Protein AF-A0A421H245-F1 (afdb_monomer_lite)

Secondary structure (DSSP, 8-state):
-HHHHHHHHHHHHHHHHHHHHHHHHHHHHHHHHHHHHHHHHHHHHHHHHHHHHHHHHHHHHHHHHHHHHHHHHHHHHHHHHHHHHHHHHHHHHHHHHHHHHHHHHHHHHHHHHHHHHHHHHHHHHHHHHHHHHHHHHHHHHHHHHHHHHHHHHHHHHHHHHHHHHHHHHHHHHHHHHHHHHHHHHHHHHHTTTHHHHHHHHHHHHHHHHTTSS--------------------------------------------------------------------------------S-SSSSSSSSHHHHHHHHHHHHHHHHHHHHHHHHHHHHHHHHHHHHHHHHHHHHHHHHHHHHHHHHHHHHHHHHHHHHHHHHHHHHHHHHHHHHHHHHHHHHHHHHHHHHHHHHHHHHHHHHHHHHHHHHHHHHHHHHHHHHHHHHHHHT-SEEEEEEEPPPPTTGGGSTT-SB-EE--TT-SSEEEEEES--S-S-TT--PEEEEEE-SEEE-TT--HHHHHHHHHHHHHHHHTT--EEEEEESSTTSSHHHHHT--TTS--HHHHHHHHHHHHHHHHHHTSSEEEEEEEEEEEEETTEEEETTTTTT--S----------EEEEETTEEEEET---EE--SHHHHHHHHHHHHHHHHHT-S-HHHHHTTSEEEEEEEEEEEETT-S-EEEEEEEEEEPPP---GGGS---HHHHHHHHHHHHHHHHHHHHHHHHHTT-S---GGGSHHHHHGGGTSSSS-EEEEEEEE--BGGGHHHHHHHHHHHHHHHT---------EEPPPP---------------S-----------------------

pLDDT: mean 72.8, std 20.29, range [26.06, 98.5]

Structure (mmCIF, N/CA/C/O backbone):
data_AF-A0A421H245-F1
#
_entry.id   AF-A0A421H245-F1
#
loop_
_atom_site.group_PDB
_atom_site.id
_atom_site.type_symbol
_atom_site.label_atom_id
_atom_site.label_alt_id
_atom_site.label_comp_id
_atom_site.label_asym_id
_atom_site.label_entity_id
_atom_site.label_seq_id
_atom_site.pdbx_PDB_ins_code
_atom_site.Cartn_x
_atom_site.Cartn_y
_atom_site.Cartn_z
_atom_site.occupancy
_atom_site.B_iso_or_equiv
_atom_site.auth_seq_id
_atom_site.auth_comp_id
_atom_site.auth_asym_id
_atom_site.auth_atom_id
_atom_site.pdbx_PDB_model_num
ATOM 1 N N . MET A 1 1 ? 105.558 12.362 -94.542 1.00 56.66 1 MET A N 1
ATOM 2 C CA . MET A 1 1 ? 104.571 13.284 -93.931 1.00 56.66 1 MET A CA 1
ATOM 3 C C . MET A 1 1 ? 103.183 12.667 -93.906 1.00 56.66 1 MET A C 1
ATOM 5 O O . MET A 1 1 ? 102.670 12.480 -92.815 1.00 56.66 1 MET A O 1
ATOM 9 N N . GLU A 1 2 ? 102.591 12.306 -95.048 1.00 59.72 2 GLU A N 1
ATOM 10 C CA . GLU A 1 2 ? 101.207 11.793 -95.104 1.00 59.72 2 GLU A CA 1
ATOM 11 C C . GLU A 1 2 ? 100.966 10.553 -94.225 1.00 59.72 2 GLU A C 1
ATOM 13 O O . GLU A 1 2 ? 99.980 10.511 -93.499 1.00 59.72 2 GLU A O 1
ATOM 18 N N . GLU A 1 3 ? 101.909 9.605 -94.181 1.00 60.31 3 GLU A N 1
ATOM 19 C CA . GLU A 1 3 ? 101.826 8.419 -93.309 1.00 60.31 3 GLU A CA 1
ATOM 20 C C . GLU A 1 3 ? 101.800 8.755 -91.801 1.00 60.31 3 GLU A C 1
ATOM 22 O O . GLU A 1 3 ? 101.196 8.028 -91.016 1.00 60.31 3 GLU A O 1
ATOM 27 N N . GLN A 1 4 ? 102.428 9.863 -91.385 1.00 63.25 4 GLN A N 1
ATOM 28 C CA . GLN A 1 4 ? 102.348 10.334 -89.999 1.00 63.25 4 GLN A CA 1
ATOM 29 C C . GLN A 1 4 ? 100.967 10.932 -89.733 1.00 63.25 4 GLN A C 1
ATOM 31 O O . GLN A 1 4 ? 100.310 10.547 -88.775 1.00 63.25 4 GLN A O 1
ATOM 36 N N . LYS A 1 5 ? 100.485 11.787 -90.644 1.00 66.12 5 LYS A N 1
ATOM 37 C CA . LYS A 1 5 ? 99.158 12.398 -90.535 1.00 66.12 5 LYS A CA 1
ATOM 38 C C . LYS A 1 5 ? 98.043 11.347 -90.471 1.00 66.12 5 LYS A C 1
ATOM 40 O O . LYS A 1 5 ? 97.131 11.499 -89.673 1.00 66.12 5 LYS A O 1
ATOM 45 N N . ALA A 1 6 ? 98.142 10.264 -91.244 1.00 67.81 6 ALA A N 1
ATOM 46 C CA . ALA A 1 6 ? 97.189 9.156 -91.183 1.00 67.81 6 ALA A CA 1
ATOM 47 C C . ALA A 1 6 ? 97.160 8.467 -89.804 1.00 67.81 6 ALA A C 1
ATOM 49 O O . ALA A 1 6 ? 96.084 8.145 -89.310 1.00 67.81 6 ALA A O 1
ATOM 50 N N . LYS A 1 7 ? 98.322 8.281 -89.158 1.00 69.31 7 LYS A N 1
ATOM 51 C CA . LYS A 1 7 ? 98.411 7.736 -87.791 1.00 69.31 7 LYS A CA 1
ATOM 52 C C . LYS A 1 7 ? 97.869 8.722 -86.757 1.00 69.31 7 LYS A C 1
ATOM 54 O O . LYS A 1 7 ? 97.143 8.312 -85.858 1.00 69.31 7 LYS A O 1
ATOM 59 N N . ASP A 1 8 ? 98.174 10.008 -86.906 1.00 72.31 8 ASP A N 1
ATOM 60 C CA . ASP A 1 8 ? 97.686 11.058 -86.010 1.00 72.31 8 ASP A CA 1
ATOM 61 C C . ASP A 1 8 ? 96.151 11.208 -86.108 1.00 72.31 8 ASP A C 1
ATOM 63 O O . ASP A 1 8 ? 95.478 11.281 -85.081 1.00 72.31 8 ASP A O 1
ATOM 67 N N . ASP A 1 9 ? 95.579 11.183 -87.319 1.00 72.50 9 ASP A N 1
ATOM 68 C CA . ASP A 1 9 ? 94.127 11.236 -87.554 1.00 72.50 9 ASP A CA 1
ATOM 69 C C . ASP A 1 9 ? 93.402 9.984 -87.006 1.00 72.50 9 ASP A C 1
ATOM 71 O O . ASP A 1 9 ? 92.312 10.115 -86.440 1.00 72.50 9 ASP A O 1
ATOM 75 N N . ASP A 1 10 ? 94.003 8.789 -87.091 1.00 73.69 10 ASP A N 1
ATOM 76 C CA . ASP A 1 10 ? 93.440 7.546 -86.531 1.00 73.69 10 ASP A CA 1
ATOM 77 C C . ASP A 1 10 ? 93.519 7.511 -84.989 1.00 73.69 10 ASP A C 1
ATOM 79 O O . ASP A 1 10 ? 92.543 7.180 -84.313 1.00 73.69 10 ASP A O 1
ATOM 83 N N . ILE A 1 11 ? 94.620 7.996 -84.398 1.00 76.81 11 ILE A N 1
ATOM 84 C CA . ILE A 1 11 ? 94.735 8.223 -82.944 1.00 76.81 11 ILE A CA 1
ATOM 85 C C . ILE A 1 11 ? 93.691 9.247 -82.471 1.00 76.81 11 ILE A C 1
ATOM 87 O O . ILE A 1 11 ? 93.019 9.033 -81.460 1.00 76.81 11 ILE A O 1
ATOM 91 N N . ILE A 1 12 ? 93.495 10.341 -83.212 1.00 76.38 12 ILE A N 1
ATOM 92 C CA . ILE A 1 12 ? 92.460 11.344 -82.925 1.00 76.38 12 ILE A CA 1
ATOM 93 C C . ILE A 1 12 ? 91.048 10.750 -83.076 1.00 76.38 12 ILE A C 1
ATOM 95 O O . ILE A 1 12 ? 90.146 11.139 -82.331 1.00 76.38 12 ILE A O 1
ATOM 99 N N . SER A 1 13 ? 90.837 9.810 -84.001 1.00 75.94 13 SER A N 1
ATOM 100 C CA . SER A 1 13 ? 89.583 9.060 -84.150 1.00 75.94 13 SER A CA 1
ATOM 101 C C . SER A 1 13 ? 89.314 8.182 -82.922 1.00 75.94 13 SER A C 1
ATOM 103 O O . SER A 1 13 ? 88.255 8.303 -82.300 1.00 75.94 13 SER A O 1
ATOM 105 N N . GLY A 1 14 ? 90.304 7.388 -82.498 1.00 78.81 14 GLY A N 1
ATOM 106 C CA . GLY A 1 14 ? 90.236 6.553 -81.295 1.00 78.81 14 GLY A CA 1
ATOM 107 C C . GLY A 1 14 ? 89.960 7.363 -80.025 1.00 78.81 14 GLY A C 1
ATOM 108 O O . GLY A 1 14 ? 89.009 7.072 -79.302 1.00 78.81 14 GLY A O 1
ATOM 109 N N . LEU A 1 15 ? 90.703 8.453 -79.806 1.00 80.25 15 LEU A N 1
ATOM 110 C CA . LEU A 1 15 ? 90.493 9.356 -78.668 1.00 80.25 15 LEU A CA 1
ATOM 111 C C . LEU A 1 15 ? 89.110 10.030 -78.698 1.00 80.25 15 LEU A C 1
ATOM 113 O O . LEU A 1 15 ? 88.489 10.205 -77.652 1.00 80.25 15 LEU A O 1
ATOM 117 N N . LYS A 1 16 ? 88.573 10.381 -79.876 1.00 79.19 16 LYS A N 1
ATOM 118 C CA . LYS A 1 16 ? 87.192 10.889 -80.001 1.00 79.19 16 LYS A CA 1
ATOM 119 C C . LYS A 1 16 ? 86.153 9.817 -79.668 1.00 79.19 16 LYS A C 1
ATOM 121 O O . LYS A 1 16 ? 85.134 10.149 -79.061 1.00 79.19 16 LYS A O 1
ATOM 126 N N . ALA A 1 17 ? 86.383 8.559 -80.044 1.00 78.31 17 ALA A N 1
ATOM 127 C CA . ALA A 1 17 ? 85.506 7.448 -79.684 1.00 78.31 17 ALA A CA 1
ATOM 128 C C . ALA A 1 17 ? 85.511 7.206 -78.164 1.00 78.31 17 ALA A C 1
ATOM 130 O O . ALA A 1 17 ? 84.442 7.161 -77.555 1.00 78.31 17 ALA A O 1
ATOM 131 N N . GLU A 1 18 ? 86.691 7.162 -77.542 1.00 81.50 18 GLU A N 1
ATOM 132 C CA . GLU A 1 18 ? 86.860 6.990 -76.094 1.00 81.50 18 GLU A CA 1
ATOM 133 C C . GLU A 1 18 ? 86.260 8.160 -75.295 1.00 81.50 18 GLU A C 1
ATOM 135 O O . GLU A 1 18 ? 85.493 7.941 -74.360 1.00 81.50 18 GLU A O 1
ATOM 140 N N . VAL A 1 19 ? 86.487 9.412 -75.712 1.00 82.81 19 VAL A N 1
ATOM 141 C CA . VAL A 1 19 ? 85.848 10.595 -75.102 1.00 82.81 19 VAL A CA 1
ATOM 142 C C . VAL A 1 19 ? 84.320 10.557 -75.233 1.00 82.81 19 VAL A C 1
ATOM 144 O O . VAL A 1 19 ? 83.619 11.004 -74.325 1.00 82.81 19 VAL A O 1
ATOM 147 N N . ASN A 1 20 ? 83.773 10.028 -76.330 1.00 81.62 20 ASN A N 1
ATOM 148 C CA . ASN A 1 20 ? 82.323 9.904 -76.501 1.00 81.62 20 ASN A CA 1
ATOM 149 C C . ASN A 1 20 ? 81.722 8.757 -75.669 1.00 81.62 20 ASN A C 1
ATOM 151 O O . ASN A 1 20 ? 80.616 8.909 -75.152 1.00 81.62 20 ASN A O 1
ATOM 155 N N . ASP A 1 21 ? 82.438 7.648 -75.489 1.00 82.88 21 ASP A N 1
ATOM 156 C CA . ASP A 1 21 ? 82.048 6.569 -74.576 1.00 82.88 21 ASP A CA 1
ATOM 157 C C . ASP A 1 21 ? 82.123 7.016 -73.103 1.00 82.88 21 ASP A C 1
ATOM 159 O O . ASP A 1 21 ? 81.167 6.834 -72.347 1.00 82.88 21 ASP A O 1
ATOM 163 N N . LEU A 1 22 ? 83.186 7.728 -72.715 1.00 83.19 22 LEU A N 1
ATOM 164 C CA . LEU A 1 22 ? 83.295 8.370 -71.402 1.00 83.19 22 LEU A CA 1
ATOM 165 C C . LEU A 1 22 ? 82.154 9.368 -71.157 1.00 83.19 22 LEU A C 1
ATOM 167 O O . LEU A 1 22 ? 81.559 9.343 -70.084 1.00 83.19 22 LEU A O 1
ATOM 171 N N . LYS A 1 23 ? 81.773 10.187 -72.147 1.00 81.88 23 LYS A N 1
ATOM 172 C CA . LYS A 1 23 ? 80.605 11.085 -72.035 1.00 81.88 23 LYS A CA 1
ATOM 173 C C . LYS A 1 23 ? 79.291 10.332 -71.815 1.00 81.88 23 LYS A C 1
ATOM 175 O O . LYS A 1 23 ? 78.488 10.779 -71.003 1.00 81.88 23 LYS A O 1
ATOM 180 N N . ARG A 1 24 ? 79.075 9.187 -72.476 1.00 80.94 24 ARG A N 1
ATOM 181 C CA . ARG A 1 24 ? 77.896 8.330 -72.224 1.00 80.94 24 ARG A CA 1
ATOM 182 C C . ARG A 1 24 ? 77.917 7.741 -70.811 1.00 80.94 24 ARG A C 1
ATOM 184 O O . ARG A 1 24 ? 76.894 7.746 -70.138 1.00 80.94 24 ARG A O 1
ATOM 191 N N . LYS A 1 25 ? 79.086 7.293 -70.342 1.00 83.50 25 LYS A N 1
ATOM 192 C CA . LYS A 1 25 ? 79.294 6.764 -68.981 1.00 83.50 25 LYS A CA 1
ATOM 193 C C . LYS A 1 25 ? 79.177 7.828 -67.883 1.00 83.50 25 LYS A C 1
ATOM 195 O O . LYS A 1 25 ? 78.864 7.476 -66.751 1.00 83.50 25 LYS A O 1
ATOM 200 N N . VAL A 1 26 ? 79.425 9.100 -68.199 1.00 83.19 26 VAL A N 1
ATOM 201 C CA . VAL A 1 26 ? 79.135 10.239 -67.312 1.00 83.19 26 VAL A CA 1
ATOM 202 C C . VAL A 1 26 ? 77.635 10.530 -67.303 1.00 83.19 26 VAL A C 1
ATOM 204 O O . VAL A 1 26 ? 77.048 10.485 -66.233 1.00 83.19 26 VAL A O 1
ATOM 207 N N . ALA A 1 27 ? 76.991 10.688 -68.466 1.00 78.94 27 ALA A N 1
ATOM 208 C CA . ALA A 1 27 ? 75.550 10.954 -68.544 1.00 78.94 27 ALA A CA 1
ATOM 209 C C . ALA A 1 27 ? 74.702 9.881 -67.829 1.00 78.94 27 ALA A C 1
ATOM 211 O O . ALA A 1 27 ? 73.850 10.218 -67.017 1.00 78.94 27 ALA A O 1
ATOM 212 N N . SER A 1 28 ? 75.006 8.594 -68.041 1.00 81.12 28 SER A N 1
ATOM 213 C CA . SER A 1 28 ? 74.363 7.482 -67.320 1.00 81.12 28 SER A CA 1
ATOM 214 C C . SER A 1 28 ? 74.565 7.562 -65.801 1.00 81.12 28 SER A C 1
ATOM 216 O O . SER A 1 28 ? 73.658 7.220 -65.052 1.00 81.12 28 SER A O 1
ATOM 218 N N . ARG A 1 29 ? 75.729 8.031 -65.332 1.00 83.19 29 ARG A N 1
ATOM 219 C CA . ARG A 1 29 ? 76.000 8.223 -63.899 1.00 83.19 29 ARG A CA 1
ATOM 220 C C . ARG A 1 29 ? 75.320 9.457 -63.321 1.00 83.19 29 ARG A C 1
ATOM 222 O O . ARG A 1 29 ? 75.006 9.454 -62.136 1.00 83.19 29 ARG A O 1
ATOM 229 N N . ASP A 1 30 ? 75.110 10.495 -64.122 1.00 82.38 30 ASP A N 1
ATOM 230 C CA . ASP A 1 30 ? 74.337 11.666 -63.716 1.00 82.38 30 ASP A CA 1
ATOM 231 C C . ASP A 1 30 ? 72.842 11.312 -63.604 1.00 82.38 30 ASP A C 1
ATOM 233 O O . ASP A 1 30 ? 72.211 11.700 -62.622 1.00 82.38 30 ASP A O 1
ATOM 237 N N . GLU A 1 31 ? 72.306 10.487 -64.515 1.00 80.75 31 GLU A N 1
ATOM 238 C CA . GLU A 1 31 ? 70.959 9.896 -64.416 1.00 80.75 31 GLU A CA 1
ATOM 239 C C . GLU A 1 31 ? 70.811 9.006 -63.162 1.00 80.75 31 GLU A C 1
ATOM 241 O O . GLU A 1 31 ? 69.886 9.217 -62.371 1.00 80.75 31 GLU A O 1
ATOM 246 N N . ASP A 1 32 ? 71.755 8.086 -62.905 1.00 84.12 32 ASP A N 1
ATOM 247 C CA . ASP A 1 32 ? 71.800 7.290 -61.661 1.00 84.12 32 ASP A CA 1
ATOM 248 C C . ASP A 1 32 ? 71.808 8.199 -60.411 1.00 84.12 32 ASP A C 1
ATOM 250 O O . ASP A 1 32 ? 71.109 7.953 -59.423 1.00 84.12 32 ASP A O 1
ATOM 254 N N . LEU A 1 33 ? 72.594 9.282 -60.450 1.00 84.69 33 LEU A N 1
ATOM 255 C CA . LEU A 1 33 ? 72.741 10.230 -59.348 1.00 84.69 33 LEU A CA 1
ATOM 256 C C . LEU A 1 33 ? 71.470 11.068 -59.121 1.00 84.69 33 LEU A C 1
ATOM 258 O O . LEU A 1 33 ? 71.174 11.416 -57.976 1.00 84.69 33 LEU A O 1
ATOM 262 N N . GLU A 1 34 ? 70.703 11.399 -60.163 1.00 82.12 34 GLU A N 1
ATOM 263 C CA . GLU A 1 34 ? 69.369 12.000 -60.015 1.00 82.12 34 GLU A CA 1
ATOM 264 C C . GLU A 1 34 ? 68.344 11.012 -59.448 1.00 82.12 34 GLU A C 1
ATOM 266 O O . GLU A 1 34 ? 67.571 11.393 -58.562 1.00 82.12 34 GLU A O 1
ATOM 271 N N . GLY A 1 35 ? 68.406 9.736 -59.843 1.00 85.19 35 GLY A N 1
ATOM 272 C CA . GLY A 1 35 ? 67.640 8.657 -59.214 1.00 85.19 35 GLY A CA 1
ATOM 273 C C . GLY A 1 35 ? 67.872 8.596 -57.700 1.00 85.19 35 GLY A C 1
ATOM 274 O O . GLY A 1 35 ? 66.929 8.724 -56.915 1.00 85.19 35 GLY A O 1
ATOM 275 N N . VAL A 1 36 ? 69.137 8.526 -57.273 1.00 85.50 36 VAL A N 1
ATOM 276 C CA . VAL A 1 36 ? 69.512 8.502 -55.846 1.00 85.50 36 VAL A CA 1
ATOM 277 C C . VAL A 1 36 ? 69.091 9.785 -55.111 1.00 85.50 36 VAL A C 1
ATOM 279 O O . VAL A 1 36 ? 68.591 9.711 -53.988 1.00 85.50 36 VAL A O 1
ATOM 282 N N . LYS A 1 37 ? 69.218 10.974 -55.723 1.00 85.94 37 LYS A N 1
ATOM 283 C CA . LYS A 1 37 ? 68.715 12.236 -55.129 1.00 85.94 37 LYS A CA 1
ATOM 284 C C . LYS A 1 37 ? 67.193 12.212 -54.929 1.00 85.94 37 LYS A C 1
ATOM 286 O O . LYS A 1 37 ? 66.704 12.731 -53.919 1.00 85.94 37 LYS A O 1
ATOM 291 N N . SER A 1 38 ? 66.448 11.612 -55.859 1.00 85.75 38 SER A N 1
ATOM 292 C CA . SER A 1 38 ? 64.994 11.441 -55.762 1.00 85.75 38 SER A CA 1
ATOM 293 C C . SER A 1 38 ? 64.619 10.506 -54.608 1.00 85.75 38 SER A C 1
ATOM 295 O O . SER A 1 38 ? 63.811 10.879 -53.755 1.00 85.75 38 SER A O 1
ATOM 297 N N . GLU A 1 39 ? 65.267 9.341 -54.496 1.00 87.50 39 GLU A N 1
ATOM 298 C CA . GLU A 1 39 ? 65.049 8.408 -53.381 1.00 87.50 39 GLU A CA 1
ATOM 299 C C . GLU A 1 39 ? 65.390 9.030 -52.020 1.00 87.50 39 GLU A C 1
ATOM 301 O O . GLU A 1 39 ? 64.588 8.948 -51.087 1.00 87.50 39 GLU A O 1
ATOM 306 N N . VAL A 1 40 ? 66.528 9.726 -51.908 1.00 89.25 40 VAL A N 1
ATOM 307 C CA . VAL A 1 40 ? 66.915 10.449 -50.684 1.00 89.25 40 VAL A CA 1
ATOM 308 C C . VAL A 1 40 ? 65.865 11.498 -50.310 1.00 89.25 40 VAL A C 1
ATOM 310 O O . VAL A 1 40 ? 65.493 11.596 -49.141 1.00 89.25 40 VAL A O 1
ATOM 313 N N . SER A 1 41 ? 65.320 12.232 -51.283 1.00 88.12 41 SER A N 1
ATOM 314 C CA . SER A 1 41 ? 64.258 13.222 -51.047 1.00 88.12 41 SER A CA 1
ATOM 315 C C . SER A 1 41 ? 62.948 12.570 -50.578 1.00 88.12 41 SER A C 1
ATOM 317 O O . SER A 1 41 ? 62.302 13.059 -49.649 1.00 88.12 41 SER A O 1
ATOM 319 N N . GLN A 1 42 ? 62.570 11.423 -51.155 1.00 87.12 42 GLN A N 1
ATOM 320 C CA . GLN A 1 42 ? 61.408 10.648 -50.703 1.00 87.12 42 GLN A CA 1
ATOM 321 C C . GLN A 1 42 ? 61.595 10.098 -49.282 1.00 87.12 42 GLN A C 1
ATOM 323 O O . GLN A 1 42 ? 60.656 10.129 -48.486 1.00 87.12 42 GLN A O 1
ATOM 328 N N . LEU A 1 43 ? 62.792 9.612 -48.942 1.00 89.19 43 LEU A N 1
ATOM 329 C CA . LEU A 1 43 ? 63.121 9.125 -47.599 1.00 89.19 43 LEU A CA 1
ATOM 330 C C . LEU A 1 43 ? 63.144 10.262 -46.567 1.00 89.19 43 LEU A C 1
ATOM 332 O O . LEU A 1 43 ? 62.634 10.083 -45.464 1.00 89.19 43 LEU A O 1
ATOM 336 N N . GLN A 1 44 ? 63.652 11.445 -46.925 1.00 88.94 44 GLN A N 1
ATOM 337 C CA . GLN A 1 44 ? 63.612 12.634 -46.064 1.00 88.94 44 GLN A CA 1
ATOM 338 C C . GLN A 1 44 ? 62.179 13.101 -45.773 1.00 88.94 44 GLN A C 1
ATOM 340 O O . GLN A 1 44 ? 61.885 13.469 -44.635 1.00 88.94 44 GLN A O 1
ATOM 345 N N . ASN A 1 45 ? 61.278 13.048 -46.759 1.00 87.94 45 ASN A N 1
ATOM 346 C CA . ASN A 1 45 ? 59.861 13.352 -46.542 1.00 87.94 45 ASN A CA 1
ATOM 347 C C . ASN A 1 45 ? 59.191 12.288 -45.655 1.00 87.94 45 ASN A C 1
ATOM 349 O O . ASN A 1 45 ? 58.621 12.642 -44.629 1.00 87.94 45 ASN A O 1
ATOM 353 N N . LYS A 1 46 ? 59.371 10.988 -45.943 1.00 89.62 46 LYS A N 1
ATOM 354 C CA . LYS A 1 46 ? 58.861 9.892 -45.088 1.00 89.62 46 LYS A CA 1
ATOM 355 C C . LYS A 1 46 ? 59.360 9.991 -43.638 1.00 89.62 46 LYS A C 1
ATOM 357 O O . LYS A 1 46 ? 58.604 9.717 -42.711 1.00 89.62 46 LYS A O 1
ATOM 362 N N . LEU A 1 47 ? 60.611 10.411 -43.427 1.00 89.62 47 LEU A N 1
ATOM 363 C CA . LEU A 1 47 ? 61.180 10.641 -42.096 1.00 89.62 47 LEU A CA 1
ATOM 364 C C . LEU A 1 47 ? 60.565 11.863 -41.390 1.00 89.62 47 LEU A C 1
ATOM 366 O O . LEU A 1 47 ? 60.445 11.853 -40.166 1.00 89.62 47 LEU A O 1
ATOM 370 N N . ARG A 1 48 ? 60.164 12.902 -42.133 1.00 90.19 48 ARG A N 1
ATOM 371 C CA . ARG A 1 48 ? 59.437 14.060 -41.588 1.00 90.19 48 ARG A CA 1
ATOM 372 C C . ARG A 1 48 ? 58.027 13.662 -41.154 1.00 90.19 48 ARG A C 1
ATOM 374 O O . ARG A 1 48 ? 57.662 13.937 -40.017 1.00 90.19 48 ARG A O 1
ATOM 381 N N . ASP A 1 49 ? 57.300 12.945 -42.008 1.00 88.81 49 ASP A N 1
ATOM 382 C CA . ASP A 1 49 ? 55.953 12.440 -41.714 1.00 88.81 49 ASP A CA 1
ATOM 383 C C . ASP A 1 49 ? 55.964 11.493 -40.501 1.00 88.81 49 ASP A C 1
ATOM 385 O O . ASP A 1 49 ? 55.086 11.557 -39.642 1.00 88.81 49 ASP A O 1
ATOM 389 N N . PHE A 1 50 ? 56.981 10.627 -40.398 1.00 90.75 50 PHE A N 1
ATOM 390 C CA . PHE A 1 50 ? 57.142 9.727 -39.255 1.00 90.75 50 PHE A CA 1
ATOM 391 C C . PHE A 1 50 ? 57.447 10.482 -37.955 1.00 90.75 50 PHE A C 1
ATOM 393 O O . PHE A 1 50 ? 56.909 10.122 -36.912 1.00 90.75 50 PHE A O 1
ATOM 400 N N . LYS A 1 51 ? 58.269 11.542 -38.005 1.00 89.94 51 LYS A N 1
ATOM 401 C CA . LYS A 1 51 ? 58.511 12.407 -36.840 1.00 89.94 51 LYS A CA 1
ATOM 402 C C . LYS A 1 51 ? 57.242 13.121 -36.393 1.00 89.94 51 LYS A C 1
ATOM 404 O O . LYS A 1 51 ? 56.908 13.017 -35.225 1.00 89.94 51 LYS A O 1
ATOM 409 N N . GLN A 1 52 ? 56.500 13.738 -37.314 1.00 90.31 52 GLN A N 1
ATOM 410 C CA . GLN A 1 52 ? 55.245 14.408 -36.968 1.00 90.31 52 GLN A CA 1
ATOM 411 C C . GLN A 1 52 ? 54.262 13.446 -36.280 1.00 90.31 52 GLN A C 1
ATOM 413 O O . GLN A 1 52 ? 53.727 13.781 -35.231 1.00 90.31 52 GLN A O 1
ATOM 418 N N . ARG A 1 53 ? 54.089 12.226 -36.806 1.00 88.19 53 ARG A N 1
ATOM 419 C CA . ARG A 1 53 ? 53.231 11.203 -36.176 1.00 88.19 53 ARG A CA 1
ATOM 420 C C . ARG A 1 53 ? 53.742 10.736 -34.814 1.00 88.19 53 ARG A C 1
ATOM 422 O O . ARG A 1 53 ? 52.940 10.363 -33.962 1.00 88.19 53 ARG A O 1
ATOM 429 N N . LEU A 1 54 ? 55.060 10.717 -34.611 1.00 90.31 54 LEU A N 1
ATOM 430 C CA . LEU A 1 54 ? 55.658 10.398 -33.317 1.00 90.31 54 LEU A CA 1
ATOM 431 C C . LEU A 1 54 ? 55.385 11.519 -32.307 1.00 90.31 54 LEU A C 1
ATOM 433 O O . LEU A 1 54 ? 54.954 11.214 -31.202 1.00 90.31 54 LEU A O 1
ATOM 437 N N . ASP A 1 55 ? 55.563 12.780 -32.709 1.00 90.06 55 ASP A N 1
ATOM 438 C CA . ASP A 1 55 ? 55.298 13.964 -31.885 1.00 90.06 55 ASP A CA 1
ATOM 439 C C . ASP A 1 55 ? 53.799 14.050 -31.509 1.00 90.06 55 ASP A C 1
ATOM 441 O O . ASP A 1 55 ? 53.452 14.228 -30.338 1.00 90.06 55 ASP A O 1
ATOM 445 N N . GLU A 1 56 ? 52.903 13.821 -32.480 1.00 89.12 56 GLU A N 1
ATOM 446 C CA . GLU A 1 56 ? 51.449 13.692 -32.286 1.00 89.12 56 GLU A CA 1
ATOM 447 C C . GLU A 1 56 ? 51.114 12.569 -31.286 1.00 89.12 56 GLU A C 1
ATOM 449 O O . GLU A 1 56 ? 50.422 12.813 -30.297 1.00 89.12 56 GLU A O 1
ATOM 454 N N . SER A 1 57 ? 51.671 11.367 -31.474 1.00 84.88 57 SER A N 1
ATOM 455 C CA . SER A 1 57 ? 51.432 10.221 -30.587 1.00 84.88 57 SER A CA 1
ATOM 456 C C . SER A 1 57 ? 52.014 10.412 -29.179 1.00 84.88 57 SER A C 1
ATOM 458 O O . SER A 1 57 ? 51.397 9.987 -28.201 1.00 84.88 57 SER A O 1
ATOM 460 N N . THR A 1 58 ? 53.161 11.088 -29.025 1.00 89.00 58 THR A N 1
ATOM 461 C CA . THR A 1 58 ? 53.675 11.446 -27.692 1.00 89.00 58 THR A CA 1
ATOM 462 C C . THR A 1 58 ? 52.763 12.428 -26.975 1.00 89.00 58 THR A C 1
ATOM 464 O O . THR A 1 58 ? 52.553 12.270 -25.775 1.00 89.00 58 THR A O 1
ATOM 467 N N . LYS A 1 59 ? 52.158 13.377 -27.699 1.00 90.44 59 LYS A N 1
ATOM 468 C CA . LYS A 1 59 ? 51.203 14.314 -27.112 1.00 90.44 59 LYS A CA 1
ATOM 469 C C . LYS A 1 59 ? 49.905 13.617 -26.692 1.00 90.44 59 LYS A C 1
ATOM 471 O O . LYS A 1 59 ? 49.466 13.809 -25.565 1.00 90.44 59 LYS A O 1
ATOM 476 N N . GLU A 1 60 ? 49.338 12.751 -27.537 1.00 88.50 60 GLU A N 1
ATOM 477 C CA . GLU A 1 60 ? 48.177 11.923 -27.158 1.00 88.50 60 GLU A CA 1
ATOM 478 C C . GLU A 1 60 ? 48.458 11.096 -25.892 1.00 88.50 60 GLU A C 1
ATOM 480 O O . GLU A 1 60 ? 47.586 10.936 -25.039 1.00 88.50 60 GLU A O 1
ATOM 485 N N . ARG A 1 61 ? 49.693 10.599 -25.739 1.00 87.81 61 ARG A N 1
ATOM 486 C CA . ARG A 1 61 ? 50.144 9.854 -24.556 1.00 87.81 61 ARG A CA 1
ATOM 487 C C . ARG A 1 61 ? 50.197 10.727 -23.294 1.00 87.81 61 ARG A C 1
ATOM 489 O O . ARG A 1 61 ? 49.832 10.241 -22.228 1.00 87.81 61 ARG A O 1
ATOM 496 N N . GLU A 1 62 ? 50.627 11.983 -23.404 1.00 89.94 62 GLU A N 1
ATOM 497 C CA . GLU A 1 62 ? 50.642 12.954 -22.297 1.00 89.94 62 GLU A CA 1
ATOM 498 C C . GLU A 1 62 ? 49.217 13.388 -21.910 1.00 89.94 62 GLU A C 1
ATOM 500 O O . GLU A 1 62 ? 48.852 13.294 -20.737 1.00 89.94 62 GLU A O 1
ATOM 505 N N . ASP A 1 63 ? 48.375 13.734 -22.892 1.00 89.00 63 ASP A N 1
ATOM 506 C CA . ASP A 1 63 ? 46.952 14.053 -22.690 1.00 89.00 63 ASP A CA 1
ATOM 507 C C . ASP A 1 63 ? 46.208 12.871 -22.004 1.00 89.00 63 ASP A C 1
ATOM 509 O O . ASP A 1 63 ? 45.377 13.070 -21.110 1.00 89.00 63 ASP A O 1
ATOM 513 N N . LEU A 1 64 ? 46.547 11.618 -22.351 1.00 85.06 64 LEU A N 1
ATOM 514 C CA . LEU A 1 64 ? 46.028 10.400 -21.705 1.00 85.06 64 LEU A CA 1
ATOM 515 C C . LEU A 1 64 ? 46.584 10.145 -20.293 1.00 85.06 64 LEU A C 1
ATOM 517 O O . LEU A 1 64 ? 45.864 9.588 -19.455 1.00 85.06 64 LEU A O 1
ATOM 521 N N . GLU A 1 65 ? 47.835 10.513 -20.004 1.00 88.19 65 GLU A N 1
ATOM 522 C CA . GLU A 1 65 ? 48.422 10.398 -18.661 1.00 88.19 65 GLU A CA 1
ATOM 523 C C . GLU A 1 65 ? 47.773 11.396 -17.687 1.00 88.19 65 GLU A C 1
ATOM 525 O O . GLU A 1 65 ? 47.397 11.002 -16.576 1.00 88.19 65 GLU A O 1
ATOM 530 N N . ASP A 1 66 ? 47.527 12.634 -18.123 1.00 88.56 66 ASP A N 1
ATOM 531 C CA . ASP A 1 66 ? 46.806 13.643 -17.337 1.00 88.56 66 ASP A CA 1
ATOM 532 C C . ASP A 1 66 ? 45.327 13.277 -17.136 1.00 88.56 66 ASP A C 1
ATOM 534 O O . ASP A 1 66 ? 44.825 13.343 -16.006 1.00 88.56 66 ASP A O 1
ATOM 538 N N . ALA A 1 67 ? 44.637 12.782 -18.172 1.00 81.75 67 ALA A N 1
ATOM 539 C CA . ALA A 1 67 ? 43.267 12.274 -18.046 1.00 81.75 67 ALA A CA 1
ATOM 540 C C . ALA A 1 67 ? 43.171 11.109 -17.038 1.00 81.75 67 ALA A C 1
ATOM 542 O O . ALA A 1 67 ? 42.277 11.082 -16.186 1.00 81.75 67 ALA A O 1
ATOM 543 N N . ASN A 1 68 ? 44.136 10.181 -17.056 1.00 79.38 68 ASN A N 1
ATOM 544 C CA . ASN A 1 68 ? 44.250 9.120 -16.049 1.00 79.38 68 ASN A CA 1
ATOM 545 C C . ASN A 1 68 ? 44.494 9.671 -14.636 1.00 79.38 68 ASN A C 1
ATOM 547 O O . ASN A 1 68 ? 43.995 9.115 -13.652 1.00 79.38 68 ASN A O 1
ATOM 551 N N . GLN A 1 69 ? 45.270 10.747 -14.503 1.00 87.25 69 GLN A N 1
ATOM 552 C CA . GLN A 1 69 ? 45.553 11.363 -13.209 1.00 87.25 69 GLN A CA 1
ATOM 553 C C . GLN A 1 69 ? 44.330 12.107 -12.643 1.00 87.25 69 GLN A C 1
ATOM 555 O O . GLN A 1 69 ? 44.096 12.067 -11.430 1.00 87.25 69 GLN A O 1
ATOM 560 N N . ALA A 1 70 ? 43.522 12.729 -13.507 1.00 82.75 70 ALA A N 1
ATOM 561 C CA . ALA A 1 70 ? 42.232 13.316 -13.153 1.00 82.75 70 ALA A CA 1
ATOM 562 C C . ALA A 1 70 ? 41.234 12.239 -12.690 1.00 82.75 70 ALA A C 1
ATOM 564 O O . ALA A 1 70 ? 40.719 12.332 -11.574 1.00 82.75 70 ALA A O 1
ATOM 565 N N . LEU A 1 71 ? 41.060 11.163 -13.468 1.00 82.12 71 LEU A N 1
ATOM 566 C CA . LEU A 1 71 ? 40.209 10.018 -13.110 1.00 82.12 71 LEU A CA 1
ATOM 567 C C . LEU A 1 71 ? 40.592 9.396 -11.757 1.00 82.12 71 LEU A C 1
ATOM 569 O O . LEU A 1 71 ? 39.721 9.110 -10.940 1.00 82.12 71 LEU A O 1
ATOM 573 N N . LYS A 1 72 ? 41.889 9.252 -11.449 1.00 83.94 72 LYS A N 1
ATOM 574 C CA . LYS A 1 72 ? 42.361 8.759 -10.135 1.00 83.94 72 LYS A CA 1
ATOM 575 C C . LYS A 1 72 ? 42.014 9.706 -8.974 1.00 83.94 72 LYS A C 1
ATOM 577 O O . LYS A 1 72 ? 41.707 9.238 -7.873 1.00 83.94 72 LYS A O 1
ATOM 582 N N . LYS A 1 73 ? 42.028 11.026 -9.194 1.00 85.00 73 LYS A N 1
ATOM 583 C CA . LYS A 1 73 ? 41.588 12.037 -8.207 1.00 85.00 73 LYS A CA 1
ATOM 584 C C . LYS A 1 73 ? 40.067 12.051 -8.025 1.00 85.00 73 LYS A C 1
ATOM 586 O O . LYS A 1 73 ? 39.594 12.315 -6.924 1.00 85.00 73 LYS A O 1
ATOM 591 N N . GLU A 1 74 ? 39.298 11.754 -9.067 1.00 79.00 74 GLU A N 1
ATOM 592 C CA . GLU A 1 74 ? 37.840 11.648 -8.977 1.00 79.00 74 GLU A CA 1
ATOM 593 C C . GLU A 1 74 ? 37.414 10.346 -8.290 1.00 79.00 74 GLU A C 1
ATOM 595 O O . GLU A 1 74 ? 36.694 10.382 -7.295 1.00 79.00 74 GLU A O 1
ATOM 600 N N . LEU A 1 75 ? 37.962 9.207 -8.715 1.00 78.31 75 LEU A N 1
ATOM 601 C CA . LEU A 1 75 ? 37.674 7.892 -8.141 1.00 78.31 75 LEU A CA 1
ATOM 602 C C . LEU A 1 75 ? 38.047 7.804 -6.650 1.00 78.31 75 LEU A C 1
ATOM 604 O O . LEU A 1 75 ? 37.330 7.172 -5.878 1.00 78.31 75 LEU A O 1
ATOM 608 N N . SER A 1 76 ? 39.109 8.489 -6.206 1.00 81.12 76 SER A N 1
ATOM 609 C CA . SER A 1 76 ? 39.438 8.587 -4.773 1.00 81.12 76 SER A CA 1
ATOM 610 C C . SER A 1 76 ? 38.477 9.482 -3.977 1.00 81.12 76 SER A C 1
ATOM 612 O O . SER A 1 76 ? 38.144 9.132 -2.846 1.00 81.12 76 SER A O 1
ATOM 614 N N . ARG A 1 77 ? 37.955 10.578 -4.551 1.00 75.94 77 ARG A N 1
ATOM 615 C CA . ARG A 1 77 ? 36.875 11.373 -3.927 1.00 75.94 77 ARG A CA 1
ATOM 616 C C . ARG A 1 77 ? 35.597 10.551 -3.795 1.00 75.94 77 ARG A C 1
ATOM 618 O O . ARG A 1 77 ? 35.063 10.439 -2.696 1.00 75.94 77 ARG A O 1
ATOM 625 N N . THR A 1 78 ? 35.159 9.925 -4.888 1.00 70.81 78 THR A N 1
ATOM 626 C CA . THR A 1 78 ? 33.980 9.051 -4.917 1.00 70.81 78 THR A CA 1
ATOM 627 C C . THR A 1 78 ? 34.120 7.911 -3.915 1.00 70.81 78 THR A C 1
ATOM 629 O O . THR A 1 78 ? 33.170 7.630 -3.194 1.00 70.81 78 THR A O 1
ATOM 632 N N . ARG A 1 79 ? 35.313 7.314 -3.778 1.00 76.06 79 ARG A N 1
ATOM 633 C CA . ARG A 1 79 ? 35.598 6.304 -2.752 1.00 76.06 79 ARG A CA 1
ATOM 634 C C . ARG A 1 79 ? 35.398 6.828 -1.326 1.00 76.06 79 ARG A C 1
ATOM 636 O O . ARG A 1 79 ? 34.696 6.178 -0.564 1.00 76.06 79 ARG A O 1
ATOM 643 N N . VAL A 1 80 ? 35.947 7.992 -0.969 1.00 80.06 80 VAL A N 1
ATOM 644 C CA . VAL A 1 80 ? 35.755 8.577 0.377 1.00 80.06 80 VAL A CA 1
ATOM 645 C C . VAL A 1 80 ? 34.282 8.918 0.631 1.00 80.06 80 VAL A C 1
ATOM 647 O O . VAL A 1 80 ? 33.767 8.681 1.721 1.00 80.06 80 VAL A O 1
ATOM 650 N N . THR A 1 81 ? 33.566 9.420 -0.380 1.00 67.19 81 THR A N 1
ATOM 651 C CA . THR A 1 81 ? 32.118 9.653 -0.287 1.00 67.19 81 THR A CA 1
ATOM 652 C C . THR A 1 81 ? 31.337 8.344 -0.131 1.00 67.19 81 THR A C 1
ATOM 654 O O . THR A 1 81 ? 30.410 8.298 0.672 1.00 67.19 81 THR A O 1
ATOM 657 N N . MET A 1 82 ? 31.707 7.271 -0.834 1.00 66.69 82 MET A N 1
ATOM 658 C CA . MET A 1 82 ? 31.113 5.938 -0.667 1.00 66.69 82 MET A CA 1
ATOM 659 C C . MET A 1 82 ? 31.365 5.390 0.742 1.00 66.69 82 MET A C 1
ATOM 661 O O . MET A 1 82 ? 30.406 5.025 1.410 1.00 66.69 82 MET A O 1
ATOM 665 N N . GLU A 1 83 ? 32.612 5.418 1.225 1.00 74.88 83 GLU A N 1
ATOM 666 C CA . GLU A 1 83 ? 33.007 4.937 2.561 1.00 74.88 83 GLU A CA 1
ATOM 667 C C . GLU A 1 83 ? 32.308 5.702 3.704 1.00 74.88 83 GLU A C 1
ATOM 669 O O . GLU A 1 83 ? 32.004 5.117 4.744 1.00 74.88 83 GLU A O 1
ATOM 674 N N . GLY A 1 84 ? 32.001 6.992 3.516 1.00 70.81 84 GLY A N 1
ATOM 675 C CA . GLY A 1 84 ? 31.146 7.754 4.435 1.00 70.81 84 GLY A CA 1
ATOM 676 C C . GLY A 1 84 ? 29.670 7.338 4.371 1.00 70.81 84 GLY A C 1
ATOM 677 O O . GLY A 1 84 ? 29.036 7.153 5.408 1.00 70.81 84 GLY A O 1
ATOM 678 N N . ASN A 1 85 ? 29.131 7.132 3.163 1.00 60.28 85 ASN A N 1
ATOM 679 C CA . ASN A 1 85 ? 27.750 6.677 2.975 1.00 60.28 85 ASN A CA 1
ATOM 680 C C . ASN A 1 85 ? 27.503 5.267 3.531 1.00 60.28 85 ASN A C 1
ATOM 682 O O . ASN A 1 85 ? 26.419 5.034 4.060 1.00 60.28 85 ASN A O 1
ATOM 686 N N . THR A 1 86 ? 28.461 4.334 3.437 1.00 65.69 86 THR A N 1
ATOM 687 C CA . THR A 1 86 ? 28.308 3.008 4.062 1.00 65.69 86 THR A CA 1
ATOM 688 C C . THR A 1 86 ? 28.234 3.112 5.575 1.00 65.69 86 THR A C 1
ATOM 690 O O . THR A 1 86 ? 27.350 2.489 6.145 1.00 65.69 86 THR A O 1
ATOM 693 N N . LYS A 1 87 ? 29.054 3.948 6.224 1.00 73.88 87 LYS A N 1
ATOM 694 C CA . LYS A 1 87 ? 28.979 4.130 7.684 1.00 73.88 87 LYS A CA 1
ATOM 695 C C . LYS A 1 87 ? 27.647 4.711 8.150 1.00 73.88 87 LYS A C 1
ATOM 697 O O . LYS A 1 87 ? 27.038 4.164 9.061 1.00 73.88 87 LYS A O 1
ATOM 702 N N . GLU A 1 88 ? 27.142 5.757 7.489 1.00 66.88 88 GLU A N 1
ATOM 703 C CA . GLU A 1 88 ? 25.797 6.275 7.796 1.00 66.88 88 GLU A CA 1
ATOM 704 C C . GLU A 1 88 ? 24.702 5.215 7.571 1.00 66.88 88 GLU A C 1
ATOM 706 O O . GLU A 1 88 ? 23.694 5.204 8.279 1.00 66.88 88 GLU A O 1
ATOM 711 N N . LEU A 1 89 ? 24.876 4.323 6.589 1.00 63.38 89 LEU A N 1
ATOM 712 C CA . LEU A 1 89 ? 23.940 3.235 6.310 1.00 63.38 89 LEU A CA 1
ATOM 713 C C . LEU A 1 89 ? 24.030 2.109 7.355 1.00 63.38 89 LEU A C 1
ATOM 715 O O . LEU A 1 89 ? 22.992 1.586 7.750 1.00 63.38 89 LEU A O 1
ATOM 719 N N . GLU A 1 90 ? 25.234 1.772 7.821 1.00 71.00 90 GLU A N 1
ATOM 720 C CA . GLU A 1 90 ? 25.509 0.810 8.896 1.00 71.00 90 GLU A CA 1
ATOM 721 C C . GLU A 1 90 ? 24.909 1.294 10.226 1.00 71.00 90 GLU A C 1
ATOM 723 O O . GLU A 1 90 ? 24.103 0.579 10.819 1.00 71.00 90 GLU A O 1
ATOM 728 N N . GLU A 1 91 ? 25.179 2.538 10.637 1.00 72.31 91 GLU A N 1
ATOM 729 C CA . GLU A 1 91 ? 24.609 3.148 11.852 1.00 72.31 91 GLU A CA 1
ATOM 730 C C . GLU A 1 91 ? 23.067 3.184 11.820 1.00 72.31 91 GLU A C 1
ATOM 732 O O . GLU A 1 91 ? 22.396 2.869 12.808 1.00 72.31 91 GLU A O 1
ATOM 737 N N . LEU A 1 92 ? 22.472 3.531 10.671 1.00 62.56 92 LEU A N 1
ATOM 738 C CA . LEU A 1 92 ? 21.015 3.505 10.498 1.00 62.56 92 LEU A CA 1
ATOM 739 C C . LEU A 1 92 ? 20.450 2.077 10.478 1.00 62.56 92 LEU A C 1
ATOM 741 O O . LEU A 1 92 ? 19.324 1.871 10.936 1.00 62.56 92 LEU A O 1
ATOM 745 N N . LEU A 1 93 ? 21.195 1.098 9.960 1.00 65.25 93 LEU A N 1
ATOM 746 C CA . LEU A 1 93 ? 20.790 -0.306 9.933 1.00 65.25 93 LEU A CA 1
ATOM 747 C C . LEU A 1 93 ? 20.829 -0.926 11.336 1.00 65.25 93 LEU A C 1
ATOM 749 O O . LEU A 1 93 ? 19.873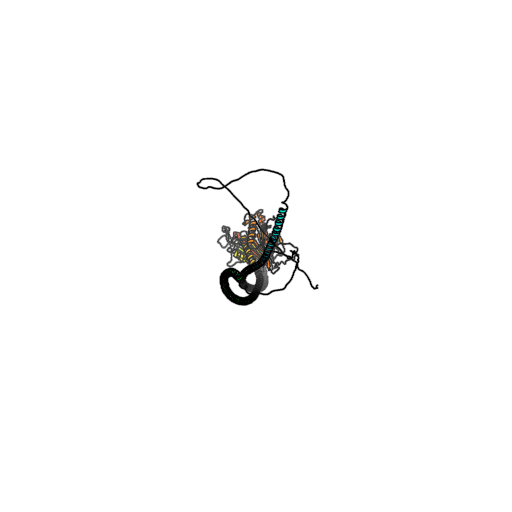 -1.604 11.708 1.00 65.25 93 LEU A O 1
ATOM 753 N N . GLU A 1 94 ? 21.863 -0.654 12.135 1.00 73.62 94 GLU A N 1
ATOM 754 C CA . GLU A 1 94 ? 21.923 -1.059 13.547 1.00 73.62 94 GLU A CA 1
ATOM 755 C C . GLU A 1 94 ? 20.768 -0.442 14.348 1.00 73.62 94 GLU A C 1
ATOM 757 O O . GLU A 1 94 ? 20.044 -1.155 15.049 1.00 73.62 94 GLU A O 1
ATOM 762 N N . MET A 1 95 ? 20.516 0.861 14.173 1.00 67.44 95 MET A N 1
ATOM 763 C CA . MET A 1 95 ? 19.378 1.554 14.785 1.00 67.44 95 MET A CA 1
ATOM 764 C C . MET A 1 95 ? 18.038 0.914 14.385 1.00 67.44 95 MET A C 1
ATOM 766 O O . MET A 1 95 ? 17.191 0.658 15.242 1.00 67.44 95 MET A O 1
ATOM 770 N N . HIS A 1 96 ? 17.850 0.594 13.101 1.00 62.47 96 HIS A N 1
ATOM 771 C CA . HIS A 1 96 ? 16.648 -0.084 12.614 1.00 62.47 96 HIS A CA 1
ATOM 772 C C . HIS A 1 96 ? 16.501 -1.490 13.212 1.00 62.47 96 HIS A C 1
ATOM 774 O O . HIS A 1 96 ? 15.405 -1.857 13.636 1.00 62.47 96 HIS A O 1
ATOM 780 N N . GLN A 1 97 ? 17.575 -2.283 13.279 1.00 68.62 97 GLN A N 1
ATOM 781 C CA . GLN A 1 97 ? 17.556 -3.618 13.890 1.00 68.62 97 GLN A CA 1
ATOM 782 C C . GLN A 1 97 ? 17.213 -3.554 15.385 1.00 68.62 97 GLN A C 1
ATOM 784 O O . GLN A 1 97 ? 16.386 -4.338 15.854 1.00 68.62 97 GLN A O 1
ATOM 789 N N . MET A 1 98 ? 17.788 -2.594 16.116 1.00 71.31 98 MET A N 1
ATOM 790 C CA . MET A 1 98 ? 17.500 -2.358 17.531 1.00 71.31 98 MET A CA 1
ATOM 791 C C . MET A 1 98 ? 16.018 -2.030 17.751 1.00 71.31 98 MET A C 1
ATOM 793 O O . MET A 1 98 ? 15.341 -2.752 18.484 1.00 71.31 98 MET A O 1
ATOM 797 N N . VAL A 1 99 ? 15.480 -1.017 17.060 1.00 62.00 99 VAL A N 1
ATOM 798 C CA . VAL A 1 99 ? 14.068 -0.622 17.210 1.00 62.00 99 VAL A CA 1
ATOM 799 C C . VAL A 1 99 ? 13.122 -1.728 16.720 1.00 62.00 99 VAL A C 1
ATOM 801 O O . VAL A 1 99 ? 12.100 -1.974 17.353 1.00 62.00 99 VAL A O 1
ATOM 804 N N . THR A 1 100 ? 13.474 -2.476 15.665 1.00 62.38 100 THR A N 1
ATOM 805 C CA . THR A 1 100 ? 12.696 -3.651 15.215 1.00 62.38 100 THR A CA 1
ATOM 806 C C . THR A 1 100 ? 12.618 -4.722 16.307 1.00 62.38 100 THR A C 1
ATOM 808 O O . THR A 1 100 ? 11.555 -5.303 16.531 1.00 62.38 100 THR A O 1
ATOM 811 N N . LYS A 1 101 ? 13.725 -4.975 17.016 1.00 72.44 101 LYS A N 1
ATOM 812 C CA . LYS A 1 101 ? 13.800 -5.958 18.105 1.00 72.44 101 LYS A CA 1
ATOM 813 C C . LYS A 1 101 ? 13.013 -5.513 19.340 1.00 72.44 101 LYS A C 1
ATOM 815 O O . LYS A 1 101 ? 12.304 -6.332 19.923 1.00 72.44 101 LYS A O 1
ATOM 820 N N . GLU A 1 102 ? 13.086 -4.235 19.713 1.00 68.31 102 GLU A N 1
ATOM 821 C CA . GLU A 1 102 ? 12.265 -3.671 20.794 1.00 68.31 102 GLU A CA 1
ATOM 822 C C . GLU A 1 102 ? 10.771 -3.693 20.445 1.00 68.31 102 GLU A C 1
ATOM 824 O O . GLU A 1 102 ? 9.958 -4.138 21.254 1.00 68.31 102 GLU A O 1
ATOM 829 N N . LEU A 1 103 ? 10.411 -3.306 19.218 1.00 59.66 103 LEU A N 1
ATOM 830 C CA . LEU A 1 103 ? 9.042 -3.363 18.704 1.00 59.66 103 LEU A CA 1
ATOM 831 C C . LEU A 1 103 ? 8.494 -4.797 18.700 1.00 59.66 103 LEU A C 1
ATOM 833 O O . LEU A 1 103 ? 7.341 -5.006 19.067 1.00 59.66 103 LEU A O 1
ATOM 837 N N . ALA A 1 104 ? 9.300 -5.791 18.313 1.00 67.69 104 ALA A N 1
ATOM 838 C CA . ALA A 1 104 ? 8.906 -7.197 18.357 1.00 67.69 104 ALA A CA 1
ATOM 839 C C . ALA A 1 104 ? 8.678 -7.683 19.799 1.00 67.69 104 ALA A C 1
ATOM 841 O O . ALA A 1 104 ? 7.646 -8.289 20.081 1.00 67.69 104 ALA A O 1
ATOM 842 N N . LEU A 1 105 ? 9.589 -7.361 20.727 1.00 72.75 105 LEU A N 1
ATOM 843 C CA . LEU A 1 105 ? 9.443 -7.693 22.148 1.00 72.75 105 LEU A CA 1
ATOM 844 C C . LEU A 1 105 ? 8.175 -7.063 22.747 1.00 72.75 105 LEU A C 1
ATOM 846 O O . LEU A 1 105 ? 7.408 -7.732 23.437 1.00 72.75 105 LEU A O 1
ATOM 850 N N . ALA A 1 106 ? 7.941 -5.782 22.468 1.00 61.81 106 ALA A N 1
ATOM 851 C CA . ALA A 1 106 ? 6.825 -5.040 23.035 1.00 61.81 106 ALA A CA 1
ATOM 852 C C . ALA A 1 106 ? 5.475 -5.393 22.379 1.00 61.81 106 ALA A C 1
ATOM 854 O O . ALA A 1 106 ? 4.462 -5.413 23.072 1.00 61.81 106 ALA A O 1
ATOM 855 N N . LYS A 1 107 ? 5.447 -5.789 21.095 1.00 59.34 107 LYS A N 1
ATOM 856 C CA . LYS A 1 107 ? 4.271 -6.435 20.476 1.00 59.34 107 LYS A CA 1
ATOM 857 C C . LYS A 1 107 ? 3.916 -7.760 21.159 1.00 59.34 107 LYS A C 1
ATOM 859 O O . LYS A 1 107 ? 2.735 -8.028 21.360 1.00 59.34 107 LYS A O 1
ATOM 864 N N . THR A 1 108 ? 4.908 -8.568 21.545 1.00 68.88 108 THR A N 1
ATOM 865 C CA . THR A 1 108 ? 4.665 -9.814 22.296 1.00 68.88 108 THR A CA 1
ATOM 866 C C . THR A 1 108 ? 4.064 -9.520 23.670 1.00 68.88 108 THR A C 1
ATOM 868 O O . THR A 1 108 ? 3.015 -10.068 23.993 1.00 68.88 108 THR A O 1
ATOM 871 N N . LYS A 1 109 ? 4.646 -8.582 24.432 1.00 68.75 109 LYS A N 1
ATOM 872 C CA . LYS A 1 109 ? 4.082 -8.132 25.718 1.00 68.75 109 LYS A CA 1
ATOM 873 C C . LYS A 1 109 ? 2.665 -7.574 25.590 1.00 68.75 109 LYS A C 1
ATOM 875 O O . LYS A 1 109 ? 1.812 -7.900 26.405 1.00 68.75 109 LYS A O 1
ATOM 880 N N . LEU A 1 110 ? 2.405 -6.736 24.581 1.00 58.81 110 LEU A N 1
ATOM 881 C CA . LEU A 1 110 ? 1.075 -6.172 24.343 1.00 58.81 110 LEU A CA 1
ATOM 882 C C . LEU A 1 110 ? 0.052 -7.295 24.140 1.00 58.81 110 LEU A C 1
ATOM 884 O O . LEU A 1 110 ? -1.002 -7.271 24.762 1.00 58.81 110 LEU A O 1
ATOM 888 N N . LYS A 1 111 ? 0.410 -8.328 23.369 1.00 67.19 111 LYS A N 1
ATOM 889 C CA . LYS A 1 111 ? -0.438 -9.502 23.144 1.00 67.19 111 LYS A CA 1
ATOM 890 C C . LYS A 1 111 ? -0.652 -10.353 24.404 1.00 67.19 111 LYS A C 1
ATOM 892 O O . LYS A 1 111 ? -1.725 -10.922 24.569 1.00 67.19 111 LYS A O 1
ATOM 897 N N . GLU A 1 112 ? 0.332 -10.434 25.304 1.00 68.38 112 GLU A N 1
ATOM 898 C CA . GLU A 1 112 ? 0.168 -11.055 26.632 1.00 68.38 112 GLU A CA 1
ATOM 899 C C . GLU A 1 112 ? -0.778 -10.242 27.534 1.00 68.38 112 GLU A C 1
ATOM 901 O O . GLU A 1 112 ? -1.598 -10.824 28.245 1.00 68.38 112 GLU A O 1
ATOM 906 N N . VAL A 1 113 ? -0.702 -8.907 27.486 1.00 65.12 113 VAL A N 1
ATOM 907 C CA . VAL A 1 113 ? -1.610 -8.001 28.213 1.00 65.12 113 VAL A CA 1
ATOM 908 C C . VAL A 1 113 ? -3.033 -8.081 27.654 1.00 65.12 113 VAL A C 1
ATOM 910 O O . VAL A 1 113 ? -3.969 -8.197 28.435 1.00 65.12 113 VAL A O 1
ATOM 913 N N . GLU A 1 114 ? -3.210 -8.103 26.332 1.00 59.84 114 GLU A N 1
ATOM 914 C CA . GLU A 1 114 ? -4.513 -8.300 25.675 1.00 59.84 114 GLU A CA 1
ATOM 915 C C . GLU A 1 114 ? -5.149 -9.650 26.057 1.00 59.84 114 GLU A C 1
ATOM 917 O O . GLU A 1 114 ? -6.353 -9.720 26.296 1.00 59.84 114 GLU A O 1
ATOM 922 N N . LEU A 1 115 ? -4.348 -10.718 26.174 1.00 67.69 115 LEU A N 1
ATOM 923 C CA . LEU A 1 115 ? -4.817 -12.035 26.624 1.00 67.69 115 LEU A CA 1
ATOM 924 C C . LEU A 1 115 ? -5.259 -12.036 28.095 1.00 67.69 115 LEU A C 1
ATOM 926 O O . LEU A 1 115 ? -6.279 -12.644 28.415 1.00 67.69 115 LEU A O 1
ATOM 930 N N . LYS A 1 116 ? -4.531 -11.336 28.975 1.00 69.12 116 LYS A N 1
ATOM 931 C CA . LYS A 1 116 ? -4.925 -11.156 30.383 1.00 69.12 116 LYS A CA 1
ATOM 932 C C . LYS A 1 116 ? -6.187 -10.315 30.520 1.00 69.12 116 LYS A C 1
ATOM 934 O O . LYS A 1 116 ? -7.138 -10.774 31.136 1.00 69.12 116 LYS A O 1
ATOM 939 N N . GLN A 1 117 ? -6.231 -9.150 29.870 1.00 65.44 117 GLN A N 1
ATOM 940 C CA . GLN A 1 117 ? -7.405 -8.272 29.864 1.00 65.44 117 GLN A CA 1
ATOM 941 C C . GLN A 1 117 ? -8.650 -8.980 29.331 1.00 65.44 117 GLN A C 1
ATOM 943 O O . GLN A 1 117 ? -9.745 -8.717 29.812 1.00 65.44 117 GLN A O 1
ATOM 948 N N . ARG A 1 118 ? -8.499 -9.897 28.367 1.00 64.75 118 ARG A N 1
ATOM 949 C CA . ARG A 1 118 ? -9.608 -10.725 27.898 1.00 64.75 118 ARG A CA 1
ATOM 950 C C . ARG A 1 118 ? -10.108 -11.699 28.971 1.00 64.75 118 ARG A C 1
ATOM 952 O O . ARG A 1 118 ? -11.314 -11.772 29.163 1.00 64.75 118 ARG A O 1
ATOM 959 N N . GLY A 1 119 ? -9.217 -12.415 29.659 1.00 68.00 119 GLY A N 1
ATOM 960 C CA . GLY A 1 119 ? -9.608 -13.301 30.765 1.00 68.00 119 GLY A CA 1
ATOM 961 C C . GLY A 1 119 ? -10.264 -12.528 31.913 1.00 68.00 119 GLY A C 1
ATOM 962 O O . GLY A 1 119 ? -11.364 -12.861 32.330 1.00 68.00 119 GLY A O 1
ATOM 963 N N . GLU A 1 120 ? -9.645 -11.423 32.331 1.00 68.44 120 GLU A N 1
ATOM 964 C CA . GLU A 1 120 ? -10.169 -10.520 33.364 1.00 68.44 120 GLU A CA 1
ATOM 965 C C . GLU A 1 120 ? -11.525 -9.899 32.965 1.00 68.44 120 GLU A C 1
ATOM 967 O O . GLU A 1 120 ? -12.378 -9.690 33.824 1.00 68.44 120 GLU A O 1
ATOM 972 N N . ALA A 1 121 ? -11.770 -9.637 31.674 1.00 57.88 121 ALA A N 1
ATOM 973 C CA . ALA A 1 121 ? -13.071 -9.183 31.177 1.00 57.88 121 ALA A CA 1
ATOM 974 C C . ALA A 1 121 ? -14.128 -10.303 31.160 1.00 57.88 121 ALA A C 1
ATOM 976 O O . ALA A 1 121 ? -15.266 -10.057 31.551 1.00 57.88 121 ALA A O 1
ATOM 977 N N . GLU A 1 122 ? -13.761 -11.524 30.756 1.00 68.12 122 GLU A N 1
ATOM 978 C CA . GLU A 1 122 ? -14.648 -12.697 30.802 1.00 68.12 122 GLU A CA 1
ATOM 979 C C . GLU A 1 122 ? -15.028 -13.045 32.267 1.00 68.12 122 GLU A C 1
ATOM 981 O O . GLU A 1 122 ? -16.190 -13.352 32.544 1.00 68.12 122 GLU A O 1
ATOM 986 N N . ASP A 1 123 ? -14.109 -12.869 33.228 1.00 69.62 123 ASP A N 1
ATOM 987 C CA . ASP A 1 123 ? -14.384 -12.952 34.673 1.00 69.62 123 ASP A CA 1
ATOM 988 C C . ASP A 1 123 ? -15.282 -11.801 35.179 1.00 69.62 123 ASP A C 1
ATOM 990 O O . ASP A 1 123 ? -16.204 -12.030 35.968 1.00 69.62 123 ASP A O 1
ATOM 994 N N . VAL A 1 124 ? -15.064 -10.559 34.726 1.00 65.25 124 VAL A N 1
ATOM 995 C CA . VAL A 1 124 ? -15.890 -9.396 35.112 1.00 65.25 124 VAL A CA 1
ATOM 996 C C . VAL A 1 124 ? -17.315 -9.487 34.561 1.00 65.25 124 VAL A C 1
ATOM 998 O O . VAL A 1 124 ? -18.250 -9.125 35.277 1.00 65.25 124 VAL A O 1
ATOM 1001 N N . ASP A 1 125 ? -17.517 -9.992 33.344 1.00 66.50 125 ASP A N 1
ATOM 1002 C CA . ASP A 1 125 ? -18.860 -10.215 32.792 1.00 66.50 125 ASP A CA 1
ATOM 1003 C C . ASP A 1 125 ? -19.567 -11.403 33.475 1.00 66.50 125 ASP A C 1
ATOM 1005 O O . ASP A 1 125 ? -20.768 -11.331 33.746 1.00 66.50 125 ASP A O 1
ATOM 1009 N N . SER A 1 126 ? -18.827 -12.446 33.873 1.00 70.19 126 SER A N 1
ATOM 1010 C CA . SER A 1 126 ? -19.340 -13.527 34.732 1.00 70.19 126 SER A CA 1
ATOM 1011 C C . SER A 1 126 ? -19.817 -13.002 36.096 1.00 70.19 126 SER A C 1
ATOM 1013 O O . SER A 1 126 ? -20.935 -13.296 36.528 1.00 70.19 126 SER A O 1
ATOM 1015 N N . LEU A 1 127 ? -19.012 -12.155 36.750 1.00 70.94 127 LEU A N 1
ATOM 1016 C CA . LEU A 1 127 ? -19.375 -11.493 38.008 1.00 70.94 127 LEU A CA 1
ATOM 1017 C C . LEU A 1 127 ? -20.532 -10.497 37.839 1.00 70.94 127 LEU A C 1
ATOM 1019 O O . LEU A 1 127 ? -21.361 -10.378 38.740 1.00 70.94 127 LEU A O 1
ATOM 1023 N N . ARG A 1 128 ? -20.629 -9.803 36.695 1.00 67.94 128 ARG A N 1
ATOM 1024 C CA . ARG A 1 128 ? -21.783 -8.952 36.362 1.00 67.94 128 ARG A CA 1
ATOM 1025 C C . ARG A 1 128 ? -23.067 -9.763 36.280 1.00 67.94 128 ARG A C 1
ATOM 1027 O O . ARG A 1 128 ? -24.022 -9.368 36.934 1.00 67.94 128 ARG A O 1
ATOM 1034 N N . SER A 1 129 ? -23.074 -10.883 35.550 1.00 72.25 129 SER A N 1
ATOM 1035 C CA . SER A 1 129 ? -24.259 -11.747 35.434 1.00 72.25 129 SER A CA 1
ATOM 1036 C C . SER A 1 129 ? -24.749 -12.188 36.813 1.00 72.25 129 SER A C 1
ATOM 1038 O O . SER A 1 129 ? -25.898 -11.944 37.153 1.00 72.25 129 SER A O 1
ATOM 1040 N N . GLN A 1 130 ? -23.852 -12.714 37.656 1.00 73.88 130 GLN A N 1
ATOM 1041 C CA . GLN A 1 130 ? -24.188 -13.149 39.020 1.00 73.88 130 GLN A CA 1
ATOM 1042 C C . GLN A 1 130 ? -24.749 -12.009 39.891 1.00 73.88 130 GLN A C 1
ATOM 1044 O O . GLN A 1 130 ? -25.643 -12.226 40.708 1.00 73.88 130 GLN A O 1
ATOM 1049 N N . LEU A 1 131 ? -24.237 -10.787 39.722 1.00 67.44 131 LEU A N 1
ATOM 1050 C CA . LEU A 1 131 ? -24.673 -9.607 40.474 1.00 67.44 131 LEU A CA 1
ATOM 1051 C C . LEU A 1 131 ? -25.983 -9.008 39.926 1.00 67.44 131 LEU A C 1
ATOM 1053 O O . LEU A 1 131 ? -26.705 -8.339 40.665 1.00 67.44 131 LEU A O 1
ATOM 1057 N N . GLU A 1 132 ? -26.308 -9.260 38.658 1.00 72.94 132 GLU A N 1
ATOM 1058 C CA . GLU A 1 132 ? -27.590 -8.931 38.025 1.00 72.94 132 GLU A CA 1
ATOM 1059 C C . GLU A 1 132 ? -28.669 -9.960 38.436 1.00 72.94 132 GLU A C 1
ATOM 1061 O O . GLU A 1 132 ? -29.747 -9.561 38.876 1.00 72.94 132 GLU A O 1
ATOM 1066 N N . ASP A 1 133 ? -28.326 -11.254 38.485 1.00 76.19 133 ASP A N 1
ATOM 1067 C CA . ASP A 1 133 ? -29.161 -12.331 39.045 1.00 76.19 133 ASP A CA 1
ATOM 1068 C C . ASP A 1 133 ? -29.492 -12.093 40.542 1.00 76.19 133 ASP A C 1
ATOM 1070 O O . ASP A 1 133 ? -30.659 -12.136 40.942 1.00 76.19 133 ASP A O 1
ATOM 1074 N N . GLU A 1 134 ? -28.497 -11.765 41.389 1.00 70.56 134 GLU A N 1
ATOM 1075 C CA . GLU A 1 134 ? -28.730 -11.385 42.802 1.00 70.56 134 GLU A CA 1
ATOM 1076 C C . GLU A 1 134 ? -29.612 -10.132 42.942 1.00 70.56 134 GLU A C 1
ATOM 1078 O O . GLU A 1 134 ? -30.338 -9.972 43.935 1.00 70.56 134 GLU A O 1
ATOM 1083 N N . ARG A 1 135 ? -29.529 -9.209 41.979 1.00 73.69 135 ARG A N 1
ATOM 1084 C CA . ARG A 1 135 ? -30.279 -7.952 41.996 1.00 73.69 135 ARG A CA 1
ATOM 1085 C C . ARG A 1 135 ? -31.746 -8.176 41.656 1.00 73.69 135 ARG A C 1
ATOM 1087 O O . ARG A 1 135 ? -32.595 -7.613 42.347 1.00 73.69 135 ARG A O 1
ATOM 1094 N N . ASP A 1 136 ? -32.043 -9.001 40.660 1.00 78.12 136 ASP A N 1
ATOM 1095 C CA . ASP A 1 136 ? -33.419 -9.331 40.286 1.00 78.12 136 ASP A CA 1
ATOM 1096 C C . ASP A 1 136 ? -34.093 -10.218 41.346 1.00 78.12 136 ASP A C 1
ATOM 1098 O O . ASP A 1 136 ? -35.255 -9.985 41.690 1.00 78.12 136 ASP A O 1
ATOM 1102 N N . ALA A 1 137 ? -33.347 -11.128 41.985 1.00 75.25 137 ALA A N 1
ATOM 1103 C CA . ALA A 1 137 ? -33.819 -11.852 43.169 1.00 75.25 137 ALA A CA 1
ATOM 1104 C C . ALA A 1 137 ? -34.156 -10.901 44.341 1.00 75.25 137 ALA A C 1
ATOM 1106 O O . ALA A 1 137 ? -35.213 -11.021 44.965 1.00 75.25 137 ALA A O 1
ATOM 1107 N N . ASN A 1 138 ? -33.311 -9.896 44.614 1.00 69.94 138 ASN A N 1
ATOM 1108 C CA . ASN A 1 138 ? -33.630 -8.853 45.598 1.00 69.94 138 ASN A CA 1
ATOM 1109 C C . ASN A 1 138 ? -34.833 -7.993 45.179 1.00 69.94 138 ASN A C 1
ATOM 1111 O O . ASN A 1 138 ? -35.637 -7.617 46.032 1.00 69.94 138 ASN A O 1
ATOM 1115 N N . ALA A 1 139 ? -34.992 -7.686 43.889 1.00 75.50 139 ALA A N 1
ATOM 1116 C CA . ALA A 1 139 ? -36.136 -6.930 43.387 1.00 75.50 139 ALA A CA 1
ATOM 1117 C C . ALA A 1 139 ? -37.456 -7.699 43.578 1.00 75.50 139 ALA A C 1
ATOM 1119 O O . ALA A 1 139 ? -38.452 -7.097 43.988 1.00 75.50 139 ALA A O 1
ATOM 1120 N N . GLN A 1 140 ? -37.458 -9.023 43.374 1.00 78.44 140 GLN A N 1
ATOM 1121 C CA . GLN A 1 140 ? -38.594 -9.884 43.716 1.00 78.44 140 GLN A CA 1
ATOM 1122 C C . GLN A 1 140 ? -38.901 -9.849 45.218 1.00 78.44 140 GLN A C 1
ATOM 1124 O O . GLN A 1 140 ? -40.032 -9.537 45.585 1.00 78.44 140 GLN A O 1
ATOM 1129 N N . LEU A 1 141 ? -37.906 -10.057 46.088 1.00 76.06 141 LEU A N 1
ATOM 1130 C CA . LEU A 1 141 ? -38.099 -10.026 47.547 1.00 76.06 141 LEU A CA 1
ATOM 1131 C C . LEU A 1 141 ? -38.606 -8.664 48.059 1.00 76.06 141 LEU A C 1
ATOM 1133 O O . LEU A 1 141 ? -39.429 -8.608 48.974 1.00 76.06 141 LEU A O 1
ATOM 1137 N N . VAL A 1 142 ? -38.162 -7.552 47.463 1.00 76.06 142 VAL A N 1
ATOM 1138 C CA . VAL A 1 142 ? -38.686 -6.208 47.765 1.00 76.06 142 VAL A CA 1
ATOM 1139 C C . VAL A 1 142 ? -40.129 -6.047 47.274 1.00 76.06 142 VAL A C 1
ATOM 1141 O O . VAL A 1 142 ? -40.945 -5.464 47.988 1.00 76.06 142 VAL A O 1
ATOM 1144 N N . SER A 1 143 ? -40.472 -6.589 46.102 1.00 77.69 143 SER A N 1
ATOM 1145 C CA . SER A 1 143 ? -41.846 -6.590 45.582 1.00 77.69 143 SER A CA 1
ATOM 1146 C C . SER A 1 143 ? -42.795 -7.378 46.494 1.00 77.69 143 SER A C 1
ATOM 1148 O O . SER A 1 143 ? -43.803 -6.835 46.944 1.00 77.69 143 SER A O 1
ATOM 1150 N N . GLU A 1 144 ? -42.427 -8.608 46.869 1.00 77.69 144 GLU A N 1
ATOM 1151 C CA . GLU A 1 144 ? -43.198 -9.444 47.801 1.00 77.69 144 GLU A CA 1
ATOM 1152 C C . GLU A 1 144 ? -43.348 -8.780 49.176 1.00 77.69 144 GLU A C 1
ATOM 1154 O O . GLU A 1 144 ? -44.426 -8.801 49.779 1.00 77.69 144 GLU A O 1
ATOM 1159 N N . ARG A 1 145 ? -42.285 -8.142 49.683 1.00 76.19 145 ARG A N 1
ATOM 1160 C CA . ARG A 1 145 ? -42.337 -7.380 50.937 1.00 76.19 145 ARG A CA 1
ATOM 1161 C C . ARG A 1 145 ? -43.320 -6.212 50.849 1.00 76.19 145 ARG A C 1
ATOM 1163 O O . ARG A 1 145 ? -44.077 -6.005 51.795 1.00 76.19 145 ARG A O 1
ATOM 1170 N N . ASN A 1 146 ? -43.347 -5.482 49.735 1.00 74.56 146 ASN A N 1
ATOM 1171 C CA . ASN A 1 146 ? -44.293 -4.384 49.533 1.00 74.56 146 ASN A CA 1
ATOM 1172 C C . ASN A 1 146 ? -45.742 -4.895 49.479 1.00 74.56 146 ASN A C 1
ATOM 1174 O O . ASN A 1 146 ? -46.586 -4.363 50.197 1.00 74.56 146 ASN A O 1
ATOM 1178 N N . THR A 1 147 ? -46.025 -5.976 48.741 1.00 79.12 147 THR A N 1
ATOM 1179 C CA . THR A 1 147 ? -47.381 -6.556 48.699 1.00 79.12 147 THR A CA 1
ATOM 1180 C C . THR A 1 147 ? -47.834 -7.098 50.057 1.00 79.12 147 THR A C 1
ATOM 1182 O O . THR A 1 147 ? -49.007 -6.988 50.402 1.00 79.12 147 THR A O 1
ATOM 1185 N N . ASN A 1 148 ? -46.918 -7.629 50.877 1.00 73.56 148 ASN A N 1
ATOM 1186 C CA . ASN A 1 148 ? -47.239 -8.025 52.252 1.00 73.56 148 ASN A CA 1
ATOM 1187 C C . ASN A 1 148 ? -47.570 -6.814 53.145 1.00 73.56 148 ASN A C 1
ATOM 1189 O O . ASN A 1 148 ? -48.523 -6.879 53.915 1.00 73.56 148 ASN A O 1
ATOM 1193 N N . VAL A 1 149 ? -46.859 -5.690 53.004 1.00 79.31 149 VAL A N 1
ATOM 1194 C CA . VAL A 1 149 ? -47.178 -4.441 53.725 1.00 79.31 149 VAL A CA 1
ATOM 1195 C C . VAL A 1 149 ? -48.539 -3.870 53.298 1.00 79.31 149 VAL A C 1
ATOM 1197 O O . VAL A 1 149 ? -49.289 -3.383 54.144 1.00 79.31 149 VAL A O 1
ATOM 1200 N N . GLU A 1 150 ? -48.902 -3.958 52.016 1.00 75.88 150 GLU A N 1
ATOM 1201 C CA . GLU A 1 150 ? -50.236 -3.570 51.528 1.00 75.88 150 GLU A CA 1
ATOM 1202 C C . GLU A 1 150 ? -51.343 -4.474 52.105 1.00 75.88 150 GLU A C 1
ATOM 1204 O O . GLU A 1 150 ? -52.376 -3.974 52.557 1.00 75.88 150 GLU A O 1
ATOM 1209 N N . LEU A 1 151 ? -51.109 -5.790 52.180 1.00 77.00 151 LEU A N 1
ATOM 1210 C CA . LEU A 1 151 ? -52.024 -6.748 52.816 1.00 77.00 151 LEU A CA 1
ATOM 1211 C C . LEU A 1 151 ? -52.178 -6.502 54.327 1.00 77.00 151 LEU A C 1
ATOM 1213 O O . LEU A 1 151 ? -53.297 -6.550 54.841 1.00 77.00 151 LEU A O 1
ATOM 1217 N N . GLU A 1 152 ? -51.097 -6.185 55.045 1.00 74.44 152 GLU A N 1
ATOM 1218 C CA . GLU A 1 152 ? -51.165 -5.799 56.462 1.00 74.44 152 GLU A CA 1
ATOM 1219 C C . GLU A 1 152 ? -51.969 -4.507 56.666 1.00 74.44 152 GLU A C 1
ATOM 1221 O O . GLU A 1 152 ? -52.814 -4.444 57.563 1.00 74.44 152 GLU A O 1
ATOM 1226 N N . GLN A 1 153 ? -51.779 -3.494 55.812 1.00 76.06 153 GLN A N 1
ATOM 1227 C CA . GLN A 1 153 ? -52.577 -2.262 55.853 1.00 76.06 153 GLN A CA 1
ATOM 1228 C C . GLN A 1 153 ? -54.062 -2.530 55.570 1.00 76.06 153 GLN A C 1
ATOM 1230 O O . GLN A 1 153 ? -54.924 -1.980 56.263 1.00 76.06 153 GLN A O 1
ATOM 1235 N N . HIS A 1 154 ? -54.378 -3.421 54.623 1.00 77.44 154 HIS A N 1
ATOM 1236 C CA . HIS A 1 154 ? -55.756 -3.832 54.352 1.00 77.44 154 HIS A CA 1
ATOM 1237 C C . HIS A 1 154 ? -56.387 -4.522 55.573 1.00 77.44 154 HIS A C 1
ATOM 1239 O O . HIS A 1 154 ? -57.458 -4.108 56.022 1.00 77.44 154 HIS A O 1
ATOM 1245 N N . LEU A 1 155 ? -55.689 -5.487 56.185 1.00 75.25 155 LEU A N 1
ATOM 1246 C CA . LEU A 1 155 ? -56.131 -6.188 57.400 1.00 75.25 155 LEU A CA 1
ATOM 1247 C C . LEU A 1 155 ? -56.314 -5.250 58.607 1.00 75.25 155 LEU A C 1
ATOM 1249 O O . LEU A 1 155 ? -57.212 -5.462 59.425 1.00 75.25 155 LEU A O 1
ATOM 1253 N N . VAL A 1 156 ? -55.496 -4.201 58.735 1.00 79.62 156 VAL A N 1
ATOM 1254 C CA . VAL A 1 156 ? -55.690 -3.151 59.749 1.00 79.62 156 VAL A CA 1
ATOM 1255 C C . VAL A 1 156 ? -56.945 -2.323 59.450 1.00 79.62 156 VAL A C 1
ATOM 1257 O O . VAL A 1 156 ? -57.710 -2.034 60.373 1.00 79.62 156 VAL A O 1
ATOM 1260 N N . SER A 1 157 ? -57.210 -1.994 58.181 1.00 75.38 157 SER A N 1
ATOM 1261 C CA . SER A 1 157 ? -58.417 -1.251 57.790 1.00 75.38 157 SER A CA 1
ATOM 1262 C C . SER A 1 157 ? -59.710 -2.052 58.016 1.00 75.38 157 SER A C 1
ATOM 1264 O O . SER A 1 157 ? -60.660 -1.514 58.585 1.00 75.38 157 SER A O 1
ATOM 1266 N N . GLU A 1 158 ? -59.722 -3.354 57.701 1.00 73.06 158 GLU A N 1
ATOM 1267 C CA . GLU A 1 158 ? -60.861 -4.253 57.948 1.00 73.06 158 GLU A CA 1
ATOM 1268 C C . GLU A 1 158 ? -61.129 -4.465 59.443 1.00 73.06 158 GLU A C 1
ATOM 1270 O O . GLU A 1 158 ? -62.280 -4.541 59.874 1.00 73.06 158 GLU A O 1
ATOM 1275 N N . ARG A 1 159 ? -60.079 -4.503 60.275 1.00 76.69 159 ARG A N 1
ATOM 1276 C CA . ARG A 1 159 ? -60.240 -4.487 61.739 1.00 76.69 159 ARG A CA 1
ATOM 1277 C C . ARG A 1 159 ? -60.862 -3.173 62.218 1.00 76.69 159 ARG A C 1
ATOM 1279 O O . ARG A 1 159 ? -61.717 -3.203 63.100 1.00 76.69 159 ARG A O 1
ATOM 1286 N N . GLY A 1 160 ? -60.481 -2.041 61.624 1.00 76.75 160 GLY A N 1
ATOM 1287 C CA . GLY A 1 160 ? -61.067 -0.731 61.915 1.00 76.75 160 GLY A CA 1
ATOM 1288 C C . GLY A 1 160 ? -62.557 -0.645 61.569 1.00 76.75 160 GLY A C 1
ATOM 1289 O O . GLY A 1 160 ? -63.358 -0.250 62.416 1.00 76.75 160 GLY A O 1
ATOM 1290 N N . THR A 1 161 ? -62.950 -1.063 60.362 1.00 75.56 161 THR A N 1
ATOM 1291 C CA . THR A 1 161 ? -64.364 -1.064 59.940 1.00 75.56 161 THR A CA 1
ATOM 1292 C C . THR A 1 161 ? -65.195 -2.084 60.716 1.00 75.56 161 THR A C 1
ATOM 1294 O O . THR A 1 161 ? -66.325 -1.777 61.094 1.00 75.56 161 THR A O 1
ATOM 1297 N N . LYS A 1 162 ? -64.632 -3.252 61.058 1.00 75.50 162 LYS A N 1
ATOM 1298 C CA . LYS A 1 162 ? -65.284 -4.211 61.958 1.00 75.50 162 LYS A CA 1
ATOM 1299 C C . LYS A 1 162 ? -65.612 -3.581 63.320 1.00 75.50 162 LYS A C 1
ATOM 1301 O O . LYS A 1 162 ? -66.746 -3.703 63.773 1.00 75.50 162 LYS A O 1
ATOM 1306 N N . ILE A 1 163 ? -64.660 -2.887 63.951 1.00 78.62 163 ILE A N 1
ATOM 1307 C CA . ILE A 1 163 ? -64.879 -2.230 65.254 1.00 78.62 163 ILE A CA 1
ATOM 1308 C C . ILE A 1 163 ? -65.981 -1.161 65.155 1.00 78.62 163 ILE A C 1
ATOM 1310 O O . ILE A 1 163 ? -66.803 -1.041 66.063 1.00 78.62 163 ILE A O 1
ATOM 1314 N N . GLN A 1 164 ? -66.048 -0.416 64.046 1.00 74.25 164 GLN A N 1
ATOM 1315 C CA . GLN A 1 164 ? -67.124 0.554 63.806 1.00 74.25 164 GLN A CA 1
ATOM 1316 C C . GLN A 1 164 ? -68.499 -0.119 63.664 1.00 74.25 164 GLN A C 1
ATOM 1318 O O . GLN A 1 164 ? -69.470 0.366 64.242 1.00 74.25 164 GLN A O 1
ATOM 1323 N N . LEU A 1 165 ? -68.585 -1.252 62.961 1.00 74.69 165 LEU A N 1
ATOM 1324 C CA . LEU A 1 165 ? -69.825 -2.028 62.827 1.00 74.69 165 LEU A CA 1
ATOM 1325 C C . LEU A 1 165 ? -70.274 -2.643 64.164 1.00 74.69 165 LEU A C 1
ATOM 1327 O O . LEU A 1 165 ? -71.461 -2.619 64.476 1.00 74.69 165 LEU A O 1
ATOM 1331 N N . GLU A 1 166 ? -69.343 -3.136 64.986 1.00 76.31 166 GLU A N 1
ATOM 1332 C CA . GLU A 1 166 ? -69.642 -3.637 66.338 1.00 76.31 166 GLU A CA 1
ATOM 1333 C C . GLU A 1 166 ? -70.158 -2.510 67.260 1.00 76.31 166 GLU A C 1
ATOM 1335 O O . GLU A 1 166 ? -71.101 -2.723 68.025 1.00 76.31 166 GLU A O 1
ATOM 1340 N N . GLN A 1 167 ? -69.623 -1.288 67.138 1.00 76.44 167 GLN A N 1
ATOM 1341 C CA . GLN A 1 167 ? -70.129 -0.103 67.849 1.00 76.44 167 GLN A CA 1
ATOM 1342 C C . GLN A 1 167 ? -71.511 0.352 67.348 1.00 76.44 167 GLN A C 1
ATOM 1344 O O . GLN A 1 167 ? -72.372 0.697 68.159 1.00 76.44 167 GLN A O 1
ATOM 1349 N N . GLN A 1 168 ? -71.753 0.327 66.033 1.00 73.38 168 GLN A N 1
ATOM 1350 C CA . GLN A 1 168 ? -73.066 0.644 65.463 1.00 73.38 168 GLN A CA 1
ATOM 1351 C C . GLN A 1 168 ? -74.130 -0.357 65.923 1.00 73.38 168 GLN A C 1
ATOM 1353 O O . GLN A 1 168 ? -75.176 0.065 66.416 1.00 73.38 168 GLN A O 1
ATOM 1358 N N . LEU A 1 169 ? -73.835 -1.659 65.868 1.00 75.62 169 LEU A N 1
ATOM 1359 C CA . LEU A 1 169 ? -74.741 -2.718 66.317 1.00 75.62 169 LEU A CA 1
ATOM 1360 C C . LEU A 1 169 ? -75.121 -2.573 67.801 1.00 75.62 169 LEU A C 1
ATOM 1362 O O . LEU A 1 169 ? -76.282 -2.771 68.152 1.00 75.62 169 LEU A O 1
ATOM 1366 N N . ALA A 1 170 ? -74.181 -2.176 68.665 1.00 75.94 170 ALA A N 1
ATOM 1367 C CA . ALA A 1 170 ? -74.482 -1.863 70.063 1.00 75.94 170 ALA A CA 1
ATOM 1368 C C . ALA A 1 170 ? -75.454 -0.670 70.190 1.00 75.94 170 ALA A C 1
ATOM 1370 O O . ALA A 1 170 ? -76.433 -0.746 70.930 1.00 75.94 170 ALA A O 1
ATOM 1371 N N . SER A 1 171 ? -75.253 0.400 69.411 1.00 75.06 171 SER A N 1
ATOM 1372 C CA . SER A 1 171 ? -76.152 1.566 69.425 1.00 75.06 171 SER A CA 1
ATOM 1373 C C . SER A 1 171 ? -77.554 1.283 68.852 1.00 75.06 171 SER A C 1
ATOM 1375 O O . SER A 1 171 ? -78.542 1.848 69.330 1.00 75.06 171 SER A O 1
ATOM 1377 N N . GLU A 1 172 ? -77.674 0.367 67.882 1.00 71.88 172 GLU A N 1
ATOM 1378 C CA . GLU A 1 172 ? -78.969 -0.134 67.398 1.00 71.88 172 GLU A CA 1
ATOM 1379 C C . GLU A 1 172 ? -79.670 -1.018 68.439 1.00 71.88 172 GLU A C 1
ATOM 1381 O O . GLU A 1 172 ? -80.891 -0.953 68.580 1.00 71.88 172 GLU A O 1
ATOM 1386 N N . GLN A 1 173 ? -78.923 -1.804 69.222 1.00 77.25 173 GLN A N 1
ATOM 1387 C CA . GLN A 1 173 ? -79.485 -2.577 70.334 1.00 77.25 173 GLN A CA 1
ATOM 1388 C C . GLN A 1 173 ? -80.008 -1.661 71.452 1.00 77.25 173 GLN A C 1
ATOM 1390 O O . GLN A 1 173 ? -81.146 -1.839 71.890 1.00 77.25 173 GLN A O 1
ATOM 1395 N N . ASP A 1 174 ? -79.253 -0.633 71.850 1.00 77.88 174 ASP A N 1
ATOM 1396 C CA . ASP A 1 174 ? -79.700 0.351 72.849 1.00 77.88 174 ASP A CA 1
ATOM 1397 C C . ASP A 1 174 ? -80.938 1.137 72.383 1.00 77.88 174 ASP A C 1
ATOM 1399 O O . ASP A 1 174 ? -81.902 1.299 73.138 1.00 77.88 174 ASP A O 1
ATOM 1403 N N . THR A 1 175 ? -80.963 1.602 71.129 1.00 76.38 175 THR A N 1
ATOM 1404 C CA . THR A 1 175 ? -82.138 2.309 70.582 1.00 76.38 175 THR A CA 1
ATOM 1405 C C . THR A 1 175 ? -83.338 1.385 70.384 1.00 76.38 175 THR A C 1
ATOM 1407 O O . THR A 1 175 ? -84.466 1.807 70.641 1.00 76.38 175 THR A O 1
ATOM 1410 N N . ARG A 1 176 ? -83.133 0.106 70.041 1.00 76.12 176 ARG A N 1
ATOM 1411 C CA . ARG A 1 176 ? -84.203 -0.901 70.050 1.00 76.12 176 ARG A CA 1
ATOM 1412 C C . ARG A 1 176 ? -84.793 -1.087 71.451 1.00 76.12 176 ARG A C 1
ATOM 1414 O O . ARG A 1 176 ? -86.013 -1.078 71.580 1.00 76.12 176 ARG A O 1
ATOM 1421 N N . VAL A 1 177 ? -83.969 -1.202 72.495 1.00 80.75 177 VAL A N 1
ATOM 1422 C CA . VAL A 1 177 ? -84.452 -1.316 73.886 1.00 80.75 177 VAL A CA 1
ATOM 1423 C C . VAL A 1 177 ? -85.248 -0.070 74.299 1.00 80.75 177 VAL A C 1
ATOM 1425 O O . VAL A 1 177 ? -86.288 -0.191 74.948 1.00 80.75 177 VAL A O 1
ATOM 1428 N N . GLN A 1 178 ? -84.831 1.128 73.877 1.00 76.62 178 GLN A N 1
ATOM 1429 C CA . GLN A 1 178 ? -85.604 2.358 74.099 1.00 76.62 178 GLN A CA 1
ATOM 1430 C C . GLN A 1 178 ? -86.947 2.354 73.349 1.00 76.62 178 GLN A C 1
ATOM 1432 O O . GLN A 1 178 ? -87.958 2.773 73.914 1.00 76.62 178 GLN A O 1
ATOM 1437 N N . LEU A 1 179 ? -86.994 1.854 72.110 1.00 73.69 179 LEU A N 1
ATOM 1438 C CA . LEU A 1 179 ? -88.235 1.721 71.337 1.00 73.69 179 LEU A CA 1
ATOM 1439 C C . LEU A 1 179 ? -89.188 0.676 71.937 1.00 73.69 179 LEU A C 1
ATOM 1441 O O . LEU A 1 179 ? -90.391 0.920 71.993 1.00 73.69 179 LEU A O 1
ATOM 1445 N N . GLU A 1 180 ? -88.676 -0.443 72.454 1.00 74.12 180 GLU A N 1
ATOM 1446 C CA . GLU A 1 180 ? -89.476 -1.444 73.177 1.00 74.12 180 GLU A CA 1
ATOM 1447 C C . GLU A 1 180 ? -90.072 -0.857 74.476 1.00 74.12 180 GLU A C 1
ATOM 1449 O O . GLU A 1 180 ? -91.250 -1.072 74.768 1.00 74.12 180 GLU A O 1
ATOM 1454 N N . GLN A 1 181 ? -89.322 -0.018 75.204 1.00 77.88 181 GLN A N 1
ATOM 1455 C CA . GLN A 1 181 ? -89.836 0.728 76.366 1.00 77.88 181 GLN A CA 1
ATOM 1456 C C . GLN A 1 181 ? -90.878 1.798 75.986 1.00 77.88 181 GLN A C 1
ATOM 1458 O O . GLN A 1 181 ? -91.856 1.994 76.712 1.00 77.88 181 GLN A O 1
ATOM 1463 N N . GLN A 1 182 ? -90.706 2.490 74.854 1.00 75.25 182 GLN A N 1
ATOM 1464 C CA . GLN A 1 182 ? -91.701 3.444 74.347 1.00 75.25 182 GLN A CA 1
ATOM 1465 C C . GLN A 1 182 ? -92.985 2.738 73.895 1.00 75.25 182 GLN A C 1
ATOM 1467 O O . GLN A 1 182 ? -94.079 3.219 74.192 1.00 75.25 182 GLN A O 1
ATOM 1472 N N . LEU A 1 183 ? -92.876 1.577 73.244 1.00 72.88 183 LEU A N 1
ATOM 1473 C CA . LEU A 1 183 ? -94.020 0.756 72.852 1.00 72.88 183 LEU A CA 1
ATOM 1474 C C . LEU A 1 183 ? -94.827 0.310 74.081 1.00 72.88 183 LEU A C 1
ATOM 1476 O O . LEU A 1 183 ? -96.045 0.473 74.107 1.00 72.88 183 LEU A O 1
ATOM 1480 N N . ASP A 1 184 ? -94.158 -0.157 75.136 1.00 76.69 184 ASP A N 1
ATOM 1481 C CA . ASP A 1 184 ? -94.793 -0.511 76.412 1.00 76.69 184 ASP A CA 1
ATOM 1482 C C . ASP A 1 184 ? -95.468 0.702 77.100 1.00 76.69 184 ASP A C 1
ATOM 1484 O O . ASP A 1 184 ? -96.563 0.574 77.659 1.00 76.69 184 ASP A O 1
ATOM 1488 N N . GLN A 1 185 ? -94.909 1.916 76.982 1.00 74.62 185 GLN A N 1
ATOM 1489 C CA . GLN A 1 185 ? -95.614 3.140 77.394 1.00 74.62 185 GLN A CA 1
ATOM 1490 C C . GLN A 1 185 ? -96.860 3.433 76.542 1.00 74.62 185 GLN A C 1
ATOM 1492 O O . GLN A 1 185 ? -97.881 3.832 77.105 1.00 74.62 185 GLN A O 1
ATOM 1497 N N . VAL A 1 186 ? -96.811 3.246 75.219 1.00 72.75 186 VAL A N 1
ATOM 1498 C CA . VAL A 1 186 ? -97.960 3.470 74.319 1.00 72.75 186 VAL A CA 1
ATOM 1499 C C . VAL A 1 186 ? -99.078 2.459 74.589 1.00 72.75 186 VAL A C 1
ATOM 1501 O O . VAL A 1 186 ? -100.233 2.863 74.725 1.00 72.75 186 VAL A O 1
ATOM 1504 N N . MET A 1 187 ? -98.748 1.182 74.803 1.00 73.44 187 MET A N 1
ATOM 1505 C CA . MET A 1 187 ? -99.707 0.150 75.226 1.00 73.44 187 MET A CA 1
ATOM 1506 C C . MET A 1 187 ? -100.412 0.545 76.538 1.00 73.44 187 MET A C 1
ATOM 1508 O O . MET A 1 187 ? -101.638 0.477 76.650 1.00 73.44 187 MET A O 1
ATOM 1512 N N . LYS A 1 188 ? -99.658 1.070 77.515 1.00 74.19 188 LYS A N 1
ATOM 1513 C CA . LYS A 1 188 ? -100.198 1.610 78.781 1.00 74.19 188 LYS A CA 1
ATOM 1514 C C . LYS A 1 188 ? -100.997 2.911 78.609 1.00 74.19 188 LYS A C 1
ATOM 1516 O O . LYS A 1 188 ? -101.772 3.269 79.500 1.00 74.19 188 LYS A O 1
ATOM 1521 N N . GLN A 1 189 ? -100.844 3.623 77.491 1.00 72.56 189 GLN A N 1
ATOM 1522 C CA . GLN A 1 189 ? -101.694 4.762 77.134 1.00 72.56 189 GLN A CA 1
ATOM 1523 C C . GLN A 1 189 ? -102.994 4.327 76.451 1.00 72.56 189 GLN A C 1
ATOM 1525 O O . GLN A 1 189 ? -104.030 4.869 76.831 1.00 72.56 189 GLN A O 1
ATOM 1530 N N . GLN A 1 190 ? -102.980 3.340 75.543 1.00 69.75 190 GLN A N 1
ATOM 1531 C CA . GLN A 1 190 ? -104.203 2.791 74.930 1.00 69.75 190 GLN A CA 1
ATOM 1532 C C . GLN A 1 190 ? -105.159 2.255 76.000 1.00 69.75 190 GLN A C 1
ATOM 1534 O O . GLN A 1 190 ? -106.262 2.792 76.141 1.00 69.75 190 GLN A O 1
ATOM 1539 N N . ALA A 1 191 ? -104.662 1.384 76.887 1.00 66.56 191 ALA A N 1
ATOM 1540 C CA . ALA A 1 191 ? -105.424 0.906 78.042 1.00 66.56 191 ALA A CA 1
ATOM 1541 C C . ALA A 1 191 ? -105.955 2.051 78.929 1.00 66.56 191 ALA A C 1
ATOM 1543 O O . ALA A 1 191 ? -107.010 1.930 79.546 1.00 66.56 191 ALA A O 1
ATOM 1544 N N . GLY A 1 192 ? -105.250 3.191 78.953 1.00 68.12 192 GLY A N 1
ATOM 1545 C CA . GLY A 1 192 ? -105.609 4.447 79.627 1.00 68.12 192 GLY A CA 1
ATOM 1546 C C . GLY A 1 192 ? -106.558 5.393 78.858 1.00 68.12 192 GLY A C 1
ATOM 1547 O O . GLY A 1 192 ? -106.748 6.553 79.263 1.00 68.12 192 GLY A O 1
ATOM 1548 N N . THR A 1 193 ? -107.083 4.944 77.716 1.00 68.69 193 THR A N 1
ATOM 1549 C CA . THR A 1 193 ? -108.109 5.628 76.913 1.00 68.69 193 THR A CA 1
ATOM 1550 C C . THR A 1 193 ? -109.417 4.840 76.833 1.00 68.69 193 THR A C 1
ATOM 1552 O O . THR A 1 193 ? -110.484 5.446 76.718 1.00 68.69 193 THR A O 1
ATOM 1555 N N . ALA A 1 194 ? -109.384 3.511 76.945 1.00 60.97 194 ALA A N 1
ATOM 1556 C CA . ALA A 1 194 ? -110.542 2.691 76.615 1.00 60.97 194 ALA A CA 1
ATOM 1557 C C . ALA A 1 194 ? -111.622 2.534 77.708 1.00 60.97 194 ALA A C 1
ATOM 1559 O O . ALA A 1 194 ? -112.735 2.140 77.348 1.00 60.97 194 ALA A O 1
ATOM 1560 N N . LYS A 1 195 ? -111.394 2.854 79.003 1.00 67.31 195 LYS A N 1
ATOM 1561 C CA . LYS A 1 195 ? -112.491 2.909 80.026 1.00 67.31 195 LYS A CA 1
ATOM 1562 C C . LYS A 1 195 ? -112.993 4.321 80.302 1.00 67.31 195 LYS A C 1
ATOM 1564 O O . LYS A 1 195 ? -114.106 4.470 80.798 1.00 67.31 195 LYS A O 1
ATOM 1569 N N . LYS A 1 196 ? -112.318 5.346 79.771 1.00 68.25 196 LYS A N 1
ATOM 1570 C CA . LYS A 1 196 ? -113.017 6.576 79.335 1.00 68.25 196 LYS A CA 1
ATOM 1571 C C . LYS A 1 196 ? -114.067 6.240 78.262 1.00 68.25 196 LYS A C 1
ATOM 1573 O O . LYS A 1 196 ? -115.204 6.690 78.363 1.00 68.25 196 LYS A O 1
ATOM 1578 N N . LEU A 1 197 ? -113.699 5.364 77.318 1.00 64.81 197 LEU A N 1
ATOM 1579 C CA . LEU A 1 197 ? -114.588 4.608 76.419 1.00 64.81 197 LEU A CA 1
ATOM 1580 C C . LEU A 1 197 ? -115.857 4.070 77.118 1.00 64.81 197 LEU A C 1
ATOM 1582 O O . LEU A 1 197 ? -116.990 4.395 76.768 1.00 64.81 197 LEU A O 1
ATOM 1586 N N . GLU A 1 198 ? -115.646 3.259 78.153 1.00 64.44 198 GLU A N 1
ATOM 1587 C CA . GLU A 1 198 ? -116.704 2.594 78.928 1.00 64.44 198 GLU A CA 1
ATOM 1588 C C . GLU A 1 198 ? -117.606 3.571 79.695 1.00 64.44 198 GLU A C 1
ATOM 1590 O O . GLU A 1 198 ? -118.830 3.452 79.642 1.00 64.44 198 GLU A O 1
ATOM 1595 N N . ALA A 1 199 ? -117.023 4.583 80.346 1.00 62.25 199 ALA A N 1
ATOM 1596 C CA . ALA A 1 199 ? -117.774 5.629 81.037 1.00 62.25 199 ALA A CA 1
ATOM 1597 C C . ALA A 1 199 ? -118.684 6.419 80.075 1.00 62.25 199 ALA A C 1
ATOM 1599 O O . ALA A 1 199 ? -119.832 6.715 80.414 1.00 62.25 199 ALA A O 1
ATOM 1600 N N . ALA A 1 200 ? -118.213 6.703 78.855 1.00 60.84 200 ALA A N 1
ATOM 1601 C CA . ALA A 1 200 ? -119.026 7.335 77.817 1.00 60.84 200 ALA A CA 1
ATOM 1602 C C . ALA A 1 200 ? -120.164 6.415 77.331 1.00 60.84 200 ALA A C 1
ATOM 1604 O O . ALA A 1 200 ? -121.308 6.856 77.218 1.00 60.84 200 ALA A O 1
ATOM 1605 N N . GLN A 1 201 ? -119.885 5.126 77.103 1.00 63.53 201 GLN A N 1
ATOM 1606 C CA . GLN A 1 201 ? -120.898 4.140 76.698 1.00 63.53 201 GLN A CA 1
ATOM 1607 C C . GLN A 1 201 ? -121.986 3.947 77.774 1.00 63.53 201 GLN A C 1
ATOM 1609 O O . GLN A 1 201 ? -123.171 3.865 77.445 1.00 63.53 201 GLN A O 1
ATOM 1614 N N . ALA A 1 202 ? -121.616 3.953 79.058 1.00 61.62 202 ALA A N 1
ATOM 1615 C CA . ALA A 1 202 ? -122.564 3.908 80.172 1.00 61.62 202 ALA A CA 1
ATOM 1616 C C . ALA A 1 202 ? -123.433 5.180 80.266 1.00 61.62 202 ALA A C 1
ATOM 1618 O O . ALA A 1 202 ? -124.637 5.084 80.512 1.00 61.62 202 ALA A O 1
ATOM 1619 N N . ALA A 1 203 ? -122.854 6.362 80.023 1.00 61.41 203 ALA A N 1
ATOM 1620 C CA . ALA A 1 203 ? -123.590 7.628 80.017 1.00 61.41 203 ALA A CA 1
ATOM 1621 C C . ALA A 1 203 ? -124.633 7.700 78.884 1.00 61.41 203 ALA A C 1
ATOM 1623 O O . ALA A 1 203 ? -125.768 8.111 79.124 1.00 61.41 203 ALA A O 1
ATOM 1624 N N . VAL A 1 204 ? -124.286 7.236 77.674 1.00 63.84 204 VAL A N 1
ATOM 1625 C CA . VAL A 1 204 ? -125.229 7.151 76.540 1.00 63.84 204 VAL A CA 1
ATOM 1626 C C . VAL A 1 204 ? -126.414 6.245 76.875 1.00 63.84 204 VAL A C 1
ATOM 1628 O O . VAL A 1 204 ? -127.556 6.627 76.632 1.00 63.84 204 VAL A O 1
ATOM 1631 N N . ARG A 1 205 ? -126.165 5.080 77.488 1.00 63.12 205 ARG A N 1
ATOM 1632 C CA . ARG A 1 205 ? -127.225 4.125 77.846 1.00 63.12 205 ARG A CA 1
ATOM 1633 C C . ARG A 1 205 ? -128.246 4.727 78.817 1.00 63.12 205 ARG A C 1
ATOM 1635 O O . ARG A 1 205 ? -129.442 4.542 78.634 1.00 63.12 205 ARG A O 1
ATOM 1642 N N . LYS A 1 206 ? -127.782 5.515 79.793 1.00 57.84 206 LYS A N 1
ATOM 1643 C CA . LYS A 1 206 ? -128.654 6.179 80.774 1.00 57.84 206 LYS A CA 1
ATOM 1644 C C . LYS A 1 206 ? -129.528 7.280 80.149 1.00 57.84 206 LYS A C 1
ATOM 1646 O O . LYS A 1 206 ? -130.688 7.420 80.516 1.00 57.84 206 LYS A O 1
ATOM 1651 N N . LEU A 1 207 ? -129.006 8.003 79.153 1.00 58.28 207 LEU A N 1
ATOM 1652 C CA . LEU A 1 207 ? -129.768 8.999 78.383 1.00 58.28 207 LEU A CA 1
ATOM 1653 C C . LEU A 1 207 ? -130.796 8.374 77.420 1.00 58.28 207 LEU A C 1
ATOM 1655 O O . LEU A 1 207 ? -131.738 9.050 77.011 1.00 58.28 207 LEU A O 1
ATOM 1659 N N . GLN A 1 208 ? -130.647 7.095 77.061 1.00 53.44 208 GLN A N 1
ATOM 1660 C CA . GLN A 1 208 ? -131.632 6.369 76.248 1.00 53.44 208 GLN A CA 1
ATOM 1661 C C . GLN A 1 208 ? -132.851 5.907 77.066 1.00 53.44 208 GLN A C 1
ATOM 1663 O O . GLN A 1 208 ? -133.942 5.800 76.510 1.00 53.44 208 GLN A O 1
ATOM 1668 N N . GLU A 1 209 ? -132.699 5.676 78.373 1.00 53.62 209 GLU A N 1
ATOM 1669 C CA . GLU A 1 209 ? -133.794 5.228 79.249 1.00 53.62 209 GLU A CA 1
ATOM 1670 C C . GLU A 1 209 ? -134.736 6.379 79.657 1.00 53.62 209 GLU A C 1
ATOM 1672 O O . GLU A 1 209 ? -135.947 6.178 79.750 1.00 53.62 209 GLU A O 1
ATOM 1677 N N . GLU A 1 210 ? -134.230 7.609 79.807 1.00 48.41 210 GLU A N 1
ATOM 1678 C CA . GLU A 1 210 ? -135.053 8.789 80.142 1.00 48.41 210 GLU A CA 1
ATOM 1679 C C . GLU A 1 210 ? -135.931 9.285 78.971 1.00 48.41 210 GLU A C 1
ATOM 1681 O O . GLU A 1 210 ? -136.940 9.958 79.188 1.00 48.41 210 GLU A O 1
ATOM 1686 N N . LEU A 1 211 ? -135.604 8.909 77.728 1.00 47.16 211 LEU A N 1
ATOM 1687 C CA . LEU A 1 211 ? -136.313 9.329 76.507 1.00 47.16 211 LEU A CA 1
ATOM 1688 C C . LEU A 1 211 ? -137.509 8.421 76.139 1.00 47.16 211 LEU A C 1
ATOM 1690 O O . LEU A 1 211 ? -138.241 8.706 75.193 1.00 47.16 211 LEU A O 1
ATOM 1694 N N . ALA A 1 212 ? -137.726 7.329 76.879 1.00 43.91 212 ALA A N 1
ATOM 1695 C CA . ALA A 1 212 ? -138.679 6.271 76.530 1.00 43.91 212 ALA A CA 1
ATOM 1696 C C . ALA A 1 212 ? -140.061 6.381 77.213 1.00 43.91 212 ALA A C 1
ATOM 1698 O O . ALA A 1 212 ? -140.855 5.441 77.138 1.00 43.91 212 ALA A O 1
ATOM 1699 N N . SER A 1 213 ? -140.383 7.499 77.881 1.00 36.47 213 SER A N 1
ATOM 1700 C CA . SER A 1 213 ? -141.673 7.667 78.568 1.00 36.47 213 SER A CA 1
ATOM 1701 C C . SER A 1 213 ? -142.514 8.840 78.041 1.00 36.47 213 SER A C 1
ATOM 1703 O O . SER A 1 213 ? -142.061 9.976 77.951 1.00 36.47 213 SER A O 1
ATOM 1705 N N . LYS A 1 214 ? -143.797 8.543 77.779 1.00 35.50 214 LYS A N 1
ATOM 1706 C CA . LYS A 1 214 ? -144.912 9.496 77.609 1.00 35.50 214 LYS A CA 1
ATOM 1707 C C . LYS A 1 214 ? -144.987 10.312 76.300 1.00 35.50 214 LYS A C 1
ATOM 1709 O O . LYS A 1 214 ? -145.112 11.533 76.322 1.00 35.50 214 LYS A O 1
ATOM 1714 N N . HIS A 1 215 ? -145.160 9.609 75.181 1.00 34.12 215 HIS A N 1
ATOM 1715 C CA . HIS A 1 215 ? -146.144 10.023 74.168 1.00 34.12 215 HIS A CA 1
ATOM 1716 C C . HIS A 1 215 ? -147.022 8.822 73.787 1.00 34.12 215 HIS A C 1
ATOM 1718 O O . HIS A 1 215 ? -146.535 7.693 73.758 1.00 34.12 215 HIS A O 1
ATOM 1724 N N . THR A 1 216 ? -148.325 9.035 73.578 1.00 32.28 216 THR A N 1
ATOM 1725 C CA . THR A 1 216 ? -149.322 7.948 73.511 1.00 32.28 216 THR A CA 1
ATOM 1726 C C . THR A 1 216 ? -150.425 8.192 72.485 1.00 32.28 216 THR A C 1
ATOM 1728 O O . THR A 1 216 ? -150.900 9.318 72.357 1.00 32.28 216 THR A O 1
ATOM 1731 N N . SER A 1 217 ? -150.924 7.076 71.943 1.00 27.12 217 SER A N 1
ATOM 1732 C CA . SER A 1 217 ? -152.112 6.899 71.093 1.00 27.12 217 SER A CA 1
ATOM 1733 C C . SER A 1 217 ? -151.965 7.179 69.593 1.00 27.12 217 SER A C 1
ATOM 1735 O O . SER A 1 217 ? -151.387 8.177 69.181 1.00 27.12 217 SER A O 1
ATOM 1737 N N . ASP A 1 218 ? -152.603 6.273 68.845 1.00 30.39 218 ASP A N 1
ATOM 1738 C CA . ASP A 1 218 ? -153.073 6.345 67.457 1.00 30.39 218 ASP A CA 1
ATOM 1739 C C . ASP A 1 218 ? -151.987 6.417 66.347 1.00 30.39 218 ASP A C 1
ATOM 1741 O O . ASP A 1 218 ? -151.105 7.263 66.370 1.00 30.39 218 ASP A O 1
ATOM 1745 N N . GLN A 1 219 ? -151.984 5.559 65.313 1.00 27.73 219 GLN A N 1
ATOM 1746 C CA . GLN A 1 219 ? -152.927 4.485 64.963 1.00 27.73 219 GLN A CA 1
ATOM 1747 C C . GLN A 1 219 ? -152.263 3.333 64.171 1.00 27.73 219 GLN A C 1
ATOM 1749 O O . GLN A 1 219 ? -151.250 3.507 63.501 1.00 27.73 219 GLN A O 1
ATOM 1754 N N . LYS A 1 220 ? -152.909 2.163 64.274 1.00 30.98 220 LYS A N 1
ATOM 1755 C CA . LYS A 1 220 ? -153.007 1.032 63.324 1.00 30.98 220 LYS A CA 1
ATOM 1756 C C . LYS A 1 220 ? -152.683 1.375 61.847 1.00 30.98 220 LYS A C 1
ATOM 1758 O O . LYS A 1 220 ? -153.092 2.432 61.385 1.00 30.98 220 LYS A O 1
ATOM 1763 N N . GLU A 1 221 ? -152.085 0.510 61.014 1.00 29.53 221 GLU A N 1
ATOM 1764 C CA . GLU A 1 221 ? -151.605 -0.889 61.168 1.00 29.53 221 GLU A CA 1
ATOM 1765 C C . GLU A 1 221 ? -150.495 -1.168 60.083 1.00 29.53 221 GLU A C 1
ATOM 1767 O O . GLU A 1 221 ? -149.847 -0.202 59.694 1.00 29.53 221 GLU A O 1
ATOM 1772 N N . ASN A 1 222 ? -150.121 -2.349 59.547 1.00 28.31 222 ASN A N 1
ATOM 1773 C CA . ASN A 1 222 ? -150.791 -3.651 59.409 1.00 28.31 222 ASN A CA 1
ATOM 1774 C C . ASN A 1 222 ? -149.830 -4.861 59.161 1.00 28.31 222 ASN A C 1
ATOM 1776 O O . ASN A 1 222 ? -148.626 -4.700 58.997 1.00 28.31 222 ASN A O 1
ATOM 1780 N N . GLU A 1 223 ? -150.435 -6.055 59.137 1.00 34.06 223 GLU A N 1
ATOM 1781 C CA . GLU A 1 223 ? -150.123 -7.371 58.508 1.00 34.06 223 GLU A CA 1
ATOM 1782 C C . GLU A 1 223 ? -149.015 -7.489 57.410 1.00 34.06 223 GLU A C 1
ATOM 1784 O O . GLU A 1 223 ? -148.814 -6.551 56.647 1.00 34.06 223 GLU A O 1
ATOM 1789 N N . GLN A 1 224 ? -148.330 -8.634 57.155 1.00 36.50 224 GLN A N 1
ATOM 1790 C CA . GLN A 1 224 ? -148.289 -9.998 57.760 1.00 36.50 224 GLN A CA 1
ATOM 1791 C C . GLN A 1 224 ? -147.163 -10.898 57.134 1.00 36.50 224 GLN A C 1
ATOM 1793 O O . GLN A 1 224 ? -146.674 -10.583 56.054 1.00 36.50 224 GLN A O 1
ATOM 1798 N N . THR A 1 225 ? -146.915 -12.103 57.706 1.00 32.56 225 THR A N 1
ATOM 1799 C CA . THR A 1 225 ? -146.517 -13.397 57.028 1.00 32.56 225 THR A CA 1
ATOM 1800 C C . THR A 1 225 ? -145.136 -13.571 56.321 1.00 32.56 225 THR A C 1
ATOM 1802 O O . THR A 1 225 ? -144.610 -12.611 55.783 1.00 32.56 225 THR A O 1
ATOM 1805 N N . VAL A 1 226 ? -144.503 -14.769 56.176 1.00 34.78 226 VAL A N 1
ATOM 1806 C CA . VAL A 1 226 ? -144.496 -16.060 56.943 1.00 34.78 226 VAL A CA 1
ATOM 1807 C C . VAL A 1 226 ? -143.361 -17.035 56.481 1.00 34.78 226 VAL A C 1
ATOM 1809 O O . VAL A 1 226 ? -143.184 -17.193 55.281 1.00 34.78 226 VAL A O 1
ATOM 1812 N N . SER A 1 227 ? -142.715 -17.783 57.407 1.00 29.80 227 SER A N 1
ATOM 1813 C CA . SER A 1 227 ? -142.075 -19.141 57.242 1.00 29.80 227 SER A CA 1
ATOM 1814 C C . SER A 1 227 ? -140.913 -19.362 56.213 1.00 29.80 227 SER A C 1
ATOM 1816 O O . SER A 1 227 ? -140.744 -18.550 55.317 1.00 29.80 227 SER A O 1
ATOM 1818 N N . ALA A 1 228 ? -140.102 -20.445 56.185 1.00 33.94 228 ALA A N 1
ATOM 1819 C CA . ALA A 1 228 ? -139.643 -21.490 57.141 1.00 33.94 228 ALA A CA 1
ATOM 1820 C C . ALA A 1 228 ? -138.564 -22.410 56.464 1.00 33.94 228 ALA A C 1
ATOM 1822 O O . ALA A 1 228 ? -138.207 -22.159 55.317 1.00 33.94 228 ALA A O 1
ATOM 1823 N N . ALA A 1 229 ? -138.165 -23.513 57.139 1.00 31.58 229 ALA A N 1
ATOM 1824 C CA . ALA A 1 229 ? -137.577 -24.771 56.598 1.00 31.58 229 ALA A CA 1
ATOM 1825 C C . ALA A 1 229 ? -136.067 -24.800 56.210 1.00 31.58 229 ALA A C 1
ATOM 1827 O O . ALA A 1 229 ? -135.518 -23.776 55.821 1.00 31.58 229 ALA A O 1
ATOM 1828 N N . ALA A 1 230 ? -135.337 -25.938 56.247 1.00 28.16 230 ALA A N 1
ATOM 1829 C CA . ALA A 1 230 ? -135.532 -27.257 56.909 1.00 28.16 230 ALA A CA 1
ATOM 1830 C C . ALA A 1 230 ? -134.221 -28.116 56.890 1.00 28.16 230 ALA A C 1
ATOM 1832 O O . ALA A 1 230 ? -133.152 -27.612 56.551 1.00 28.16 230 ALA A O 1
ATOM 1833 N N . ASP A 1 231 ? -134.324 -29.391 57.291 1.00 26.06 231 ASP A N 1
ATOM 1834 C CA . ASP A 1 231 ? -133.265 -30.320 57.733 1.00 26.06 231 ASP A CA 1
ATOM 1835 C C . ASP A 1 231 ? -132.472 -31.123 56.660 1.00 26.06 231 ASP A C 1
ATOM 1837 O O . ASP A 1 231 ? -132.652 -30.995 55.450 1.00 26.06 231 ASP A O 1
ATOM 1841 N N . ALA A 1 232 ? -131.554 -31.970 57.154 1.00 29.38 232 ALA A N 1
ATOM 1842 C CA . ALA A 1 232 ? -130.533 -32.751 56.437 1.00 29.38 232 ALA A CA 1
ATOM 1843 C C . ALA A 1 232 ? -130.968 -34.160 55.949 1.00 29.38 232 ALA A C 1
ATOM 1845 O O . ALA A 1 232 ? -132.048 -34.622 56.303 1.00 29.38 232 ALA A O 1
ATOM 1846 N N . ALA A 1 233 ? -130.069 -34.868 55.223 1.00 28.38 233 ALA A N 1
ATOM 1847 C CA . ALA A 1 233 ? -129.679 -36.299 55.387 1.00 28.38 233 ALA A CA 1
ATOM 1848 C C . ALA A 1 233 ? -129.280 -37.037 54.070 1.00 28.38 233 ALA A C 1
ATOM 1850 O O . ALA A 1 233 ? -129.446 -36.513 52.973 1.00 28.38 233 ALA A O 1
ATOM 1851 N N . ALA A 1 234 ? -128.840 -38.301 54.233 1.00 27.69 234 ALA A N 1
ATOM 1852 C CA . ALA A 1 234 ? -128.715 -39.410 53.258 1.00 27.69 234 ALA A CA 1
ATOM 1853 C C . ALA A 1 234 ? -127.324 -39.742 52.654 1.00 27.69 234 ALA A C 1
ATOM 1855 O O . ALA A 1 234 ? -126.365 -38.978 52.739 1.00 27.69 234 ALA A O 1
ATOM 1856 N N . THR A 1 235 ? -127.215 -40.973 52.124 1.00 28.78 235 THR A N 1
ATOM 1857 C CA . THR A 1 235 ? -125.972 -41.775 52.049 1.00 28.78 235 THR A CA 1
ATOM 1858 C C . THR A 1 235 ? -125.944 -42.696 50.809 1.00 28.78 235 THR A C 1
ATOM 1860 O O . THR A 1 235 ? -126.998 -43.068 50.307 1.00 28.78 235 THR A O 1
ATOM 1863 N N . ALA A 1 236 ? -124.739 -43.172 50.444 1.00 31.64 236 ALA A N 1
ATOM 1864 C CA . ALA A 1 236 ? -124.422 -44.438 49.742 1.00 31.64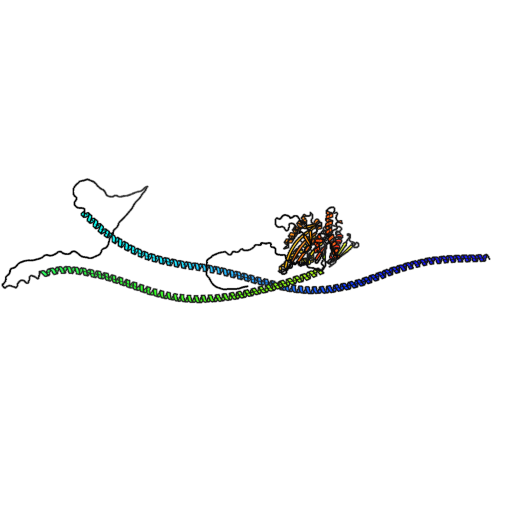 236 ALA A CA 1
ATOM 1865 C C . ALA A 1 236 ? -124.126 -44.449 48.212 1.00 31.64 236 ALA A C 1
ATOM 1867 O O . ALA A 1 236 ? -125.008 -44.472 47.366 1.00 31.64 236 ALA A O 1
ATOM 1868 N N . ALA A 1 237 ? -122.830 -44.635 47.919 1.00 30.52 237 ALA A N 1
ATOM 1869 C CA . ALA A 1 237 ? -122.262 -45.735 47.115 1.00 30.52 237 ALA A CA 1
ATOM 1870 C C . ALA A 1 237 ? -122.543 -45.895 45.588 1.00 30.52 237 ALA A C 1
ATOM 1872 O O . ALA A 1 237 ? -123.487 -46.558 45.176 1.00 30.52 237 ALA A O 1
ATOM 1873 N N . ALA A 1 238 ? -121.504 -45.546 44.803 1.00 32.44 238 ALA A N 1
ATOM 1874 C CA . ALA A 1 238 ? -120.704 -46.473 43.961 1.00 32.44 238 ALA A CA 1
ATOM 1875 C C . ALA A 1 238 ? -120.742 -46.395 42.402 1.00 32.44 238 ALA A C 1
ATOM 1877 O O . ALA A 1 238 ? -121.763 -46.575 41.752 1.00 32.44 238 ALA A O 1
ATOM 1878 N N . THR A 1 239 ? -119.517 -46.331 41.839 1.00 32.50 239 THR A N 1
ATOM 1879 C CA . THR A 1 239 ? -119.059 -46.913 40.545 1.00 32.50 239 THR A CA 1
ATOM 1880 C C . THR A 1 239 ? -119.093 -46.085 39.233 1.00 32.50 239 THR A C 1
ATOM 1882 O O . THR A 1 239 ? -119.954 -46.264 38.385 1.00 32.50 239 THR A O 1
ATOM 1885 N N . ILE A 1 240 ? -118.011 -45.308 39.019 1.00 36.00 240 ILE A N 1
ATOM 1886 C CA . ILE A 1 240 ? -117.167 -45.201 37.788 1.00 36.00 240 ILE A CA 1
ATOM 1887 C C . ILE A 1 240 ? -117.840 -44.906 36.409 1.00 36.00 240 ILE A C 1
ATOM 1889 O O . ILE A 1 240 ? -118.436 -45.810 35.833 1.00 36.00 240 ILE A O 1
ATOM 1893 N N . LYS A 1 241 ? -117.555 -43.724 35.789 1.00 37.28 241 LYS A N 1
ATOM 1894 C CA . LYS A 1 241 ? -116.792 -43.512 34.500 1.00 37.28 241 LYS A CA 1
ATOM 1895 C C . LYS A 1 241 ? -117.091 -42.175 33.730 1.00 37.28 241 LYS A C 1
ATOM 1897 O O . LYS A 1 241 ? -118.033 -42.146 32.955 1.00 37.28 241 LYS A O 1
ATOM 1902 N N . ALA A 1 242 ? -116.185 -41.173 33.817 1.00 44.31 242 ALA A N 1
ATOM 1903 C CA . ALA A 1 242 ? -115.889 -40.065 32.843 1.00 44.31 242 ALA A CA 1
ATOM 1904 C C . ALA A 1 242 ? -116.973 -38.985 32.472 1.00 44.31 242 ALA A C 1
ATOM 1906 O O . ALA A 1 242 ? -118.082 -39.374 32.141 1.00 44.31 242 ALA A O 1
ATOM 1907 N N . ILE A 1 243 ? -116.764 -37.637 32.386 1.00 46.72 243 ILE A N 1
ATOM 1908 C CA . ILE A 1 243 ? -115.613 -36.661 32.492 1.00 46.72 243 ILE A CA 1
ATOM 1909 C C . ILE A 1 243 ? -116.119 -35.172 32.782 1.00 46.72 243 ILE A C 1
ATOM 1911 O O . ILE A 1 243 ? -117.026 -34.761 32.064 1.00 46.72 243 ILE A O 1
ATOM 1915 N N . GLY A 1 244 ? -115.536 -34.350 33.728 1.00 47.25 244 GLY A N 1
ATOM 1916 C CA . GLY A 1 244 ? -115.447 -32.820 33.687 1.00 47.25 244 GLY A CA 1
ATOM 1917 C C . GLY A 1 244 ? -115.781 -31.741 34.843 1.00 47.25 244 GLY A C 1
ATOM 1918 O O . GLY A 1 244 ? -116.783 -31.063 34.654 1.00 47.25 244 GLY A O 1
ATOM 1919 N N . GLU A 1 245 ? -114.900 -31.411 35.865 1.00 49.41 245 GLU A N 1
ATOM 1920 C CA . GLU A 1 245 ? -114.641 -30.085 36.664 1.00 49.41 245 GLU A CA 1
ATOM 1921 C C . GLU A 1 245 ? -115.571 -29.544 37.872 1.00 49.41 245 GLU A C 1
ATOM 1923 O O . GLU A 1 245 ? -116.633 -30.139 37.995 1.00 49.41 245 GLU A O 1
ATOM 1928 N N . LYS A 1 246 ? -115.420 -28.522 38.830 1.00 50.22 246 LYS A N 1
ATOM 1929 C CA . LYS A 1 246 ? -114.486 -27.513 39.587 1.00 50.22 246 LYS A CA 1
ATOM 1930 C C . LYS A 1 246 ? -115.275 -26.781 40.816 1.00 50.22 246 LYS A C 1
ATOM 1932 O O . LYS A 1 246 ? -116.447 -27.124 40.875 1.00 50.22 246 LYS A O 1
ATOM 1937 N N . LEU A 1 247 ? -114.977 -25.835 41.809 1.00 46.91 247 LEU A N 1
ATOM 1938 C CA . LEU A 1 247 ? -113.919 -24.952 42.524 1.00 46.91 247 LEU A CA 1
ATOM 1939 C C . LEU A 1 247 ? -114.410 -24.264 43.931 1.00 46.91 247 LEU A C 1
ATOM 1941 O O . LEU A 1 247 ? -115.558 -24.522 44.271 1.00 46.91 247 LEU A O 1
ATOM 1945 N N . ALA A 1 248 ? -113.646 -23.430 44.755 1.00 48.69 248 ALA A N 1
ATOM 1946 C CA . ALA A 1 248 ? -113.960 -22.829 46.165 1.00 48.69 248 ALA A CA 1
ATOM 1947 C C . ALA A 1 248 ? -113.054 -21.581 46.693 1.00 48.69 248 ALA A C 1
ATOM 1949 O O . ALA A 1 248 ? -112.208 -21.232 45.874 1.00 48.69 248 ALA A O 1
ATOM 1950 N N . SER A 1 249 ? -112.977 -20.843 47.891 1.00 46.47 249 SER A N 1
ATOM 1951 C CA . SER A 1 249 ? -113.661 -20.501 49.253 1.00 46.47 249 SER A CA 1
ATOM 1952 C C . SER A 1 249 ? -112.893 -19.446 50.241 1.00 46.47 249 SER A C 1
ATOM 1954 O O . SER A 1 249 ? -111.694 -19.322 50.015 1.00 46.47 249 SER A O 1
ATOM 1956 N N . LYS A 1 250 ? -113.460 -18.746 51.320 1.00 44.19 250 LYS A N 1
ATOM 1957 C CA . LYS A 1 250 ? -112.854 -17.771 52.403 1.00 44.19 250 LYS A CA 1
ATOM 1958 C C . LYS A 1 250 ? -113.828 -17.336 53.630 1.00 44.19 250 LYS A C 1
ATOM 1960 O O . LYS A 1 250 ? -114.972 -17.742 53.468 1.00 44.19 250 LYS A O 1
ATOM 1965 N N . GLU A 1 251 ? -113.664 -16.530 54.770 1.00 41.59 251 GLU A N 1
ATOM 1966 C CA . GLU A 1 251 ? -112.622 -15.954 55.773 1.00 41.59 251 GLU A CA 1
ATOM 1967 C C . GLU A 1 251 ? -113.151 -14.946 56.960 1.00 41.59 251 GLU A C 1
ATOM 1969 O O . GLU A 1 251 ? -114.273 -14.483 56.783 1.00 41.59 251 GLU A O 1
ATOM 1974 N N . GLN A 1 252 ? -112.402 -14.551 58.082 1.00 38.53 252 GLN A N 1
ATOM 1975 C CA . GLN A 1 252 ? -112.470 -13.324 59.073 1.00 38.53 252 GLN A CA 1
ATOM 1976 C C . GLN A 1 252 ? -112.793 -13.377 60.679 1.00 38.53 252 GLN A C 1
ATOM 1978 O O . GLN A 1 252 ? -113.476 -14.310 61.081 1.00 38.53 252 GLN A O 1
ATOM 1983 N N . GLU A 1 253 ? -112.340 -12.419 61.606 1.00 41.69 253 GLU A N 1
ATOM 1984 C CA . GLU A 1 253 ? -112.489 -12.359 63.166 1.00 41.69 253 GLU A CA 1
ATOM 1985 C C . GLU A 1 253 ? -112.470 -10.954 64.024 1.00 41.69 253 GLU A C 1
ATOM 1987 O O . GLU A 1 253 ? -112.831 -9.952 63.406 1.00 41.69 253 GLU A O 1
ATOM 1992 N N . LEU A 1 254 ? -112.167 -10.822 65.395 1.00 43.69 254 LEU A N 1
ATOM 1993 C CA . LEU A 1 254 ? -112.586 -9.716 66.430 1.00 43.69 254 LEU A CA 1
ATOM 1994 C C . LEU A 1 254 ? -111.649 -9.145 67.664 1.00 43.69 254 LEU A C 1
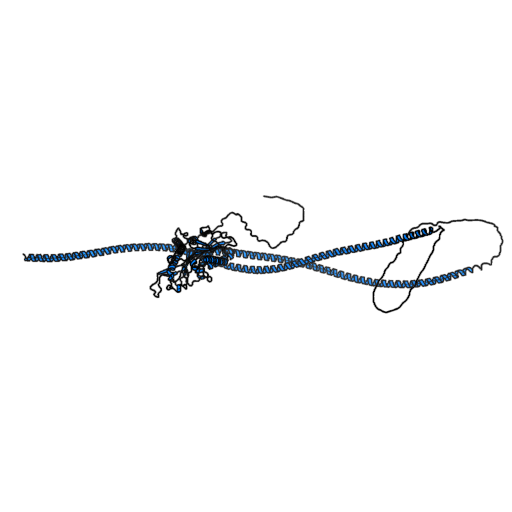ATOM 1996 O O . LEU A 1 254 ? -110.434 -9.203 67.517 1.00 43.69 254 LEU A O 1
ATOM 2000 N N . GLU A 1 255 ? -112.139 -8.529 68.831 1.00 44.69 255 GLU A N 1
ATOM 2001 C CA . GLU A 1 255 ? -111.484 -7.483 69.801 1.00 44.69 255 GLU A CA 1
ATOM 2002 C C . GLU A 1 255 ? -111.922 -7.303 71.371 1.00 44.69 255 GLU A C 1
ATOM 2004 O O . GLU A 1 255 ? -113.041 -7.717 71.672 1.00 44.69 255 GLU A O 1
ATOM 2009 N N . ALA A 1 256 ? -111.147 -6.655 72.353 1.00 40.69 256 ALA A N 1
ATOM 2010 C CA . ALA A 1 256 ? -111.540 -5.988 73.713 1.00 40.69 256 ALA A CA 1
ATOM 2011 C C . ALA A 1 256 ? -110.424 -5.238 74.641 1.00 40.69 256 ALA A C 1
ATOM 2013 O O . ALA A 1 256 ? -109.249 -5.367 74.320 1.00 40.69 256 ALA A O 1
ATOM 2014 N N . GLU A 1 257 ? -110.711 -4.483 75.781 1.00 41.78 257 GLU A N 1
ATOM 2015 C CA . GLU A 1 257 ? -109.812 -3.435 76.504 1.00 41.78 257 GLU A CA 1
ATOM 2016 C C . GLU A 1 257 ? -110.040 -3.013 78.062 1.00 41.78 257 GLU A C 1
ATOM 2018 O O . GLU A 1 257 ? -111.008 -3.548 78.602 1.00 41.78 257 GLU A O 1
ATOM 2023 N N . ARG A 1 258 ? -109.268 -2.041 78.744 1.00 39.34 258 ARG A N 1
ATOM 2024 C CA . ARG A 1 258 ? -109.576 -0.975 79.873 1.00 39.34 258 ARG A CA 1
ATOM 2025 C C . ARG A 1 258 ? -108.732 -0.848 81.261 1.00 39.34 258 ARG A C 1
ATOM 2027 O O . ARG A 1 258 ? -108.435 -1.908 81.789 1.00 39.34 258 ARG A O 1
ATOM 2034 N N . ASP A 1 259 ? -108.458 0.199 82.164 1.00 39.91 259 ASP A N 1
ATOM 2035 C CA . ASP A 1 259 ? -108.117 1.715 82.380 1.00 39.91 259 ASP A CA 1
ATOM 2036 C C . ASP A 1 259 ? -107.976 2.199 83.944 1.00 39.91 259 ASP A C 1
ATOM 2038 O O . ASP A 1 259 ? -108.197 1.337 84.800 1.00 39.91 259 ASP A O 1
ATOM 2042 N N . ARG A 1 260 ? -107.650 3.492 84.358 1.00 46.62 260 ARG A N 1
ATOM 2043 C CA . ARG A 1 260 ? -107.100 4.147 85.671 1.00 46.62 260 ARG A CA 1
ATOM 2044 C C . ARG A 1 260 ? -108.028 4.846 86.787 1.00 46.62 260 ARG A C 1
ATOM 2046 O O . ARG A 1 260 ? -109.204 5.054 86.524 1.00 46.62 260 ARG A O 1
ATOM 2053 N N . GLY A 1 261 ? -107.501 5.351 87.966 1.00 38.81 261 GLY A N 1
ATOM 2054 C CA . GLY A 1 261 ? -108.155 6.326 88.949 1.00 38.81 261 GLY A CA 1
ATOM 2055 C C . GLY A 1 261 ? -107.389 6.820 90.259 1.00 38.81 261 GLY A C 1
ATOM 2056 O O . GLY A 1 261 ? -106.371 6.222 90.592 1.00 38.81 261 GLY A O 1
ATOM 2057 N N . LEU A 1 262 ? -107.830 7.892 91.001 1.00 39.38 262 LEU A N 1
ATOM 2058 C CA . LEU A 1 262 ? -107.210 8.483 92.260 1.00 39.38 262 LEU A CA 1
ATOM 2059 C C . LEU A 1 262 ? -108.167 9.398 93.130 1.00 39.38 262 LEU A C 1
ATOM 2061 O O . LEU A 1 262 ? -109.047 10.036 92.562 1.00 39.38 262 LEU A O 1
ATOM 2065 N N . SER A 1 263 ? -107.900 9.562 94.451 1.00 34.03 263 SER A N 1
ATOM 2066 C CA . SER A 1 263 ? -108.263 10.672 95.407 1.00 34.03 263 SER A CA 1
ATOM 2067 C C . SER A 1 263 ? -109.263 10.412 96.571 1.00 34.03 263 SER A C 1
ATOM 2069 O O . SER A 1 263 ? -110.146 9.565 96.490 1.00 34.03 263 SER A O 1
ATOM 2071 N N . LEU A 1 264 ? -109.109 11.187 97.662 1.00 38.06 264 LEU A N 1
ATOM 2072 C CA . LEU A 1 264 ? -109.980 11.312 98.850 1.00 38.06 264 LEU A CA 1
ATOM 2073 C C . LEU A 1 264 ? -110.769 12.637 98.806 1.00 38.06 264 LEU A C 1
ATOM 2075 O O . LEU A 1 264 ? -110.186 13.649 98.427 1.00 38.06 264 LEU A O 1
ATOM 2079 N N . GLN A 1 265 ? -112.025 12.646 99.280 1.00 30.44 265 GLN A N 1
ATOM 2080 C CA . GLN A 1 265 ? -112.520 13.465 100.415 1.00 30.44 265 GLN A CA 1
ATOM 2081 C C . GLN A 1 265 ? -114.065 13.395 100.522 1.00 30.44 265 GLN A C 1
ATOM 2083 O O . GLN A 1 265 ? -114.757 13.549 99.528 1.00 30.44 265 GLN A O 1
ATOM 2088 N N . GLN A 1 266 ? -114.552 13.120 101.742 1.00 36.09 266 GLN A N 1
ATOM 2089 C CA . GLN A 1 266 ? -115.891 13.359 102.336 1.00 36.09 266 GLN A CA 1
ATOM 2090 C C . GLN A 1 266 ? -117.107 13.653 101.419 1.00 36.09 266 GLN A C 1
ATOM 2092 O O . GLN A 1 266 ? -117.125 14.656 100.721 1.00 36.09 266 GLN A O 1
ATOM 2097 N N . GLU A 1 267 ? -118.217 12.920 101.606 1.00 37.81 267 GLU A N 1
ATOM 2098 C CA . GLU A 1 267 ? -119.333 13.370 102.478 1.00 37.81 267 GLU A CA 1
ATOM 2099 C C . GLU A 1 267 ? -120.628 12.543 102.282 1.00 37.81 267 GLU A C 1
ATOM 2101 O O . GLU A 1 267 ? -121.291 12.638 101.256 1.00 37.81 267 GLU A O 1
ATOM 2106 N N . ILE A 1 268 ? -121.051 11.805 103.320 1.00 34.31 268 ILE A N 1
ATOM 2107 C CA . ILE A 1 268 ? -122.481 11.637 103.645 1.00 34.31 268 ILE A CA 1
ATOM 2108 C C . ILE A 1 268 ? -122.632 11.963 105.133 1.00 34.31 268 ILE A C 1
ATOM 2110 O O . ILE A 1 268 ? -122.269 11.179 106.010 1.00 34.31 268 ILE A O 1
ATOM 2114 N N . THR A 1 269 ? -123.123 13.169 105.391 1.00 37.41 269 THR A N 1
ATOM 2115 C CA . THR A 1 269 ? -123.278 13.776 106.714 1.00 37.41 269 THR A CA 1
ATOM 2116 C C . THR A 1 269 ? -124.735 13.667 107.176 1.00 37.41 269 THR A C 1
ATOM 2118 O O . THR A 1 269 ? -125.620 14.157 106.485 1.00 37.41 269 THR A O 1
ATOM 2121 N N . GLN A 1 270 ? -124.953 13.135 108.392 1.00 34.16 270 GLN A N 1
ATOM 2122 C CA . GLN A 1 270 ? -126.207 13.219 109.183 1.00 34.16 270 GLN A CA 1
ATOM 2123 C C . GLN A 1 270 ? -127.439 12.478 108.585 1.00 34.16 270 GLN A C 1
ATOM 2125 O O . GLN A 1 270 ? -127.451 12.096 107.425 1.00 34.16 270 GLN A O 1
ATOM 2130 N N . LEU A 1 271 ? -128.448 12.057 109.364 1.00 33.06 271 LEU A N 1
ATOM 2131 C CA . LEU A 1 271 ? -129.429 12.835 110.150 1.00 33.06 271 LEU A CA 1
ATOM 2132 C C . LEU A 1 271 ? -129.678 12.186 111.534 1.00 33.06 271 LEU A C 1
ATOM 2134 O O . LEU A 1 271 ? -129.813 10.973 111.631 1.00 33.06 271 LEU A O 1
ATOM 2138 N N . GLN A 1 272 ? -129.497 12.914 112.647 1.00 31.38 272 GLN A N 1
ATOM 2139 C CA . GLN A 1 272 ? -130.483 13.778 113.347 1.00 31.38 272 GLN A CA 1
ATOM 2140 C C . GLN A 1 272 ? -131.611 12.974 114.037 1.00 31.38 272 GLN A C 1
ATOM 2142 O O . GLN A 1 272 ? -132.373 12.278 113.384 1.00 31.38 272 GLN A O 1
ATOM 2147 N N . ILE A 1 273 ? -131.625 12.871 115.374 1.00 35.88 273 ILE A N 1
ATOM 2148 C CA . ILE A 1 273 ? -132.061 13.861 116.396 1.00 35.88 273 ILE A CA 1
ATOM 2149 C C . ILE A 1 273 ? -133.591 13.901 116.597 1.00 35.88 273 ILE A C 1
ATOM 2151 O O . ILE A 1 273 ? -134.334 14.508 115.833 1.00 35.88 273 ILE A O 1
ATOM 2155 N N . SER A 1 274 ? -134.035 13.329 117.719 1.00 30.70 274 SER A N 1
ATOM 2156 C CA . SER A 1 274 ? -135.090 13.826 118.632 1.00 30.70 274 SER A CA 1
ATOM 2157 C C . SER A 1 274 ? -134.953 13.002 119.932 1.00 30.70 274 SER A C 1
ATOM 2159 O O . SER A 1 274 ? -134.667 11.813 119.867 1.00 30.70 274 SER A O 1
ATOM 2161 N N . HIS A 1 275 ? -134.853 13.578 121.134 1.00 26.41 275 HIS A N 1
ATOM 2162 C CA . HIS A 1 275 ? -135.897 14.258 121.921 1.00 26.41 275 HIS A CA 1
ATOM 2163 C C . HIS A 1 275 ? -137.191 13.441 122.108 1.00 26.41 275 HIS A C 1
ATOM 2165 O O . HIS A 1 275 ? -137.720 12.929 121.134 1.00 26.41 275 HIS A O 1
ATOM 2171 N N . ALA A 1 276 ? -137.844 13.394 123.274 1.00 29.47 276 ALA A N 1
ATOM 2172 C CA . ALA A 1 276 ? -137.471 13.595 124.689 1.00 29.47 276 ALA A CA 1
ATOM 2173 C C . ALA A 1 276 ? -138.774 13.511 125.515 1.00 29.47 276 ALA A C 1
ATOM 2175 O O . ALA A 1 276 ? -139.804 13.957 125.015 1.00 29.47 276 ALA A O 1
ATOM 2176 N N . THR A 1 277 ? -138.688 13.146 126.807 1.00 31.73 277 THR A N 1
ATOM 2177 C CA . THR A 1 277 ? -139.686 13.490 127.860 1.00 31.73 277 THR A CA 1
ATOM 2178 C C . THR A 1 277 ? -141.123 12.916 127.665 1.00 31.73 277 THR A C 1
ATOM 2180 O O . THR A 1 277 ? -141.462 12.437 126.593 1.00 31.73 277 THR A O 1
ATOM 2183 N N . THR A 1 278 ? -142.015 12.804 128.662 1.00 31.39 278 THR A N 1
ATOM 2184 C CA . THR A 1 278 ? -142.048 13.285 130.066 1.00 31.39 278 THR A CA 1
ATOM 2185 C C . THR A 1 278 ? -142.985 12.399 130.929 1.00 31.39 278 THR A C 1
ATOM 2187 O O . THR A 1 278 ? -143.758 11.638 130.357 1.00 31.39 278 THR A O 1
ATOM 2190 N N . THR A 1 279 ? -143.006 12.625 132.261 1.00 28.41 279 THR A N 1
ATOM 2191 C CA . THR A 1 279 ? -144.162 12.467 133.205 1.00 28.41 279 THR A CA 1
ATOM 2192 C C . THR A 1 279 ? -144.777 11.058 133.452 1.00 28.41 279 THR A C 1
ATOM 2194 O O . THR A 1 279 ? -144.874 10.257 132.536 1.00 28.41 279 THR A O 1
ATOM 2197 N N . GLU A 1 280 ? -145.252 10.674 134.654 1.00 26.47 280 GLU A N 1
ATOM 2198 C CA . GLU A 1 280 ? -145.255 11.352 135.973 1.00 26.47 280 GLU A CA 1
ATOM 2199 C C . GLU A 1 280 ? -145.370 10.403 137.200 1.00 26.47 280 GLU A C 1
ATOM 2201 O O . GLU A 1 280 ? -145.512 9.191 137.074 1.00 26.47 280 GLU A O 1
ATOM 2206 N N . THR A 1 281 ? -145.265 11.033 138.378 1.00 31.41 281 THR A N 1
ATOM 2207 C CA . THR A 1 281 ? -145.466 10.638 139.799 1.00 31.41 281 THR A CA 1
ATOM 2208 C C . THR A 1 281 ? -146.814 9.927 140.114 1.00 31.41 281 THR A C 1
ATOM 2210 O O . THR A 1 281 ? -147.645 9.806 139.224 1.00 31.41 281 THR A O 1
ATOM 2213 N N . LEU A 1 282 ? -147.178 9.390 141.301 1.00 28.64 282 LEU A N 1
ATOM 2214 C CA . LEU A 1 282 ? -146.858 9.516 142.756 1.00 28.64 282 LEU A CA 1
ATOM 2215 C C . LEU A 1 282 ? -146.945 8.104 143.440 1.00 28.64 282 LEU A C 1
ATOM 2217 O O . LEU A 1 282 ? -147.536 7.213 142.840 1.00 28.64 282 LEU A O 1
ATOM 2221 N N . GLU A 1 283 ? -146.532 7.781 144.686 1.00 28.03 283 GLU A N 1
ATOM 2222 C CA . GLU A 1 283 ? -145.595 8.344 145.697 1.00 28.03 283 GLU A CA 1
ATOM 2223 C C . GLU A 1 283 ? -145.341 7.285 146.837 1.00 28.03 283 GLU A C 1
ATOM 2225 O O . GLU A 1 283 ? -144.783 6.230 146.549 1.00 28.03 283 GLU A O 1
ATOM 2230 N N . HIS A 1 284 ? -145.725 7.554 148.101 1.00 31.09 284 HIS A N 1
ATOM 2231 C CA . HIS A 1 284 ? -145.756 6.751 149.352 1.00 31.09 284 HIS A CA 1
ATOM 2232 C C . HIS A 1 284 ? -145.866 5.201 149.250 1.00 31.09 284 HIS A C 1
ATOM 2234 O O . HIS A 1 284 ? -146.607 4.675 148.428 1.00 31.09 284 HIS A O 1
ATOM 2240 N N . GLY A 1 285 ? -145.292 4.372 150.139 1.00 33.53 285 GLY A N 1
ATOM 2241 C CA . GLY A 1 285 ? -144.485 4.635 151.341 1.00 33.53 285 GLY A CA 1
ATOM 2242 C C . GLY A 1 285 ? -144.923 3.787 152.557 1.00 33.53 285 GLY A C 1
ATOM 2243 O O . GLY A 1 285 ? -146.111 3.723 152.856 1.00 33.53 285 GLY A O 1
ATOM 2244 N N . LEU A 1 286 ? -143.944 3.225 153.291 1.00 29.44 286 LEU A N 1
ATOM 2245 C CA . LEU A 1 286 ? -144.041 2.470 154.566 1.00 29.44 286 LEU A CA 1
ATOM 2246 C C . LEU A 1 286 ? -144.689 1.058 154.576 1.00 29.44 286 LEU A C 1
ATOM 2248 O O . LEU A 1 286 ? -145.829 0.870 154.182 1.00 29.44 286 LEU A O 1
ATOM 2252 N N . GLN A 1 287 ? -143.986 0.134 155.262 1.00 35.22 287 GLN A N 1
ATOM 2253 C CA . GLN A 1 287 ? -144.477 -1.118 155.888 1.00 35.22 287 GLN A CA 1
ATOM 2254 C C . GLN A 1 287 ? -144.945 -2.274 154.957 1.00 35.22 287 GLN A C 1
ATOM 2256 O O . GLN A 1 287 ? -145.418 -2.049 153.858 1.00 35.22 287 GLN A O 1
ATOM 2261 N N . MET A 1 288 ? -144.818 -3.565 155.318 1.00 33.69 288 MET A N 1
ATOM 2262 C CA . MET A 1 288 ? -144.194 -4.208 156.496 1.00 33.69 288 MET A CA 1
ATOM 2263 C C . MET A 1 288 ? -143.548 -5.570 156.135 1.00 33.69 288 MET A C 1
ATOM 2265 O O . MET A 1 288 ? -143.716 -6.099 155.043 1.00 33.69 288 MET A O 1
ATOM 2269 N N . LYS A 1 289 ? -142.785 -6.112 157.091 1.00 44.12 289 LYS A N 1
ATOM 2270 C CA . LYS A 1 289 ? -141.959 -7.339 157.051 1.00 44.12 289 LYS A CA 1
ATOM 2271 C C . LYS A 1 289 ? -142.670 -8.621 156.555 1.00 44.12 289 LYS A C 1
ATOM 2273 O O . LYS A 1 289 ? -143.849 -8.802 156.843 1.00 44.12 289 LYS A O 1
ATOM 2278 N N . LEU A 1 290 ? -141.834 -9.585 156.113 1.00 35.81 290 LEU A N 1
ATOM 2279 C CA . LEU A 1 290 ? -141.804 -11.033 156.474 1.00 35.81 290 LEU A CA 1
ATOM 2280 C C . LEU A 1 290 ? -141.924 -12.026 155.284 1.00 35.81 290 LEU A C 1
ATOM 2282 O O . LEU A 1 290 ? -142.861 -11.934 154.506 1.00 35.81 290 LEU A O 1
ATOM 2286 N N . ARG A 1 291 ? -141.031 -13.045 155.246 1.00 40.34 291 ARG A N 1
ATOM 2287 C CA . ARG A 1 291 ? -140.892 -14.143 154.237 1.00 40.34 291 ARG A CA 1
ATOM 2288 C C . ARG A 1 291 ? -140.424 -13.662 152.847 1.00 40.34 291 ARG A C 1
ATOM 2290 O O . ARG A 1 291 ? -141.201 -13.066 152.122 1.00 40.34 291 ARG A O 1
ATOM 2297 N N . ALA A 1 292 ? -139.180 -13.825 152.386 1.00 48.69 292 ALA A N 1
ATOM 2298 C CA . ALA A 1 292 ? -138.005 -14.616 152.795 1.00 48.69 292 ALA A CA 1
ATOM 2299 C C . ALA A 1 292 ? -138.050 -16.147 152.549 1.00 48.69 292 ALA A C 1
ATOM 2301 O O . ALA A 1 292 ? -138.926 -16.836 153.063 1.00 48.69 292 ALA A O 1
ATOM 2302 N N . SER A 1 293 ? -136.993 -16.643 151.877 1.00 50.03 293 SER A N 1
ATOM 2303 C CA . SER A 1 293 ? -136.490 -18.034 151.847 1.00 50.03 293 SER A CA 1
ATOM 2304 C C . SER A 1 293 ? -137.239 -19.117 151.031 1.00 50.03 293 SER A C 1
ATOM 2306 O O . SER A 1 293 ? -137.562 -20.166 151.592 1.00 50.03 293 SER A O 1
ATOM 2308 N N . THR A 1 294 ? -137.414 -18.954 149.704 1.00 46.84 294 THR A N 1
ATOM 2309 C CA . THR A 1 294 ? -137.793 -20.107 148.831 1.00 46.84 294 THR A CA 1
ATOM 2310 C C . THR A 1 294 ? -137.428 -20.067 147.328 1.00 46.84 294 THR A C 1
ATOM 2312 O O . THR A 1 294 ? -137.766 -21.017 146.627 1.00 46.84 294 THR A O 1
ATOM 2315 N N . THR A 1 295 ? -136.758 -19.040 146.783 1.00 48.53 295 THR A N 1
ATOM 2316 C CA . THR A 1 295 ? -136.659 -18.843 145.310 1.00 48.53 295 THR A CA 1
ATOM 2317 C C . THR A 1 295 ? -135.236 -18.626 144.770 1.00 48.53 295 THR A C 1
ATOM 2319 O O . THR A 1 295 ? -134.992 -17.682 144.026 1.00 48.53 295 THR A O 1
ATOM 2322 N N . GLU A 1 296 ? -134.292 -19.506 145.117 1.00 47.22 296 GLU A N 1
ATOM 2323 C CA . GLU A 1 296 ? -132.888 -19.438 144.643 1.00 47.22 296 GLU A CA 1
ATOM 2324 C C . GLU A 1 296 ? -132.463 -20.658 143.787 1.00 47.22 296 GLU A C 1
ATOM 2326 O O . GLU A 1 296 ? -131.326 -20.759 143.335 1.00 47.22 296 GLU A O 1
ATOM 2331 N N . ALA A 1 297 ? -133.386 -21.594 143.527 1.00 47.53 297 ALA A N 1
ATOM 2332 C CA . ALA A 1 297 ? -133.086 -22.881 142.885 1.00 47.53 297 ALA A CA 1
ATOM 2333 C C . ALA A 1 297 ? -133.317 -22.934 141.357 1.00 47.53 297 ALA A C 1
ATOM 2335 O O . ALA A 1 297 ? -132.747 -23.792 140.692 1.00 47.53 297 ALA A O 1
ATOM 2336 N N . ALA A 1 298 ? -134.142 -22.046 140.788 1.00 50.91 298 ALA A N 1
ATOM 2337 C CA . ALA A 1 298 ? -134.670 -22.211 139.424 1.00 50.91 298 ALA A CA 1
ATOM 2338 C C . ALA A 1 298 ? -133.811 -21.601 138.293 1.00 50.91 298 ALA A C 1
ATOM 2340 O O . ALA A 1 298 ? -134.034 -21.903 137.126 1.00 50.91 298 ALA A O 1
ATOM 2341 N N . ALA A 1 299 ? -132.845 -20.729 138.603 1.00 49.19 299 ALA A N 1
ATOM 2342 C CA . ALA A 1 299 ? -132.186 -19.891 137.591 1.00 49.19 299 ALA A CA 1
ATOM 2343 C C . ALA A 1 299 ? -130.942 -20.513 136.916 1.00 49.19 299 ALA A C 1
ATOM 2345 O O . ALA A 1 299 ? -130.478 -19.988 135.910 1.00 49.19 299 ALA A O 1
ATOM 2346 N N . ARG A 1 300 ? -130.380 -21.612 137.446 1.00 54.44 300 ARG A N 1
ATOM 2347 C CA . ARG A 1 300 ? -129.108 -22.190 136.950 1.00 54.44 300 ARG A CA 1
ATOM 2348 C C . ARG A 1 300 ? -129.239 -23.166 135.777 1.00 54.44 300 ARG A C 1
ATOM 2350 O O . ARG A 1 300 ? -128.234 -23.500 135.160 1.00 54.44 300 ARG A O 1
ATOM 2357 N N . GLU A 1 301 ? -130.439 -23.643 135.463 1.00 54.00 301 GLU A N 1
ATOM 2358 C CA . GLU A 1 301 ? -130.615 -24.724 134.479 1.00 54.00 301 GLU A CA 1
ATOM 2359 C C . GLU A 1 301 ? -130.552 -24.230 133.018 1.00 54.00 301 GLU A C 1
ATOM 2361 O O . GLU A 1 301 ? -130.129 -24.961 132.123 1.00 54.00 301 GLU A O 1
ATOM 2366 N N . GLN A 1 302 ? -130.887 -22.958 132.774 1.00 54.53 302 GLN A N 1
ATOM 2367 C CA . GLN A 1 302 ? -130.970 -22.382 131.426 1.00 54.53 302 GLN A CA 1
ATOM 2368 C C . GLN A 1 302 ? -129.599 -22.014 130.813 1.00 54.53 302 GLN A C 1
ATOM 2370 O O . GLN A 1 302 ? -129.487 -21.869 129.597 1.00 54.53 302 GLN A O 1
ATOM 2375 N N . GLU A 1 303 ? -128.546 -21.906 131.629 1.00 58.16 303 GLU A N 1
ATOM 2376 C CA . GLU A 1 303 ? -127.189 -21.522 131.198 1.00 58.16 303 GLU A CA 1
ATOM 2377 C C . GLU A 1 303 ? -126.386 -22.702 130.605 1.00 58.16 303 GLU A C 1
ATOM 2379 O O . GLU A 1 303 ? -125.520 -22.519 129.752 1.00 58.16 303 GLU A O 1
ATOM 2384 N N . VAL A 1 304 ? -126.709 -23.941 130.996 1.00 59.53 304 VAL A N 1
ATOM 2385 C CA . VAL A 1 304 ? -125.941 -25.151 130.630 1.00 59.53 304 VAL A CA 1
ATOM 2386 C C . VAL A 1 304 ? -126.155 -25.583 129.169 1.00 59.53 304 VAL A C 1
ATOM 2388 O O . VAL A 1 304 ? -125.299 -26.246 128.578 1.00 59.53 304 VAL A O 1
ATOM 2391 N N . VAL A 1 305 ? -127.290 -25.221 128.562 1.00 65.31 305 VAL A N 1
ATOM 2392 C CA . VAL A 1 305 ? -127.683 -25.713 127.228 1.00 65.31 305 VAL A CA 1
ATOM 2393 C C . VAL A 1 305 ? -126.922 -25.010 126.095 1.00 65.31 305 VAL A C 1
ATOM 2395 O O . VAL A 1 305 ? -126.487 -25.677 125.156 1.00 65.31 305 VAL A O 1
ATOM 2398 N N . SER A 1 306 ? -126.707 -23.693 126.182 1.00 61.31 306 SER A N 1
ATOM 2399 C CA . SER A 1 306 ? -126.080 -22.896 125.110 1.00 61.31 306 SER A CA 1
ATOM 2400 C C . SER A 1 306 ? -124.590 -23.204 124.922 1.00 61.31 306 SER A C 1
ATOM 2402 O O . SER A 1 306 ? -124.108 -23.322 123.795 1.00 61.31 306 SER A O 1
ATOM 2404 N N . VAL A 1 307 ? -123.857 -23.414 126.020 1.00 67.75 307 VAL A N 1
ATOM 2405 C CA . VAL A 1 307 ? -122.421 -23.751 126.002 1.00 67.75 307 VAL A CA 1
ATOM 2406 C C . VAL A 1 307 ? -122.164 -25.054 125.232 1.00 67.75 307 VAL A C 1
ATOM 2408 O O . VAL A 1 307 ? -121.151 -25.197 124.543 1.00 67.75 307 VAL A O 1
ATOM 2411 N N . LYS A 1 308 ? -123.107 -26.002 125.303 1.00 64.19 308 LYS A N 1
ATOM 2412 C CA . LYS A 1 308 ? -122.969 -27.346 124.732 1.00 64.19 308 LYS A CA 1
ATOM 2413 C C . LYS A 1 308 ? -123.081 -27.373 123.201 1.00 64.19 308 LYS A C 1
ATOM 2415 O O . LYS A 1 308 ? -122.409 -28.188 122.568 1.00 64.19 308 LYS A O 1
ATOM 2420 N N . SER A 1 309 ? -123.860 -26.474 122.590 1.00 65.75 309 SER A N 1
ATOM 2421 C CA . SER A 1 309 ? -123.903 -26.349 121.125 1.00 65.75 309 SER A CA 1
ATOM 2422 C C . SER A 1 309 ? -122.619 -25.731 120.573 1.00 65.75 309 SER A C 1
ATOM 2424 O O . SER A 1 309 ? -122.042 -26.276 119.633 1.00 65.75 309 SER A O 1
ATOM 2426 N N . SER A 1 310 ? -122.124 -24.654 121.192 1.00 64.25 310 SER A N 1
ATOM 2427 C CA . SER A 1 310 ? -120.937 -23.928 120.718 1.00 64.25 310 SER A CA 1
ATOM 2428 C C . SER A 1 310 ? -119.684 -24.807 120.711 1.00 64.25 310 SER A C 1
ATOM 2430 O O . SER A 1 310 ? -118.980 -24.865 119.705 1.00 64.25 310 SER A O 1
ATOM 2432 N N . LEU A 1 311 ? -119.458 -25.573 121.788 1.00 69.69 311 LEU A N 1
ATOM 2433 C CA . LEU A 1 311 ? -118.321 -26.496 121.902 1.00 69.69 311 LEU A CA 1
ATOM 2434 C C . LEU A 1 311 ? -118.259 -27.522 120.755 1.00 69.69 311 LEU A C 1
ATOM 2436 O O . LEU A 1 311 ? -117.174 -27.883 120.301 1.00 69.69 311 LEU A O 1
ATOM 2440 N N . THR A 1 312 ? -119.420 -27.973 120.271 1.00 68.94 312 THR A N 1
ATOM 2441 C CA . THR A 1 312 ? -119.510 -28.990 119.212 1.00 68.94 312 THR A CA 1
ATOM 2442 C C . THR A 1 312 ? -119.045 -28.447 117.854 1.00 68.94 312 THR A C 1
ATOM 2444 O O . THR A 1 312 ? -118.420 -29.179 117.090 1.00 68.94 312 THR A O 1
ATOM 2447 N N . ILE A 1 313 ? -119.290 -27.162 117.568 1.00 71.38 313 ILE A N 1
ATOM 2448 C CA . ILE A 1 313 ? -118.858 -26.505 116.323 1.00 71.38 313 ILE A CA 1
ATOM 2449 C C . ILE A 1 313 ? -117.336 -26.306 116.334 1.00 71.38 313 ILE A C 1
ATOM 2451 O O . ILE A 1 313 ? -116.647 -26.760 115.421 1.00 71.38 313 ILE A O 1
ATOM 2455 N N . THR A 1 314 ? -116.789 -25.735 117.412 1.00 67.62 314 THR A N 1
ATOM 2456 C CA . THR A 1 314 ? -115.346 -25.452 117.529 1.00 67.62 314 THR A CA 1
ATOM 2457 C C . THR A 1 314 ? -114.484 -26.723 117.491 1.00 67.62 314 THR A C 1
ATOM 2459 O O . THR A 1 314 ? -113.355 -26.702 116.996 1.00 67.62 314 THR A O 1
ATOM 2462 N N . MET A 1 315 ? -115.006 -27.864 117.962 1.00 71.00 315 MET A N 1
ATOM 2463 C CA . MET A 1 315 ? -114.321 -29.157 117.829 1.00 71.00 315 MET A CA 1
ATOM 2464 C C . MET A 1 315 ? -114.189 -29.629 116.372 1.00 71.00 315 MET A C 1
ATOM 2466 O O . MET A 1 315 ? -113.178 -30.248 116.040 1.00 71.00 315 MET A O 1
ATOM 2470 N N . ALA A 1 316 ? -115.153 -29.325 115.497 1.00 69.44 316 ALA A N 1
ATOM 2471 C CA . ALA A 1 316 ? -115.074 -29.681 114.078 1.00 69.44 316 ALA A CA 1
ATOM 2472 C C . ALA A 1 316 ? -114.055 -28.807 113.323 1.00 69.44 316 ALA A C 1
ATOM 2474 O O . ALA A 1 316 ? -113.249 -29.322 112.546 1.00 69.44 316 ALA A O 1
ATOM 2475 N N . GLU A 1 317 ? -114.041 -27.499 113.600 1.00 71.38 317 GLU A N 1
ATOM 2476 C CA . GLU A 1 317 ? -113.105 -26.539 112.993 1.00 71.38 317 GLU A CA 1
ATOM 2477 C C . GLU A 1 317 ? -111.641 -26.875 113.322 1.00 71.38 317 GLU A C 1
ATOM 2479 O O . GLU A 1 317 ? -110.781 -26.856 112.437 1.00 71.38 317 GLU A O 1
ATOM 2484 N N . LYS A 1 318 ? -111.362 -27.273 114.573 1.00 73.81 318 LYS A N 1
ATOM 2485 C CA . LYS A 1 318 ? -110.022 -27.693 115.014 1.00 73.81 318 LYS A CA 1
ATOM 2486 C C . LYS A 1 318 ? -109.460 -28.840 114.164 1.00 73.81 318 LYS A C 1
ATOM 2488 O O . LYS A 1 318 ? -108.321 -28.759 113.708 1.00 73.81 318 LYS A O 1
ATOM 2493 N N . VAL A 1 319 ? -110.257 -29.885 113.925 1.00 75.06 319 VAL A N 1
ATOM 2494 C CA . VAL A 1 319 ? -109.827 -31.079 113.171 1.00 75.06 319 VAL A CA 1
ATOM 2495 C C . VAL A 1 319 ? -109.561 -30.752 111.695 1.00 75.06 319 VAL A C 1
ATOM 2497 O O . VAL A 1 319 ? -108.652 -31.324 111.092 1.00 75.06 319 VAL A O 1
ATOM 2500 N N . ALA A 1 320 ? -110.303 -29.802 111.114 1.00 72.62 320 ALA A N 1
ATOM 2501 C CA . ALA A 1 320 ? -110.058 -29.334 109.751 1.00 72.62 320 ALA A CA 1
ATOM 2502 C C . ALA A 1 320 ? -108.710 -28.594 109.624 1.00 72.62 320 ALA A C 1
ATOM 2504 O O . ALA A 1 320 ? -107.936 -28.893 108.710 1.00 72.62 320 ALA A O 1
ATOM 2505 N N . LEU A 1 321 ? -108.395 -27.688 110.562 1.00 70.50 321 LEU A N 1
ATOM 2506 C CA . LEU A 1 321 ? -107.110 -26.974 110.580 1.00 70.50 321 LEU A CA 1
ATOM 2507 C C . LEU A 1 321 ? -105.919 -27.911 110.828 1.00 70.50 321 LEU A C 1
ATOM 2509 O O . LEU A 1 321 ? -104.902 -27.793 110.146 1.00 70.50 321 LEU A O 1
ATOM 2513 N N . GLU A 1 322 ? -106.035 -28.858 111.766 1.00 71.31 322 GLU A N 1
ATOM 2514 C CA . GLU A 1 322 ? -104.953 -29.810 112.065 1.00 71.31 322 GLU A CA 1
ATOM 2515 C C . GLU A 1 322 ? -104.578 -30.664 110.844 1.00 71.31 322 GLU A C 1
ATOM 2517 O O . GLU A 1 322 ? -103.398 -30.950 110.637 1.00 71.31 322 GLU A O 1
ATOM 2522 N N . LYS A 1 323 ? -105.548 -31.001 109.981 1.00 74.25 323 LYS A N 1
ATOM 2523 C CA . LYS A 1 323 ? -105.269 -31.709 108.725 1.00 74.25 323 LYS A CA 1
ATOM 2524 C C . LYS A 1 323 ? -104.537 -30.829 107.701 1.00 74.25 323 LYS A C 1
ATOM 2526 O O . LYS A 1 323 ? -103.554 -31.285 107.121 1.00 74.25 323 LYS A O 1
ATOM 2531 N N . GLN A 1 324 ? -104.978 -29.584 107.493 1.00 72.19 324 GLN A N 1
ATOM 2532 C CA . GLN A 1 324 ? -104.312 -28.659 106.560 1.00 72.19 324 GLN A CA 1
ATOM 2533 C C . GLN A 1 324 ? -102.873 -28.330 106.989 1.00 72.19 324 GLN A C 1
ATOM 2535 O O . GLN A 1 324 ? -101.992 -28.190 106.140 1.00 72.19 324 GLN A O 1
ATOM 2540 N N . TYR A 1 325 ? -102.620 -28.235 108.298 1.00 75.12 325 TYR A N 1
ATOM 2541 C CA . TYR A 1 325 ? -101.299 -27.912 108.834 1.00 75.12 325 TYR A CA 1
ATOM 2542 C C . TYR A 1 325 ? -100.237 -28.968 108.487 1.00 75.12 325 TYR A C 1
ATOM 2544 O O . TYR A 1 325 ? -99.163 -28.618 107.995 1.00 75.12 325 TYR A O 1
ATOM 2552 N N . GLU A 1 326 ? -100.528 -30.259 108.688 1.00 75.38 326 GLU A N 1
ATOM 2553 C CA . GLU A 1 326 ? -99.570 -31.328 108.366 1.00 75.38 326 GLU A CA 1
ATOM 2554 C C . GLU A 1 326 ? -99.372 -31.506 106.847 1.00 75.38 326 GLU A C 1
ATOM 2556 O O . GLU A 1 326 ? -98.257 -31.780 106.409 1.00 75.38 326 GLU A O 1
ATOM 2561 N N . GLU A 1 327 ? -100.403 -31.273 106.027 1.00 74.00 327 GLU A N 1
ATOM 2562 C CA . GLU A 1 327 ? -100.312 -31.340 104.556 1.00 74.00 327 GLU A CA 1
ATOM 2563 C C . GLU A 1 327 ? -99.419 -30.216 103.981 1.00 74.00 327 GLU A C 1
ATOM 2565 O O . GLU A 1 327 ? -98.544 -30.464 103.142 1.00 74.00 327 GLU A O 1
ATOM 2570 N N . TYR A 1 328 ? -99.544 -28.993 104.513 1.00 72.69 328 TYR A N 1
ATOM 2571 C CA . TYR A 1 328 ? -98.645 -27.874 104.203 1.00 72.69 328 TYR A CA 1
ATOM 2572 C C . TYR A 1 328 ? -97.198 -28.150 104.646 1.00 72.69 328 TYR A C 1
ATOM 2574 O O . TYR A 1 328 ? -96.250 -27.956 103.883 1.00 72.69 328 TYR A O 1
ATOM 2582 N N . LYS A 1 329 ? -97.024 -28.642 105.877 1.00 74.75 329 LYS A N 1
ATOM 2583 C CA . LYS A 1 329 ? -95.725 -28.965 106.485 1.00 74.75 329 LYS A CA 1
ATOM 2584 C C . LYS A 1 329 ? -94.968 -30.033 105.690 1.00 74.75 329 LYS A C 1
ATOM 2586 O O . LYS A 1 329 ? -93.785 -29.839 105.420 1.00 74.75 329 LYS A O 1
ATOM 2591 N N . LEU A 1 330 ? -95.643 -31.104 105.255 1.00 75.88 330 LEU A N 1
ATOM 2592 C CA . LEU A 1 330 ? -95.042 -32.156 104.427 1.00 75.88 330 LEU A CA 1
ATOM 2593 C C . LEU A 1 330 ? -94.535 -31.587 103.089 1.00 75.88 330 LEU A C 1
ATOM 2595 O O . LEU A 1 330 ? -93.384 -31.813 102.705 1.00 75.88 330 LEU A O 1
ATOM 2599 N N . THR A 1 331 ? -95.369 -30.776 102.431 1.00 73.69 331 THR A N 1
ATOM 2600 C CA . THR A 1 331 ? -95.055 -30.120 101.151 1.00 73.69 331 THR A CA 1
ATOM 2601 C C . THR A 1 331 ? -93.865 -29.162 101.278 1.00 73.69 331 THR A C 1
ATOM 2603 O O . THR A 1 331 ? -92.939 -29.205 100.467 1.00 73.69 331 THR A O 1
ATOM 2606 N N . SER A 1 332 ? -93.835 -28.346 102.337 1.00 73.19 332 SER A N 1
ATOM 2607 C CA . SER A 1 332 ? -92.739 -27.408 102.609 1.00 73.19 332 SER A CA 1
ATOM 2608 C C . SER A 1 332 ? -91.411 -28.127 102.886 1.00 73.19 332 SER A C 1
ATOM 2610 O O . SER A 1 332 ? -90.376 -27.727 102.350 1.00 73.19 332 SER A O 1
ATOM 2612 N N . THR A 1 333 ? -91.420 -29.230 103.646 1.00 73.94 333 THR A N 1
ATOM 2613 C CA . THR A 1 333 ? -90.190 -30.005 103.901 1.00 73.94 333 THR A CA 1
ATOM 2614 C C . THR A 1 333 ? -89.614 -30.667 102.648 1.00 73.94 333 THR A C 1
ATOM 2616 O O . THR A 1 333 ? -88.393 -30.734 102.515 1.00 73.94 333 THR A O 1
ATOM 2619 N N . ALA A 1 334 ? -90.457 -31.091 101.698 1.00 75.25 334 ALA A N 1
ATOM 2620 C CA . ALA A 1 334 ? -89.992 -31.618 100.414 1.00 75.25 334 ALA A CA 1
ATOM 2621 C C . ALA A 1 334 ? -89.274 -30.538 99.579 1.00 75.25 334 ALA A C 1
ATOM 2623 O O . ALA A 1 334 ? -88.154 -30.759 99.119 1.00 75.25 334 ALA A O 1
ATOM 2624 N N . GLN A 1 335 ? -89.871 -29.344 99.463 1.00 78.31 335 GLN A N 1
ATOM 2625 C CA . GLN A 1 335 ? -89.292 -28.214 98.722 1.00 78.31 335 GLN A CA 1
ATOM 2626 C C . GLN A 1 335 ? -87.947 -27.745 99.301 1.00 78.31 335 GLN A C 1
ATOM 2628 O O . GLN A 1 335 ? -87.030 -27.417 98.549 1.00 78.31 335 GLN A O 1
ATOM 2633 N N . ILE A 1 336 ? -87.797 -27.751 100.632 1.00 77.00 336 ILE A N 1
ATOM 2634 C CA . ILE A 1 336 ? -86.526 -27.415 101.294 1.00 77.00 336 ILE A CA 1
ATOM 2635 C C . ILE A 1 336 ? -85.438 -28.443 100.944 1.00 77.00 336 ILE A C 1
ATOM 2637 O O . ILE A 1 336 ? -84.315 -28.052 100.623 1.00 77.00 336 ILE A O 1
ATOM 2641 N N . SER A 1 337 ? -85.764 -29.741 100.945 1.00 78.88 337 SER A N 1
ATOM 2642 C CA . SER A 1 337 ? -84.803 -30.798 100.595 1.00 78.88 337 SER A CA 1
ATOM 2643 C C . SER A 1 337 ? -84.314 -30.686 99.147 1.00 78.88 337 SER A C 1
ATOM 2645 O O . SER A 1 337 ? -83.122 -30.849 98.890 1.00 78.88 337 SER A O 1
ATOM 2647 N N . GLU A 1 338 ? -85.211 -30.384 98.205 1.00 80.06 338 GLU A N 1
ATOM 2648 C CA . GLU A 1 338 ? -84.854 -30.212 96.792 1.00 80.06 338 GLU A CA 1
ATOM 2649 C C . GLU A 1 338 ? -83.944 -28.989 96.581 1.00 80.06 338 GLU A C 1
ATOM 2651 O O . GLU A 1 338 ? -82.904 -29.085 95.923 1.00 80.06 338 GLU A O 1
ATOM 2656 N N . ALA A 1 339 ? -84.273 -27.856 97.213 1.00 75.62 339 ALA A N 1
ATOM 2657 C CA . ALA A 1 339 ? -83.452 -26.648 97.165 1.00 75.62 339 ALA A CA 1
ATOM 2658 C C . ALA A 1 339 ? -82.056 -26.851 97.791 1.00 75.62 339 ALA A C 1
ATOM 2660 O O . ALA A 1 339 ? -81.064 -26.314 97.286 1.00 75.62 339 ALA A O 1
ATOM 2661 N N . GLU A 1 340 ? -81.942 -27.647 98.861 1.00 80.44 340 GLU A N 1
ATOM 2662 C CA . GLU A 1 340 ? -80.646 -27.996 99.449 1.00 80.44 340 GLU A CA 1
ATOM 2663 C C . GLU A 1 340 ? -79.766 -28.822 98.500 1.00 80.44 340 GLU A C 1
ATOM 2665 O O . GLU A 1 340 ? -78.582 -28.506 98.353 1.00 80.44 340 GLU A O 1
ATOM 2670 N N . ASP A 1 341 ? -80.304 -29.844 97.830 1.00 80.00 341 ASP A N 1
ATOM 2671 C CA . ASP A 1 341 ? -79.514 -30.677 96.912 1.00 80.00 341 ASP A CA 1
ATOM 2672 C C . ASP A 1 341 ? -79.146 -29.949 95.606 1.00 80.00 341 ASP A C 1
ATOM 2674 O O . ASP A 1 341 ? -78.019 -30.105 95.116 1.00 80.00 341 ASP A O 1
ATOM 2678 N N . GLN A 1 342 ? -79.996 -29.039 95.113 1.00 80.62 342 GLN A N 1
ATOM 2679 C CA . GLN A 1 342 ? -79.612 -28.094 94.054 1.00 80.62 342 GLN A CA 1
ATOM 2680 C C . GLN A 1 342 ? -78.446 -27.194 94.509 1.00 80.62 342 GLN A C 1
ATOM 2682 O O . GLN A 1 342 ? -77.432 -27.079 93.811 1.00 80.62 342 GLN A O 1
ATOM 2687 N N . GLN A 1 343 ? -78.512 -26.622 95.720 1.00 78.38 343 GLN A N 1
ATOM 2688 C CA . GLN A 1 343 ? -77.437 -25.776 96.254 1.00 78.38 343 GLN A CA 1
ATOM 2689 C C . GLN A 1 343 ? -76.125 -26.556 96.479 1.00 78.38 343 GLN A C 1
ATOM 2691 O O . GLN A 1 343 ? -75.035 -26.024 96.246 1.00 78.38 343 GLN A O 1
ATOM 2696 N N . ARG A 1 344 ? -76.198 -27.821 96.916 1.00 82.69 344 ARG A N 1
ATOM 2697 C CA . ARG A 1 344 ? -75.031 -28.712 97.064 1.00 82.69 344 ARG A CA 1
ATOM 2698 C C . ARG A 1 344 ? -74.396 -29.049 95.712 1.00 82.69 344 ARG A C 1
ATOM 2700 O O . ARG A 1 344 ? -73.172 -29.171 95.648 1.00 82.69 344 ARG A O 1
ATOM 2707 N N . THR A 1 345 ? -75.196 -29.164 94.653 1.00 83.12 345 THR A N 1
ATOM 2708 C CA . THR A 1 345 ? -74.730 -29.447 93.285 1.00 83.12 345 THR A CA 1
ATOM 2709 C C . THR A 1 345 ? -73.998 -28.243 92.692 1.00 83.12 345 THR A C 1
ATOM 2711 O O . THR A 1 345 ? -72.809 -28.354 92.390 1.00 83.12 345 THR A O 1
ATOM 2714 N N . LEU A 1 346 ? -74.617 -27.057 92.695 1.00 82.31 346 LEU A N 1
ATOM 2715 C CA . LEU A 1 346 ? -73.984 -25.809 92.236 1.00 82.31 346 LEU A CA 1
ATOM 2716 C C . LEU A 1 346 ? -72.676 -25.498 92.994 1.00 82.31 346 LEU A C 1
ATOM 2718 O O . LEU A 1 346 ? -71.683 -25.076 92.402 1.00 82.31 346 LEU A O 1
ATOM 2722 N N . LYS A 1 347 ? -72.616 -25.779 94.306 1.00 83.31 347 LYS A N 1
ATOM 2723 C CA . LYS A 1 347 ? -71.385 -25.640 95.114 1.00 83.31 347 LYS A CA 1
ATOM 2724 C C . LYS A 1 347 ? -70.261 -26.612 94.727 1.00 83.31 347 LYS A C 1
ATOM 2726 O O . LYS A 1 347 ? -69.107 -26.340 95.058 1.00 83.31 347 LYS A O 1
ATOM 2731 N N . ARG A 1 348 ? -70.552 -27.739 94.066 1.00 82.06 348 ARG A N 1
ATOM 2732 C CA . ARG A 1 348 ? -69.529 -28.656 93.522 1.00 82.06 348 ARG A CA 1
ATOM 2733 C C . ARG A 1 348 ? -69.002 -28.162 92.176 1.00 82.06 348 ARG A C 1
ATOM 2735 O O . ARG A 1 348 ? -67.793 -28.201 91.969 1.00 82.06 348 ARG A O 1
ATOM 2742 N N . GLU A 1 349 ? -69.888 -27.666 91.318 1.00 84.19 349 GLU A N 1
ATOM 2743 C CA . GLU A 1 349 ? -69.565 -27.137 89.985 1.00 84.19 349 GLU A CA 1
ATOM 2744 C C . GLU A 1 349 ? -68.747 -25.844 90.062 1.00 84.19 349 GLU A C 1
ATOM 2746 O O . GLU A 1 349 ? -67.701 -25.744 89.422 1.00 84.19 349 GLU A O 1
ATOM 2751 N N . LEU A 1 350 ? -69.136 -24.902 90.933 1.00 80.69 350 LEU A N 1
ATOM 2752 C CA . LEU A 1 350 ? -68.354 -23.690 91.209 1.00 80.69 350 LEU A CA 1
ATOM 2753 C C . LEU A 1 350 ? -66.917 -24.051 91.623 1.00 80.69 350 LEU A C 1
ATOM 2755 O O . LEU A 1 350 ? -65.951 -23.578 91.032 1.00 80.69 350 LEU A O 1
ATOM 2759 N N . ARG A 1 351 ? -66.779 -24.992 92.566 1.00 84.69 351 ARG A N 1
ATOM 2760 C CA . ARG A 1 351 ? -65.484 -25.513 93.031 1.00 84.69 351 ARG A CA 1
ATOM 2761 C C . ARG A 1 351 ? -64.717 -26.316 91.982 1.00 84.69 351 ARG A C 1
ATOM 2763 O O . ARG A 1 351 ? -63.568 -26.671 92.246 1.00 84.69 351 ARG A O 1
ATOM 2770 N N . ALA A 1 352 ? -65.320 -26.703 90.859 1.00 83.44 352 ALA A N 1
ATOM 2771 C CA . ALA A 1 352 ? -64.608 -27.280 89.719 1.00 83.44 352 ALA A CA 1
ATOM 2772 C C . ALA A 1 352 ? -64.050 -26.152 88.842 1.00 83.44 352 ALA A C 1
ATOM 2774 O O . ALA A 1 352 ? -62.833 -26.049 88.707 1.00 83.44 352 ALA A O 1
ATOM 2775 N N . MET A 1 353 ? -64.906 -25.217 88.413 1.00 81.94 353 MET A N 1
ATOM 2776 C CA . MET A 1 353 ? -64.496 -24.044 87.630 1.00 81.94 353 MET A CA 1
ATOM 2777 C C . MET A 1 353 ? -63.419 -23.194 88.328 1.00 81.94 353 MET A C 1
ATOM 2779 O O . MET A 1 353 ? -62.485 -22.746 87.671 1.00 81.94 353 MET A O 1
ATOM 2783 N N . GLU A 1 354 ? -63.468 -23.030 89.656 1.00 85.06 354 GLU A N 1
ATOM 2784 C CA . GLU A 1 354 ? -62.411 -22.361 90.441 1.00 85.06 354 GLU A CA 1
ATOM 2785 C C . GLU A 1 354 ? -61.029 -23.038 90.309 1.00 85.06 354 GLU A C 1
ATOM 2787 O O . GLU A 1 354 ? -59.998 -22.362 90.337 1.00 85.06 354 GLU A O 1
ATOM 2792 N N . ARG A 1 355 ? -60.982 -24.371 90.162 1.00 84.38 355 ARG A N 1
ATOM 2793 C CA . ARG A 1 355 ? -59.734 -25.133 89.961 1.00 84.38 355 ARG A CA 1
ATOM 2794 C C . ARG A 1 355 ? -59.266 -25.082 88.511 1.00 84.38 355 ARG A C 1
ATOM 2796 O O . ARG A 1 355 ? -58.068 -24.914 88.273 1.00 84.38 355 ARG A O 1
ATOM 2803 N N . ASP A 1 356 ? -60.188 -25.170 87.561 1.00 84.31 356 ASP A N 1
ATOM 2804 C CA . ASP A 1 356 ? -59.864 -25.121 86.135 1.00 84.31 356 ASP A CA 1
ATOM 2805 C C . ASP A 1 356 ? -59.359 -23.724 85.740 1.00 84.31 356 ASP A C 1
ATOM 2807 O O . ASP A 1 356 ? -58.316 -23.607 85.097 1.00 84.31 356 ASP A O 1
ATOM 2811 N N . LEU A 1 357 ? -60.003 -22.659 86.238 1.00 84.25 357 LEU A N 1
ATOM 2812 C CA . LEU A 1 357 ? -59.555 -21.270 86.081 1.00 84.25 357 LEU A CA 1
ATOM 2813 C C . LEU A 1 357 ? -58.142 -21.061 86.641 1.00 84.25 357 LEU A C 1
ATOM 2815 O O . LEU A 1 357 ? -57.301 -20.449 85.985 1.00 84.25 357 LEU A O 1
ATOM 2819 N N . LYS A 1 358 ? -57.851 -21.601 87.830 1.00 86.69 358 LYS A N 1
ATOM 2820 C CA . LYS A 1 358 ? -56.523 -21.492 88.451 1.00 86.69 358 LYS A CA 1
ATOM 2821 C C . LYS A 1 358 ? -55.447 -22.258 87.671 1.00 86.69 358 LYS A C 1
ATOM 2823 O O . LYS A 1 358 ? -54.306 -21.806 87.601 1.00 86.69 358 LYS A O 1
ATOM 2828 N N . THR A 1 359 ? -55.809 -23.385 87.057 1.00 85.38 359 THR A N 1
ATOM 2829 C CA . THR A 1 359 ? -54.916 -24.161 86.179 1.00 85.38 359 THR A CA 1
ATOM 2830 C C . THR A 1 359 ? -54.643 -23.414 84.867 1.00 85.38 359 THR A C 1
ATOM 2832 O O . THR A 1 359 ? -53.489 -23.287 84.465 1.00 85.38 359 THR A O 1
ATOM 2835 N N . GLN A 1 360 ? -55.678 -22.833 84.248 1.00 79.50 360 GLN A N 1
ATOM 2836 C CA . GLN A 1 360 ? -55.557 -21.966 83.066 1.00 79.50 360 GLN A CA 1
ATOM 2837 C C . GLN A 1 360 ? -54.676 -20.735 83.339 1.00 79.50 360 GLN A C 1
ATOM 2839 O O . GLN A 1 360 ? -53.812 -20.411 82.531 1.00 79.50 360 GLN A O 1
ATOM 2844 N N . GLN A 1 361 ? -54.833 -20.082 84.496 1.00 82.94 361 GLN A N 1
ATOM 2845 C CA . GLN A 1 361 ? -53.993 -18.946 84.903 1.00 82.94 361 GLN A CA 1
ATOM 2846 C C . GLN A 1 361 ? -52.514 -19.329 85.065 1.00 82.94 361 GLN A C 1
ATOM 2848 O O . GLN A 1 361 ? -51.645 -18.558 84.666 1.00 82.94 361 GLN A O 1
ATOM 2853 N N . GLY A 1 362 ? -52.222 -20.520 85.602 1.00 84.62 362 GLY A N 1
ATOM 2854 C CA . GLY A 1 362 ? -50.856 -21.051 85.657 1.00 84.62 362 GLY A CA 1
ATOM 2855 C C . GLY A 1 362 ? -50.251 -21.220 84.261 1.00 84.62 362 GLY A C 1
ATOM 2856 O O . GLY A 1 362 ? -49.197 -20.657 83.979 1.00 84.62 362 GLY A O 1
ATOM 2857 N N . LEU A 1 363 ? -50.969 -21.912 83.371 1.00 86.25 363 LEU A N 1
ATOM 2858 C CA . LEU A 1 363 ? -50.543 -22.165 81.989 1.00 86.25 363 LEU A CA 1
ATOM 2859 C C . LEU A 1 363 ? -50.432 -20.887 81.136 1.00 86.25 363 LEU A C 1
ATOM 2861 O O . LEU A 1 363 ? -49.588 -20.830 80.244 1.00 86.25 363 LEU A O 1
ATOM 2865 N N . SER A 1 364 ? -51.258 -19.862 81.386 1.00 82.19 364 SER A N 1
ATOM 2866 C CA . SER A 1 364 ? -51.127 -18.552 80.725 1.00 82.19 364 SER A CA 1
ATOM 2867 C C . SER A 1 364 ? -49.809 -17.894 81.104 1.00 82.19 364 SER A C 1
ATOM 2869 O O . SER A 1 364 ? -49.034 -17.523 80.227 1.00 82.19 364 SER A O 1
ATOM 2871 N N . LYS A 1 365 ? -49.506 -17.840 82.408 1.00 87.88 365 LYS A N 1
ATOM 2872 C CA . LYS A 1 365 ? -48.274 -17.222 82.891 1.00 87.88 365 LYS A CA 1
ATOM 2873 C C . LYS A 1 365 ? -47.025 -17.957 82.395 1.00 87.88 365 LYS A C 1
ATOM 2875 O O . LYS A 1 365 ? -46.078 -17.319 81.957 1.00 87.88 365 LYS A O 1
ATOM 2880 N N . GLU A 1 366 ? -47.038 -19.287 82.420 1.00 86.38 366 GLU A N 1
ATOM 2881 C CA . GLU A 1 366 ? -45.917 -20.113 81.950 1.00 86.38 366 GLU A CA 1
ATOM 2882 C C . GLU A 1 366 ? -45.602 -19.843 80.461 1.00 86.38 366 GLU A C 1
ATOM 2884 O O . GLU A 1 366 ? -44.439 -19.728 80.079 1.00 86.38 366 GLU A O 1
ATOM 2889 N N . ARG A 1 367 ? -46.638 -19.607 79.640 1.00 85.75 367 ARG A N 1
ATOM 2890 C CA . ARG A 1 367 ? -46.505 -19.164 78.239 1.00 85.75 367 ARG A CA 1
ATOM 2891 C C . ARG A 1 367 ? -46.075 -17.703 78.093 1.00 85.75 367 ARG A C 1
ATOM 2893 O O . ARG A 1 367 ? -45.350 -17.385 77.158 1.00 85.75 367 ARG A O 1
ATOM 2900 N N . GLU A 1 368 ? -46.521 -16.805 78.968 1.00 83.75 368 GLU A N 1
ATOM 2901 C CA . GLU A 1 368 ? -46.087 -15.399 78.976 1.00 83.75 368 GLU A CA 1
ATOM 2902 C C . GLU A 1 368 ? -44.583 -15.287 79.283 1.00 83.75 368 GLU A C 1
ATOM 2904 O O . GLU A 1 368 ? -43.866 -14.579 78.571 1.00 83.75 368 GLU A O 1
ATOM 2909 N N . ASP A 1 369 ? -44.097 -16.048 80.269 1.00 88.00 369 ASP A N 1
ATOM 2910 C CA . ASP A 1 369 ? -42.677 -16.145 80.627 1.00 88.00 369 ASP A CA 1
ATOM 2911 C C . ASP A 1 369 ? -41.848 -16.778 79.473 1.00 88.00 369 ASP A C 1
ATOM 2913 O O . ASP A 1 369 ? -40.774 -16.274 79.130 1.00 88.00 369 ASP A O 1
ATOM 2917 N N . GLU A 1 370 ? -42.361 -17.815 78.793 1.00 89.06 370 GLU A N 1
ATOM 2918 C CA . GLU A 1 370 ? -41.722 -18.427 77.609 1.00 89.06 370 GLU A CA 1
ATOM 2919 C C . GLU A 1 370 ? -41.666 -17.470 76.397 1.00 89.06 370 GLU A C 1
ATOM 2921 O O . GLU A 1 370 ? -40.623 -17.328 75.750 1.00 89.06 370 GLU A O 1
ATOM 2926 N N . ILE A 1 371 ? -42.751 -16.738 76.117 1.00 85.88 371 ILE A N 1
ATOM 2927 C CA . ILE A 1 371 ? -42.803 -15.718 75.055 1.00 85.88 371 ILE A CA 1
ATOM 2928 C C . ILE A 1 371 ? -41.828 -14.568 75.348 1.00 85.88 371 ILE A C 1
ATOM 2930 O O . ILE A 1 371 ? -41.203 -14.048 74.420 1.00 85.88 371 ILE A O 1
ATOM 2934 N N . ALA A 1 372 ? -41.666 -14.169 76.613 1.00 87.25 372 ALA A N 1
ATOM 2935 C CA . ALA A 1 372 ? -40.687 -13.158 77.005 1.00 87.25 372 ALA A CA 1
ATOM 2936 C C . ALA A 1 372 ? -39.244 -13.629 76.741 1.00 87.25 372 ALA A C 1
ATOM 2938 O O . ALA A 1 372 ? -38.456 -12.886 76.149 1.00 87.25 372 ALA A O 1
ATOM 2939 N N . ALA A 1 373 ? -38.918 -14.878 77.093 1.00 87.25 373 ALA A N 1
ATOM 2940 C CA . ALA A 1 373 ? -37.607 -15.471 76.828 1.00 87.25 373 ALA A CA 1
ATOM 2941 C C . ALA A 1 373 ? -37.304 -15.577 75.319 1.00 87.25 373 ALA A C 1
ATOM 2943 O O . ALA A 1 373 ? -36.216 -15.199 74.876 1.00 87.25 373 ALA A O 1
ATOM 2944 N N . LEU A 1 374 ? -38.276 -16.017 74.510 1.00 88.38 374 LEU A N 1
ATOM 2945 C CA . LEU A 1 374 ? -38.134 -16.104 73.051 1.00 88.38 374 LEU A CA 1
ATOM 2946 C C . LEU A 1 374 ? -37.935 -14.727 72.397 1.00 88.38 374 LEU A C 1
ATOM 2948 O O . LEU A 1 374 ? -37.092 -14.590 71.511 1.00 88.38 374 LEU A O 1
ATOM 2952 N N . ARG A 1 375 ? -38.644 -13.688 72.861 1.00 87.38 375 ARG A N 1
ATOM 2953 C CA . ARG A 1 375 ? -38.443 -12.303 72.394 1.00 87.38 375 ARG A CA 1
ATOM 2954 C C . ARG A 1 375 ? -37.037 -11.788 72.702 1.00 87.38 375 ARG A C 1
ATOM 2956 O O . ARG A 1 375 ? -36.420 -11.176 71.837 1.00 87.38 375 ARG A O 1
ATOM 2963 N N . GLN A 1 376 ? -36.514 -12.063 73.898 1.00 88.69 376 GLN A N 1
ATOM 2964 C CA . GLN A 1 376 ? -35.152 -11.666 74.265 1.00 88.69 376 GLN A CA 1
ATOM 2965 C C . GLN A 1 376 ? -34.092 -12.412 73.435 1.00 88.69 376 GLN A C 1
ATOM 2967 O O . GLN A 1 376 ? -33.098 -11.817 73.021 1.00 88.69 376 GLN A O 1
ATOM 2972 N N . ALA A 1 377 ? -34.307 -13.700 73.148 1.00 86.69 377 ALA A N 1
ATOM 2973 C CA . ALA A 1 377 ? -33.427 -14.471 72.272 1.00 86.69 377 ALA A CA 1
ATOM 2974 C C . ALA A 1 377 ? -33.432 -13.948 70.821 1.00 86.69 377 ALA A C 1
ATOM 2976 O O . ALA A 1 377 ? -32.376 -13.923 70.184 1.00 86.69 377 ALA A O 1
ATOM 2977 N N . LEU A 1 378 ? -34.590 -13.498 70.320 1.00 87.00 378 LEU A N 1
ATOM 2978 C CA . LEU A 1 378 ? -34.735 -12.904 68.989 1.00 87.00 378 LEU A CA 1
ATOM 2979 C C . LEU A 1 378 ? -33.989 -11.565 68.872 1.00 87.00 378 LEU A C 1
ATOM 2981 O O . LEU A 1 378 ? -33.178 -11.418 67.966 1.00 87.00 378 LEU A O 1
ATOM 2985 N N . ASP A 1 379 ? -34.168 -10.641 69.81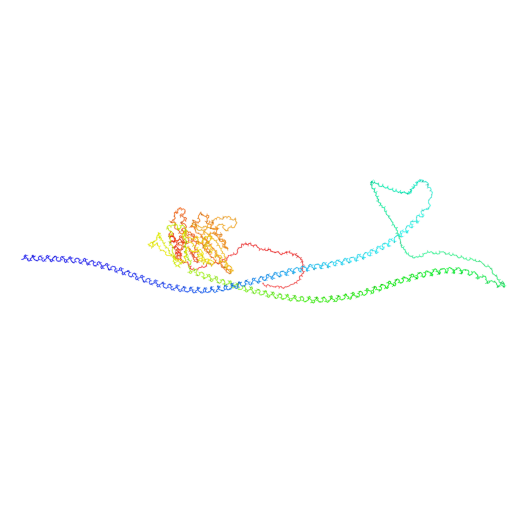9 1.00 86.94 379 ASP A N 1
ATOM 2986 C CA . ASP A 1 379 ? -33.476 -9.336 69.850 1.00 86.94 379 ASP A CA 1
ATOM 2987 C C . ASP A 1 379 ? -31.936 -9.488 69.881 1.00 86.94 379 ASP A C 1
ATOM 2989 O O . ASP A 1 379 ? -31.196 -8.843 69.130 1.00 86.94 379 ASP A O 1
ATOM 2993 N N . ILE A 1 380 ? -31.433 -10.454 70.660 1.00 89.50 380 ILE A N 1
ATOM 2994 C CA . ILE A 1 380 ? -30.007 -10.834 70.699 1.00 89.50 380 ILE A CA 1
ATOM 2995 C C . ILE A 1 380 ? -29.537 -11.480 69.377 1.00 89.50 380 ILE A C 1
ATOM 2997 O O . ILE A 1 380 ? -28.342 -11.461 69.068 1.00 89.50 380 ILE A O 1
ATOM 3001 N N . SER A 1 381 ? -30.441 -12.071 68.592 1.00 79.94 381 SER A N 1
ATOM 3002 C CA . SER A 1 381 ? -30.139 -12.634 67.272 1.00 79.94 381 SER A CA 1
ATOM 3003 C C . SER A 1 381 ? -30.121 -11.551 66.188 1.00 79.94 381 SER A C 1
ATOM 3005 O O . SER A 1 381 ? -29.144 -11.458 65.445 1.00 79.94 381 SER A O 1
ATOM 3007 N N . GLU A 1 382 ? -31.127 -10.674 66.152 1.00 83.56 382 GLU A N 1
ATOM 3008 C CA . GLU A 1 382 ? -31.234 -9.565 65.195 1.00 83.56 382 GLU A CA 1
ATOM 3009 C C . GLU A 1 382 ? -30.080 -8.564 65.340 1.00 83.56 382 GLU A C 1
ATOM 3011 O O . GLU A 1 382 ? -29.478 -8.160 64.344 1.00 83.56 382 GLU A O 1
ATOM 3016 N N . THR A 1 383 ? -29.685 -8.222 66.570 1.00 87.31 383 THR A N 1
ATOM 3017 C CA . THR A 1 383 ? -28.524 -7.346 66.822 1.00 87.31 383 THR A CA 1
ATOM 3018 C C . THR A 1 383 ? -27.194 -7.966 66.369 1.00 87.31 383 THR A C 1
ATOM 3020 O O . THR A 1 383 ? -26.325 -7.258 65.846 1.00 87.31 383 THR A O 1
ATOM 3023 N N . LYS A 1 384 ? -27.034 -9.293 66.482 1.00 87.00 384 LYS A N 1
ATOM 3024 C CA . LYS A 1 384 ? -25.874 -10.021 65.931 1.00 87.00 384 LYS A CA 1
ATOM 3025 C C . LYS A 1 384 ? -25.893 -10.057 64.405 1.00 87.00 384 LYS A C 1
ATOM 3027 O O . LYS A 1 384 ? -24.883 -9.736 63.791 1.00 87.00 384 LYS A O 1
ATOM 3032 N N . LEU A 1 385 ? -27.033 -10.379 63.795 1.00 82.25 385 LEU A N 1
ATOM 3033 C CA . LEU A 1 385 ? -27.204 -10.378 62.337 1.00 82.25 385 LEU A CA 1
ATOM 3034 C C . LEU A 1 385 ? -26.941 -8.990 61.736 1.00 82.25 385 LEU A C 1
ATOM 3036 O O . LEU A 1 385 ? -26.214 -8.879 60.754 1.00 82.25 385 LEU A O 1
ATOM 3040 N N . SER A 1 386 ? -27.457 -7.931 62.363 1.00 86.38 386 SER A N 1
ATOM 3041 C CA . SER A 1 386 ? -27.256 -6.541 61.941 1.00 86.38 386 SER A CA 1
ATOM 3042 C C . SER A 1 386 ? -25.783 -6.115 62.006 1.00 86.38 386 SER A C 1
ATOM 3044 O O . SER A 1 386 ? -25.239 -5.606 61.026 1.00 86.38 386 SER A O 1
ATOM 3046 N N . SER A 1 387 ? -25.091 -6.391 63.118 1.00 85.62 387 SER A N 1
ATOM 3047 C CA . SER A 1 387 ? -23.658 -6.079 63.251 1.00 85.62 387 SER A CA 1
ATOM 3048 C C . SER A 1 387 ? -22.775 -6.926 62.324 1.00 85.62 387 SER A C 1
ATOM 3050 O O . SER A 1 387 ? -21.831 -6.401 61.735 1.00 85.62 387 SER A O 1
ATOM 3052 N N . GLN A 1 388 ? -23.108 -8.201 62.108 1.00 83.94 388 GLN A N 1
ATOM 3053 C CA . GLN A 1 388 ? -22.395 -9.068 61.168 1.00 83.94 388 GLN A CA 1
ATOM 3054 C C . GLN A 1 388 ? -22.607 -8.633 59.706 1.00 83.94 388 GLN A C 1
ATOM 3056 O O . GLN A 1 388 ? -21.648 -8.601 58.937 1.00 83.94 388 GLN A O 1
ATOM 3061 N N . ALA A 1 389 ? -23.820 -8.210 59.332 1.00 75.69 389 ALA A N 1
ATOM 3062 C CA . ALA A 1 389 ? -24.103 -7.644 58.013 1.00 75.69 389 ALA A CA 1
ATOM 3063 C C . ALA A 1 389 ? -23.338 -6.330 57.763 1.00 75.69 389 ALA A C 1
ATOM 3065 O O . ALA A 1 389 ? -22.809 -6.135 56.671 1.00 75.69 389 ALA A O 1
ATOM 3066 N N . GLN A 1 390 ? -23.211 -5.460 58.774 1.00 85.00 390 GLN A N 1
ATOM 3067 C CA . GLN A 1 390 ? -22.408 -4.231 58.675 1.00 85.00 390 GLN A CA 1
ATOM 3068 C C . GLN A 1 390 ? -20.913 -4.517 58.464 1.00 85.00 390 GLN A C 1
ATOM 3070 O O . GLN A 1 390 ? -20.269 -3.823 57.675 1.00 85.00 390 GLN A O 1
ATOM 3075 N N . ILE A 1 391 ? -20.362 -5.546 59.122 1.00 87.19 391 ILE A N 1
ATOM 3076 C CA . ILE A 1 391 ? -18.971 -5.984 58.915 1.00 87.19 391 ILE A CA 1
ATOM 3077 C C . ILE A 1 391 ? -18.780 -6.475 57.474 1.00 87.19 391 ILE A C 1
ATOM 3079 O O . ILE A 1 391 ? -17.928 -5.944 56.765 1.00 87.19 391 ILE A O 1
ATOM 3083 N N . ILE A 1 392 ? -19.636 -7.389 57.004 1.00 79.25 392 ILE A N 1
ATOM 3084 C CA . ILE A 1 392 ? -19.582 -7.926 55.633 1.00 79.25 392 ILE A CA 1
ATOM 3085 C C . ILE A 1 392 ? -19.731 -6.805 54.590 1.00 79.25 392 ILE A C 1
ATOM 3087 O O . ILE A 1 392 ? -19.019 -6.787 53.588 1.00 79.25 392 ILE A O 1
ATOM 3091 N N . GLN A 1 393 ? -20.617 -5.830 54.821 1.00 79.19 393 GLN A N 1
ATOM 3092 C CA . GLN A 1 393 ? -20.793 -4.682 53.927 1.00 79.19 393 GLN A CA 1
ATOM 3093 C C . GLN A 1 393 ? -19.549 -3.778 53.883 1.00 79.19 393 GLN A C 1
ATOM 3095 O O . GLN A 1 393 ? -19.201 -3.273 52.813 1.00 79.19 393 GLN A O 1
ATOM 3100 N N . LYS A 1 394 ? -18.861 -3.589 55.018 1.00 85.69 394 LYS A N 1
ATOM 3101 C CA . LYS A 1 394 ? -17.601 -2.837 55.092 1.00 85.69 394 LYS A CA 1
ATOM 3102 C C . LYS A 1 394 ? -16.482 -3.559 54.336 1.00 85.69 394 LYS A C 1
ATOM 3104 O O . LYS A 1 394 ? -15.874 -2.956 53.456 1.00 85.69 394 LYS A O 1
ATOM 3109 N N . GLU A 1 395 ? -16.267 -4.840 54.626 1.00 83.62 395 GLU A N 1
ATOM 3110 C CA . GLU A 1 395 ? -15.248 -5.675 53.973 1.00 83.62 395 GLU A CA 1
ATOM 3111 C C . GLU A 1 395 ? -15.477 -5.750 52.452 1.00 83.62 395 GLU A C 1
ATOM 3113 O O . GLU A 1 395 ? -14.541 -5.576 51.672 1.00 83.62 395 GLU A O 1
ATOM 3118 N N . ARG A 1 396 ? -16.738 -5.891 52.012 1.00 76.38 396 ARG A N 1
ATOM 3119 C CA . ARG A 1 396 ? -17.130 -5.862 50.590 1.00 76.38 396 ARG A CA 1
ATOM 3120 C C . ARG A 1 396 ? -16.846 -4.512 49.917 1.00 76.38 396 ARG A C 1
ATOM 3122 O O . ARG A 1 396 ? -16.460 -4.508 48.751 1.00 76.38 396 ARG A O 1
ATOM 3129 N N . MET A 1 397 ? -17.010 -3.377 50.607 1.00 77.75 397 MET A N 1
ATOM 3130 C CA . MET A 1 397 ? -16.620 -2.068 50.053 1.00 77.75 397 MET A CA 1
ATOM 3131 C C . MET A 1 397 ? -15.101 -1.895 49.970 1.00 77.75 397 MET A C 1
ATOM 3133 O O . MET A 1 397 ? -14.611 -1.368 48.974 1.00 77.75 397 MET A O 1
ATOM 3137 N N . GLU A 1 398 ? -14.359 -2.332 50.988 1.00 84.62 398 GLU A N 1
ATOM 3138 C CA . GLU A 1 398 ? -12.897 -2.210 51.017 1.00 84.62 398 GLU A CA 1
ATOM 3139 C C . GLU A 1 398 ? -12.251 -3.083 49.928 1.00 84.62 398 GLU A C 1
ATOM 3141 O O . GLU A 1 398 ? -11.449 -2.574 49.144 1.00 84.62 398 GLU A O 1
ATOM 3146 N N . ALA A 1 399 ? -12.703 -4.332 49.767 1.00 71.69 399 ALA A N 1
ATOM 3147 C CA . ALA A 1 399 ? -12.277 -5.212 48.676 1.00 71.69 399 ALA A CA 1
ATOM 3148 C C . ALA A 1 399 ? -12.648 -4.665 47.281 1.00 71.69 399 ALA A C 1
ATOM 3150 O O . ALA A 1 399 ? -11.848 -4.749 46.350 1.00 71.69 399 ALA A O 1
ATOM 3151 N N . TYR A 1 400 ? -13.834 -4.063 47.119 1.00 69.19 400 TYR A N 1
ATOM 3152 C CA . TYR A 1 400 ? -14.236 -3.450 45.846 1.00 69.19 400 TYR A CA 1
ATOM 3153 C C . TYR A 1 400 ? -13.381 -2.218 45.498 1.00 69.19 400 TYR A C 1
ATOM 3155 O O . TYR A 1 400 ? -12.994 -2.042 44.342 1.00 69.19 400 TYR A O 1
ATOM 3163 N N . ALA A 1 401 ? -13.038 -1.386 46.486 1.00 78.94 401 ALA A N 1
ATOM 3164 C CA . ALA A 1 401 ? -12.149 -0.242 46.290 1.00 78.94 401 ALA A CA 1
ATOM 3165 C C . ALA A 1 401 ? -10.714 -0.678 45.941 1.00 78.94 401 ALA A C 1
ATOM 3167 O O . ALA A 1 401 ? -10.089 -0.092 45.057 1.00 78.94 401 ALA A O 1
ATOM 3168 N N . GLU A 1 402 ? -10.197 -1.728 46.587 1.00 80.38 402 GLU A N 1
ATOM 3169 C CA . GLU A 1 402 ? -8.887 -2.305 46.264 1.00 80.38 402 GLU A CA 1
ATOM 3170 C C . GLU A 1 402 ? -8.863 -2.897 44.843 1.00 80.38 402 GLU A C 1
ATOM 3172 O O . GLU A 1 402 ? -7.960 -2.583 44.064 1.00 80.38 402 GLU A O 1
ATOM 3177 N N . ALA A 1 403 ? -9.906 -3.637 44.449 1.00 68.12 403 ALA A N 1
ATOM 3178 C CA . ALA A 1 403 ? -10.063 -4.163 43.092 1.00 68.12 403 ALA A CA 1
ATOM 3179 C C . ALA A 1 403 ? -10.163 -3.053 42.025 1.00 68.12 403 ALA A C 1
ATOM 3181 O O . ALA A 1 403 ? -9.527 -3.154 40.973 1.00 68.12 403 ALA A O 1
ATOM 3182 N N . GLN A 1 404 ? -10.899 -1.963 42.291 1.00 71.69 404 GLN A N 1
ATOM 3183 C CA . GLN A 1 404 ? -10.943 -0.807 41.387 1.00 71.69 404 GLN A CA 1
ATOM 3184 C C . GLN A 1 404 ? -9.572 -0.137 41.234 1.00 71.69 404 GLN A C 1
ATOM 3186 O O . GLN A 1 404 ? -9.180 0.185 40.112 1.00 71.69 404 GLN A O 1
ATOM 3191 N N . ASN A 1 405 ? -8.824 0.041 42.327 1.00 81.69 405 ASN A N 1
ATOM 3192 C CA . ASN A 1 405 ? -7.483 0.630 42.281 1.00 81.69 405 ASN A CA 1
ATOM 3193 C C . ASN A 1 405 ? -6.492 -0.258 41.507 1.00 81.69 405 ASN A C 1
ATOM 3195 O O . ASN A 1 405 ? -5.733 0.250 40.681 1.00 81.69 405 ASN A O 1
ATOM 3199 N N . ALA A 1 406 ? -6.533 -1.578 41.717 1.00 72.00 406 ALA A N 1
ATOM 3200 C CA . ALA A 1 406 ? -5.713 -2.534 40.975 1.00 72.00 406 ALA A CA 1
ATOM 3201 C C . ALA A 1 406 ? -6.036 -2.521 39.469 1.00 72.00 406 ALA A C 1
ATOM 3203 O O . ALA A 1 406 ? -5.131 -2.407 38.642 1.00 72.00 406 ALA A O 1
ATOM 3204 N N . SER A 1 407 ? -7.324 -2.555 39.107 1.00 65.44 407 SER A N 1
ATOM 3205 C CA . SER A 1 407 ? -7.776 -2.477 37.712 1.00 65.44 407 SER A CA 1
ATOM 3206 C C . SER A 1 407 ? -7.361 -1.159 37.042 1.00 65.44 407 SER A C 1
ATOM 3208 O O . SER A 1 407 ? -6.832 -1.169 35.928 1.00 65.44 407 SER A O 1
ATOM 3210 N N . ALA A 1 408 ? -7.510 -0.023 37.733 1.00 73.12 408 ALA A N 1
ATOM 3211 C CA . ALA A 1 408 ? -7.100 1.285 37.222 1.00 73.12 408 ALA A CA 1
ATOM 3212 C C . ALA A 1 408 ? -5.586 1.368 36.952 1.00 73.12 408 ALA A C 1
ATOM 3214 O O . ALA A 1 408 ? -5.175 1.919 35.929 1.00 73.12 408 ALA A O 1
ATOM 3215 N N . GLU A 1 409 ? -4.755 0.786 37.821 1.00 80.19 409 GLU A N 1
ATOM 3216 C CA . GLU A 1 409 ? -3.302 0.736 37.632 1.00 80.19 409 GLU A CA 1
ATOM 3217 C C . GLU A 1 409 ? -2.895 -0.201 36.480 1.00 80.19 409 GLU A C 1
ATOM 3219 O O . GLU A 1 409 ? -2.040 0.168 35.673 1.00 80.19 409 GLU A O 1
ATOM 3224 N N . ILE A 1 410 ? -3.551 -1.358 36.319 1.00 72.06 410 ILE A N 1
ATOM 3225 C CA . ILE A 1 410 ? -3.349 -2.254 35.162 1.00 72.06 410 ILE A CA 1
ATOM 3226 C C . ILE A 1 410 ? -3.701 -1.531 33.852 1.00 72.06 410 ILE A C 1
ATOM 3228 O O . ILE A 1 410 ? -2.927 -1.565 32.891 1.00 72.06 410 ILE A O 1
ATOM 3232 N N . VAL A 1 411 ? -4.832 -0.817 33.811 1.00 68.94 411 VAL A N 1
ATOM 3233 C CA . VAL A 1 411 ? -5.246 -0.012 32.649 1.00 68.94 411 VAL A CA 1
ATOM 3234 C C . VAL A 1 411 ? -4.261 1.129 32.376 1.00 68.94 411 VAL A C 1
ATOM 3236 O O . VAL A 1 411 ? -3.939 1.385 31.211 1.00 68.94 411 VAL A O 1
ATOM 3239 N N . ARG A 1 412 ? -3.724 1.785 33.416 1.00 80.94 412 ARG A N 1
ATOM 3240 C CA . ARG A 1 412 ? -2.693 2.825 33.272 1.00 80.94 412 ARG A CA 1
ATOM 3241 C C . ARG A 1 412 ? -1.412 2.257 32.660 1.00 80.94 412 ARG A C 1
ATOM 3243 O O . ARG A 1 412 ? -0.965 2.767 31.635 1.00 80.94 412 ARG A O 1
ATOM 3250 N N . GLN A 1 413 ? -0.874 1.170 33.214 1.00 75.12 413 GLN A N 1
ATOM 3251 C CA . GLN A 1 413 ? 0.344 0.522 32.711 1.00 75.12 413 GLN A CA 1
ATOM 3252 C C . GLN A 1 413 ? 0.178 0.012 31.269 1.00 75.12 413 GLN A C 1
ATOM 3254 O O . GLN A 1 413 ? 1.058 0.225 30.433 1.00 75.12 413 GLN A O 1
ATOM 3259 N N . ALA A 1 414 ? -0.970 -0.591 30.940 1.00 64.75 414 ALA A N 1
ATOM 3260 C CA . ALA A 1 414 ? -1.288 -1.011 29.576 1.00 64.75 414 ALA A CA 1
ATOM 3261 C C . ALA A 1 414 ? -1.374 0.181 28.601 1.00 64.75 414 ALA A C 1
ATOM 3263 O O . ALA A 1 414 ? -0.928 0.082 27.458 1.00 64.75 414 ALA A O 1
ATOM 3264 N N . THR A 1 415 ? -1.902 1.324 29.050 1.00 71.50 415 THR A N 1
ATOM 3265 C CA . THR A 1 415 ? -1.983 2.557 28.247 1.00 71.50 415 THR A CA 1
ATOM 3266 C C . THR A 1 415 ? -0.605 3.195 28.041 1.00 71.50 415 THR A C 1
ATOM 3268 O O . THR A 1 415 ? -0.304 3.658 26.938 1.00 71.50 415 THR A O 1
ATOM 3271 N N . GLU A 1 416 ? 0.260 3.175 29.056 1.00 77.69 416 GLU A N 1
ATOM 3272 C CA . GLU A 1 416 ? 1.638 3.673 28.979 1.00 77.69 416 GLU A CA 1
ATOM 3273 C C . GLU A 1 416 ? 2.504 2.816 28.036 1.00 77.69 416 GLU A C 1
ATOM 3275 O O . GLU A 1 416 ? 3.110 3.366 27.113 1.00 77.69 416 GLU A O 1
ATOM 3280 N N . GLU A 1 417 ? 2.494 1.479 28.158 1.00 71.94 417 GLU A N 1
ATOM 3281 C CA . GLU A 1 417 ? 3.229 0.595 27.230 1.00 71.94 417 GLU A CA 1
ATOM 3282 C C . GLU A 1 417 ? 2.646 0.685 25.803 1.00 71.94 417 GLU A C 1
ATOM 3284 O O . GLU A 1 417 ? 3.405 0.780 24.840 1.00 71.94 417 GLU A O 1
ATOM 3289 N N . LYS A 1 418 ? 1.316 0.773 25.627 1.00 70.50 418 LYS A N 1
ATOM 3290 C CA . LYS A 1 418 ? 0.687 1.005 24.308 1.00 70.50 418 LYS A CA 1
ATOM 3291 C C . LYS A 1 418 ? 1.135 2.323 23.667 1.00 70.50 418 LYS A C 1
ATOM 3293 O O . LYS A 1 418 ? 1.390 2.363 22.461 1.00 70.50 418 LYS A O 1
ATOM 3298 N N . THR A 1 419 ? 1.258 3.389 24.457 1.00 74.25 419 THR A N 1
ATOM 3299 C CA . THR A 1 419 ? 1.749 4.694 23.985 1.00 74.25 419 THR A CA 1
ATOM 3300 C C . THR A 1 419 ? 3.218 4.591 23.572 1.00 74.25 419 THR A C 1
ATOM 3302 O O . THR A 1 419 ? 3.560 4.939 22.442 1.00 74.25 419 THR A O 1
ATOM 3305 N N . ARG A 1 420 ? 4.063 3.988 24.418 1.00 76.25 420 ARG A N 1
ATOM 3306 C CA . ARG A 1 420 ? 5.479 3.717 24.126 1.00 76.25 420 ARG A CA 1
ATOM 3307 C C . ARG A 1 420 ? 5.674 2.877 22.858 1.00 76.25 420 ARG A C 1
ATOM 3309 O O . ARG A 1 420 ? 6.545 3.183 22.047 1.00 76.25 420 ARG A O 1
ATOM 3316 N N . VAL A 1 421 ? 4.859 1.841 22.653 1.00 68.19 421 VAL A N 1
ATOM 3317 C CA . VAL A 1 421 ? 4.885 1.002 21.441 1.00 68.19 421 VAL A CA 1
ATOM 3318 C C . VAL A 1 421 ? 4.489 1.802 20.202 1.00 68.19 421 VAL A C 1
ATOM 3320 O O . VAL A 1 421 ? 5.135 1.665 19.164 1.00 68.19 421 VAL A O 1
ATOM 3323 N N . SER A 1 422 ? 3.481 2.673 20.301 1.00 71.69 422 SER A N 1
ATOM 3324 C CA . SER A 1 422 ? 3.087 3.580 19.214 1.00 71.69 422 SER A CA 1
ATOM 3325 C C . SER A 1 422 ? 4.202 4.575 18.856 1.00 71.69 422 SER A C 1
ATOM 3327 O O . SER A 1 422 ? 4.443 4.841 17.675 1.00 71.69 422 SER A O 1
ATOM 3329 N N . GLU A 1 423 ? 4.927 5.099 19.847 1.00 74.81 423 GLU A N 1
ATOM 3330 C CA . GLU A 1 423 ? 6.081 5.981 19.630 1.00 74.81 423 GLU A CA 1
ATOM 3331 C C . GLU A 1 423 ? 7.259 5.244 18.979 1.00 74.81 423 GLU A C 1
ATOM 3333 O O . GLU A 1 423 ? 7.752 5.696 17.944 1.00 74.81 423 GLU A O 1
ATOM 3338 N N . LEU A 1 424 ? 7.661 4.081 19.506 1.00 74.06 424 LEU A N 1
ATOM 3339 C CA . LEU A 1 424 ? 8.725 3.248 18.924 1.00 74.06 424 LEU A CA 1
ATOM 3340 C C . LEU A 1 424 ? 8.381 2.795 17.497 1.00 74.06 424 LEU A C 1
ATOM 3342 O O . LEU A 1 424 ? 9.230 2.860 16.611 1.00 74.06 424 LEU A O 1
ATOM 3346 N N . TYR A 1 425 ? 7.126 2.417 17.235 1.00 72.62 425 TYR A N 1
ATOM 3347 C CA . TYR A 1 425 ? 6.650 2.114 15.882 1.00 72.62 425 TYR A CA 1
ATOM 3348 C C . TYR A 1 425 ? 6.717 3.337 14.957 1.00 72.62 425 TYR A C 1
ATOM 3350 O O . TYR A 1 425 ? 7.108 3.225 13.797 1.00 72.62 425 TYR A O 1
ATOM 3358 N N . THR A 1 426 ? 6.393 4.528 15.464 1.00 75.56 426 THR A N 1
ATOM 3359 C CA . THR A 1 426 ? 6.505 5.773 14.690 1.00 75.56 426 THR A CA 1
ATOM 3360 C C . THR A 1 426 ? 7.973 6.097 14.371 1.00 75.56 426 THR A C 1
ATOM 3362 O O . THR A 1 426 ? 8.272 6.534 13.259 1.00 75.56 426 THR A O 1
ATOM 3365 N N . GLN A 1 427 ? 8.907 5.827 15.289 1.00 76.81 427 GLN A N 1
ATOM 3366 C CA . GLN A 1 427 ? 10.349 5.969 15.050 1.00 76.81 427 GLN A CA 1
ATOM 3367 C C . GLN A 1 427 ? 10.870 4.942 14.028 1.00 76.81 427 GLN A C 1
ATOM 3369 O O . GLN A 1 427 ? 11.559 5.334 13.085 1.00 76.81 427 GLN A O 1
ATOM 3374 N N . GLU A 1 428 ? 10.475 3.666 14.142 1.00 80.56 428 GLU A N 1
ATOM 3375 C CA . GLU A 1 428 ? 10.766 2.601 13.163 1.00 80.56 428 GLU A CA 1
ATOM 3376 C C . GLU A 1 428 ? 10.315 3.006 11.758 1.00 80.56 428 GLU A C 1
ATOM 3378 O O . GLU A 1 428 ? 11.120 3.044 10.831 1.00 80.56 428 GLU A O 1
ATOM 3383 N N . MET A 1 429 ? 9.056 3.422 11.622 1.00 78.38 429 MET A N 1
ATOM 3384 C CA . MET A 1 429 ? 8.460 3.877 10.367 1.00 78.38 429 MET A CA 1
ATOM 3385 C C . MET A 1 429 ? 9.232 5.041 9.725 1.00 78.38 429 MET A C 1
ATOM 3387 O O . MET A 1 429 ? 9.402 5.082 8.503 1.00 78.38 429 MET A O 1
ATOM 3391 N N . LEU A 1 430 ? 9.715 5.996 10.527 1.00 80.44 430 LEU A N 1
ATOM 3392 C CA . LEU A 1 430 ? 10.501 7.135 10.044 1.00 80.44 430 LEU A CA 1
ATOM 3393 C C . LEU A 1 430 ? 11.926 6.728 9.632 1.00 80.44 430 LEU A C 1
ATOM 3395 O O . LEU A 1 430 ? 12.403 7.187 8.587 1.00 80.44 430 LEU A O 1
ATOM 3399 N N . ALA A 1 431 ? 12.581 5.855 10.403 1.00 78.69 431 ALA A N 1
ATOM 3400 C CA . ALA A 1 431 ? 13.912 5.326 10.108 1.00 78.69 431 ALA A CA 1
ATOM 3401 C C . ALA A 1 431 ? 13.898 4.424 8.864 1.00 78.69 431 ALA A C 1
ATOM 3403 O O . ALA A 1 431 ? 14.667 4.654 7.927 1.00 78.69 431 ALA A O 1
ATOM 3404 N N . ARG A 1 432 ? 12.955 3.473 8.794 1.00 82.38 432 ARG A N 1
ATOM 3405 C CA . ARG A 1 432 ? 12.737 2.592 7.640 1.00 82.38 432 ARG A CA 1
ATOM 3406 C C . ARG A 1 432 ? 12.460 3.391 6.374 1.00 82.38 432 ARG A C 1
ATOM 3408 O O . ARG A 1 432 ? 13.064 3.102 5.349 1.00 82.38 432 ARG A O 1
ATOM 3415 N N . ARG A 1 433 ? 11.647 4.454 6.435 1.00 83.75 433 ARG A N 1
ATOM 3416 C CA . ARG A 1 433 ? 11.435 5.355 5.287 1.00 83.75 433 ARG A CA 1
ATOM 3417 C C . ARG A 1 433 ? 12.727 6.050 4.835 1.00 83.75 433 ARG A C 1
ATOM 3419 O O . ARG A 1 433 ? 12.939 6.198 3.632 1.00 83.75 433 ARG A O 1
ATOM 3426 N N . LYS A 1 434 ? 13.583 6.503 5.766 1.00 82.44 434 LYS A N 1
ATOM 3427 C CA . LYS A 1 434 ? 14.879 7.133 5.432 1.00 82.44 434 LYS A CA 1
ATOM 3428 C C . LYS A 1 434 ? 15.801 6.127 4.731 1.00 82.44 434 LYS A C 1
ATOM 3430 O O . LYS A 1 434 ? 16.302 6.433 3.652 1.00 82.44 434 LYS A O 1
ATOM 3435 N N . LEU A 1 435 ? 15.963 4.936 5.312 1.00 79.62 435 LEU A N 1
ATOM 3436 C CA . LEU A 1 435 ? 16.745 3.828 4.752 1.00 79.62 435 LEU A CA 1
ATOM 3437 C C . LEU A 1 435 ? 16.232 3.402 3.373 1.00 79.62 435 LEU A C 1
ATOM 3439 O O . LEU A 1 435 ? 16.992 3.389 2.410 1.00 79.62 435 LEU A O 1
ATOM 3443 N N . HIS A 1 436 ? 14.932 3.120 3.264 1.00 84.19 436 HIS A N 1
ATOM 3444 C CA . HIS A 1 436 ? 14.281 2.691 2.028 1.00 84.19 436 HIS A CA 1
ATOM 3445 C C . HIS A 1 436 ? 14.454 3.717 0.911 1.00 84.19 436 HIS A C 1
ATOM 3447 O O . HIS A 1 436 ? 14.847 3.372 -0.201 1.00 84.19 436 HIS A O 1
ATOM 3453 N N . ASN A 1 437 ? 14.244 5.004 1.205 1.00 84.25 437 ASN A N 1
ATOM 3454 C CA . ASN A 1 437 ? 14.483 6.038 0.208 1.00 84.25 437 ASN A CA 1
ATOM 3455 C C . ASN A 1 437 ? 15.959 6.126 -0.202 1.00 84.25 437 ASN A C 1
ATOM 3457 O O . ASN A 1 437 ? 16.230 6.262 -1.390 1.00 84.25 437 ASN A O 1
ATOM 3461 N N . ARG A 1 438 ? 16.903 5.999 0.741 1.00 80.19 438 ARG A N 1
ATOM 3462 C CA . ARG A 1 438 ? 18.335 6.022 0.419 1.00 80.19 438 ARG A CA 1
ATOM 3463 C C . ARG A 1 438 ? 18.756 4.827 -0.438 1.00 80.19 438 ARG A C 1
ATOM 3465 O O . ARG A 1 438 ? 19.541 4.999 -1.362 1.00 80.19 438 ARG A O 1
ATOM 3472 N N . LEU A 1 439 ? 18.195 3.647 -0.184 1.00 82.06 439 LEU A N 1
ATOM 3473 C CA . LEU A 1 439 ? 18.414 2.450 -0.996 1.00 82.06 439 LEU A CA 1
ATOM 3474 C C . LEU A 1 439 ? 17.863 2.641 -2.420 1.00 82.06 439 LEU A C 1
ATOM 3476 O O . LEU A 1 439 ? 18.565 2.350 -3.382 1.00 82.06 439 LEU A O 1
ATOM 3480 N N . MET A 1 440 ? 16.660 3.209 -2.569 1.00 84.75 440 MET A N 1
ATOM 3481 C CA . MET A 1 440 ? 16.102 3.554 -3.888 1.00 84.75 440 MET A CA 1
ATOM 3482 C C . MET A 1 440 ? 16.941 4.609 -4.633 1.00 84.75 440 MET A C 1
ATOM 3484 O O . MET A 1 440 ? 17.133 4.472 -5.834 1.00 84.75 440 MET A O 1
ATOM 3488 N N . GLU A 1 441 ? 17.470 5.630 -3.946 1.00 80.44 441 GLU A N 1
ATOM 3489 C CA . GLU A 1 441 ? 18.380 6.624 -4.547 1.00 80.44 441 GLU A CA 1
ATOM 3490 C C . GLU A 1 441 ? 19.685 5.984 -5.047 1.00 80.44 441 GLU A C 1
ATOM 3492 O O . GLU A 1 441 ? 20.141 6.297 -6.145 1.00 80.44 441 GLU A O 1
ATOM 3497 N N . LEU A 1 442 ? 20.278 5.077 -4.259 1.00 77.94 442 LEU A N 1
ATOM 3498 C CA . LEU A 1 442 ? 21.502 4.349 -4.622 1.00 77.94 442 LEU A CA 1
ATOM 3499 C C . LEU A 1 442 ? 21.285 3.370 -5.788 1.00 77.94 442 LEU A C 1
ATOM 3501 O O . LEU A 1 442 ? 22.217 3.118 -6.544 1.00 77.94 442 LEU A O 1
ATOM 3505 N N . GLN A 1 443 ? 20.064 2.856 -5.958 1.00 79.81 443 GLN A N 1
ATOM 3506 C CA . GLN A 1 443 ? 19.653 2.039 -7.107 1.00 79.81 443 GLN A CA 1
ATOM 3507 C C . GLN A 1 443 ? 19.250 2.862 -8.350 1.00 79.81 443 GLN A C 1
ATOM 3509 O O . GLN A 1 443 ? 18.887 2.277 -9.367 1.00 79.81 443 GLN A O 1
ATOM 3514 N N . GLY A 1 444 ? 19.305 4.197 -8.288 1.00 79.62 444 GLY A N 1
ATOM 3515 C CA . GLY A 1 444 ? 18.951 5.085 -9.395 1.00 79.62 444 GLY A CA 1
ATOM 3516 C C . GLY A 1 444 ? 17.461 5.446 -9.468 1.00 79.62 444 GLY A C 1
ATOM 3517 O O . GLY A 1 444 ? 16.564 4.630 -9.253 1.00 79.62 444 GLY A O 1
ATOM 3518 N N . ASN A 1 445 ? 17.190 6.711 -9.811 1.00 80.19 445 ASN A N 1
ATOM 3519 C CA . ASN A 1 445 ? 15.827 7.254 -9.882 1.00 80.19 445 ASN A CA 1
ATOM 3520 C C . ASN A 1 445 ? 15.038 6.793 -11.125 1.00 80.19 445 ASN A C 1
ATOM 3522 O O . ASN A 1 445 ? 13.809 6.784 -11.087 1.00 80.19 445 ASN A O 1
ATOM 3526 N N . ILE A 1 446 ? 15.722 6.388 -12.201 1.00 89.62 446 ILE A N 1
ATOM 3527 C CA . ILE A 1 446 ? 15.140 5.656 -13.332 1.00 89.62 446 ILE A CA 1
ATOM 3528 C C . ILE A 1 446 ? 15.834 4.299 -13.400 1.00 89.62 446 ILE A C 1
ATOM 3530 O O . ILE A 1 446 ? 17.046 4.237 -13.582 1.00 89.62 446 ILE A O 1
ATOM 3534 N N . ARG A 1 447 ? 15.050 3.227 -13.276 1.00 93.25 447 ARG A N 1
ATOM 3535 C CA . ARG A 1 447 ? 15.491 1.843 -13.466 1.00 93.25 447 ARG A CA 1
ATOM 3536 C C . ARG A 1 447 ? 14.831 1.214 -14.678 1.00 93.25 447 ARG A C 1
ATOM 3538 O O . ARG A 1 447 ? 13.745 1.620 -15.100 1.00 93.25 447 ARG A O 1
ATOM 3545 N N . VAL A 1 448 ? 15.490 0.203 -15.221 1.00 96.25 448 VAL A N 1
ATOM 3546 C CA . VAL A 1 448 ? 15.095 -0.493 -16.438 1.00 96.25 448 VAL A CA 1
ATOM 3547 C C . VAL A 1 448 ? 15.207 -1.995 -16.216 1.00 96.25 448 VAL A C 1
ATOM 3549 O O . VAL A 1 448 ? 16.299 -2.517 -16.007 1.00 96.25 448 VAL A O 1
ATOM 3552 N N . PHE A 1 449 ? 14.079 -2.697 -16.303 1.00 98.12 449 PHE A N 1
ATOM 3553 C CA . PHE A 1 449 ? 14.022 -4.157 -16.289 1.00 98.12 449 PHE A CA 1
ATOM 3554 C C . PHE A 1 449 ? 13.697 -4.668 -17.695 1.00 98.12 449 PHE A C 1
ATOM 3556 O O . PHE A 1 449 ? 12.644 -4.354 -18.255 1.00 98.12 449 PHE A O 1
ATOM 3563 N N . CYS A 1 450 ? 14.571 -5.484 -18.277 1.00 98.44 450 CYS A N 1
ATOM 3564 C CA . CYS A 1 450 ? 14.244 -6.218 -19.494 1.00 98.44 450 CYS A CA 1
ATOM 3565 C C . CYS A 1 450 ? 13.406 -7.451 -19.153 1.00 98.44 450 CYS A C 1
ATOM 3567 O O . CYS A 1 450 ? 13.717 -8.167 -18.203 1.00 98.44 450 CYS A O 1
ATOM 3569 N N . ARG A 1 451 ? 12.366 -7.733 -19.943 1.00 98.31 451 ARG A N 1
ATOM 3570 C CA . ARG A 1 451 ? 11.626 -8.996 -19.867 1.00 98.31 451 ARG A CA 1
ATOM 3571 C C . ARG A 1 451 ? 11.480 -9.621 -21.244 1.00 98.31 451 ARG A C 1
ATOM 3573 O O . ARG A 1 451 ? 10.750 -9.115 -22.100 1.00 98.31 451 ARG A O 1
ATOM 3580 N N . VAL A 1 452 ? 12.146 -10.755 -21.418 1.00 97.75 452 VAL A N 1
ATOM 3581 C CA . VAL A 1 452 ? 12.047 -11.593 -22.611 1.00 97.75 452 VAL A CA 1
ATOM 3582 C C . VAL A 1 452 ? 10.902 -12.575 -22.401 1.00 97.75 452 VAL A C 1
ATOM 3584 O O . VAL A 1 452 ? 10.905 -13.327 -21.430 1.00 97.75 452 VAL A O 1
ATOM 3587 N N . ARG A 1 453 ? 9.896 -12.570 -23.279 1.00 95.69 453 ARG A N 1
ATOM 3588 C CA . ARG A 1 453 ? 8.769 -13.514 -23.171 1.00 95.69 453 ARG A CA 1
ATOM 3589 C C . ARG A 1 453 ? 9.085 -14.886 -23.799 1.00 95.69 453 ARG A C 1
ATOM 3591 O O . ARG A 1 453 ? 9.968 -14.964 -24.653 1.00 95.69 453 ARG A O 1
ATOM 3598 N N . PRO A 1 454 ? 8.319 -15.949 -23.481 1.00 94.38 454 PRO A N 1
ATOM 3599 C CA . PRO A 1 454 ? 8.296 -17.183 -24.268 1.00 94.38 454 PRO A CA 1
ATOM 3600 C C . PRO A 1 454 ? 8.060 -16.962 -25.768 1.00 94.38 454 PRO A C 1
ATOM 3602 O O . PRO A 1 454 ? 7.406 -15.995 -26.177 1.00 94.38 454 PRO A O 1
ATOM 3605 N N . ILE A 1 455 ? 8.549 -17.901 -26.584 1.00 90.62 455 ILE A N 1
ATOM 3606 C CA . ILE A 1 455 ? 8.213 -18.004 -28.012 1.00 90.62 455 ILE A CA 1
ATOM 3607 C C . ILE A 1 455 ? 6.716 -18.326 -28.139 1.00 90.62 455 ILE A C 1
ATOM 3609 O O . ILE A 1 455 ? 6.204 -19.203 -27.443 1.00 90.62 455 ILE A O 1
ATOM 3613 N N . GLN A 1 456 ? 6.000 -17.635 -29.025 1.00 87.88 456 GLN A N 1
ATOM 3614 C CA . GLN A 1 456 ? 4.572 -17.870 -29.242 1.00 87.88 456 GLN A CA 1
ATOM 3615 C C . GLN A 1 456 ? 4.309 -19.015 -30.245 1.00 87.88 456 GLN A C 1
ATOM 3617 O O . GLN A 1 456 ? 5.083 -19.197 -31.187 1.00 87.88 456 GLN A O 1
ATOM 3622 N N . PRO A 1 457 ? 3.169 -19.734 -30.151 1.00 85.56 457 PRO A N 1
ATOM 3623 C CA . PRO A 1 457 ? 2.807 -20.812 -31.088 1.00 85.56 457 PRO A CA 1
ATOM 3624 C C . PRO A 1 457 ? 2.670 -20.406 -32.567 1.00 85.56 457 PRO A C 1
ATOM 3626 O O . PRO A 1 457 ? 2.606 -21.277 -33.436 1.00 85.56 457 PRO A O 1
ATOM 3629 N N . VAL A 1 458 ? 2.591 -19.102 -32.858 1.00 81.81 458 VAL A N 1
ATOM 3630 C CA . VAL A 1 458 ? 2.635 -18.547 -34.223 1.00 81.81 458 VAL A CA 1
ATOM 3631 C C . VAL A 1 458 ? 4.072 -18.337 -34.717 1.00 81.81 458 VAL A C 1
ATOM 3633 O O . VAL A 1 458 ? 4.345 -18.552 -35.893 1.00 81.81 458 VAL A O 1
ATOM 3636 N N . GLU A 1 459 ? 5.002 -17.985 -33.824 1.00 82.19 459 GLU A N 1
ATOM 3637 C CA . GLU A 1 459 ? 6.418 -17.787 -34.157 1.00 82.19 459 GLU A CA 1
ATOM 3638 C C . GLU A 1 459 ? 7.089 -19.129 -34.485 1.00 82.19 459 GLU A C 1
ATOM 3640 O O . GLU A 1 459 ? 7.785 -19.203 -35.490 1.00 82.19 459 GLU A O 1
ATOM 3645 N N . LEU A 1 460 ? 6.765 -20.199 -33.737 1.00 78.75 460 LEU A N 1
ATOM 3646 C CA . LEU A 1 460 ? 7.236 -21.588 -33.945 1.00 78.75 460 LEU A CA 1
ATOM 3647 C C . LEU A 1 460 ? 6.899 -22.211 -35.318 1.00 78.75 460 LEU A C 1
ATOM 3649 O O . LEU A 1 460 ? 7.301 -23.340 -35.594 1.00 78.75 460 LEU A O 1
ATOM 3653 N N . LYS A 1 461 ? 6.114 -21.528 -36.159 1.00 70.44 461 LYS A N 1
ATOM 3654 C CA . LYS A 1 461 ? 5.706 -21.990 -37.499 1.00 70.44 461 LYS A CA 1
ATOM 3655 C C . LYS A 1 461 ? 6.408 -21.235 -38.633 1.00 70.44 461 LYS A C 1
ATOM 3657 O O . LYS A 1 461 ? 6.077 -21.451 -39.794 1.00 70.44 461 LYS A O 1
ATOM 3662 N N . SER A 1 462 ? 7.332 -20.334 -38.302 1.00 65.75 462 SER A N 1
ATOM 3663 C CA . SER A 1 462 ? 8.072 -19.510 -39.259 1.00 65.75 462 SER A CA 1
ATOM 3664 C C . SER A 1 462 ? 9.479 -20.059 -39.492 1.00 65.75 462 SER A C 1
ATOM 3666 O O . SER A 1 462 ? 10.129 -20.527 -38.559 1.00 65.75 462 SER A O 1
ATOM 3668 N N . GLU A 1 463 ? 10.013 -19.907 -40.703 1.00 59.31 463 GLU A N 1
ATOM 3669 C CA . GLU A 1 463 ? 11.439 -20.150 -40.987 1.00 59.31 463 GLU A CA 1
ATOM 3670 C C . GLU A 1 463 ? 12.353 -19.210 -40.167 1.00 59.31 463 GLU A C 1
ATOM 3672 O O . GLU A 1 463 ? 13.515 -19.516 -39.917 1.00 59.31 463 GLU A O 1
ATOM 3677 N N . GLN A 1 464 ? 11.803 -18.104 -39.645 1.00 62.56 464 GLN A N 1
ATOM 3678 C CA . GLN A 1 464 ? 12.471 -17.164 -38.736 1.00 62.56 464 GLN A CA 1
ATOM 3679 C C . GLN A 1 464 ? 12.235 -17.474 -37.238 1.00 62.56 464 GLN A C 1
ATOM 3681 O O . GLN A 1 464 ? 12.354 -16.580 -36.397 1.00 62.56 464 GLN A O 1
ATOM 3686 N N . SER A 1 465 ? 11.920 -18.733 -36.889 1.00 68.31 465 SER A N 1
ATOM 3687 C CA . SER A 1 465 ? 11.768 -19.217 -35.496 1.00 68.31 465 SER A CA 1
ATOM 3688 C C . SER A 1 465 ? 13.050 -19.138 -34.653 1.00 68.31 465 SER A C 1
ATOM 3690 O O . SER A 1 465 ? 12.984 -19.279 -33.432 1.00 68.31 465 SER A O 1
ATOM 3692 N N . ALA A 1 466 ? 14.217 -18.977 -35.285 1.00 78.81 466 ALA A N 1
ATOM 3693 C CA . ALA A 1 466 ? 15.516 -18.996 -34.616 1.00 78.81 466 ALA A CA 1
ATOM 3694 C C . ALA A 1 466 ? 15.619 -17.939 -33.501 1.00 78.81 466 ALA A C 1
ATOM 3696 O O . ALA A 1 466 ? 15.078 -16.837 -33.618 1.00 78.81 466 ALA A O 1
ATOM 3697 N N . LEU A 1 467 ? 16.348 -18.263 -32.430 1.00 86.75 467 LEU A N 1
ATOM 3698 C CA . LEU A 1 467 ? 16.586 -17.333 -31.329 1.00 86.75 467 LEU A CA 1
ATOM 3699 C C . LEU A 1 467 ? 17.488 -16.165 -31.760 1.00 86.75 467 LEU A C 1
ATOM 3701 O O . LEU A 1 467 ? 18.435 -16.311 -32.534 1.00 86.75 467 LEU A O 1
ATOM 3705 N N . ALA A 1 468 ? 17.173 -14.991 -31.228 1.00 89.00 468 ALA A N 1
ATOM 3706 C CA . ALA A 1 468 ? 17.947 -13.763 -31.350 1.00 89.00 468 ALA A CA 1
ATOM 3707 C C . ALA A 1 468 ? 18.519 -13.310 -30.004 1.00 89.00 468 ALA A C 1
ATOM 3709 O O . ALA A 1 468 ? 19.602 -12.731 -29.982 1.00 89.00 468 ALA A O 1
ATOM 3710 N N . VAL A 1 469 ? 17.814 -13.572 -28.897 1.00 92.19 469 VAL A N 1
ATOM 3711 C CA . VAL A 1 469 ? 18.230 -13.186 -27.541 1.00 92.19 469 VAL A CA 1
ATOM 3712 C C . VAL A 1 469 ? 18.851 -14.376 -26.812 1.00 92.19 469 VAL A C 1
ATOM 3714 O O . VAL A 1 469 ? 18.261 -15.453 -26.765 1.00 92.19 469 VAL A O 1
ATOM 3717 N N . PHE A 1 470 ? 20.022 -14.150 -26.220 1.00 91.81 470 PHE A N 1
ATOM 3718 C CA . PHE A 1 470 ? 20.792 -15.122 -25.452 1.00 91.81 470 PHE A CA 1
ATOM 3719 C C . PHE A 1 470 ? 21.198 -14.516 -24.102 1.00 91.81 470 PHE A C 1
ATOM 3721 O O . PHE A 1 470 ? 21.463 -13.316 -23.993 1.00 91.81 470 PHE A O 1
ATOM 3728 N N . PHE A 1 471 ? 21.259 -15.359 -23.074 1.00 92.62 471 PHE A N 1
ATOM 3729 C CA . PHE A 1 471 ? 21.637 -14.986 -21.709 1.00 92.62 471 PHE A CA 1
ATOM 3730 C C . PHE A 1 471 ? 23.035 -15.519 -21.382 1.00 92.62 471 PHE A C 1
ATOM 3732 O O . PHE A 1 471 ? 23.553 -16.385 -22.090 1.00 92.62 471 PHE A O 1
ATOM 3739 N N . ARG A 1 472 ? 23.654 -14.999 -20.319 1.00 87.94 472 ARG A N 1
ATOM 3740 C CA . ARG A 1 472 ? 24.947 -15.479 -19.812 1.00 87.94 472 ARG A CA 1
ATOM 3741 C C . ARG A 1 472 ? 24.721 -16.241 -18.507 1.00 87.94 472 ARG A C 1
ATOM 3743 O O . ARG A 1 472 ? 23.846 -15.872 -17.725 1.00 87.94 472 ARG A O 1
ATOM 3750 N N . ASP A 1 473 ? 25.491 -17.298 -18.272 1.00 82.94 473 ASP A N 1
ATOM 3751 C CA . ASP A 1 473 ? 25.298 -18.158 -17.102 1.00 82.94 473 ASP A CA 1
ATOM 3752 C C . ASP A 1 473 ? 25.479 -17.382 -15.789 1.00 82.94 473 ASP A C 1
ATOM 3754 O O . ASP A 1 473 ? 26.478 -16.692 -15.592 1.00 82.94 473 ASP A O 1
ATOM 3758 N N . ASN A 1 474 ? 24.504 -17.516 -14.883 1.00 82.81 474 ASN A N 1
ATOM 3759 C CA . ASN A 1 474 ? 24.393 -16.793 -13.606 1.00 82.81 474 ASN A CA 1
ATOM 3760 C C . ASN A 1 474 ? 24.316 -15.252 -13.692 1.00 82.81 474 ASN A C 1
ATOM 3762 O O . ASN A 1 474 ? 24.267 -14.597 -12.652 1.00 82.81 474 ASN A O 1
ATOM 3766 N N . ASP A 1 475 ? 24.232 -14.674 -14.890 1.00 88.94 475 ASP A N 1
ATOM 3767 C CA . ASP A 1 475 ? 24.002 -13.244 -15.103 1.00 88.94 475 ASP A CA 1
ATOM 3768 C C . ASP A 1 475 ? 22.488 -12.953 -15.130 1.00 88.94 475 ASP A C 1
ATOM 3770 O O . ASP A 1 475 ? 21.703 -13.688 -15.738 1.00 88.94 475 ASP A O 1
ATOM 3774 N N . ARG A 1 476 ? 22.061 -11.886 -14.447 1.00 90.88 476 ARG A N 1
ATOM 3775 C CA . ARG A 1 476 ? 20.667 -11.406 -14.435 1.00 90.88 476 ARG A CA 1
ATOM 3776 C C . ARG A 1 476 ? 20.548 -9.909 -14.731 1.00 90.88 476 ARG A C 1
ATOM 3778 O O . ARG A 1 476 ? 19.518 -9.310 -14.419 1.00 90.88 476 ARG A O 1
ATOM 3785 N N . GLU A 1 477 ? 21.590 -9.324 -15.307 1.00 94.00 477 GLU A N 1
ATOM 3786 C CA . GLU A 1 477 ? 21.705 -7.904 -15.657 1.00 94.00 477 GLU A CA 1
ATOM 3787 C C . GLU A 1 477 ? 22.055 -7.746 -17.147 1.00 94.00 477 GLU A C 1
ATOM 3789 O O . GLU A 1 477 ? 21.555 -6.832 -17.804 1.00 94.00 477 GLU A O 1
ATOM 3794 N N . SER A 1 478 ? 22.813 -8.680 -17.733 1.00 94.25 478 SER A N 1
ATOM 3795 C CA . SER A 1 478 ? 23.153 -8.678 -19.161 1.00 94.25 478 SER A CA 1
ATOM 3796 C C . SER A 1 478 ? 22.252 -9.548 -20.040 1.00 94.25 478 SER A C 1
ATOM 3798 O O . SER A 1 478 ? 21.777 -10.613 -19.646 1.00 94.25 478 SER A O 1
ATOM 3800 N N . LEU A 1 479 ? 22.144 -9.161 -21.313 1.00 94.94 479 LEU A N 1
ATOM 3801 C CA . LEU A 1 479 ? 21.734 -10.041 -22.412 1.00 94.94 479 LEU A CA 1
ATOM 3802 C C . LEU A 1 479 ? 22.519 -9.732 -23.690 1.00 94.94 479 LEU A C 1
ATOM 3804 O O . LEU A 1 479 ? 22.975 -8.607 -23.906 1.00 94.94 479 LEU A O 1
ATOM 3808 N N . ASP A 1 480 ? 22.632 -10.728 -24.562 1.00 94.25 480 ASP A N 1
ATOM 3809 C CA . ASP A 1 480 ? 23.245 -10.607 -25.881 1.00 94.25 480 ASP A CA 1
ATOM 3810 C C . ASP A 1 480 ? 22.179 -10.818 -26.975 1.00 94.25 480 ASP A C 1
ATOM 3812 O O . ASP A 1 480 ? 21.496 -11.841 -27.006 1.00 94.25 480 ASP A O 1
ATOM 3816 N N . LEU A 1 481 ? 22.039 -9.852 -27.886 1.00 93.81 481 LEU A N 1
ATOM 3817 C CA . LEU A 1 481 ? 21.149 -9.902 -29.049 1.00 93.81 481 LEU A CA 1
ATOM 3818 C C . LEU A 1 481 ? 21.965 -10.112 -30.332 1.00 93.81 481 LEU A C 1
ATOM 3820 O O . LEU A 1 481 ? 22.925 -9.384 -30.575 1.00 93.81 481 LEU A O 1
ATOM 3824 N N . PHE A 1 482 ? 21.539 -11.033 -31.194 1.00 90.31 482 PHE A N 1
ATOM 3825 C CA . PHE A 1 482 ? 22.103 -11.246 -32.529 1.00 90.31 482 PHE A CA 1
ATOM 3826 C C . PHE A 1 482 ? 21.065 -10.900 -33.594 1.00 90.31 482 PHE A C 1
ATOM 3828 O O . PHE A 1 482 ? 19.973 -11.469 -33.602 1.00 90.31 482 PHE A O 1
ATOM 3835 N N . VAL A 1 483 ? 21.403 -9.981 -34.500 1.00 86.94 483 VAL A N 1
ATOM 3836 C CA . VAL A 1 483 ? 20.476 -9.459 -35.516 1.00 86.94 483 VAL A CA 1
ATOM 3837 C C . VAL A 1 483 ? 20.917 -9.885 -36.914 1.00 86.94 483 VAL A C 1
ATOM 3839 O O . VAL A 1 483 ? 22.055 -9.636 -37.312 1.00 86.94 483 VAL A O 1
ATOM 3842 N N . GLY A 1 484 ? 20.005 -10.493 -37.678 1.00 74.69 484 GLY A N 1
ATOM 3843 C CA . GLY A 1 484 ? 20.249 -10.850 -39.079 1.00 74.69 484 GLY A CA 1
ATOM 3844 C C . GLY A 1 484 ? 20.989 -12.174 -39.273 1.00 74.69 484 GLY A C 1
ATOM 3845 O O . GLY A 1 484 ? 21.737 -12.310 -40.234 1.00 74.69 484 GLY A O 1
ATOM 3846 N N . SER A 1 485 ? 20.796 -13.142 -38.370 1.00 61.28 485 SER A N 1
ATOM 3847 C CA . SER A 1 485 ? 21.180 -14.530 -38.647 1.00 61.28 485 SER A CA 1
ATOM 3848 C C . SER A 1 485 ? 20.097 -15.184 -39.502 1.00 61.28 485 SER A C 1
ATOM 3850 O O . SER A 1 485 ? 18.965 -15.341 -39.041 1.00 61.28 485 SER A O 1
ATOM 3852 N N . GLU A 1 486 ? 20.438 -15.600 -40.720 1.00 52.97 486 GLU A N 1
ATOM 3853 C CA . GLU A 1 486 ? 19.617 -16.564 -41.458 1.00 52.97 486 GLU A CA 1
ATOM 3854 C C . GLU A 1 486 ? 19.711 -17.952 -40.793 1.00 52.97 486 GLU A C 1
ATOM 3856 O O . GLU A 1 486 ? 20.624 -18.225 -40.004 1.00 52.97 486 GLU A O 1
ATOM 3861 N N . ALA A 1 487 ? 18.731 -18.820 -41.052 1.00 43.56 487 ALA A N 1
ATOM 3862 C CA . ALA A 1 487 ? 18.630 -20.122 -40.401 1.00 43.56 487 ALA A CA 1
ATOM 3863 C C . ALA A 1 487 ? 19.503 -21.177 -41.110 1.00 43.56 487 ALA A C 1
ATOM 3865 O O . ALA A 1 487 ? 19.185 -21.616 -42.214 1.00 43.56 487 ALA A O 1
ATOM 3866 N N . GLY A 1 488 ? 20.583 -21.623 -40.461 1.00 43.06 488 GLY A N 1
ATOM 3867 C CA . GLY A 1 488 ? 21.398 -22.743 -40.940 1.00 43.06 488 GLY A CA 1
ATOM 3868 C C . GLY A 1 488 ? 22.520 -23.146 -39.978 1.00 43.06 488 GLY A C 1
ATOM 3869 O O . GLY A 1 488 ? 23.171 -22.293 -39.380 1.00 43.06 488 GLY A O 1
ATOM 3870 N N . ASP A 1 489 ? 22.777 -24.453 -39.860 1.00 41.06 489 ASP A N 1
ATOM 3871 C CA . ASP A 1 489 ? 23.685 -25.070 -38.871 1.00 41.06 489 ASP A CA 1
ATOM 3872 C C . ASP A 1 489 ? 25.194 -24.868 -39.149 1.00 41.06 489 ASP A C 1
ATOM 3874 O O . ASP A 1 489 ? 25.990 -25.811 -39.122 1.00 41.06 489 ASP A O 1
ATOM 3878 N N . LYS A 1 490 ? 25.627 -23.638 -39.456 1.00 43.09 490 LYS A N 1
ATOM 3879 C CA . LYS A 1 490 ? 27.045 -23.294 -39.664 1.00 43.09 490 LYS A CA 1
ATOM 3880 C C . LYS A 1 490 ? 27.407 -21.994 -38.954 1.00 43.09 490 LYS A C 1
ATOM 3882 O O . LYS A 1 490 ? 27.071 -20.904 -39.405 1.00 43.09 490 LYS A O 1
ATOM 3887 N N . ALA A 1 491 ? 28.178 -22.124 -37.875 1.00 42.00 491 ALA A N 1
ATOM 3888 C CA . ALA A 1 491 ? 28.566 -21.055 -36.948 1.00 42.00 491 ALA A CA 1
ATOM 3889 C C . ALA A 1 491 ? 29.562 -20.004 -37.511 1.00 42.00 491 ALA A C 1
ATOM 3891 O O . ALA A 1 491 ? 30.415 -19.506 -36.781 1.00 42.00 491 ALA A O 1
ATOM 3892 N N . SER A 1 492 ? 29.484 -19.665 -38.804 1.00 44.00 492 SER A N 1
ATOM 3893 C CA . SER A 1 492 ? 30.358 -18.684 -39.472 1.00 44.00 492 SER A CA 1
ATOM 3894 C C . SER A 1 492 ? 29.613 -17.565 -40.215 1.00 44.00 492 SER A C 1
ATOM 3896 O O . SER A 1 492 ? 30.247 -16.799 -40.936 1.00 44.00 492 SER A O 1
ATOM 3898 N N . GLN A 1 493 ? 28.292 -17.446 -40.048 1.00 50.88 493 GLN A N 1
ATOM 3899 C CA . GLN A 1 493 ? 27.518 -16.246 -40.404 1.00 50.88 493 GLN A CA 1
ATOM 3900 C C . GLN A 1 493 ? 26.785 -15.720 -39.166 1.00 50.88 493 GLN A C 1
ATOM 3902 O O . GLN A 1 493 ? 25.562 -15.705 -39.075 1.00 50.88 493 GLN A O 1
ATOM 3907 N N . ILE A 1 494 ? 27.577 -15.328 -38.169 1.00 57.34 494 ILE A N 1
ATOM 3908 C CA . ILE A 1 494 ? 27.081 -14.743 -36.924 1.00 57.34 494 ILE A CA 1
ATOM 3909 C C . ILE A 1 494 ? 26.515 -13.352 -37.251 1.00 57.34 494 ILE A C 1
ATOM 3911 O O . ILE A 1 494 ? 27.274 -12.446 -37.598 1.00 57.34 494 ILE A O 1
ATOM 3915 N N . GLY A 1 495 ? 25.191 -13.194 -37.145 1.00 65.56 495 GLY A N 1
ATOM 3916 C CA . GLY A 1 495 ? 24.517 -11.894 -37.264 1.00 65.56 495 GLY A CA 1
ATOM 3917 C C . GLY A 1 495 ? 25.058 -10.871 -36.256 1.00 65.56 495 GLY A C 1
ATOM 3918 O O . GLY A 1 495 ? 25.688 -11.243 -35.264 1.00 65.56 495 GLY A O 1
ATOM 3919 N N . GLN A 1 496 ? 24.836 -9.574 -36.488 1.00 83.56 496 GLN A N 1
ATOM 3920 C CA . GLN A 1 496 ? 25.470 -8.521 -35.688 1.00 83.56 496 GLN A CA 1
ATOM 3921 C C . GLN A 1 496 ? 25.135 -8.687 -34.198 1.00 83.56 496 GLN A C 1
ATOM 3923 O O . GLN A 1 496 ? 23.969 -8.609 -33.804 1.00 83.56 496 GLN A O 1
ATOM 3928 N N . LYS A 1 497 ? 26.168 -8.916 -33.375 1.00 90.44 497 LYS A N 1
ATOM 3929 C CA . LYS A 1 497 ? 26.038 -9.028 -31.920 1.00 90.44 497 LYS A CA 1
ATOM 3930 C C . LYS A 1 497 ? 25.944 -7.639 -31.287 1.00 90.44 497 LYS A C 1
ATOM 3932 O O . LYS A 1 497 ? 26.820 -6.801 -31.487 1.00 90.44 497 LYS A O 1
ATOM 3937 N N . HIS A 1 498 ? 24.932 -7.446 -30.451 1.00 93.50 498 HIS A N 1
ATOM 3938 C CA . HIS A 1 498 ? 24.750 -6.294 -29.577 1.00 93.50 498 HIS A CA 1
ATOM 3939 C C . HIS A 1 498 ? 24.611 -6.787 -28.133 1.00 93.50 498 HIS A C 1
ATOM 3941 O O . HIS A 1 498 ? 23.737 -7.600 -27.843 1.00 93.50 498 HIS A O 1
ATOM 3947 N N . ALA A 1 499 ? 25.464 -6.306 -27.232 1.00 93.75 499 ALA A N 1
ATOM 3948 C CA . ALA A 1 499 ? 25.366 -6.592 -25.803 1.00 93.75 499 ALA A CA 1
ATOM 3949 C C . ALA A 1 499 ? 24.610 -5.461 -25.094 1.00 93.75 499 ALA A C 1
ATOM 3951 O O . ALA A 1 499 ? 24.838 -4.289 -25.398 1.00 93.75 499 ALA A O 1
ATOM 3952 N N . PHE A 1 500 ? 23.745 -5.807 -24.144 1.00 96.06 500 PHE A N 1
ATOM 3953 C CA . PHE A 1 500 ? 22.998 -4.854 -23.323 1.00 96.06 500 PHE A CA 1
ATOM 3954 C C . PHE A 1 500 ? 23.070 -5.230 -21.843 1.00 96.06 500 PHE A C 1
ATOM 3956 O O . PHE A 1 500 ? 23.184 -6.408 -21.512 1.00 96.06 500 PHE A O 1
ATOM 3963 N N . GLU A 1 501 ? 22.971 -4.223 -20.974 1.00 95.44 501 GLU A N 1
ATOM 3964 C CA . GLU A 1 501 ? 23.028 -4.345 -19.515 1.00 95.44 501 GLU A CA 1
ATOM 3965 C C . GLU A 1 501 ? 21.933 -3.469 -18.882 1.00 95.44 501 GLU A C 1
ATOM 3967 O O . GLU A 1 501 ? 21.792 -2.282 -19.213 1.00 95.44 501 GLU A O 1
ATOM 3972 N N . PHE A 1 502 ? 21.158 -4.056 -17.976 1.00 95.88 502 PHE A N 1
ATOM 3973 C CA . PHE A 1 502 ? 19.968 -3.494 -17.344 1.00 95.88 502 PHE A CA 1
ATOM 3974 C C . PHE A 1 502 ? 19.950 -3.807 -15.849 1.00 95.88 502 PHE A C 1
ATOM 3976 O O . PHE A 1 502 ? 20.598 -4.745 -15.402 1.00 95.88 502 PHE A O 1
ATOM 3983 N N . ASP A 1 503 ? 19.146 -3.071 -15.083 1.00 94.88 503 ASP A N 1
ATOM 3984 C CA . ASP A 1 503 ? 19.051 -3.256 -13.628 1.00 94.88 503 ASP A CA 1
ATOM 3985 C C . ASP A 1 503 ? 18.366 -4.582 -13.251 1.00 94.88 503 ASP A C 1
ATOM 3987 O O . ASP A 1 503 ? 18.444 -5.017 -12.105 1.00 94.88 503 ASP A O 1
ATOM 3991 N N . HIS A 1 504 ? 17.692 -5.223 -14.217 1.00 96.44 504 HIS A N 1
ATOM 3992 C CA . HIS A 1 504 ? 17.385 -6.652 -14.198 1.00 96.44 504 HIS A CA 1
ATOM 3993 C C . HIS A 1 504 ? 17.042 -7.182 -15.605 1.00 96.44 504 HIS A C 1
ATOM 3995 O O . HIS A 1 504 ? 16.509 -6.450 -16.444 1.00 96.44 504 HIS A O 1
ATOM 4001 N N . VAL A 1 505 ? 17.274 -8.474 -15.847 1.00 97.75 505 VAL A N 1
ATOM 4002 C CA . VAL A 1 505 ? 16.859 -9.221 -17.042 1.00 97.75 505 VAL A CA 1
ATOM 4003 C C . VAL A 1 505 ? 16.072 -10.460 -16.621 1.00 97.75 505 VAL A C 1
ATOM 4005 O O . VAL A 1 505 ? 16.625 -11.425 -16.096 1.00 97.75 505 VAL A O 1
ATOM 4008 N N . PHE A 1 506 ? 14.770 -10.443 -16.897 1.00 97.81 506 PHE A N 1
ATOM 4009 C CA . PHE A 1 506 ? 13.878 -11.587 -16.747 1.00 97.81 506 PHE A CA 1
ATOM 4010 C C . PHE A 1 506 ? 13.920 -12.470 -17.998 1.00 97.81 506 PHE A C 1
ATOM 4012 O O . PHE A 1 506 ? 13.697 -11.995 -19.120 1.00 97.81 506 PHE A O 1
ATOM 4019 N N . GLN A 1 507 ? 14.183 -13.757 -17.784 1.00 95.75 507 GLN A N 1
ATOM 4020 C CA . GLN A 1 507 ? 14.229 -14.789 -18.819 1.00 95.75 507 GLN A CA 1
ATOM 4021 C C . GLN A 1 507 ? 12.811 -15.341 -19.113 1.00 95.75 507 GLN A C 1
ATOM 4023 O O . GLN A 1 507 ? 11.870 -15.041 -18.373 1.00 95.75 507 GLN A O 1
ATOM 4028 N N . PRO A 1 508 ? 12.604 -16.130 -20.189 1.00 94.75 508 PRO A N 1
ATOM 4029 C CA . PRO A 1 508 ? 11.273 -16.601 -20.592 1.00 94.75 508 PRO A CA 1
ATOM 4030 C C . PRO A 1 508 ? 10.515 -17.458 -19.567 1.00 94.75 508 PRO A C 1
ATOM 4032 O O . PRO A 1 508 ? 9.299 -17.587 -19.674 1.00 94.75 508 PRO A O 1
ATOM 4035 N N . ASP A 1 509 ? 11.209 -18.039 -18.591 1.00 94.69 509 ASP A N 1
ATOM 4036 C CA . ASP A 1 509 ? 10.652 -18.809 -17.472 1.00 94.69 509 ASP A CA 1
ATOM 4037 C C . ASP A 1 509 ? 10.148 -17.935 -16.304 1.00 94.69 509 ASP A C 1
ATOM 4039 O O . ASP A 1 509 ? 9.459 -18.429 -15.411 1.00 94.69 509 ASP A O 1
ATOM 4043 N N . SER A 1 510 ? 10.477 -16.639 -16.302 1.00 96.06 510 SER A N 1
ATOM 4044 C CA . SER A 1 510 ? 10.293 -15.754 -15.151 1.00 96.06 510 SER A CA 1
ATOM 4045 C C . SER A 1 510 ? 8.820 -15.380 -14.921 1.00 96.06 510 SER A C 1
ATOM 4047 O O . SER A 1 510 ? 8.184 -14.673 -15.722 1.00 96.06 510 SER A O 1
ATOM 4049 N N . THR A 1 511 ? 8.282 -15.836 -13.788 1.00 97.00 511 THR A N 1
ATOM 4050 C CA . THR A 1 511 ? 6.854 -15.743 -13.442 1.00 97.00 511 THR A CA 1
ATOM 4051 C C . THR A 1 511 ? 6.410 -14.308 -13.147 1.00 97.00 511 THR A C 1
ATOM 4053 O O . THR A 1 511 ? 7.219 -13.424 -12.859 1.00 97.00 511 THR A O 1
ATOM 4056 N N . GLN A 1 512 ? 5.099 -14.053 -13.182 1.00 97.44 512 GLN A N 1
ATOM 4057 C CA . GLN A 1 512 ? 4.533 -12.742 -12.825 1.00 97.44 512 GLN A CA 1
ATOM 4058 C C . GLN A 1 512 ? 4.851 -12.345 -11.375 1.00 97.44 512 GLN A C 1
ATOM 4060 O O . GLN A 1 512 ? 4.995 -11.165 -11.070 1.00 97.44 512 GLN A O 1
ATOM 4065 N N . GLU A 1 513 ? 4.982 -13.332 -10.488 1.00 96.75 513 GLU A N 1
ATOM 4066 C CA . GLU A 1 513 ? 5.338 -13.150 -9.082 1.00 96.75 513 GLU A CA 1
ATOM 4067 C C . GLU A 1 513 ? 6.804 -12.743 -8.902 1.00 96.75 513 GLU A C 1
ATOM 4069 O O . GLU A 1 513 ? 7.083 -11.742 -8.247 1.00 96.75 513 GLU A O 1
ATOM 4074 N N . GLN A 1 514 ? 7.730 -13.451 -9.558 1.00 96.69 514 GLN A N 1
ATOM 4075 C CA . GLN A 1 514 ? 9.157 -13.102 -9.567 1.00 96.69 514 GLN A CA 1
ATOM 4076 C C . GLN A 1 514 ? 9.393 -11.707 -10.161 1.00 96.69 514 GLN A C 1
ATOM 4078 O O . GLN A 1 514 ? 10.225 -10.949 -9.662 1.00 96.69 514 GLN A O 1
ATOM 4083 N N . VAL A 1 515 ? 8.629 -11.355 -11.199 1.00 97.38 515 VAL A N 1
ATOM 4084 C CA . VAL A 1 515 ? 8.631 -10.014 -11.791 1.00 97.38 515 VAL A CA 1
ATOM 4085 C C . VAL A 1 515 ? 8.093 -8.970 -10.817 1.00 97.38 515 VAL A C 1
ATOM 4087 O O . VAL A 1 515 ? 8.700 -7.911 -10.669 1.00 97.38 515 VAL A O 1
ATOM 4090 N N . PHE A 1 516 ? 6.988 -9.258 -10.127 1.00 97.69 516 PHE A N 1
ATOM 4091 C CA . PHE A 1 516 ? 6.386 -8.321 -9.185 1.00 97.69 516 PHE A CA 1
ATOM 4092 C C . PHE A 1 516 ? 7.262 -8.049 -7.955 1.00 97.69 516 PHE A C 1
ATOM 4094 O O . PHE A 1 516 ? 7.386 -6.883 -7.575 1.00 97.69 516 PHE A O 1
ATOM 4101 N N . GLU A 1 517 ? 7.905 -9.059 -7.360 1.00 96.44 517 GLU A N 1
ATOM 4102 C CA . GLU A 1 517 ? 8.695 -8.876 -6.128 1.00 96.44 517 GLU A CA 1
ATOM 4103 C C . GLU A 1 517 ? 9.821 -7.840 -6.317 1.00 96.44 517 GLU A C 1
ATOM 4105 O O . GLU A 1 517 ? 10.061 -7.001 -5.451 1.00 96.44 517 GLU A O 1
ATOM 4110 N N . GLN A 1 518 ? 10.426 -7.791 -7.508 1.00 94.31 518 GLN A N 1
ATOM 4111 C CA . GLN A 1 518 ? 11.438 -6.788 -7.871 1.00 94.31 518 GLN A CA 1
ATOM 4112 C C . GLN A 1 518 ? 10.861 -5.365 -8.018 1.00 94.31 518 GLN A C 1
ATOM 4114 O O . GLN A 1 518 ? 11.577 -4.374 -7.861 1.00 94.31 518 GLN A O 1
ATOM 4119 N N . THR A 1 519 ? 9.554 -5.231 -8.277 1.00 94.38 519 THR A N 1
ATOM 4120 C CA . THR A 1 519 ? 8.843 -3.936 -8.290 1.00 94.38 519 THR A CA 1
ATOM 4121 C C . THR A 1 519 ? 8.339 -3.501 -6.913 1.00 94.38 519 THR A C 1
ATOM 4123 O O . THR A 1 519 ? 8.118 -2.310 -6.694 1.00 94.38 519 THR A O 1
ATOM 4126 N N . ARG A 1 520 ? 8.174 -4.433 -5.967 1.00 94.00 520 ARG A N 1
ATOM 4127 C CA . ARG A 1 520 ? 7.501 -4.238 -4.670 1.00 94.00 520 ARG A CA 1
ATOM 4128 C C . ARG A 1 520 ? 8.008 -3.031 -3.874 1.00 94.00 520 ARG A C 1
ATOM 4130 O O . ARG A 1 520 ? 7.225 -2.260 -3.318 1.00 94.00 520 ARG A O 1
ATOM 4137 N N . ALA A 1 521 ? 9.320 -2.797 -3.898 1.00 92.06 521 ALA A N 1
ATOM 4138 C CA . ALA A 1 521 ? 9.984 -1.648 -3.275 1.00 92.06 521 ALA A CA 1
ATOM 4139 C C . ALA A 1 521 ? 9.452 -0.269 -3.749 1.00 92.06 521 ALA A C 1
ATOM 4141 O O . ALA A 1 521 ? 9.498 0.726 -3.012 1.00 92.06 521 ALA A O 1
ATOM 4142 N N . LEU A 1 522 ? 8.914 -0.194 -4.967 1.00 92.81 522 LEU A N 1
ATOM 4143 C CA . LEU A 1 522 ? 8.289 1.008 -5.518 1.00 92.81 522 LEU A CA 1
ATOM 4144 C C . LEU A 1 522 ? 6.886 1.230 -4.936 1.00 92.81 522 LEU A C 1
ATOM 4146 O O . LEU A 1 522 ? 6.549 2.362 -4.602 1.00 92.81 522 LEU A O 1
ATOM 4150 N N . VAL A 1 523 ? 6.111 0.168 -4.697 1.00 94.00 523 VAL A N 1
ATOM 4151 C CA . VAL A 1 523 ? 4.794 0.246 -4.030 1.00 94.00 523 VAL A CA 1
ATOM 4152 C C . VAL A 1 523 ? 4.942 0.806 -2.609 1.00 94.00 523 VAL A C 1
ATOM 4154 O O . VAL A 1 523 ? 4.239 1.740 -2.224 1.00 94.00 523 VAL A O 1
ATOM 4157 N N . VAL A 1 524 ? 5.950 0.331 -1.865 1.00 92.25 524 VAL A N 1
ATOM 4158 C CA . VAL A 1 524 ? 6.335 0.890 -0.553 1.00 92.25 524 VAL A CA 1
ATOM 4159 C C . VAL A 1 524 ? 6.698 2.380 -0.668 1.00 92.25 524 VAL A C 1
ATOM 4161 O O . VAL A 1 524 ? 6.265 3.190 0.152 1.00 92.25 524 VAL A O 1
ATOM 4164 N N . SER A 1 525 ? 7.448 2.766 -1.711 1.00 92.25 525 SER A N 1
ATOM 4165 C CA . SER A 1 525 ? 7.821 4.171 -1.945 1.00 92.25 525 SER A CA 1
ATOM 4166 C C . SER A 1 525 ? 6.612 5.079 -2.200 1.00 92.25 525 SER A C 1
ATOM 4168 O O . SER A 1 525 ? 6.637 6.239 -1.786 1.00 92.25 525 SER A O 1
ATOM 4170 N N . ALA A 1 526 ? 5.551 4.575 -2.836 1.00 92.81 526 ALA A N 1
ATOM 4171 C CA . ALA A 1 526 ? 4.338 5.349 -3.083 1.00 92.81 526 ALA A CA 1
ATOM 4172 C C . ALA A 1 526 ? 3.639 5.739 -1.765 1.00 92.81 526 ALA A C 1
ATOM 4174 O O . ALA A 1 526 ? 3.348 6.917 -1.548 1.00 92.81 526 ALA A O 1
ATOM 4175 N N . LEU A 1 527 ? 3.466 4.788 -0.835 1.00 91.31 527 LEU A N 1
ATOM 4176 C CA . LEU A 1 527 ? 2.897 5.035 0.505 1.00 91.31 527 LEU A CA 1
ATOM 4177 C C . LEU A 1 527 ? 3.754 5.968 1.373 1.00 91.31 527 LEU A C 1
ATOM 4179 O O . LEU A 1 527 ? 3.234 6.711 2.207 1.00 91.31 527 LEU A O 1
ATOM 4183 N N . ASP A 1 528 ? 5.070 5.953 1.177 1.00 87.88 528 ASP A N 1
ATOM 4184 C CA . ASP A 1 528 ? 6.015 6.799 1.913 1.00 87.88 528 ASP A CA 1
ATOM 4185 C C . ASP A 1 528 ? 5.984 8.288 1.491 1.00 87.88 528 ASP A C 1
ATOM 4187 O O . ASP A 1 528 ? 6.590 9.148 2.154 1.00 87.88 528 ASP A O 1
ATOM 4191 N N . GLY A 1 529 ? 5.234 8.608 0.429 1.00 88.62 529 GLY A N 1
ATOM 4192 C CA . GLY A 1 529 ? 5.039 9.962 -0.090 1.00 88.62 529 GLY A CA 1
ATOM 4193 C C . GLY A 1 529 ? 5.985 10.337 -1.234 1.00 88.62 529 GLY A C 1
ATOM 4194 O O . GLY A 1 529 ? 6.314 11.513 -1.380 1.00 88.62 529 GLY A O 1
ATOM 4195 N N . PHE A 1 530 ? 6.448 9.360 -2.021 1.00 88.75 530 PHE A N 1
ATOM 4196 C CA . PHE A 1 530 ? 7.201 9.593 -3.258 1.00 88.75 530 PHE A CA 1
ATOM 4197 C C . PHE A 1 530 ? 6.316 9.326 -4.476 1.00 88.75 530 PHE A C 1
ATOM 4199 O O . PHE A 1 530 ? 5.522 8.390 -4.469 1.00 88.75 530 PHE A O 1
ATOM 4206 N N . ASN A 1 531 ? 6.472 10.119 -5.535 1.00 91.62 531 ASN A N 1
ATOM 4207 C CA . ASN A 1 531 ? 5.863 9.806 -6.826 1.00 91.62 531 ASN A CA 1
ATOM 4208 C C . ASN A 1 531 ? 6.557 8.587 -7.443 1.00 91.62 531 ASN A C 1
ATOM 4210 O O . ASN A 1 531 ? 7.783 8.461 -7.384 1.00 91.62 531 ASN A O 1
ATOM 4214 N N . VAL A 1 532 ? 5.765 7.702 -8.038 1.00 94.75 532 VAL A N 1
ATOM 4215 C CA . VAL A 1 532 ? 6.207 6.434 -8.613 1.00 94.75 532 VAL A CA 1
ATOM 4216 C C . VAL A 1 532 ? 5.550 6.244 -9.974 1.00 94.75 532 VAL A C 1
ATOM 4218 O O . VAL A 1 532 ? 4.347 6.452 -10.122 1.00 94.75 532 VAL A O 1
ATOM 4221 N N . CYS A 1 533 ? 6.326 5.823 -10.968 1.00 95.62 533 CYS A N 1
ATOM 4222 C CA . CYS A 1 533 ? 5.823 5.517 -12.302 1.00 95.62 533 CYS A CA 1
ATOM 4223 C C . CYS A 1 533 ? 6.418 4.199 -12.793 1.00 95.62 533 CYS A C 1
ATOM 4225 O O . CYS A 1 533 ? 7.632 4.094 -12.953 1.00 95.62 533 CYS A O 1
ATOM 4227 N N . ILE A 1 534 ? 5.567 3.201 -13.024 1.00 97.56 534 ILE A N 1
ATOM 4228 C CA . ILE A 1 534 ? 5.949 1.918 -13.613 1.00 97.56 534 ILE A CA 1
ATOM 4229 C C . ILE A 1 534 ? 5.279 1.826 -14.982 1.00 97.56 534 ILE A C 1
ATOM 4231 O O . ILE A 1 534 ? 4.051 1.900 -15.068 1.00 97.56 534 ILE A O 1
ATOM 4235 N N . PHE A 1 535 ? 6.066 1.673 -16.048 1.00 96.62 535 PHE A N 1
ATOM 4236 C CA . PHE A 1 535 ? 5.542 1.605 -17.412 1.00 96.62 535 PHE A CA 1
ATOM 4237 C C . PHE A 1 535 ? 6.162 0.477 -18.237 1.00 96.62 535 PHE A C 1
ATOM 4239 O O . PHE A 1 535 ? 7.372 0.260 -18.191 1.00 96.62 535 PHE A O 1
ATOM 4246 N N . ALA A 1 536 ? 5.342 -0.215 -19.028 1.00 97.50 536 ALA A N 1
ATOM 4247 C CA . ALA A 1 536 ? 5.801 -1.202 -20.002 1.00 97.50 536 ALA A CA 1
ATOM 4248 C C . ALA A 1 536 ? 5.978 -0.590 -21.396 1.00 97.50 536 ALA A C 1
ATOM 4250 O O . ALA A 1 536 ? 5.122 0.147 -21.881 1.00 97.50 536 ALA A O 1
ATOM 4251 N N . TYR A 1 537 ? 7.088 -0.925 -22.055 1.00 96.19 537 TYR A N 1
ATOM 4252 C CA . TYR A 1 537 ? 7.486 -0.438 -23.375 1.00 96.19 537 TYR A CA 1
ATOM 4253 C C . TYR A 1 537 ? 7.974 -1.590 -24.264 1.00 96.19 537 TYR A C 1
ATOM 4255 O O . TYR A 1 537 ? 8.549 -2.567 -23.786 1.00 96.19 537 TYR A O 1
ATOM 4263 N N . GLY A 1 538 ? 7.782 -1.457 -25.576 1.00 94.75 538 GLY A N 1
ATOM 4264 C CA . GLY A 1 538 ? 8.203 -2.422 -26.590 1.00 94.75 538 GLY A CA 1
ATOM 4265 C C . GLY A 1 538 ? 7.163 -2.575 -27.696 1.00 94.75 538 GLY A C 1
ATOM 4266 O O . GLY A 1 538 ? 6.083 -1.974 -27.656 1.00 94.75 538 GLY A O 1
ATOM 4267 N N . GLN A 1 539 ? 7.469 -3.400 -28.694 1.00 90.88 539 GLN A N 1
ATOM 4268 C CA . GLN A 1 539 ? 6.574 -3.621 -29.831 1.00 90.88 539 GLN A CA 1
ATOM 4269 C C . GLN A 1 539 ? 5.232 -4.264 -29.428 1.00 90.88 539 GLN A C 1
ATOM 4271 O O . GLN A 1 539 ? 5.072 -4.858 -28.354 1.00 90.88 539 GLN A O 1
ATOM 4276 N N . THR A 1 540 ? 4.246 -4.197 -30.311 1.00 89.44 540 THR A N 1
ATOM 4277 C CA . THR A 1 540 ? 3.052 -5.043 -30.238 1.00 89.44 540 THR A CA 1
ATOM 4278 C C . THR A 1 540 ? 3.440 -6.522 -30.216 1.00 89.44 540 THR A C 1
ATOM 4280 O O . THR A 1 540 ? 4.359 -6.965 -30.908 1.00 89.44 540 THR A O 1
ATOM 4283 N N . GLY A 1 541 ? 2.767 -7.286 -29.353 1.00 88.69 541 GLY A N 1
ATOM 4284 C CA . GLY A 1 541 ? 3.037 -8.709 -29.149 1.00 88.69 541 GLY A CA 1
ATOM 4285 C C . GLY A 1 541 ? 4.268 -9.046 -28.294 1.00 88.69 541 GLY A C 1
ATOM 4286 O O . GLY A 1 541 ? 4.529 -10.233 -28.117 1.00 88.69 541 GLY A O 1
ATOM 4287 N N . SER A 1 542 ? 5.017 -8.085 -27.729 1.00 93.25 542 SER A N 1
ATOM 4288 C CA . SER A 1 542 ? 6.196 -8.397 -26.890 1.00 93.25 542 SER A CA 1
ATOM 4289 C C . SER A 1 542 ? 5.897 -8.756 -25.426 1.00 93.25 542 SER A C 1
ATOM 4291 O O . SER A 1 542 ? 6.779 -9.255 -24.735 1.00 93.25 542 SER A O 1
ATOM 4293 N N . GLY A 1 543 ? 4.664 -8.546 -24.946 1.00 94.31 543 GLY A N 1
ATOM 4294 C CA . GLY A 1 543 ? 4.246 -8.913 -23.582 1.00 94.31 543 GLY A CA 1
ATOM 4295 C C . GLY A 1 543 ? 4.068 -7.756 -22.588 1.00 94.31 543 GLY A C 1
ATOM 4296 O O . GLY A 1 543 ? 4.062 -8.008 -21.383 1.00 94.31 543 GLY A O 1
ATOM 4297 N N . LYS A 1 544 ? 3.889 -6.513 -23.065 1.00 95.44 544 LYS A N 1
ATOM 4298 C CA . LYS A 1 544 ? 3.604 -5.331 -22.224 1.00 95.44 544 LYS A CA 1
ATOM 4299 C C . LYS A 1 544 ? 2.369 -5.523 -21.329 1.00 95.44 544 LYS A C 1
ATOM 4301 O O . LYS A 1 544 ? 2.510 -5.662 -20.116 1.00 95.44 544 LYS A O 1
ATOM 4306 N N . THR A 1 545 ? 1.195 -5.718 -21.931 1.00 93.50 545 THR A N 1
ATOM 4307 C CA . THR A 1 545 ? -0.079 -5.985 -21.237 1.00 93.50 545 THR A CA 1
ATOM 4308 C C . THR A 1 545 ? -0.031 -7.254 -20.380 1.00 93.50 545 THR A C 1
ATOM 4310 O O . THR A 1 545 ? -0.576 -7.284 -19.284 1.00 93.50 545 THR A O 1
ATOM 4313 N N . HIS A 1 546 ? 0.711 -8.288 -20.798 1.00 95.00 546 HIS A N 1
ATOM 4314 C CA . HIS A 1 546 ? 0.953 -9.464 -19.949 1.00 95.00 546 HIS A CA 1
ATOM 4315 C C . HIS A 1 546 ? 1.746 -9.105 -18.681 1.00 95.00 546 HIS A C 1
ATOM 4317 O O . HIS A 1 546 ? 1.520 -9.690 -17.629 1.00 95.00 546 HIS A O 1
ATOM 4323 N N . THR A 1 547 ? 2.679 -8.157 -18.754 1.00 97.62 547 THR A N 1
ATOM 4324 C CA . THR A 1 547 ? 3.493 -7.727 -17.607 1.00 97.62 547 THR A CA 1
ATOM 4325 C C . THR A 1 547 ? 2.716 -6.800 -16.681 1.00 97.62 547 THR A C 1
ATOM 4327 O O . THR A 1 547 ? 2.756 -6.995 -15.468 1.00 97.62 547 THR A O 1
ATOM 4330 N N . MET A 1 548 ? 1.970 -5.841 -17.233 1.00 96.31 548 MET A N 1
ATOM 4331 C CA . MET A 1 548 ? 1.182 -4.898 -16.437 1.00 96.31 548 MET A CA 1
ATOM 4332 C C . MET A 1 548 ? -0.108 -5.541 -15.908 1.00 96.31 548 MET A C 1
ATOM 4334 O O . MET A 1 548 ? -0.328 -5.568 -14.704 1.00 96.31 548 MET A O 1
ATOM 4338 N N . GLU A 1 549 ? -0.950 -6.111 -16.768 1.00 92.75 549 GLU A N 1
ATOM 4339 C CA . GLU A 1 549 ? -2.261 -6.653 -16.386 1.00 92.75 549 GLU A CA 1
ATOM 4340 C C . GLU A 1 549 ? -2.216 -8.152 -16.045 1.00 92.75 549 GLU A C 1
ATOM 4342 O O . GLU A 1 549 ? -2.647 -8.555 -14.963 1.00 92.75 549 GLU A O 1
ATOM 4347 N N . GLY A 1 550 ? -1.655 -8.964 -16.947 1.00 92.12 550 GLY A N 1
ATOM 4348 C CA . GLY A 1 550 ? -1.622 -10.430 -16.856 1.00 92.12 550 GLY A CA 1
ATOM 4349 C C . GLY A 1 550 ? -2.979 -11.130 -17.069 1.00 92.12 550 GLY A C 1
ATOM 4350 O O . GLY A 1 550 ? -4.033 -10.518 -16.890 1.00 92.12 550 GLY A O 1
ATOM 4351 N N . PRO A 1 551 ? -2.983 -12.424 -17.448 1.00 89.50 551 PRO A N 1
ATOM 4352 C CA . PRO A 1 551 ? -4.210 -13.221 -17.533 1.00 89.50 551 PRO A CA 1
ATOM 4353 C C . PRO A 1 551 ? -4.894 -13.351 -16.164 1.00 89.50 551 PRO A C 1
ATOM 4355 O O . PRO A 1 551 ? -4.238 -13.261 -15.128 1.00 89.50 551 PRO A O 1
ATOM 4358 N N . GLU A 1 552 ? -6.202 -13.638 -16.136 1.00 86.62 552 GLU A N 1
ATOM 4359 C CA . GLU A 1 552 ? -6.967 -13.652 -14.875 1.00 86.62 552 GLU A CA 1
ATOM 4360 C C . GLU A 1 552 ? -6.404 -14.604 -13.807 1.00 86.62 552 GLU A C 1
ATOM 4362 O O . GLU A 1 552 ? -6.428 -14.275 -12.621 1.00 86.62 552 GLU A O 1
ATOM 4367 N N . ASN A 1 553 ? -5.845 -15.735 -14.248 1.00 91.38 553 ASN A N 1
ATOM 4368 C CA . ASN A 1 553 ? -5.260 -16.772 -13.398 1.00 91.38 553 ASN A CA 1
ATOM 4369 C C . ASN A 1 553 ? -3.810 -16.482 -12.955 1.00 91.38 553 ASN A C 1
ATOM 4371 O O . ASN A 1 553 ? -3.331 -17.139 -12.037 1.00 91.38 553 ASN A O 1
ATOM 4375 N N . ASP A 1 554 ? -3.108 -15.530 -13.583 1.00 92.56 554 ASP A N 1
ATOM 4376 C CA . ASP A 1 554 ? -1.774 -15.080 -13.151 1.00 92.56 554 ASP A CA 1
ATOM 4377 C C . ASP A 1 554 ? -1.584 -13.579 -13.435 1.00 92.56 554 ASP A C 1
ATOM 4379 O O . ASP A 1 554 ? -0.978 -13.141 -14.423 1.00 92.56 554 ASP A O 1
ATOM 4383 N N . ARG A 1 555 ? -2.179 -12.769 -12.555 1.00 94.12 555 ARG A N 1
ATOM 4384 C CA . ARG A 1 555 ? -2.201 -11.307 -12.668 1.00 94.12 555 ARG A CA 1
ATOM 4385 C C . ARG A 1 555 ? -0.793 -10.707 -12.645 1.00 94.12 555 ARG A C 1
ATOM 4387 O O . ARG A 1 555 ? 0.087 -11.167 -11.919 1.00 94.12 555 ARG A O 1
ATOM 4394 N N . GLY A 1 556 ? -0.610 -9.648 -13.423 1.00 95.75 556 GLY A N 1
ATOM 4395 C CA . GLY A 1 556 ? 0.625 -8.883 -13.556 1.00 95.75 556 GLY A CA 1
ATOM 4396 C C . GLY A 1 556 ? 0.817 -7.810 -12.483 1.00 95.75 556 GLY A C 1
ATOM 4397 O O . GLY A 1 556 ? 0.154 -7.791 -11.441 1.00 95.75 556 GLY A O 1
ATOM 4398 N N . VAL A 1 557 ? 1.753 -6.901 -12.763 1.00 97.12 557 VAL A N 1
ATOM 4399 C CA . VAL A 1 557 ? 2.235 -5.864 -11.840 1.00 97.12 557 VAL A CA 1
ATOM 4400 C C . VAL A 1 557 ? 1.112 -4.956 -11.331 1.00 97.12 557 VAL A C 1
ATOM 4402 O O . VAL A 1 557 ? 1.133 -4.620 -10.155 1.00 97.12 557 VAL A O 1
ATOM 4405 N N . ASN A 1 558 ? 0.110 -4.606 -12.143 1.00 93.62 558 ASN A N 1
ATOM 4406 C CA . ASN A 1 558 ? -0.976 -3.695 -11.764 1.00 93.62 558 ASN A CA 1
ATOM 4407 C C . ASN A 1 558 ? -1.745 -4.211 -10.541 1.00 93.62 558 ASN A C 1
ATOM 4409 O O . ASN A 1 558 ? -1.743 -3.574 -9.490 1.00 93.62 558 ASN A O 1
ATOM 4413 N N . PHE A 1 559 ? -2.379 -5.381 -10.656 1.00 92.62 559 PHE A N 1
ATOM 4414 C CA . PHE A 1 559 ? -3.193 -5.937 -9.571 1.00 92.62 559 PHE A CA 1
ATOM 4415 C C . PHE A 1 559 ? -2.341 -6.361 -8.372 1.00 92.62 559 PHE A C 1
ATOM 4417 O O . PHE A 1 559 ? -2.756 -6.152 -7.234 1.00 92.62 559 PHE A O 1
ATOM 4424 N N . ARG A 1 560 ? -1.137 -6.909 -8.603 1.00 95.38 560 ARG A N 1
ATOM 4425 C CA . ARG A 1 560 ? -0.221 -7.274 -7.511 1.00 95.38 560 ARG A CA 1
ATOM 4426 C C . ARG A 1 560 ? 0.242 -6.030 -6.734 1.00 95.38 560 ARG A C 1
ATOM 4428 O O . ARG A 1 560 ? 0.212 -6.049 -5.507 1.00 95.38 560 ARG A O 1
ATOM 4435 N N . ALA A 1 561 ? 0.549 -4.923 -7.419 1.00 95.44 561 ALA A N 1
ATOM 4436 C CA . ALA A 1 561 ? 0.876 -3.643 -6.788 1.00 95.44 561 ALA A CA 1
ATOM 4437 C C . ALA A 1 561 ? -0.309 -3.052 -6.020 1.00 95.44 561 ALA A C 1
ATOM 4439 O O . ALA A 1 561 ? -0.121 -2.579 -4.906 1.00 95.44 561 ALA A O 1
ATOM 4440 N N . LEU A 1 562 ? -1.520 -3.102 -6.582 1.00 93.12 562 LEU A N 1
ATOM 4441 C CA . LEU A 1 562 ? -2.743 -2.623 -5.931 1.00 93.12 562 LEU A CA 1
ATOM 4442 C C . LEU A 1 562 ? -3.060 -3.407 -4.644 1.00 93.12 562 LEU A C 1
ATOM 4444 O O . LEU A 1 562 ? -3.315 -2.798 -3.607 1.00 93.12 562 LEU A O 1
ATOM 4448 N N . ARG A 1 563 ? -2.972 -4.744 -4.681 1.00 92.81 563 ARG A N 1
ATOM 4449 C CA . ARG A 1 563 ? -3.136 -5.613 -3.502 1.00 92.81 563 ARG A CA 1
ATOM 4450 C C . ARG A 1 563 ? -2.100 -5.309 -2.421 1.00 92.81 563 ARG A C 1
ATOM 4452 O O . ARG A 1 563 ? -2.458 -5.089 -1.267 1.00 92.81 563 ARG A O 1
ATOM 4459 N N . GLU A 1 564 ? -0.824 -5.264 -2.797 1.00 94.62 564 GLU A N 1
ATOM 4460 C CA . GLU A 1 564 ? 0.281 -4.978 -1.876 1.00 94.62 564 GLU A CA 1
ATOM 4461 C C . GLU A 1 564 ? 0.160 -3.570 -1.263 1.00 94.62 564 GLU A C 1
ATOM 4463 O O . GLU A 1 564 ? 0.405 -3.385 -0.072 1.00 94.62 564 GLU A O 1
ATOM 4468 N N . LEU A 1 565 ? -0.291 -2.579 -2.043 1.00 94.62 565 LEU A N 1
ATOM 4469 C CA . LEU A 1 565 ? -0.542 -1.216 -1.572 1.00 94.62 565 LEU A CA 1
ATOM 4470 C C . LEU A 1 565 ? -1.594 -1.187 -0.454 1.00 94.62 565 LEU A C 1
ATOM 4472 O O . LEU A 1 565 ? -1.390 -0.502 0.551 1.00 94.62 565 LEU A O 1
ATOM 4476 N N . PHE A 1 566 ? -2.693 -1.935 -0.603 1.00 94.00 566 PHE A N 1
ATOM 4477 C CA . PHE A 1 566 ? -3.708 -2.062 0.444 1.00 94.00 566 PHE A CA 1
ATOM 4478 C C . PHE A 1 566 ? -3.205 -2.865 1.648 1.00 94.00 566 PHE A C 1
ATOM 4480 O O . PHE A 1 566 ? -3.395 -2.415 2.775 1.00 94.00 566 PHE A O 1
ATOM 4487 N N . SER A 1 567 ? -2.482 -3.969 1.436 1.00 93.19 567 SER A N 1
ATOM 4488 C CA . SER A 1 567 ? -1.894 -4.763 2.527 1.00 93.19 567 SER A CA 1
ATOM 4489 C C . SER A 1 567 ? -0.972 -3.913 3.411 1.00 93.19 567 SER A C 1
ATOM 4491 O O . SER A 1 567 ? -1.180 -3.813 4.620 1.00 93.19 567 SER A O 1
ATOM 4493 N N . ILE A 1 568 ? -0.003 -3.209 2.810 1.00 91.00 568 ILE A N 1
ATOM 4494 C CA . ILE A 1 568 ? 0.925 -2.339 3.549 1.00 91.00 568 ILE A CA 1
ATOM 4495 C C . ILE A 1 568 ? 0.183 -1.144 4.177 1.00 91.00 568 ILE A C 1
ATOM 4497 O O . ILE A 1 568 ? 0.562 -0.683 5.256 1.00 91.00 568 ILE A O 1
ATOM 4501 N N . ARG A 1 569 ? -0.859 -0.605 3.523 1.00 91.69 569 ARG A N 1
ATOM 4502 C CA . ARG A 1 569 ? -1.710 0.442 4.111 1.00 91.69 569 ARG A CA 1
ATOM 4503 C C . ARG A 1 569 ? -2.358 -0.069 5.394 1.00 91.69 569 ARG A C 1
ATOM 4505 O O . ARG A 1 569 ? -2.269 0.621 6.405 1.00 91.69 569 ARG A O 1
ATOM 4512 N N . ASP A 1 570 ? -2.974 -1.243 5.365 1.00 90.88 570 ASP A N 1
ATOM 4513 C CA . ASP A 1 570 ? -3.770 -1.753 6.480 1.00 90.88 570 ASP A CA 1
ATOM 4514 C C . ASP A 1 570 ? -2.899 -2.184 7.663 1.00 90.88 570 ASP A C 1
ATOM 4516 O O . ASP A 1 570 ? -3.209 -1.808 8.795 1.00 90.88 570 ASP A O 1
ATOM 4520 N N . ASP A 1 571 ? -1.730 -2.783 7.413 1.00 86.06 571 ASP A N 1
ATOM 4521 C CA . ASP A 1 571 ? -0.696 -3.005 8.437 1.00 86.06 571 ASP A CA 1
ATOM 4522 C C . ASP A 1 571 ? -0.276 -1.698 9.140 1.00 86.06 571 ASP A C 1
ATOM 4524 O O . ASP A 1 571 ? -0.113 -1.650 10.364 1.00 86.06 571 ASP A O 1
ATOM 4528 N N . ARG A 1 572 ? -0.116 -0.605 8.378 1.00 85.12 572 ARG A N 1
ATOM 4529 C CA . ARG A 1 572 ? 0.233 0.717 8.929 1.00 85.12 572 ARG A CA 1
ATOM 4530 C C . ARG A 1 572 ? -0.938 1.352 9.685 1.00 85.12 572 ARG A C 1
ATOM 4532 O O . ARG A 1 572 ? -0.723 1.957 10.736 1.00 85.12 572 ARG A O 1
ATOM 4539 N N . MET A 1 573 ? -2.167 1.215 9.181 1.00 84.50 573 MET A N 1
ATOM 4540 C CA . MET A 1 573 ? -3.393 1.721 9.817 1.00 84.50 573 MET A CA 1
ATOM 4541 C C . MET A 1 573 ? -3.698 0.995 11.137 1.00 84.50 573 MET A C 1
ATOM 4543 O O . MET A 1 573 ? -4.098 1.646 12.105 1.00 84.50 573 MET A O 1
ATOM 4547 N N . ALA A 1 574 ? -3.449 -0.319 11.206 1.00 78.06 574 ALA A N 1
ATOM 4548 C CA . ALA A 1 574 ? -3.583 -1.133 12.416 1.00 78.06 574 ALA A CA 1
ATOM 4549 C C . ALA A 1 574 ? -2.641 -0.673 13.544 1.00 78.06 574 ALA A C 1
ATOM 4551 O O . ALA A 1 574 ? -3.009 -0.725 14.715 1.00 78.06 574 ALA A O 1
ATOM 4552 N N . GLY A 1 575 ? -1.476 -0.108 13.199 1.00 69.56 575 GLY A N 1
ATOM 4553 C CA . GLY A 1 575 ? -0.578 0.586 14.133 1.00 69.56 575 GLY A CA 1
ATOM 4554 C C . GLY A 1 575 ? -1.154 1.867 14.762 1.00 69.56 575 GLY A C 1
ATOM 4555 O O . GLY A 1 575 ? -0.457 2.553 15.506 1.00 69.56 575 GLY A O 1
ATOM 4556 N N . GLY A 1 576 ? -2.404 2.233 14.464 1.00 71.31 576 GLY A N 1
ATOM 4557 C CA . GLY A 1 576 ? -3.171 3.268 15.156 1.00 71.31 576 GLY A CA 1
ATOM 4558 C C . GLY A 1 576 ? -2.818 4.705 14.771 1.00 71.31 576 GLY A C 1
ATOM 4559 O O . GLY A 1 576 ? -3.734 5.506 14.585 1.00 71.31 576 GLY A O 1
ATOM 4560 N N . ASN A 1 577 ? -1.535 5.038 14.602 1.00 75.94 577 ASN A N 1
ATOM 4561 C CA . ASN A 1 577 ? -1.058 6.403 14.337 1.00 75.94 577 ASN A CA 1
ATOM 4562 C C . ASN A 1 577 ? -0.995 6.776 12.840 1.00 75.94 577 ASN A C 1
ATOM 4564 O O . ASN A 1 577 ? -0.802 7.941 12.517 1.00 75.94 577 ASN A O 1
ATOM 4568 N N . PHE A 1 578 ? -1.165 5.844 11.899 1.00 84.81 578 PHE A N 1
ATOM 4569 C CA . PHE A 1 578 ? -1.176 6.165 10.462 1.00 84.81 578 PHE A CA 1
ATOM 4570 C C . PHE A 1 578 ? -2.567 6.609 9.984 1.00 84.81 578 PHE A C 1
ATOM 4572 O O . PHE A 1 578 ? -3.587 6.158 10.506 1.00 84.81 578 PHE A O 1
ATOM 4579 N N . ALA A 1 579 ? -2.608 7.477 8.974 1.00 88.38 579 ALA A N 1
ATOM 4580 C CA . ALA A 1 579 ? -3.808 7.838 8.229 1.00 88.38 579 ALA A CA 1
ATOM 4581 C C . ALA A 1 579 ? -3.501 7.839 6.726 1.00 88.38 579 ALA A C 1
ATOM 4583 O O . ALA A 1 579 ? -2.485 8.393 6.299 1.00 88.38 579 ALA A O 1
ATOM 4584 N N . CYS A 1 580 ? -4.388 7.248 5.924 1.00 92.75 580 CYS A N 1
ATOM 4585 C CA . CYS A 1 580 ? -4.264 7.212 4.472 1.00 92.75 580 CYS A CA 1
ATOM 4586 C C . CYS A 1 580 ? -5.636 7.292 3.791 1.00 92.75 580 CYS A C 1
ATOM 4588 O O . CYS A 1 580 ? -6.602 6.705 4.275 1.00 92.75 580 CYS A O 1
ATOM 4590 N N . SER A 1 581 ? -5.698 7.990 2.658 1.00 93.62 581 SER A N 1
ATOM 4591 C CA . SER A 1 581 ? -6.819 7.954 1.715 1.00 93.62 581 SER A CA 1
ATOM 4592 C C . SER A 1 581 ? -6.284 7.808 0.294 1.00 93.62 581 SER A C 1
ATOM 4594 O O . SER A 1 581 ? -5.237 8.370 -0.034 1.00 93.62 581 SER A O 1
ATOM 4596 N N . MET A 1 582 ? -6.994 7.054 -0.543 1.00 95.75 582 MET A N 1
ATOM 4597 C CA . MET A 1 582 ? -6.577 6.720 -1.905 1.00 95.75 582 MET A CA 1
ATOM 4598 C C . MET A 1 582 ? -7.689 7.049 -2.896 1.00 95.75 582 MET A C 1
ATOM 4600 O O . MET A 1 582 ? -8.858 6.764 -2.628 1.00 95.75 582 MET A O 1
ATOM 4604 N N . LYS A 1 583 ? -7.321 7.610 -4.050 1.00 95.25 583 LYS A N 1
ATOM 4605 C CA . LYS A 1 583 ? -8.225 7.784 -5.192 1.00 95.25 583 LYS A CA 1
ATOM 4606 C C . LYS A 1 583 ? -7.637 7.145 -6.433 1.00 95.25 583 LYS A C 1
ATOM 4608 O O . LYS A 1 583 ? -6.451 7.317 -6.698 1.00 95.25 583 LYS A O 1
ATOM 4613 N N . LEU A 1 584 ? -8.462 6.437 -7.187 1.00 95.38 584 LEU A N 1
ATOM 4614 C CA . LEU A 1 584 ? -8.096 5.761 -8.421 1.00 95.38 584 LEU A CA 1
ATOM 4615 C C . LEU A 1 584 ? -8.712 6.499 -9.612 1.00 95.38 584 LEU A C 1
ATOM 4617 O O . LEU A 1 584 ? -9.889 6.860 -9.590 1.00 95.38 584 LEU A O 1
ATOM 4621 N N . SER A 1 585 ? -7.920 6.695 -10.661 1.00 94.88 585 SER A N 1
ATOM 4622 C CA . SER A 1 585 ? -8.397 7.103 -11.982 1.00 94.88 585 SER A CA 1
ATOM 4623 C C . SER A 1 585 ? -7.788 6.209 -13.064 1.00 94.88 585 SER A C 1
ATOM 4625 O O . SER A 1 585 ? -6.650 5.745 -12.945 1.00 94.88 585 SER A O 1
ATOM 4627 N N . ILE A 1 586 ? -8.560 5.929 -14.114 1.00 94.94 586 ILE A N 1
ATOM 4628 C CA . ILE A 1 586 ? -8.099 5.176 -15.285 1.00 94.94 586 ILE A CA 1
ATOM 4629 C C . ILE A 1 586 ? -8.383 6.030 -16.511 1.00 94.94 586 ILE A C 1
ATOM 4631 O O . ILE A 1 586 ? -9.538 6.348 -16.790 1.00 94.94 586 ILE A O 1
ATOM 4635 N N . LEU A 1 587 ? -7.335 6.390 -17.245 1.00 93.81 587 LEU A N 1
ATOM 4636 C CA . LEU A 1 587 ? -7.466 7.117 -18.501 1.00 93.81 587 LEU A CA 1
ATOM 4637 C C . LEU A 1 587 ? -6.747 6.400 -19.634 1.00 93.81 587 LEU A C 1
ATOM 4639 O O . LEU A 1 587 ? -5.823 5.610 -19.426 1.00 93.81 587 LEU A O 1
ATOM 4643 N N . GLU A 1 588 ? -7.155 6.740 -20.845 1.00 91.75 588 GLU A N 1
ATOM 4644 C CA . GLU A 1 588 ? -6.514 6.315 -22.072 1.00 91.75 588 GLU A CA 1
ATOM 4645 C C . GLU A 1 588 ? -5.998 7.531 -22.846 1.00 91.75 588 GLU A C 1
ATOM 4647 O O . GLU A 1 588 ? -6.701 8.530 -23.004 1.00 91.75 588 GLU A O 1
ATOM 4652 N N . VAL A 1 589 ? -4.764 7.445 -23.349 1.00 90.88 589 VAL A N 1
ATOM 4653 C CA . VAL A 1 589 ? -4.229 8.399 -24.327 1.00 90.88 589 VAL A CA 1
ATOM 4654 C C . VAL A 1 589 ? -4.246 7.735 -25.700 1.00 90.88 589 VAL A C 1
ATOM 4656 O O . VAL A 1 589 ? -3.397 6.896 -26.010 1.00 90.88 589 VAL A O 1
ATOM 4659 N N . TYR A 1 590 ? -5.206 8.130 -26.532 1.00 86.56 590 TYR A N 1
ATOM 4660 C CA . TYR A 1 590 ? -5.383 7.642 -27.898 1.00 86.56 590 TYR A CA 1
ATOM 4661 C C . TYR A 1 590 ? -5.383 8.826 -28.869 1.00 86.56 590 TYR A C 1
ATOM 4663 O O . TYR A 1 590 ? -6.101 9.803 -28.669 1.00 86.56 590 TYR A O 1
ATOM 4671 N N . ASN A 1 591 ? -4.569 8.761 -29.930 1.00 83.12 591 ASN A N 1
ATOM 4672 C CA . ASN A 1 591 ? -4.539 9.780 -30.991 1.00 83.12 591 ASN A CA 1
ATOM 4673 C C . ASN A 1 591 ? -4.365 11.237 -30.462 1.00 83.12 591 ASN A C 1
ATOM 4675 O O . ASN A 1 591 ? -5.076 12.149 -30.881 1.00 83.12 591 ASN A O 1
ATOM 4679 N N . GLU A 1 592 ? -3.450 11.449 -29.499 1.00 87.00 592 GLU A N 1
ATOM 4680 C CA . GLU A 1 592 ? -3.230 12.717 -28.751 1.00 87.00 592 GLU A CA 1
ATOM 4681 C C . GLU A 1 592 ? -4.476 13.302 -28.039 1.00 87.00 592 GLU A C 1
ATOM 4683 O O . GLU A 1 592 ? -4.488 14.463 -27.621 1.00 87.00 592 GLU A O 1
ATOM 4688 N N . THR A 1 593 ? -5.513 12.486 -27.851 1.00 87.31 593 THR A N 1
ATOM 4689 C CA . THR A 1 593 ? -6.728 12.790 -27.084 1.00 87.31 593 THR A CA 1
ATOM 4690 C C . THR A 1 593 ? -6.712 11.982 -25.785 1.00 87.31 593 THR A C 1
ATOM 4692 O O . THR A 1 593 ? -6.171 10.877 -25.752 1.00 87.31 593 THR A O 1
ATOM 4695 N N . ILE A 1 594 ? -7.273 12.538 -24.709 1.00 90.75 594 ILE A N 1
ATOM 4696 C CA . ILE A 1 594 ? -7.468 11.828 -23.438 1.00 90.75 594 ILE A CA 1
ATOM 4697 C C . ILE A 1 594 ? -8.924 11.375 -23.358 1.00 90.75 594 ILE A C 1
ATOM 4699 O O . ILE A 1 594 ? -9.825 12.170 -23.627 1.00 90.75 594 ILE A O 1
ATOM 4703 N N . VAL A 1 595 ? -9.134 10.119 -22.973 1.00 89.69 595 VAL A N 1
ATOM 4704 C CA . VAL A 1 595 ? -10.441 9.519 -22.683 1.00 89.69 595 VAL A CA 1
ATOM 4705 C C . VAL A 1 595 ? -10.441 9.054 -21.227 1.00 89.69 595 VAL A C 1
ATOM 4707 O O . VAL A 1 595 ? -9.469 8.455 -20.769 1.00 89.69 595 VAL A O 1
ATOM 4710 N N . ASP A 1 596 ? -11.514 9.343 -20.495 1.00 91.69 596 ASP A N 1
ATOM 4711 C CA . ASP A 1 596 ? -11.738 8.840 -19.138 1.00 91.69 596 ASP A CA 1
ATOM 4712 C C . ASP A 1 596 ? -12.419 7.468 -19.229 1.00 91.69 596 ASP A C 1
ATOM 4714 O O . ASP A 1 596 ? -13.501 7.349 -19.803 1.00 91.69 596 ASP A O 1
ATOM 4718 N N . LEU A 1 597 ? -11.786 6.421 -18.696 1.00 91.19 597 LEU A N 1
ATOM 4719 C CA . LEU A 1 597 ? -12.338 5.064 -18.736 1.00 91.19 597 LEU A CA 1
ATOM 4720 C C . LEU A 1 597 ? -13.266 4.764 -17.545 1.00 91.19 597 LEU A C 1
ATOM 4722 O O . LEU A 1 597 ? -13.857 3.686 -17.495 1.00 91.19 597 LEU A O 1
ATOM 4726 N N . LEU A 1 598 ? -13.445 5.704 -16.612 1.00 89.94 598 LEU A N 1
ATOM 4727 C CA . LEU A 1 598 ? -14.376 5.615 -15.484 1.00 89.94 598 LEU A CA 1
ATOM 4728 C C . LEU A 1 598 ? -15.654 6.451 -15.687 1.00 89.94 598 LEU A C 1
ATOM 4730 O O . LEU A 1 598 ? -16.467 6.555 -14.761 1.00 89.94 598 LEU A O 1
ATOM 4734 N N . GLU A 1 599 ? -15.879 7.028 -16.876 1.00 79.12 599 GLU A N 1
ATOM 4735 C CA . GLU A 1 599 ? -17.102 7.786 -17.166 1.00 79.12 599 GLU A CA 1
ATOM 4736 C C . GLU A 1 599 ? -18.361 6.931 -16.924 1.00 79.12 599 GLU A C 1
ATOM 4738 O O . GLU A 1 599 ? -18.497 5.815 -17.411 1.00 79.12 599 GLU A O 1
ATOM 4743 N N . GLY A 1 600 ? -19.275 7.440 -16.090 1.00 63.75 600 GLY A N 1
ATOM 4744 C CA . GLY A 1 600 ? -20.461 6.712 -15.619 1.00 63.75 600 GLY A CA 1
ATOM 4745 C C . GLY A 1 600 ? -20.269 5.895 -14.331 1.00 63.75 600 GLY A C 1
ATOM 4746 O O . GLY A 1 600 ? -21.237 5.723 -13.594 1.00 63.75 600 GLY A O 1
ATOM 4747 N N . GLY A 1 601 ? -19.045 5.482 -13.982 1.00 52.53 601 GLY A N 1
ATOM 4748 C CA . GLY A 1 601 ? -18.771 4.614 -12.823 1.00 52.53 601 GLY A CA 1
ATOM 4749 C C . GLY A 1 601 ? -19.011 5.240 -11.445 1.00 52.53 601 GLY A C 1
ATOM 4750 O O . GLY A 1 601 ? -19.271 4.530 -10.480 1.00 52.53 601 GLY A O 1
ATOM 4751 N N . GLY A 1 602 ? -18.943 6.570 -11.344 1.00 47.38 602 GLY A N 1
ATOM 4752 C CA . GLY A 1 602 ? -19.013 7.305 -10.073 1.00 47.38 602 GLY A CA 1
ATOM 4753 C C . GLY A 1 602 ? -20.342 8.011 -9.769 1.00 47.38 602 GLY A C 1
ATOM 4754 O O . GLY A 1 602 ? -20.363 8.882 -8.902 1.00 47.38 602 GLY A O 1
ATOM 4755 N N . ARG A 1 603 ? -21.438 7.736 -10.497 1.00 45.22 603 ARG A N 1
ATOM 4756 C CA . ARG A 1 603 ? -22.697 8.507 -10.376 1.00 45.22 603 ARG A CA 1
ATOM 4757 C C . ARG A 1 603 ? -23.877 7.684 -9.857 1.00 45.22 603 ARG A C 1
ATOM 4759 O O . ARG A 1 603 ? -24.623 7.082 -10.626 1.00 45.22 603 ARG A O 1
ATOM 4766 N N . GLY A 1 604 ? -24.121 7.770 -8.551 1.00 40.91 604 GLY A N 1
ATOM 4767 C CA . GLY A 1 604 ? -25.399 7.365 -7.966 1.00 40.91 604 GLY A CA 1
ATOM 4768 C C . GLY A 1 604 ? -26.566 8.218 -8.489 1.00 40.91 604 GLY A C 1
ATOM 4769 O O . GLY A 1 604 ? -26.490 9.444 -8.506 1.00 40.91 604 GLY A O 1
ATOM 4770 N N . THR A 1 605 ? -27.648 7.551 -8.899 1.00 41.22 605 THR A N 1
ATOM 4771 C CA . THR A 1 605 ? -29.009 8.095 -9.102 1.00 41.22 605 THR A CA 1
ATOM 4772 C C . THR A 1 605 ? -29.155 9.440 -9.845 1.00 41.22 605 THR A C 1
ATOM 4774 O O . THR A 1 605 ? -29.237 10.510 -9.246 1.00 41.22 605 THR A O 1
ATOM 4777 N N . GLY A 1 606 ? -29.415 9.363 -11.154 1.00 42.16 606 GLY A N 1
ATOM 4778 C CA . GLY A 1 606 ? -30.468 10.187 -11.770 1.00 42.16 606 GLY A CA 1
ATOM 4779 C C . GLY A 1 606 ? -30.139 11.612 -12.236 1.00 42.16 606 GLY A C 1
ATOM 4780 O O . GLY A 1 606 ? -31.051 12.284 -12.714 1.00 42.16 606 GLY A O 1
ATOM 4781 N N . GLN A 1 607 ? -28.892 12.089 -12.165 1.00 39.88 607 GLN A N 1
ATOM 4782 C CA . GLN A 1 607 ? -28.514 13.370 -12.787 1.00 39.88 607 GLN A CA 1
ATOM 4783 C C . GLN A 1 607 ? -27.915 13.170 -14.184 1.00 39.88 607 GLN A C 1
ATOM 4785 O O . GLN A 1 607 ? -26.926 12.456 -14.356 1.00 39.88 607 GLN A O 1
ATOM 4790 N N . ALA A 1 608 ? -28.532 13.818 -15.178 1.00 40.84 608 ALA A N 1
ATOM 4791 C CA . ALA A 1 608 ? -28.209 13.674 -16.595 1.00 40.84 608 ALA A CA 1
ATOM 4792 C C . ALA A 1 608 ? -26.746 14.020 -16.937 1.00 40.84 608 ALA A C 1
ATOM 4794 O O . ALA A 1 608 ? -26.063 14.757 -16.218 1.00 40.84 608 ALA A O 1
ATOM 4795 N N . ALA A 1 609 ? -26.277 13.501 -18.075 1.00 44.00 609 ALA A N 1
ATOM 4796 C CA . ALA A 1 609 ? -24.943 13.775 -18.593 1.00 44.00 609 ALA A CA 1
ATOM 4797 C C . ALA A 1 609 ? -24.759 15.280 -18.863 1.00 44.00 609 ALA A C 1
ATOM 4799 O O . ALA A 1 609 ? -25.293 15.847 -19.815 1.00 44.00 609 ALA A O 1
ATOM 4800 N N . SER A 1 610 ? -23.975 15.925 -18.001 1.00 43.22 610 SER A N 1
ATOM 4801 C CA . SER A 1 610 ? -23.382 17.236 -18.250 1.00 43.22 610 SER A CA 1
ATOM 4802 C C . SER A 1 610 ? -22.525 17.156 -19.519 1.00 43.22 610 SER A C 1
ATOM 4804 O O . SER A 1 610 ? -21.731 16.218 -19.601 1.00 43.22 610 SER A O 1
ATOM 4806 N N . PRO A 1 611 ? -22.626 18.098 -20.477 1.00 43.72 611 PRO A N 1
ATOM 4807 C CA . PRO A 1 611 ? -21.874 18.017 -21.728 1.00 43.72 611 PRO A CA 1
ATOM 4808 C C . PRO A 1 611 ? -20.370 17.925 -21.451 1.00 43.72 611 PRO A C 1
ATOM 4810 O O . PRO A 1 611 ? -19.848 18.670 -20.616 1.00 43.72 611 PRO A O 1
ATOM 4813 N N . ALA A 1 612 ? -19.700 17.002 -22.144 1.00 54.12 612 ALA A N 1
ATOM 4814 C CA . ALA A 1 612 ? -18.303 16.660 -21.909 1.00 54.12 612 ALA A CA 1
ATOM 4815 C C . ALA A 1 612 ? -17.396 17.897 -22.019 1.00 54.12 612 ALA A C 1
ATOM 4817 O O . ALA A 1 612 ? -17.180 18.453 -23.099 1.00 54.12 612 ALA A O 1
ATOM 4818 N N . LYS A 1 613 ? -16.856 18.332 -20.877 1.00 62.44 613 LYS A N 1
ATOM 4819 C CA . LYS A 1 613 ? -15.760 19.301 -20.831 1.00 62.44 613 LYS A CA 1
ATOM 4820 C C . LYS A 1 613 ? -14.479 18.585 -21.249 1.00 62.44 613 LYS A C 1
ATOM 4822 O O . LYS A 1 613 ? -14.254 17.452 -20.837 1.00 62.44 613 LYS A O 1
ATOM 4827 N N . GLY A 1 614 ? -13.645 19.246 -22.048 1.00 74.81 614 GLY A N 1
ATOM 4828 C CA . GLY A 1 614 ? -12.408 18.648 -22.551 1.00 74.81 614 GLY A CA 1
ATOM 4829 C C . GLY A 1 614 ? -11.474 18.187 -21.426 1.00 74.81 614 GLY A C 1
ATOM 4830 O O . GLY A 1 614 ? -11.168 18.960 -20.516 1.00 74.81 614 GLY A O 1
ATOM 4831 N N . LEU A 1 615 ? -11.012 16.939 -21.527 1.00 88.00 615 LEU A N 1
ATOM 4832 C CA . LEU A 1 615 ? -10.006 16.349 -20.647 1.00 88.00 615 LEU A CA 1
ATOM 4833 C C . LEU A 1 615 ? -8.623 16.871 -21.050 1.00 88.00 615 LEU A C 1
ATOM 4835 O O . LEU A 1 615 ? -8.062 16.469 -22.072 1.00 88.00 615 LEU A O 1
ATOM 4839 N N . ASP A 1 616 ? -8.087 17.804 -20.265 1.00 89.19 616 ASP A N 1
ATOM 4840 C CA . ASP A 1 616 ? -6.871 18.541 -20.616 1.00 89.19 616 ASP A CA 1
ATOM 4841 C C . ASP A 1 616 ? -5.824 18.520 -19.501 1.00 89.19 616 ASP A C 1
ATOM 4843 O O . ASP A 1 616 ? -6.120 18.817 -18.343 1.00 89.19 616 ASP A O 1
ATOM 4847 N N . VAL A 1 617 ? -4.576 18.213 -19.862 1.00 92.19 617 VAL A N 1
ATOM 4848 C CA . VAL A 1 617 ? -3.443 18.180 -18.926 1.00 92.19 617 VAL A CA 1
ATOM 4849 C C . VAL A 1 617 ? -3.103 19.599 -18.463 1.00 92.19 617 VAL A C 1
ATOM 4851 O O . VAL A 1 617 ? -2.874 20.495 -19.281 1.00 92.19 617 VAL A O 1
ATOM 4854 N N . ARG A 1 618 ? -3.035 19.810 -17.147 1.00 91.69 618 ARG A N 1
ATOM 4855 C CA . ARG A 1 618 ? -2.728 21.098 -16.507 1.00 91.69 618 ARG A CA 1
ATOM 4856 C C . ARG A 1 618 ? -1.750 20.928 -15.349 1.00 91.69 618 ARG A C 1
ATOM 4858 O O . ARG A 1 618 ? -1.583 19.843 -14.807 1.00 91.69 618 ARG A O 1
ATOM 4865 N N . VAL A 1 619 ? -1.119 22.030 -14.945 1.00 89.25 619 VAL A N 1
ATOM 4866 C CA . VAL A 1 619 ? -0.259 22.091 -13.752 1.00 89.25 619 VAL A CA 1
ATOM 4867 C C . VAL A 1 619 ? -1.047 22.731 -12.610 1.00 89.25 619 VAL A C 1
ATOM 4869 O O . VAL A 1 619 ? -1.607 23.814 -12.774 1.00 89.25 619 VAL A O 1
ATOM 4872 N N . GLY A 1 620 ? -1.108 22.057 -11.464 1.00 85.31 620 GLY A N 1
ATOM 4873 C CA . GLY A 1 620 ? -1.769 22.502 -10.239 1.00 85.31 620 GLY A CA 1
ATOM 4874 C C . GLY A 1 620 ? -0.795 22.648 -9.067 1.00 85.31 620 GLY A C 1
ATOM 4875 O O . GLY A 1 620 ? 0.421 22.550 -9.220 1.00 85.31 620 GLY A O 1
ATOM 4876 N N . LYS A 1 621 ? -1.336 22.873 -7.861 1.00 78.19 621 LYS A N 1
ATOM 4877 C CA . LYS A 1 621 ? -0.534 23.006 -6.625 1.00 78.19 621 LYS A CA 1
ATOM 4878 C C . LYS A 1 621 ? 0.181 21.704 -6.229 1.00 78.19 621 LYS A C 1
ATOM 4880 O O . LYS A 1 621 ? 1.217 21.756 -5.578 1.00 78.19 621 LYS A O 1
ATOM 4885 N N . THR A 1 622 ? -0.370 20.561 -6.632 1.00 73.81 622 THR A N 1
ATOM 4886 C CA . THR A 1 622 ? 0.110 19.191 -6.381 1.00 73.81 622 THR A CA 1
ATOM 4887 C C . THR A 1 622 ? 0.733 18.559 -7.639 1.00 73.81 622 THR A C 1
ATOM 4889 O O . THR A 1 622 ? 0.668 17.346 -7.842 1.00 73.81 622 THR A O 1
ATOM 4892 N N . GLY A 1 623 ? 1.323 19.387 -8.510 1.00 84.31 623 GLY A N 1
ATOM 4893 C CA . GLY A 1 623 ? 1.920 18.958 -9.779 1.00 84.31 623 GLY A CA 1
ATOM 4894 C C . GLY A 1 623 ? 0.898 18.814 -10.910 1.00 84.31 623 GLY A C 1
ATOM 4895 O O . GLY A 1 623 ? -0.128 19.497 -10.921 1.00 84.31 623 GLY A O 1
ATOM 4896 N N . VAL A 1 624 ? 1.188 17.965 -11.890 1.00 89.44 624 VAL A N 1
ATOM 4897 C CA . VAL A 1 624 ? 0.352 17.756 -13.083 1.00 89.44 624 VAL A CA 1
ATOM 4898 C C . VAL A 1 624 ? -0.915 16.947 -12.779 1.00 89.44 624 VAL A C 1
ATOM 4900 O O . VAL A 1 624 ? -0.880 15.974 -12.028 1.00 89.44 624 VAL A O 1
ATOM 4903 N N . TYR A 1 625 ? -2.038 17.345 -13.378 1.00 91.44 625 TYR A N 1
ATOM 4904 C CA . TYR A 1 625 ? -3.337 16.663 -13.320 1.00 91.44 625 TYR A CA 1
ATOM 4905 C C . TYR A 1 625 ? -4.076 16.796 -14.664 1.00 91.44 625 TYR A C 1
ATOM 4907 O O . TYR A 1 625 ? -3.637 17.539 -15.545 1.00 91.44 625 TYR A O 1
ATOM 4915 N N . VAL A 1 626 ? -5.202 16.097 -14.826 1.00 92.81 626 VAL A N 1
ATOM 4916 C CA . VAL A 1 626 ? -6.107 16.246 -15.980 1.00 92.81 626 VAL A CA 1
ATOM 4917 C C . VAL A 1 626 ? -7.398 16.914 -15.513 1.00 92.81 626 VAL A C 1
ATOM 4919 O O . VAL A 1 626 ? -8.024 16.465 -14.557 1.00 92.81 626 VAL A O 1
ATOM 4922 N N . ASP A 1 627 ? -7.796 18.006 -16.162 1.00 90.31 627 ASP A N 1
ATOM 4923 C CA . ASP A 1 627 ? -9.021 18.731 -15.818 1.00 90.31 627 ASP A CA 1
ATOM 4924 C C . ASP A 1 627 ? -10.272 17.917 -16.166 1.00 90.31 627 ASP A C 1
ATOM 4926 O O . ASP A 1 627 ? -10.389 17.417 -17.282 1.00 90.31 627 ASP A O 1
ATOM 4930 N N . ASN A 1 628 ? -11.235 17.860 -15.241 1.00 88.62 628 ASN A N 1
ATOM 4931 C CA . ASN A 1 628 ? -12.493 17.098 -15.335 1.00 88.62 628 ASN A CA 1
ATOM 4932 C C . ASN A 1 628 ? -12.363 15.557 -15.360 1.00 88.62 628 ASN A C 1
ATOM 4934 O O . ASN A 1 628 ? -13.382 14.898 -15.548 1.00 88.62 628 ASN A O 1
ATOM 4938 N N . LEU A 1 629 ? -11.171 14.987 -15.134 1.00 91.50 629 LEU A N 1
ATOM 4939 C CA . LEU A 1 629 ? -10.989 13.539 -14.953 1.00 91.50 629 LEU A CA 1
ATOM 4940 C C . LEU A 1 629 ? -11.682 13.050 -13.667 1.00 91.50 629 LEU A C 1
ATOM 4942 O O . LEU A 1 629 ? -11.634 13.727 -12.637 1.00 91.50 629 LEU A O 1
ATOM 4946 N N . ILE A 1 630 ? -12.296 11.870 -13.715 1.00 91.06 630 ILE A N 1
ATOM 4947 C CA . ILE A 1 630 ? -12.940 11.222 -12.573 1.00 91.06 630 ILE A CA 1
ATOM 4948 C C . ILE A 1 630 ? -11.885 10.533 -11.695 1.00 91.06 630 ILE A C 1
ATOM 4950 O O . ILE A 1 630 ? -11.172 9.627 -12.121 1.00 91.06 630 ILE A O 1
ATOM 4954 N N . GLU A 1 631 ? -11.832 10.942 -10.427 1.00 92.31 631 GLU A N 1
ATOM 4955 C CA . GLU A 1 631 ? -11.084 10.277 -9.358 1.00 92.31 631 GLU A CA 1
ATOM 4956 C C . GLU A 1 631 ? -12.076 9.615 -8.390 1.00 92.31 631 GLU A C 1
ATOM 4958 O O . GLU A 1 631 ? -12.846 10.307 -7.720 1.00 92.31 631 GLU A O 1
ATOM 4963 N N . VAL A 1 632 ? -12.067 8.282 -8.305 1.00 94.06 632 VAL A N 1
ATOM 4964 C CA . VAL A 1 632 ? -12.951 7.507 -7.416 1.00 94.06 632 VAL A CA 1
ATOM 4965 C C . VAL A 1 632 ? -12.199 7.139 -6.138 1.00 94.06 632 VAL A C 1
ATOM 4967 O O . VAL A 1 632 ? -11.079 6.640 -6.206 1.00 94.06 632 VAL A O 1
ATOM 4970 N N . GLU A 1 633 ? -12.787 7.379 -4.966 1.00 94.81 633 GLU A N 1
ATOM 4971 C CA . GLU A 1 633 ? -12.201 6.947 -3.687 1.00 94.81 633 GLU A CA 1
ATOM 4972 C C . GLU A 1 633 ? -12.278 5.423 -3.536 1.00 94.81 633 GLU A C 1
ATOM 4974 O O . GLU A 1 633 ? -13.323 4.825 -3.790 1.00 94.81 633 GLU A O 1
ATOM 4979 N N . VAL A 1 634 ? -11.162 4.801 -3.138 1.00 93.94 634 VAL A N 1
ATOM 4980 C CA . VAL A 1 634 ? -11.029 3.338 -3.028 1.00 93.94 634 VAL A CA 1
ATOM 4981 C C . VAL A 1 634 ? -10.565 2.921 -1.634 1.00 93.94 634 VAL A C 1
ATOM 4983 O O . VAL A 1 634 ? -9.609 3.464 -1.071 1.00 93.94 634 VAL A O 1
ATOM 4986 N N . PHE A 1 635 ? -11.250 1.927 -1.078 1.00 91.69 635 PHE A N 1
ATOM 4987 C CA . PHE A 1 635 ? -11.110 1.458 0.296 1.00 91.69 635 PHE A CA 1
ATOM 4988 C C . PHE A 1 635 ? -10.573 0.025 0.369 1.00 91.69 635 PHE A C 1
ATOM 4990 O O . PHE A 1 635 ? -9.933 -0.312 1.363 1.00 91.69 635 PHE A O 1
ATOM 4997 N N . ASN A 1 636 ? -10.760 -0.808 -0.656 1.00 90.44 636 ASN A N 1
ATOM 4998 C CA . ASN A 1 636 ? -10.278 -2.194 -0.686 1.00 90.44 636 ASN A CA 1
ATOM 4999 C C . ASN A 1 636 ? -9.946 -2.691 -2.113 1.00 90.44 636 ASN A C 1
ATOM 5001 O O . ASN A 1 636 ? -10.198 -2.005 -3.102 1.00 90.44 636 ASN A O 1
ATOM 5005 N N . GLU A 1 637 ? -9.382 -3.903 -2.222 1.00 87.38 637 GLU A N 1
ATOM 5006 C CA . GLU A 1 637 ? -9.016 -4.519 -3.512 1.00 87.38 637 GLU A CA 1
ATOM 5007 C C . GLU A 1 637 ? -10.229 -4.754 -4.434 1.00 87.38 637 GLU A C 1
ATOM 5009 O O . GLU A 1 637 ? -10.099 -4.637 -5.650 1.00 87.38 637 GLU A O 1
ATOM 5014 N N . GLY A 1 638 ? -11.413 -5.031 -3.877 1.00 89.19 638 GLY A N 1
ATOM 5015 C CA . GLY A 1 638 ? -12.657 -5.220 -4.629 1.00 89.19 638 GLY A CA 1
ATOM 5016 C C . GLY A 1 638 ? -13.068 -3.975 -5.414 1.00 89.19 638 GLY A C 1
ATOM 5017 O O . GLY A 1 638 ? -13.287 -4.072 -6.620 1.00 89.19 638 GLY A O 1
ATOM 5018 N N . ASP A 1 639 ? -13.063 -2.800 -4.771 1.00 90.19 639 ASP A N 1
ATOM 5019 C CA . ASP A 1 639 ? -13.375 -1.514 -5.424 1.00 90.19 639 ASP A CA 1
ATOM 5020 C C . ASP A 1 639 ? -12.499 -1.304 -6.671 1.00 90.19 639 ASP A C 1
ATOM 5022 O O . ASP A 1 639 ? -12.955 -0.876 -7.730 1.00 90.19 639 ASP A O 1
ATOM 5026 N N . VAL A 1 640 ? -11.217 -1.651 -6.547 1.00 87.69 640 VAL A N 1
ATOM 5027 C CA . VAL A 1 640 ? -10.226 -1.551 -7.618 1.00 87.69 640 VAL A CA 1
ATOM 5028 C C . VAL A 1 640 ? -10.461 -2.586 -8.716 1.00 87.69 640 VAL A C 1
ATOM 5030 O O . VAL A 1 640 ? -10.355 -2.244 -9.893 1.00 87.69 640 VAL A O 1
ATOM 5033 N N . LEU A 1 641 ? -10.780 -3.834 -8.366 1.00 88.31 641 LEU A N 1
ATOM 5034 C CA . LEU A 1 641 ? -11.097 -4.885 -9.337 1.00 88.31 641 LEU A CA 1
ATOM 5035 C C . LEU A 1 641 ? -12.317 -4.507 -10.188 1.00 88.31 641 LEU A C 1
ATOM 5037 O O . LEU A 1 641 ? -12.291 -4.702 -11.405 1.00 88.31 641 LEU A O 1
ATOM 5041 N N . ASP A 1 642 ? -13.347 -3.914 -9.586 1.00 90.50 642 ASP A N 1
ATOM 5042 C CA . ASP A 1 642 ? -14.558 -3.509 -10.301 1.00 90.50 642 ASP A CA 1
ATOM 5043 C C . ASP A 1 642 ? -14.368 -2.220 -11.120 1.00 90.50 642 ASP A C 1
ATOM 5045 O O . ASP A 1 642 ? -14.834 -2.158 -12.260 1.00 90.50 642 ASP A O 1
ATOM 5049 N N . LEU A 1 643 ? -13.583 -1.243 -10.646 1.00 91.31 643 LEU A N 1
ATOM 5050 C CA . LEU A 1 643 ? -13.168 -0.094 -11.470 1.00 91.31 643 LEU A CA 1
ATOM 5051 C C . LEU A 1 643 ? -12.282 -0.518 -12.656 1.00 91.31 643 LEU A C 1
ATOM 5053 O O . LEU A 1 643 ? -12.445 -0.005 -13.764 1.00 91.31 643 LEU A O 1
ATOM 5057 N N . MET A 1 644 ? -11.389 -1.495 -12.465 1.00 88.69 644 MET A N 1
ATOM 5058 C CA . MET A 1 644 ? -10.586 -2.079 -13.547 1.00 88.69 644 MET A CA 1
ATOM 5059 C C . MET A 1 644 ? -11.454 -2.826 -14.570 1.00 88.69 644 MET A C 1
ATOM 5061 O O . MET A 1 644 ? -11.211 -2.703 -15.771 1.00 88.69 644 MET A O 1
ATOM 5065 N N . ARG A 1 645 ? -12.485 -3.563 -14.133 1.00 88.31 645 ARG A N 1
ATOM 5066 C CA . ARG A 1 645 ? -13.471 -4.204 -15.027 1.00 88.31 645 ARG A CA 1
ATOM 5067 C C . ARG A 1 645 ? -14.276 -3.177 -15.819 1.00 88.31 645 ARG A C 1
ATOM 5069 O O . ARG A 1 645 ? -14.440 -3.341 -17.028 1.00 88.31 645 ARG A O 1
ATOM 5076 N N . LEU A 1 646 ? -14.728 -2.106 -15.163 1.00 88.56 646 LEU A N 1
ATOM 5077 C CA . LEU A 1 646 ? -15.428 -1.004 -15.821 1.00 88.56 646 LEU A CA 1
ATOM 5078 C C . LEU A 1 646 ? -14.550 -0.372 -16.910 1.00 88.56 646 LEU A C 1
ATOM 5080 O O . LEU A 1 646 ? -14.978 -0.301 -18.064 1.00 88.56 646 LEU A O 1
ATOM 5084 N N . GLY A 1 647 ? -13.305 -0.016 -16.577 1.00 87.62 647 GLY A N 1
ATOM 5085 C CA . GLY A 1 647 ? -12.360 0.557 -17.535 1.00 87.62 647 GLY A CA 1
ATOM 5086 C C . GLY A 1 647 ? -12.102 -0.344 -18.748 1.00 87.62 647 GLY A C 1
ATOM 5087 O O . GLY A 1 647 ? -12.083 0.140 -19.880 1.00 87.62 647 GLY A O 1
ATOM 5088 N N . HIS A 1 648 ? -12.002 -1.663 -18.546 1.00 83.25 648 HIS A N 1
ATOM 5089 C CA . HIS A 1 648 ? -11.885 -2.622 -19.648 1.00 83.25 648 HIS A CA 1
ATOM 5090 C C . HIS A 1 648 ? -13.142 -2.703 -20.516 1.00 83.25 648 HIS A C 1
ATOM 5092 O O . HIS A 1 648 ? -13.018 -2.840 -21.734 1.00 83.25 648 HIS A O 1
ATOM 5098 N N . SER A 1 649 ? -14.341 -2.582 -19.938 1.00 83.50 649 SER A N 1
ATOM 5099 C CA . SER A 1 649 ? -15.585 -2.563 -20.717 1.00 83.50 649 SER A CA 1
ATOM 5100 C C . SER A 1 649 ? -15.655 -1.342 -21.645 1.00 83.50 649 SER A C 1
ATOM 5102 O O . SER A 1 649 ? -15.889 -1.502 -22.843 1.00 83.50 649 SER A O 1
ATOM 5104 N N . HIS A 1 650 ? -15.331 -0.145 -21.145 1.00 82.25 650 HIS A N 1
ATOM 5105 C CA . HIS A 1 650 ? -15.300 1.082 -21.947 1.00 82.25 650 HIS A CA 1
ATOM 5106 C C . HIS A 1 650 ? -14.211 1.055 -23.027 1.00 82.25 650 HIS A C 1
ATOM 5108 O O . HIS A 1 650 ? -14.502 1.356 -24.185 1.00 82.25 650 HIS A O 1
ATOM 5114 N N . ARG A 1 651 ? -12.997 0.589 -22.693 1.00 80.38 651 ARG A N 1
ATOM 5115 C CA . ARG A 1 651 ? -11.914 0.362 -23.668 1.00 80.38 651 ARG A CA 1
ATOM 5116 C C . ARG A 1 651 ? -12.316 -0.650 -24.751 1.00 80.38 651 ARG A C 1
ATOM 5118 O O . ARG A 1 651 ? -11.967 -0.493 -25.914 1.00 80.38 651 ARG A O 1
ATOM 5125 N N . SER A 1 652 ? -13.099 -1.671 -24.403 1.00 62.06 652 SER A N 1
ATOM 5126 C CA . SER A 1 652 ? -13.553 -2.685 -25.366 1.00 62.06 652 SER A CA 1
ATOM 5127 C C . SER A 1 652 ? -14.614 -2.155 -26.336 1.00 62.06 652 SER A C 1
ATOM 5129 O O . SER A 1 652 ? -14.553 -2.467 -27.519 1.00 62.06 652 SER A O 1
ATOM 5131 N N . VAL A 1 653 ? -15.559 -1.319 -25.887 1.00 55.38 653 VAL A N 1
ATOM 5132 C CA . VAL A 1 653 ? -16.645 -0.792 -26.747 1.00 55.38 653 VAL A CA 1
ATOM 5133 C C . VAL A 1 653 ? -16.125 0.101 -27.888 1.00 55.38 653 VAL A C 1
ATOM 5135 O O . VAL A 1 653 ? -16.776 0.207 -28.927 1.00 55.38 653 VAL A O 1
ATOM 5138 N N . GLY A 1 654 ? -14.935 0.693 -27.747 1.00 51.59 654 GLY A N 1
ATOM 5139 C CA . GLY A 1 654 ? -14.296 1.504 -28.789 1.00 51.59 654 GLY A CA 1
ATOM 5140 C C . GLY A 1 654 ? -13.748 0.730 -29.998 1.00 51.59 654 GLY A C 1
ATOM 5141 O O . GLY A 1 654 ? -13.342 1.361 -30.976 1.00 51.59 654 GLY A O 1
ATOM 5142 N N . SER A 1 655 ? -13.704 -0.611 -29.970 1.00 46.09 655 SER A N 1
ATOM 5143 C CA . SER A 1 655 ? -13.063 -1.407 -31.029 1.00 46.09 655 SER A CA 1
ATOM 5144 C C . SER A 1 655 ? -13.639 -2.820 -31.179 1.00 46.09 655 SER A C 1
ATOM 5146 O O . SER A 1 655 ? -14.092 -3.430 -30.219 1.00 46.09 655 SER A O 1
ATOM 5148 N N . HIS A 1 656 ? -13.577 -3.384 -32.388 1.00 44.62 656 HIS A N 1
ATOM 5149 C CA . HIS A 1 656 ? -14.001 -4.772 -32.629 1.00 44.62 656 HIS A CA 1
ATOM 5150 C C . HIS A 1 656 ? -12.911 -5.825 -32.354 1.00 44.62 656 HIS A C 1
ATOM 5152 O O . HIS A 1 656 ? -13.188 -7.013 -32.502 1.00 44.62 656 HIS A O 1
ATOM 5158 N N . ASP A 1 657 ? -11.695 -5.422 -31.965 1.00 49.94 657 ASP A N 1
ATOM 5159 C CA . ASP A 1 657 ? -10.578 -6.348 -31.755 1.00 49.94 657 ASP A CA 1
ATOM 5160 C C . ASP A 1 657 ? -9.634 -5.852 -30.641 1.00 49.94 657 ASP A C 1
ATOM 5162 O O . ASP A 1 657 ? -8.886 -4.882 -30.803 1.00 49.94 657 ASP A O 1
ATOM 5166 N N . PHE A 1 658 ? -9.677 -6.525 -29.485 1.00 48.59 658 PHE A N 1
ATOM 5167 C CA . PHE A 1 658 ? -8.991 -6.123 -28.247 1.00 48.59 658 PHE A CA 1
ATOM 5168 C C . PHE A 1 658 ? -7.465 -6.001 -28.424 1.00 48.59 658 PHE A C 1
ATOM 5170 O O . PHE A 1 658 ? -6.829 -5.129 -27.825 1.00 48.59 658 PHE A O 1
ATOM 5177 N N . ASN A 1 659 ? -6.876 -6.821 -29.302 1.00 52.53 659 ASN A N 1
ATOM 5178 C CA . ASN A 1 659 ? -5.447 -6.774 -29.626 1.00 52.53 659 ASN A CA 1
ATOM 5179 C C . ASN A 1 659 ? -5.081 -5.632 -30.596 1.00 52.53 659 ASN A C 1
ATOM 5181 O O . ASN A 1 659 ? -3.947 -5.149 -30.553 1.00 52.53 659 ASN A O 1
ATOM 5185 N N . GLU A 1 660 ? -5.998 -5.172 -31.460 1.00 60.81 660 GLU A N 1
ATOM 5186 C CA . GLU A 1 660 ? -5.739 -4.048 -32.382 1.00 60.81 660 GLU A CA 1
ATOM 5187 C C . GLU A 1 660 ? -5.822 -2.688 -31.663 1.00 60.81 660 GLU A C 1
ATOM 5189 O O . GLU A 1 660 ? -5.142 -1.739 -32.049 1.00 60.81 660 GLU A O 1
ATOM 5194 N N . HIS A 1 661 ? -6.624 -2.586 -30.601 1.00 67.06 661 HIS A N 1
ATOM 5195 C CA . HIS A 1 661 ? -6.802 -1.334 -29.863 1.00 67.06 661 HIS A CA 1
ATOM 5196 C C . HIS A 1 661 ? -5.781 -1.149 -28.732 1.00 67.06 661 HIS A C 1
ATOM 5198 O O . HIS A 1 661 ? -5.156 -0.093 -28.646 1.00 67.06 661 HIS A O 1
ATOM 5204 N N . SER A 1 662 ? -5.515 -2.190 -27.932 1.00 72.69 662 SER A N 1
ATOM 5205 C CA . SER A 1 662 ? -4.500 -2.145 -26.861 1.00 72.69 662 SER A CA 1
ATOM 5206 C C . SER A 1 662 ? -3.076 -1.888 -27.376 1.00 72.69 662 SER A C 1
ATOM 5208 O O . SER A 1 662 ? -2.268 -1.271 -26.688 1.00 72.69 662 SER A O 1
ATOM 5210 N N . SER A 1 663 ? -2.779 -2.277 -28.618 1.00 75.88 663 SER A N 1
ATOM 5211 C CA . SER A 1 663 ? -1.525 -1.946 -29.309 1.00 75.88 663 SER A CA 1
ATOM 5212 C C . SER A 1 663 ? -1.412 -0.478 -29.742 1.00 75.88 663 SER A C 1
ATOM 5214 O O . SER A 1 663 ? -0.327 -0.037 -30.126 1.00 75.88 663 SER A O 1
ATOM 5216 N N . ARG A 1 664 ? -2.501 0.297 -29.681 1.00 80.06 664 ARG A N 1
ATOM 5217 C CA . ARG A 1 664 ? -2.621 1.636 -30.279 1.00 80.06 664 ARG A CA 1
ATOM 5218 C C . ARG A 1 664 ? -2.990 2.753 -29.311 1.00 80.06 664 ARG A C 1
ATOM 5220 O O . ARG A 1 664 ? -3.088 3.904 -29.729 1.00 80.06 664 ARG A O 1
ATOM 5227 N N . SER A 1 665 ? -3.148 2.459 -28.032 1.00 87.19 665 SER A N 1
ATOM 5228 C CA . SER A 1 665 ? -3.431 3.456 -27.004 1.00 87.19 665 SER A CA 1
ATOM 5229 C C . SER A 1 665 ? -2.586 3.214 -25.759 1.00 87.19 665 SER A C 1
ATOM 5231 O O . SER A 1 665 ? -2.182 2.087 -25.480 1.00 87.19 665 SER A O 1
ATOM 5233 N N . HIS A 1 666 ? -2.310 4.278 -25.005 1.00 91.94 666 HIS A N 1
ATOM 5234 C CA . HIS A 1 666 ? -1.612 4.167 -23.722 1.00 91.94 666 HIS A CA 1
ATOM 5235 C C . HIS A 1 666 ? -2.641 4.122 -22.603 1.00 91.94 666 HIS A C 1
ATOM 5237 O O . HIS A 1 666 ? -3.358 5.103 -22.398 1.00 91.94 666 HIS A O 1
ATOM 5243 N N . LEU A 1 667 ? -2.698 3.010 -21.877 1.00 93.50 667 LEU A N 1
ATOM 5244 C CA . LEU A 1 667 ? -3.505 2.890 -20.668 1.00 93.50 667 LEU A CA 1
ATOM 5245 C C . LEU A 1 667 ? -2.712 3.455 -19.491 1.00 93.50 667 LEU A C 1
ATOM 5247 O O . LEU A 1 667 ? -1.603 2.996 -19.222 1.00 93.50 667 LEU A O 1
ATOM 5251 N N . VAL A 1 668 ? -3.283 4.421 -18.774 1.00 95.31 668 VAL A N 1
ATOM 5252 C CA . VAL A 1 668 ? -2.682 5.018 -17.577 1.00 95.31 668 VAL A CA 1
ATOM 5253 C C . VAL A 1 668 ? -3.634 4.823 -16.399 1.00 95.31 668 VAL A C 1
ATOM 5255 O O . VAL A 1 668 ? -4.565 5.602 -16.188 1.00 95.31 668 VAL A O 1
ATOM 5258 N N . LEU A 1 669 ? -3.373 3.780 -15.614 1.00 95.62 669 LEU A N 1
ATOM 5259 C CA . LEU A 1 669 ? -3.944 3.605 -14.282 1.00 95.62 669 LEU A CA 1
ATOM 5260 C C . LEU A 1 669 ? -3.156 4.496 -13.310 1.00 95.62 669 LEU A C 1
ATOM 5262 O O . LEU A 1 669 ? -1.925 4.457 -13.279 1.00 95.62 669 LEU A O 1
ATOM 5266 N N . SER A 1 670 ? -3.854 5.312 -12.527 1.00 95.31 670 SER A N 1
ATOM 5267 C CA . SER A 1 670 ? -3.249 6.232 -11.561 1.00 95.31 670 SER A CA 1
ATOM 5268 C C . SER A 1 670 ? -3.903 6.099 -10.194 1.00 95.31 670 SER A C 1
ATOM 5270 O O . SER A 1 670 ? -5.126 6.031 -10.089 1.00 95.31 670 SER A O 1
ATOM 5272 N N . ILE A 1 671 ? -3.086 6.122 -9.144 1.00 95.12 671 ILE A N 1
ATOM 5273 C CA . ILE A 1 671 ? -3.542 6.205 -7.757 1.00 95.12 671 ILE A CA 1
ATOM 5274 C C . ILE A 1 671 ? -2.974 7.478 -7.139 1.00 95.12 671 ILE A C 1
ATOM 5276 O O . ILE A 1 671 ? -1.754 7.616 -7.014 1.00 95.12 671 ILE A O 1
ATOM 5280 N N . LEU A 1 672 ? -3.850 8.390 -6.730 1.00 94.00 672 LEU A N 1
ATOM 5281 C CA . LEU A 1 672 ? -3.507 9.490 -5.839 1.00 94.00 672 LEU A CA 1
ATOM 5282 C C . LEU A 1 672 ? -3.541 8.967 -4.401 1.00 94.00 672 LEU A C 1
ATOM 5284 O O . LEU A 1 672 ? -4.560 8.449 -3.945 1.00 94.00 672 LEU A O 1
ATOM 5288 N N . ILE A 1 673 ? -2.424 9.090 -3.695 1.00 94.62 673 ILE A N 1
ATOM 5289 C CA . ILE A 1 673 ? -2.228 8.582 -2.339 1.00 94.62 673 ILE A CA 1
ATOM 5290 C C . ILE A 1 673 ? -1.980 9.783 -1.425 1.00 94.62 673 ILE A C 1
ATOM 5292 O O . ILE A 1 673 ? -0.980 10.484 -1.575 1.00 94.62 673 ILE A O 1
ATOM 5296 N N . GLU A 1 674 ? -2.869 10.014 -0.458 1.00 93.12 674 GLU A N 1
ATOM 5297 C CA . GLU A 1 674 ? -2.580 10.900 0.671 1.00 93.12 674 GLU A CA 1
ATOM 5298 C C . GLU A 1 674 ? -2.168 10.070 1.888 1.00 93.12 674 GLU A C 1
ATOM 5300 O O . GLU A 1 674 ? -2.860 9.113 2.245 1.00 93.12 674 GLU A O 1
ATOM 5305 N N . THR A 1 675 ? -1.075 10.442 2.561 1.00 91.25 675 THR A N 1
ATOM 5306 C CA . THR A 1 675 ? -0.637 9.801 3.815 1.00 91.25 675 THR A CA 1
ATOM 5307 C C . THR A 1 675 ? -0.216 10.811 4.877 1.00 91.25 675 THR A C 1
ATOM 5309 O O . THR A 1 675 ? 0.291 11.893 4.581 1.00 91.25 675 THR A O 1
ATOM 5312 N N . GLY A 1 676 ? -0.415 10.459 6.145 1.00 86.75 676 GLY A N 1
ATOM 5313 C CA . GLY A 1 676 ? -0.003 11.263 7.295 1.00 86.75 676 GLY A CA 1
ATOM 5314 C C . GLY A 1 676 ? 0.047 10.441 8.581 1.00 86.75 676 GLY A C 1
ATOM 5315 O O . GLY A 1 676 ? -0.392 9.291 8.618 1.00 86.75 676 GLY A O 1
ATOM 5316 N N . LEU A 1 677 ? 0.580 11.041 9.644 1.00 82.12 677 LEU A N 1
ATOM 5317 C CA . LEU A 1 677 ? 0.399 10.539 11.008 1.00 82.12 677 LEU A CA 1
ATOM 5318 C C . LEU A 1 677 ? -0.806 11.258 11.620 1.00 82.12 677 LEU A C 1
ATOM 5320 O O . LEU A 1 677 ? -0.953 12.457 11.411 1.00 82.12 677 LEU A O 1
ATOM 5324 N N . LYS A 1 678 ? -1.654 10.576 12.396 1.00 75.69 678 LYS A N 1
ATOM 5325 C CA . LYS A 1 678 ? -2.840 11.190 13.024 1.00 75.69 678 LYS A CA 1
ATOM 5326 C C . LYS A 1 678 ? -2.465 12.315 13.993 1.00 75.69 678 LYS A C 1
ATOM 5328 O O . LYS A 1 678 ? -3.223 13.269 14.130 1.00 75.69 678 LYS A O 1
ATOM 5333 N N . ALA A 1 679 ? -1.289 12.222 14.616 1.00 68.88 679 ALA A N 1
ATOM 5334 C CA . ALA A 1 679 ? -0.720 13.275 15.454 1.00 68.88 679 ALA A CA 1
ATOM 5335 C C . ALA A 1 679 ? -0.107 14.458 14.665 1.00 68.88 679 ALA A C 1
ATOM 5337 O O . ALA A 1 679 ? 0.099 15.526 15.240 1.00 68.88 679 ALA A O 1
ATOM 5338 N N . GLU A 1 680 ? 0.185 14.314 13.364 1.00 68.75 680 GLU A N 1
ATOM 5339 C CA . GLU A 1 680 ? 0.728 15.399 12.534 1.00 68.75 680 GLU A CA 1
ATOM 5340 C C . GLU A 1 680 ? -0.350 16.025 11.637 1.00 68.75 680 GLU A C 1
ATOM 5342 O O . GLU A 1 680 ? -0.866 15.398 10.717 1.00 68.75 680 GLU A O 1
ATOM 5347 N N . GLY A 1 681 ? -0.574 17.336 11.770 1.00 63.00 681 GLY A N 1
ATOM 5348 C CA . GLY A 1 681 ? -1.390 18.122 10.827 1.00 63.00 681 GLY A CA 1
ATOM 5349 C C . GLY A 1 681 ? -0.796 18.276 9.411 1.00 63.00 681 GLY A C 1
ATOM 5350 O O . GLY A 1 681 ? -1.197 19.178 8.675 1.00 63.00 681 GLY A O 1
ATOM 5351 N N . ARG A 1 682 ? 0.187 17.448 9.030 1.00 73.62 682 ARG A N 1
ATOM 5352 C CA . ARG A 1 682 ? 0.853 17.443 7.721 1.00 73.62 682 ARG A CA 1
ATOM 5353 C C . ARG A 1 682 ? 0.480 16.182 6.952 1.00 73.62 682 ARG A C 1
ATOM 5355 O O . ARG A 1 682 ? 0.866 15.080 7.336 1.00 73.62 682 ARG A O 1
ATOM 5362 N N . ARG A 1 683 ? -0.190 16.361 5.814 1.00 83.38 683 ARG A N 1
ATOM 5363 C CA . ARG A 1 683 ? -0.354 15.301 4.813 1.00 83.38 683 ARG A CA 1
ATOM 5364 C C . ARG A 1 683 ? 0.748 15.376 3.759 1.00 83.38 683 ARG A C 1
ATOM 5366 O O . ARG A 1 683 ? 1.249 16.452 3.428 1.00 83.38 683 ARG A O 1
ATOM 5373 N N . ARG A 1 684 ? 1.109 14.205 3.250 1.00 86.69 684 ARG A N 1
ATOM 5374 C CA . ARG A 1 684 ? 1.923 13.961 2.059 1.00 86.69 684 ARG A CA 1
ATOM 5375 C C . ARG A 1 684 ? 0.981 13.559 0.937 1.00 86.69 684 ARG A C 1
ATOM 5377 O O . ARG A 1 684 ? -0.024 12.907 1.207 1.00 86.69 684 ARG A O 1
ATOM 5384 N N . VAL A 1 685 ? 1.326 13.918 -0.293 1.00 89.69 685 VAL A N 1
ATOM 5385 C CA . VAL A 1 685 ? 0.579 13.529 -1.492 1.00 89.69 685 VAL A CA 1
ATOM 5386 C C . VAL A 1 685 ? 1.563 12.931 -2.488 1.00 89.69 685 VAL A C 1
ATOM 5388 O O . VAL A 1 685 ? 2.573 13.561 -2.807 1.00 89.69 685 VAL A O 1
ATOM 5391 N N . SER A 1 686 ? 1.271 11.727 -2.965 1.00 91.81 686 SER A N 1
ATOM 5392 C CA . SER A 1 686 ? 2.050 10.991 -3.961 1.00 91.81 686 SER A CA 1
ATOM 5393 C C . SER A 1 686 ? 1.138 10.402 -5.035 1.00 91.81 686 SER A C 1
ATOM 5395 O O . SER A 1 686 ? -0.059 10.208 -4.826 1.00 91.81 686 SER A O 1
ATOM 5397 N N . LYS A 1 687 ? 1.713 10.121 -6.204 1.00 92.62 687 LYS A N 1
ATOM 5398 C CA . LYS A 1 687 ? 1.041 9.439 -7.316 1.00 92.62 687 LYS A CA 1
ATOM 5399 C C . LYS A 1 687 ? 1.758 8.127 -7.611 1.00 92.62 687 LYS A C 1
ATOM 5401 O O . LYS A 1 687 ? 2.979 8.136 -7.761 1.00 92.62 687 LYS A O 1
ATOM 5406 N N . LEU A 1 688 ? 1.014 7.028 -7.715 1.00 95.44 688 LEU A N 1
ATOM 5407 C CA . LEU A 1 688 ? 1.480 5.786 -8.336 1.00 95.44 688 LEU A CA 1
ATOM 5408 C C . LEU A 1 688 ? 0.833 5.672 -9.718 1.00 95.44 688 LEU A C 1
ATOM 5410 O O . LEU A 1 688 ? -0.377 5.484 -9.816 1.00 95.44 688 LEU A O 1
ATOM 5414 N N . HIS A 1 689 ? 1.638 5.789 -10.772 1.00 96.06 689 HIS A N 1
ATOM 5415 C CA . HIS A 1 689 ? 1.219 5.536 -12.148 1.00 96.06 689 HIS A CA 1
ATOM 5416 C C . HIS A 1 689 ? 1.648 4.131 -12.586 1.00 96.06 689 HIS A C 1
ATOM 5418 O O . HIS A 1 689 ? 2.794 3.724 -12.377 1.00 96.06 689 HIS A O 1
ATOM 5424 N N . LEU A 1 690 ? 0.716 3.412 -13.205 1.00 97.12 690 LEU A N 1
ATOM 5425 C CA . LEU A 1 690 ? 0.842 2.045 -13.699 1.00 97.12 690 LEU A CA 1
ATOM 5426 C C . LEU A 1 690 ? 0.393 2.051 -15.168 1.00 97.12 690 LEU A C 1
ATOM 5428 O O . LEU A 1 690 ? -0.779 2.287 -15.461 1.00 97.12 690 LEU A O 1
ATOM 5432 N N . ILE A 1 691 ? 1.340 1.893 -16.095 1.00 96.31 691 ILE A N 1
ATOM 5433 C CA . ILE A 1 691 ? 1.147 2.275 -17.501 1.00 96.31 691 ILE A CA 1
ATOM 5434 C C . ILE A 1 691 ? 1.453 1.122 -18.458 1.00 96.31 691 ILE A C 1
ATOM 5436 O O . ILE A 1 691 ? 2.555 0.573 -18.455 1.00 96.31 691 ILE A O 1
ATOM 5440 N N . ASP A 1 692 ? 0.505 0.822 -19.342 1.00 95.19 692 ASP A N 1
ATOM 5441 C CA . ASP A 1 692 ? 0.720 -0.027 -20.516 1.00 95.19 692 ASP A CA 1
ATOM 5442 C C . ASP A 1 692 ? 0.751 0.877 -21.756 1.00 95.19 692 ASP A C 1
ATOM 5444 O O . ASP A 1 692 ? -0.269 1.463 -22.131 1.00 95.19 692 ASP A O 1
ATOM 5448 N N . LEU A 1 693 ? 1.938 1.080 -22.335 1.00 93.88 693 LEU A N 1
ATOM 5449 C CA . LEU A 1 693 ? 2.108 1.950 -23.502 1.00 93.88 693 LEU A CA 1
ATOM 5450 C C . LEU A 1 693 ? 1.645 1.251 -24.789 1.00 93.88 693 LEU A C 1
ATOM 5452 O O . LEU A 1 693 ? 1.596 0.026 -24.870 1.00 93.88 693 LEU A O 1
ATOM 5456 N N . ALA A 1 694 ? 1.394 2.030 -25.839 1.00 90.88 694 ALA A N 1
ATOM 5457 C CA . ALA A 1 694 ? 1.169 1.518 -27.190 1.00 90.88 694 ALA A CA 1
ATOM 5458 C C . ALA A 1 694 ? 2.418 0.811 -27.779 1.00 90.88 694 ALA A C 1
ATOM 5460 O O . ALA A 1 694 ? 3.518 0.840 -27.218 1.00 90.88 694 ALA A O 1
ATOM 5461 N N . GLY A 1 695 ? 2.260 0.162 -28.937 1.00 89.00 695 GLY A N 1
ATOM 5462 C CA . GLY A 1 695 ? 3.353 -0.450 -29.698 1.00 89.00 695 GLY A CA 1
ATOM 5463 C C . GLY A 1 695 ? 4.433 0.552 -30.122 1.00 89.00 695 GLY A C 1
ATOM 5464 O O . GLY A 1 695 ? 4.131 1.629 -30.637 1.00 89.00 695 GLY A O 1
ATOM 5465 N N . SER A 1 696 ? 5.705 0.197 -29.907 1.00 87.50 696 SER A N 1
ATOM 5466 C CA . SER A 1 696 ? 6.864 1.006 -30.311 1.00 87.50 696 SER A CA 1
ATOM 5467 C C . SER A 1 696 ? 7.315 0.797 -31.763 1.00 87.50 696 SER A C 1
ATOM 5469 O O . SER A 1 696 ? 8.305 1.395 -32.185 1.00 87.50 696 SER A O 1
ATOM 5471 N N . GLU A 1 697 ? 6.650 -0.080 -32.515 1.00 81.31 697 GLU A N 1
ATOM 5472 C CA . GLU A 1 697 ? 7.003 -0.400 -33.895 1.00 81.31 697 GLU A CA 1
ATOM 5473 C C . GLU A 1 697 ? 6.765 0.768 -34.866 1.00 81.31 697 GLU A C 1
ATOM 5475 O O . GLU A 1 697 ? 5.791 1.528 -34.789 1.00 81.31 697 GLU A O 1
ATOM 5480 N N . ARG A 1 698 ? 7.675 0.902 -35.836 1.00 70.12 698 ARG A N 1
ATOM 5481 C CA . ARG A 1 698 ? 7.633 2.006 -36.801 1.00 70.12 698 ARG A CA 1
ATOM 5482 C C . ARG A 1 698 ? 6.529 1.811 -37.837 1.00 70.12 698 ARG A C 1
ATOM 5484 O O . ARG A 1 698 ? 6.498 0.808 -38.550 1.00 70.12 698 ARG A O 1
ATOM 5491 N N . VAL A 1 699 ? 5.728 2.862 -38.034 1.00 65.19 699 VAL A N 1
ATOM 5492 C CA . VAL A 1 699 ? 4.651 2.950 -39.044 1.00 65.19 699 VAL A CA 1
ATOM 5493 C C . VAL A 1 699 ? 5.098 2.512 -40.448 1.00 65.19 699 VAL A C 1
ATOM 5495 O O . VAL A 1 699 ? 4.312 1.929 -41.186 1.00 65.19 699 VAL A O 1
ATOM 5498 N N . SER A 1 700 ? 6.373 2.714 -40.800 1.00 61.12 700 SER A N 1
ATOM 5499 C CA . SER A 1 700 ? 6.975 2.317 -42.082 1.00 61.12 700 SER A CA 1
ATOM 5500 C C . SER A 1 700 ? 6.965 0.810 -42.380 1.00 61.12 700 SER A C 1
ATOM 5502 O O . SER A 1 700 ? 7.228 0.435 -43.518 1.00 61.12 700 SER A O 1
ATOM 5504 N N . LYS A 1 701 ? 6.688 -0.058 -41.395 1.00 56.41 701 LYS A N 1
ATOM 5505 C CA . LYS A 1 701 ? 6.452 -1.501 -41.607 1.00 56.41 701 LYS A CA 1
ATOM 5506 C C . LYS A 1 701 ? 4.981 -1.855 -41.857 1.00 56.41 701 LYS A C 1
ATOM 5508 O O . LYS A 1 701 ? 4.685 -2.987 -42.224 1.00 56.41 701 LYS A O 1
ATOM 5513 N N . THR A 1 702 ? 4.055 -0.917 -41.659 1.00 57.53 702 THR A N 1
ATOM 5514 C CA . THR A 1 702 ? 2.614 -1.148 -41.833 1.00 57.53 702 THR A CA 1
ATOM 5515 C C . THR A 1 702 ? 2.151 -0.674 -43.208 1.00 57.53 702 THR A C 1
ATOM 5517 O O . THR A 1 702 ? 2.489 0.427 -43.636 1.00 57.53 702 THR A O 1
ATOM 5520 N N . ALA A 1 703 ? 1.308 -1.457 -43.886 1.00 58.94 703 ALA A N 1
ATOM 5521 C CA . ALA A 1 703 ? 0.651 -1.054 -45.136 1.00 58.94 703 ALA A CA 1
ATOM 5522 C C . ALA A 1 703 ? -0.527 -0.074 -44.898 1.00 58.94 703 ALA A C 1
ATOM 5524 O O . ALA A 1 703 ? -1.555 -0.131 -45.574 1.00 58.94 703 ALA A O 1
ATOM 5525 N N . ALA A 1 704 ? -0.414 0.792 -43.885 1.00 62.16 704 ALA A N 1
ATOM 5526 C CA . ALA A 1 704 ? -1.480 1.675 -43.433 1.00 62.16 704 ALA A CA 1
ATOM 5527 C C . ALA A 1 704 ? -1.623 2.904 -44.343 1.00 62.16 704 ALA A C 1
ATOM 5529 O O . ALA A 1 704 ? -0.658 3.610 -44.630 1.00 62.16 704 ALA A O 1
ATOM 5530 N N . SER A 1 705 ? -2.856 3.197 -44.754 1.00 68.50 705 SER A N 1
ATOM 5531 C CA . SER A 1 705 ? -3.203 4.344 -45.595 1.00 68.50 705 SER A CA 1
ATOM 5532 C C . SER A 1 705 ? -4.353 5.158 -44.985 1.00 68.50 705 SER A C 1
ATOM 5534 O O . SER A 1 705 ? -5.044 4.713 -44.064 1.00 68.50 705 SER A O 1
ATOM 5536 N N . GLY A 1 706 ? -4.546 6.390 -45.466 1.00 77.19 706 GLY A N 1
ATOM 5537 C CA . GLY A 1 706 ? -5.663 7.246 -45.051 1.00 77.19 706 GLY A CA 1
ATOM 5538 C C . GLY A 1 706 ? -5.670 7.573 -43.552 1.00 77.19 706 GLY A C 1
ATOM 5539 O O . GLY A 1 706 ? -4.700 8.111 -43.019 1.00 77.19 706 GLY A O 1
ATOM 5540 N N . GLN A 1 707 ? -6.784 7.286 -42.871 1.00 69.06 707 GLN A N 1
ATOM 5541 C CA . GLN A 1 707 ? -6.953 7.575 -41.440 1.00 69.06 707 GLN A CA 1
ATOM 5542 C C . GLN A 1 707 ? -6.037 6.719 -40.550 1.00 69.06 707 GLN A C 1
ATOM 5544 O O . GLN A 1 707 ? -5.372 7.287 -39.687 1.00 69.06 707 GLN A O 1
ATOM 5549 N N . ARG A 1 708 ? -5.900 5.411 -40.829 1.00 69.56 708 ARG A N 1
ATOM 5550 C CA . ARG A 1 708 ? -4.997 4.499 -40.093 1.00 69.56 708 ARG A CA 1
ATOM 5551 C C . ARG A 1 708 ? -3.529 4.953 -40.128 1.00 69.56 708 ARG A C 1
ATOM 5553 O O . ARG A 1 708 ? -2.784 4.711 -39.184 1.00 69.56 708 ARG A O 1
ATOM 5560 N N . LEU A 1 709 ? -3.110 5.667 -41.179 1.00 74.12 709 LEU A N 1
ATOM 5561 C CA . LEU A 1 709 ? -1.774 6.272 -41.245 1.00 74.12 709 LEU A CA 1
ATOM 5562 C C . LEU A 1 709 ? -1.619 7.457 -40.272 1.00 74.12 709 LEU A C 1
ATOM 5564 O O . LEU A 1 709 ? -0.594 7.560 -39.602 1.00 74.12 709 LEU A O 1
ATOM 5568 N N . LYS A 1 710 ? -2.629 8.332 -40.158 1.00 75.06 710 LYS A N 1
ATOM 5569 C CA . LYS A 1 710 ? -2.622 9.466 -39.208 1.00 75.06 710 LYS A CA 1
ATOM 5570 C C . LYS A 1 710 ? -2.699 9.001 -37.753 1.00 75.06 710 LYS A C 1
ATOM 5572 O O . LYS A 1 710 ? -2.000 9.534 -36.899 1.00 75.06 710 LYS A O 1
ATOM 5577 N N . GLU A 1 711 ? -3.519 7.988 -37.500 1.00 72.19 711 GLU A N 1
ATOM 5578 C CA . GLU A 1 711 ? -3.624 7.264 -36.232 1.00 72.19 711 GLU A CA 1
ATOM 5579 C C . GLU A 1 711 ? -2.245 6.729 -35.807 1.00 72.19 711 GLU A C 1
ATOM 5581 O O . GLU A 1 711 ? -1.698 7.162 -34.793 1.00 72.19 711 GLU A O 1
ATOM 5586 N N . ALA A 1 712 ? -1.607 5.902 -36.646 1.00 72.19 712 ALA A N 1
ATOM 5587 C CA . ALA A 1 712 ? -0.279 5.345 -36.383 1.00 72.19 712 ALA A CA 1
ATOM 5588 C C . ALA A 1 712 ? 0.822 6.417 -36.214 1.00 72.19 712 ALA A C 1
ATOM 5590 O O . ALA A 1 712 ? 1.733 6.239 -35.400 1.00 72.19 712 ALA A O 1
ATOM 5591 N N . GLN A 1 713 ? 0.726 7.545 -36.931 1.00 77.12 713 GLN A N 1
ATOM 5592 C CA . GLN A 1 713 ? 1.603 8.710 -36.754 1.00 77.12 713 GLN A CA 1
ATOM 5593 C C . GLN A 1 713 ? 1.420 9.383 -35.386 1.00 77.12 713 GLN A C 1
ATOM 5595 O O . GLN A 1 713 ? 2.415 9.666 -34.723 1.00 77.12 713 GLN A O 1
ATOM 5600 N N . ASN A 1 714 ? 0.186 9.617 -34.930 1.00 77.94 714 ASN A N 1
ATOM 5601 C CA . ASN A 1 714 ? -0.073 10.237 -33.624 1.00 77.94 714 ASN A CA 1
ATOM 5602 C C . ASN A 1 714 ? 0.273 9.302 -32.452 1.00 77.94 714 ASN A C 1
ATOM 5604 O O . ASN A 1 714 ? 0.754 9.762 -31.419 1.00 77.94 714 ASN A O 1
ATOM 5608 N N . ILE A 1 715 ? 0.125 7.989 -32.628 1.00 74.69 715 ILE A N 1
ATOM 5609 C CA . ILE A 1 715 ? 0.607 6.991 -31.663 1.00 74.69 715 ILE A CA 1
ATOM 5610 C C . ILE A 1 715 ? 2.134 7.082 -31.547 1.00 74.69 715 ILE A C 1
ATOM 5612 O O . ILE A 1 715 ? 2.665 7.329 -30.463 1.00 74.69 715 ILE A O 1
ATOM 5616 N N . ASN A 1 716 ? 2.851 7.009 -32.673 1.00 78.94 716 ASN A N 1
ATOM 5617 C CA . ASN A 1 716 ? 4.310 7.142 -32.692 1.00 78.94 716 ASN A CA 1
ATOM 5618 C C . ASN A 1 716 ? 4.808 8.536 -32.265 1.00 78.94 716 ASN A C 1
ATOM 5620 O O . ASN A 1 716 ? 5.931 8.636 -31.771 1.00 78.94 716 ASN A O 1
ATOM 5624 N N . ARG A 1 717 ? 4.001 9.601 -32.381 1.00 86.12 717 ARG A N 1
ATOM 5625 C CA . ARG A 1 717 ? 4.330 10.946 -31.873 1.00 86.12 717 ARG A CA 1
ATOM 5626 C C . ARG A 1 717 ? 4.530 10.939 -30.360 1.00 86.12 717 ARG A C 1
ATOM 5628 O O . ARG A 1 717 ? 5.524 11.484 -29.893 1.00 86.12 717 ARG A O 1
ATOM 5635 N N . SER A 1 718 ? 3.626 10.316 -29.607 1.00 88.56 718 SER A N 1
ATOM 5636 C CA . SER A 1 718 ? 3.721 10.256 -28.141 1.00 88.56 718 SER A CA 1
ATOM 5637 C C . SER A 1 718 ? 4.973 9.509 -27.652 1.00 88.56 718 SER A C 1
ATOM 5639 O O . SER A 1 718 ? 5.668 9.985 -26.755 1.00 88.56 718 SER A O 1
ATOM 5641 N N . LEU A 1 719 ? 5.333 8.395 -28.304 1.00 89.38 719 LEU A N 1
ATOM 5642 C CA . LEU A 1 719 ? 6.556 7.640 -28.004 1.00 89.38 719 LEU A CA 1
ATOM 5643 C C . LEU A 1 719 ? 7.827 8.347 -28.504 1.00 89.38 719 LEU A C 1
ATOM 5645 O O . LEU A 1 719 ? 8.856 8.292 -27.834 1.00 89.38 719 LEU A O 1
ATOM 5649 N N . SER A 1 720 ? 7.760 9.062 -29.632 1.00 88.88 720 SER A N 1
ATOM 5650 C CA . SER A 1 720 ? 8.853 9.929 -30.101 1.00 88.88 720 SER A CA 1
ATOM 5651 C C . SER A 1 720 ? 9.115 11.070 -29.119 1.00 88.88 720 SER A C 1
ATOM 5653 O O . SER A 1 720 ? 10.255 11.275 -28.724 1.00 88.88 720 SER A O 1
ATOM 5655 N N . ALA A 1 721 ? 8.061 11.738 -28.638 1.00 93.19 721 ALA A N 1
ATOM 5656 C CA . ALA A 1 721 ? 8.157 12.782 -27.621 1.00 93.19 721 ALA A CA 1
ATOM 5657 C C . ALA A 1 721 ? 8.737 12.250 -26.300 1.00 93.19 721 ALA A C 1
ATOM 5659 O O . ALA A 1 721 ? 9.524 12.940 -25.654 1.00 93.19 721 ALA A O 1
ATOM 5660 N N . LEU A 1 722 ? 8.390 11.019 -25.898 1.00 92.56 722 LEU A N 1
ATOM 5661 C CA . LEU A 1 722 ? 9.012 10.356 -24.748 1.00 92.56 722 LEU A CA 1
ATOM 5662 C C . LEU A 1 722 ? 10.511 10.107 -24.999 1.00 92.56 722 LEU A C 1
ATOM 5664 O O . LEU A 1 722 ? 11.330 10.340 -24.112 1.00 92.56 722 LEU A O 1
ATOM 5668 N N . GLY A 1 723 ? 10.877 9.729 -26.226 1.00 90.81 723 GLY A N 1
ATOM 5669 C CA . GLY A 1 723 ? 12.260 9.678 -26.703 1.00 90.81 723 GLY A CA 1
ATOM 5670 C C . GLY A 1 723 ? 12.999 11.015 -26.587 1.00 90.81 723 GLY A C 1
ATOM 5671 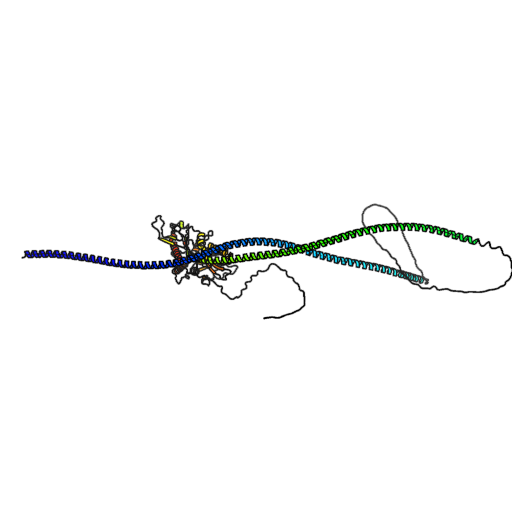O O . GLY A 1 723 ? 14.111 11.039 -26.057 1.00 90.81 723 GLY A O 1
ATOM 5672 N N . ASP A 1 724 ? 12.380 12.117 -27.021 1.00 92.69 724 ASP A N 1
ATOM 5673 C CA . ASP A 1 724 ? 12.933 13.476 -26.922 1.00 92.69 724 ASP A CA 1
ATOM 5674 C C . ASP A 1 724 ? 13.131 13.902 -25.459 1.00 92.69 724 ASP A C 1
ATOM 5676 O O . ASP A 1 724 ? 14.152 14.493 -25.112 1.00 92.69 724 ASP A O 1
ATOM 5680 N N . VAL A 1 725 ? 12.165 13.590 -24.586 1.00 93.88 725 VAL A N 1
ATOM 5681 C CA . VAL A 1 725 ? 12.220 13.880 -23.145 1.00 93.88 725 VAL A CA 1
ATOM 5682 C C . VAL A 1 725 ? 13.360 13.118 -22.470 1.00 93.88 725 VAL A C 1
ATOM 5684 O O . VAL A 1 725 ? 14.168 13.737 -21.780 1.00 93.88 725 VAL A O 1
ATOM 5687 N N . ILE A 1 726 ? 13.477 11.809 -22.709 1.00 90.75 726 ILE A N 1
ATOM 5688 C CA . ILE A 1 726 ? 14.569 10.980 -22.174 1.00 90.75 726 ILE A CA 1
ATOM 5689 C C . ILE A 1 726 ? 15.932 11.453 -22.698 1.00 90.75 726 ILE A C 1
ATOM 5691 O O . ILE A 1 726 ? 16.874 11.584 -21.917 1.00 90.75 726 ILE A O 1
ATOM 5695 N N . ALA A 1 727 ? 16.045 11.771 -23.992 1.00 88.69 727 ALA A N 1
ATOM 5696 C CA . ALA A 1 727 ? 17.287 12.280 -24.574 1.00 88.69 727 ALA A CA 1
ATOM 5697 C C . ALA A 1 727 ? 17.685 13.648 -23.990 1.00 88.69 727 ALA A C 1
ATOM 5699 O O . ALA A 1 727 ? 18.849 13.854 -23.644 1.00 88.69 727 ALA A O 1
ATOM 5700 N N . ALA A 1 728 ? 16.726 14.564 -23.824 1.00 90.88 728 ALA A N 1
ATOM 5701 C CA . ALA A 1 728 ? 16.960 15.867 -23.210 1.00 90.88 728 ALA A CA 1
ATOM 5702 C C . ALA A 1 728 ? 17.391 15.740 -21.738 1.00 90.88 728 ALA A C 1
ATOM 5704 O O . ALA A 1 728 ? 18.310 16.445 -21.317 1.00 90.88 728 ALA A O 1
ATOM 5705 N N . LEU A 1 729 ? 16.777 14.829 -20.974 1.00 88.56 729 LEU A N 1
ATOM 5706 C CA . LEU A 1 729 ? 17.141 14.550 -19.582 1.00 88.56 729 LEU A CA 1
ATOM 5707 C C . LEU A 1 729 ? 18.539 13.928 -19.456 1.00 88.56 729 LEU A C 1
ATOM 5709 O O . LEU A 1 729 ? 19.340 14.420 -18.666 1.00 88.56 729 LEU A O 1
ATOM 5713 N N . GLY A 1 730 ? 18.867 12.911 -20.262 1.00 84.25 730 GLY A N 1
ATOM 5714 C CA . GLY A 1 730 ? 20.204 12.301 -20.279 1.00 84.25 730 GLY A CA 1
ATOM 5715 C C . GLY A 1 730 ? 21.304 13.298 -20.661 1.00 84.25 730 GLY A C 1
ATOM 5716 O O . GLY A 1 730 ? 22.369 13.320 -20.053 1.00 84.25 730 GLY A O 1
ATOM 5717 N N . ALA A 1 731 ? 21.012 14.212 -21.590 1.00 85.69 731 ALA A N 1
ATOM 5718 C CA . ALA A 1 731 ? 21.892 15.325 -21.946 1.00 85.69 731 ALA A CA 1
ATOM 5719 C C . ALA A 1 731 ? 21.895 16.491 -20.925 1.00 85.69 731 ALA A C 1
ATOM 5721 O O . ALA A 1 731 ? 22.479 17.536 -21.204 1.00 85.69 731 ALA A O 1
ATOM 5722 N N . SER A 1 732 ? 21.224 16.360 -19.768 1.00 85.00 732 SER A N 1
ATOM 5723 C CA . SER A 1 732 ? 21.074 17.416 -18.745 1.00 85.00 732 SER A CA 1
ATOM 5724 C C . SER A 1 732 ? 20.574 18.762 -19.304 1.00 85.00 732 SER A C 1
ATOM 5726 O O . SER A 1 732 ? 20.981 19.844 -18.874 1.00 85.00 732 SER A O 1
ATOM 5728 N N . SER A 1 733 ? 19.685 18.709 -20.298 1.00 86.50 733 SER A N 1
ATOM 5729 C CA . SER A 1 733 ? 19.231 19.877 -21.055 1.00 86.50 733 SER A CA 1
ATOM 5730 C C . SER A 1 733 ? 18.383 20.823 -20.206 1.00 86.50 733 SER A C 1
ATOM 5732 O O . SER A 1 733 ? 17.385 20.426 -19.608 1.00 86.50 733 SER A O 1
ATOM 5734 N N . LYS A 1 734 ? 18.705 22.124 -20.246 1.00 86.75 734 LYS A N 1
ATOM 5735 C CA . LYS A 1 734 ? 17.963 23.185 -19.532 1.00 86.75 734 LYS A CA 1
ATOM 5736 C C . LYS A 1 734 ? 16.468 23.257 -19.896 1.00 86.75 734 LYS A C 1
ATOM 5738 O O . LYS A 1 734 ? 15.673 23.761 -19.107 1.00 86.75 734 LYS A O 1
ATOM 5743 N N . HIS A 1 735 ? 16.088 22.786 -21.082 1.00 92.12 735 HIS A N 1
ATOM 5744 C CA . HIS A 1 735 ? 14.701 22.664 -21.520 1.00 92.12 735 HIS A CA 1
ATOM 5745 C C . HIS A 1 735 ? 14.413 21.214 -21.921 1.00 92.12 735 HIS A C 1
ATOM 5747 O O . HIS A 1 735 ? 15.040 20.693 -22.841 1.00 92.12 735 HIS A O 1
ATOM 5753 N N . VAL A 1 736 ? 13.430 20.597 -21.263 1.00 93.12 736 VAL A N 1
ATOM 5754 C CA . VAL A 1 736 ? 12.961 19.235 -21.549 1.00 93.12 736 VAL A CA 1
ATOM 5755 C C . VAL A 1 736 ? 11.551 19.323 -22.156 1.00 93.12 736 VAL A C 1
ATOM 5757 O O . VAL A 1 736 ? 10.679 19.961 -21.559 1.00 93.12 736 VAL A O 1
ATOM 5760 N N . PRO A 1 737 ? 11.294 18.736 -23.341 1.00 95.19 737 PRO A N 1
ATOM 5761 C CA . PRO A 1 737 ? 10.121 19.051 -24.160 1.00 95.19 737 PRO A CA 1
ATOM 5762 C C . PRO A 1 737 ? 8.843 18.282 -23.763 1.00 95.19 737 PRO A C 1
ATOM 5764 O O . PRO A 1 737 ? 8.134 17.748 -24.614 1.00 95.19 737 PRO A O 1
ATOM 5767 N N . TYR A 1 738 ? 8.493 18.263 -22.471 1.00 94.44 738 TYR A N 1
ATOM 5768 C CA . TYR A 1 738 ? 7.330 17.526 -21.940 1.00 94.44 738 TYR A CA 1
ATOM 5769 C C . TYR A 1 738 ? 6.011 17.807 -22.676 1.00 94.44 738 TYR A C 1
ATOM 5771 O O . TYR A 1 738 ? 5.165 16.927 -22.783 1.00 94.44 738 TYR A O 1
ATOM 5779 N N . ARG A 1 739 ? 5.827 19.011 -23.227 1.00 94.06 739 ARG A N 1
ATOM 5780 C CA . ARG A 1 739 ? 4.593 19.423 -23.919 1.00 94.06 739 ARG A CA 1
ATOM 5781 C C . ARG A 1 739 ? 4.468 18.928 -25.371 1.00 94.06 739 ARG A C 1
ATOM 5783 O O . ARG A 1 739 ? 3.472 19.248 -26.013 1.00 94.06 739 ARG A O 1
ATOM 5790 N N . ASN A 1 740 ? 5.425 18.153 -25.894 1.00 93.31 740 ASN A N 1
ATOM 5791 C CA . ASN A 1 740 ? 5.362 17.627 -27.268 1.00 93.31 740 ASN A CA 1
ATOM 5792 C C . ASN A 1 740 ? 4.211 16.617 -27.485 1.00 93.31 740 ASN A C 1
ATOM 5794 O O . ASN A 1 740 ? 3.700 16.513 -28.608 1.00 93.31 740 ASN A O 1
ATOM 5798 N N . SER A 1 741 ? 3.769 15.928 -26.425 1.00 94.44 741 SER A N 1
ATOM 5799 C CA . SER A 1 741 ? 2.582 15.056 -26.401 1.00 94.44 741 SER A CA 1
ATOM 5800 C C . SER A 1 741 ? 1.779 15.207 -25.102 1.00 94.44 741 SER A C 1
ATOM 5802 O O . SER A 1 741 ? 2.314 15.671 -24.090 1.00 94.44 741 SER A O 1
ATOM 5804 N N . LYS A 1 742 ? 0.511 14.769 -25.093 1.00 93.00 742 LYS A N 1
ATOM 5805 C CA . LYS A 1 742 ? -0.294 14.664 -23.857 1.00 93.00 742 LYS A CA 1
ATOM 5806 C C . LYS A 1 742 ? 0.348 13.714 -22.838 1.00 93.00 742 LYS A C 1
ATOM 5808 O O . LYS A 1 742 ? 0.419 14.056 -21.660 1.00 93.00 742 LYS A O 1
ATOM 5813 N N . LEU A 1 743 ? 0.858 12.564 -23.295 1.00 92.62 743 LEU A N 1
ATOM 5814 C CA . LEU A 1 743 ? 1.499 11.545 -22.454 1.00 92.62 743 LEU A CA 1
ATOM 5815 C C . LEU A 1 743 ? 2.723 12.111 -21.722 1.00 92.62 743 LEU A C 1
ATOM 5817 O O . LEU A 1 743 ? 2.799 12.054 -20.499 1.00 92.62 743 LEU A O 1
ATOM 5821 N N . THR A 1 744 ? 3.663 12.718 -22.447 1.00 93.94 744 THR A N 1
ATOM 5822 C CA . THR A 1 744 ? 4.871 13.299 -21.838 1.00 93.94 744 THR A CA 1
ATOM 5823 C C . THR A 1 744 ? 4.579 14.472 -20.911 1.00 93.94 744 THR A C 1
ATOM 5825 O O . THR A 1 744 ? 5.360 14.719 -19.995 1.00 93.94 744 THR A O 1
ATOM 5828 N N . PHE A 1 745 ? 3.467 15.186 -21.114 1.00 94.50 745 PHE A N 1
ATOM 5829 C CA . PHE A 1 745 ? 3.070 16.269 -20.221 1.00 94.50 745 PHE A CA 1
ATOM 5830 C C . PHE A 1 745 ? 2.459 15.710 -18.931 1.00 94.50 745 PHE A C 1
ATOM 5832 O O . PHE A 1 745 ? 2.846 16.150 -17.852 1.00 94.50 745 PHE A O 1
ATOM 5839 N N . LEU A 1 746 ? 1.601 14.685 -19.024 1.00 92.44 746 LEU A N 1
ATOM 5840 C CA . LEU A 1 746 ? 1.076 13.944 -17.869 1.00 92.44 746 LEU A CA 1
ATOM 5841 C C . LEU A 1 746 ? 2.212 13.357 -17.014 1.00 92.44 746 LEU A C 1
ATOM 5843 O O . LEU A 1 746 ? 2.213 13.494 -15.793 1.00 92.44 746 LEU A O 1
ATOM 5847 N N . LEU A 1 747 ? 3.225 12.775 -17.664 1.00 90.19 747 LEU A N 1
ATOM 5848 C CA . LEU A 1 747 ? 4.387 12.176 -17.004 1.00 90.19 747 LEU A CA 1
ATOM 5849 C C . LEU A 1 747 ? 5.481 13.178 -16.604 1.00 90.19 747 LEU A C 1
ATOM 5851 O O . LEU A 1 747 ? 6.514 12.750 -16.092 1.00 90.19 747 LEU A O 1
ATOM 5855 N N . GLN A 1 748 ? 5.277 14.493 -16.757 1.00 91.44 748 GLN A N 1
ATOM 5856 C CA . GLN A 1 748 ? 6.259 15.504 -16.341 1.00 91.44 748 GLN A CA 1
ATOM 5857 C C . GLN A 1 748 ? 6.604 15.388 -14.844 1.00 91.44 748 GLN A C 1
ATOM 5859 O O . GLN A 1 748 ? 7.778 15.462 -14.482 1.00 91.44 748 GLN A O 1
ATOM 5864 N N . ASP A 1 749 ? 5.611 15.162 -13.978 1.00 87.56 749 ASP A N 1
ATOM 5865 C CA . ASP A 1 749 ? 5.833 14.921 -12.542 1.00 87.56 749 ASP A CA 1
ATOM 5866 C C . ASP A 1 749 ? 6.647 13.645 -12.283 1.00 87.56 749 ASP A C 1
ATOM 5868 O O . ASP A 1 749 ? 7.374 13.569 -11.299 1.00 87.56 749 ASP A O 1
ATOM 5872 N N . SER A 1 750 ? 6.506 12.630 -13.140 1.00 86.12 750 SER A N 1
ATOM 5873 C CA . SER A 1 750 ? 7.145 11.317 -12.981 1.00 86.12 750 SER A CA 1
ATOM 5874 C C . SER A 1 750 ? 8.572 11.281 -13.520 1.00 86.12 750 SER A C 1
ATOM 5876 O O . SER A 1 750 ? 9.419 10.599 -12.963 1.00 86.12 750 SER A O 1
ATOM 5878 N N . LEU A 1 751 ? 8.846 12.021 -14.594 1.00 85.69 751 LEU A N 1
ATOM 5879 C CA . LEU A 1 751 ? 10.141 12.070 -15.278 1.00 85.69 751 LEU A CA 1
ATOM 5880 C C . LEU A 1 751 ? 11.000 13.269 -14.830 1.00 85.69 751 LEU A C 1
ATOM 5882 O O . LEU A 1 751 ? 11.983 13.612 -15.481 1.00 85.69 751 LEU A O 1
ATOM 5886 N N . SER A 1 752 ? 10.637 13.926 -13.725 1.00 80.19 752 SER A N 1
ATOM 5887 C CA . SER A 1 752 ? 11.400 15.030 -13.139 1.00 80.19 752 SER A CA 1
ATOM 5888 C C . SER A 1 752 ? 11.335 15.031 -11.610 1.00 80.19 752 SER A C 1
ATOM 5890 O O . SER A 1 752 ? 10.510 14.354 -10.999 1.00 80.19 752 SER A O 1
ATOM 5892 N N . GLY A 1 753 ? 12.216 15.811 -10.979 1.00 75.19 753 GLY A N 1
ATOM 5893 C CA . GLY A 1 753 ? 12.259 15.932 -9.524 1.00 75.19 753 GLY A CA 1
ATOM 5894 C C . GLY A 1 753 ? 12.644 14.619 -8.840 1.00 75.19 753 GLY A C 1
ATOM 5895 O O . GLY A 1 753 ? 13.572 13.945 -9.272 1.00 75.19 753 GLY A O 1
ATOM 5896 N N . ASN A 1 754 ? 11.939 14.287 -7.757 1.00 70.75 754 ASN A N 1
ATOM 5897 C CA . ASN A 1 754 ? 12.261 13.174 -6.859 1.00 70.75 754 ASN A CA 1
ATOM 5898 C C . ASN A 1 754 ? 11.326 11.966 -7.043 1.00 70.75 754 ASN A C 1
ATOM 5900 O O . ASN A 1 754 ? 10.790 11.419 -6.074 1.00 70.75 754 ASN A O 1
ATOM 5904 N N . SER A 1 755 ? 11.069 11.627 -8.300 1.00 87.06 755 SER A N 1
ATOM 5905 C CA . SER A 1 755 ? 10.159 10.560 -8.705 1.00 87.06 755 SER A CA 1
ATOM 5906 C C . SER A 1 755 ? 10.933 9.284 -9.019 1.00 87.06 755 SER A C 1
ATOM 5908 O O . SER A 1 755 ? 12.028 9.339 -9.576 1.00 87.06 755 SER A O 1
ATOM 5910 N N . LYS A 1 756 ? 10.366 8.133 -8.649 1.00 91.38 756 LYS A N 1
ATOM 5911 C CA . LYS A 1 756 ? 10.981 6.813 -8.834 1.00 91.38 756 LYS A CA 1
ATOM 5912 C C . LYS A 1 756 ? 10.331 6.113 -10.016 1.00 91.38 756 LYS A C 1
ATOM 5914 O O . LYS A 1 756 ? 9.142 5.797 -9.985 1.00 91.38 756 LYS A O 1
ATOM 5919 N N . VAL A 1 757 ? 11.113 5.885 -11.057 1.00 93.62 757 VAL A N 1
ATOM 5920 C CA . VAL A 1 757 ? 10.635 5.395 -12.346 1.00 93.62 757 VAL A CA 1
ATOM 5921 C C . VAL A 1 757 ? 11.164 3.990 -12.592 1.00 93.62 757 VAL A C 1
ATOM 5923 O O . VAL A 1 757 ? 12.347 3.723 -12.386 1.00 93.62 757 VAL A O 1
ATOM 5926 N N . LEU A 1 758 ? 10.296 3.106 -13.072 1.00 96.44 758 LEU A N 1
ATOM 5927 C CA . LEU A 1 758 ? 10.667 1.796 -13.585 1.00 96.44 758 LEU A CA 1
ATOM 5928 C C . LEU A 1 758 ? 10.097 1.600 -14.988 1.00 96.44 758 LEU A C 1
ATOM 5930 O O . LEU A 1 758 ? 8.884 1.573 -15.189 1.00 96.44 758 LEU A O 1
ATOM 5934 N N . MET A 1 759 ? 10.994 1.412 -15.945 1.00 97.06 759 MET A N 1
ATOM 5935 C CA . MET A 1 759 ? 10.668 0.972 -17.291 1.00 97.06 759 MET A CA 1
ATOM 5936 C C . MET A 1 759 ? 10.796 -0.550 -17.378 1.00 97.06 759 MET A C 1
ATOM 5938 O O . MET A 1 759 ? 11.885 -1.092 -17.199 1.00 97.06 759 MET A O 1
ATOM 5942 N N . PHE A 1 760 ? 9.721 -1.238 -17.750 1.00 98.50 760 PHE A N 1
ATOM 5943 C CA . PHE A 1 760 ? 9.824 -2.569 -18.337 1.00 98.50 760 PHE A CA 1
ATOM 5944 C C . PHE A 1 760 ? 10.091 -2.439 -19.838 1.00 98.50 760 PHE A C 1
ATOM 5946 O O . PHE A 1 760 ? 9.302 -1.821 -20.554 1.00 98.50 760 PHE A O 1
ATOM 5953 N N . VAL A 1 761 ? 11.177 -3.036 -20.336 1.00 98.25 761 VAL A N 1
ATOM 5954 C CA . VAL A 1 761 ? 11.390 -3.241 -21.776 1.00 98.25 761 VAL A CA 1
ATOM 5955 C C . VAL A 1 761 ? 11.034 -4.684 -22.135 1.00 98.25 761 VAL A C 1
ATOM 5957 O O . VAL A 1 761 ? 11.769 -5.628 -21.853 1.00 98.25 761 VAL A O 1
ATOM 5960 N N . ASN A 1 762 ? 9.856 -4.860 -22.728 1.00 98.31 762 ASN A N 1
ATOM 5961 C CA . ASN A 1 762 ? 9.327 -6.153 -23.142 1.00 98.31 762 ASN A CA 1
ATOM 5962 C C . ASN A 1 762 ? 9.775 -6.482 -24.568 1.00 98.31 762 ASN A C 1
ATOM 5964 O O . ASN A 1 762 ? 9.498 -5.714 -25.496 1.00 98.31 762 ASN A O 1
ATOM 5968 N N . VAL A 1 763 ? 10.408 -7.642 -24.760 1.00 97.44 763 VAL A N 1
ATOM 5969 C CA . VAL A 1 763 ? 11.004 -8.054 -26.045 1.00 97.44 763 VAL A CA 1
ATOM 5970 C C . VAL A 1 763 ? 10.628 -9.483 -26.451 1.00 97.44 763 VAL A C 1
ATOM 5972 O O . VAL A 1 763 ? 10.329 -10.332 -25.608 1.00 97.44 763 VAL A O 1
ATOM 5975 N N . SER A 1 764 ? 10.638 -9.748 -27.763 1.00 94.81 764 SER A N 1
ATOM 5976 C CA . SER A 1 764 ? 10.449 -11.093 -28.326 1.00 94.81 764 SER A CA 1
ATOM 5977 C C . SER A 1 764 ? 11.811 -11.781 -28.521 1.00 94.81 764 SER A C 1
ATOM 5979 O O . SER A 1 764 ? 12.773 -11.116 -28.906 1.00 94.81 764 SER A O 1
ATOM 5981 N N . PRO A 1 765 ? 11.922 -13.099 -28.271 1.00 93.25 765 PRO A N 1
ATOM 5982 C CA . PRO A 1 765 ? 13.189 -13.821 -28.358 1.00 93.25 765 PRO A CA 1
ATOM 59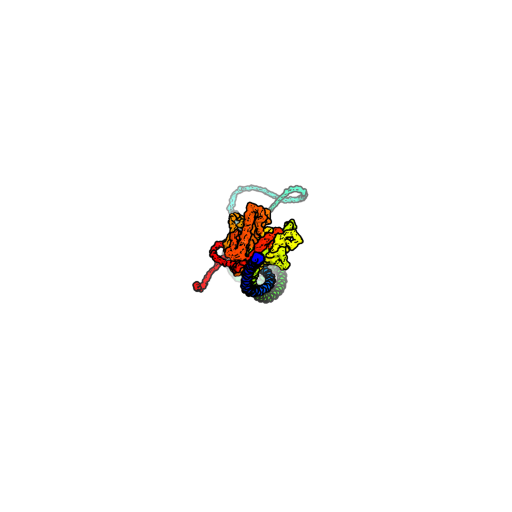83 C C . PRO A 1 765 ? 13.616 -14.222 -29.784 1.00 93.25 765 PRO A C 1
ATOM 5985 O O . PRO A 1 765 ? 14.736 -14.706 -29.926 1.00 93.25 765 PRO A O 1
ATOM 5988 N N . VAL A 1 766 ? 12.773 -14.079 -30.821 1.00 90.94 766 VAL A N 1
ATOM 5989 C CA . VAL A 1 766 ? 13.015 -14.660 -32.169 1.00 90.94 766 VAL A CA 1
ATOM 5990 C C . VAL A 1 766 ? 13.547 -13.673 -33.221 1.00 90.94 766 VAL A C 1
ATOM 5992 O O . VAL A 1 766 ? 13.248 -12.477 -33.175 1.00 90.94 766 VAL A O 1
ATOM 5995 N N . GLN A 1 767 ? 14.273 -14.185 -34.226 1.00 88.00 767 GLN A N 1
ATOM 5996 C CA . GLN A 1 767 ? 14.903 -13.408 -35.311 1.00 88.00 767 GLN A CA 1
ATOM 5997 C C . GLN A 1 767 ? 13.928 -12.500 -36.078 1.00 88.00 767 GLN A C 1
ATOM 5999 O O . GLN A 1 767 ? 14.278 -11.355 -36.363 1.00 88.00 767 GLN A O 1
ATOM 6004 N N . TRP A 1 768 ? 12.688 -12.942 -36.330 1.00 85.25 768 TRP A N 1
ATOM 6005 C CA . TRP A 1 768 ? 11.630 -12.120 -36.956 1.00 85.25 768 TRP A CA 1
ATOM 6006 C C . TRP A 1 768 ? 11.480 -10.744 -36.267 1.00 85.25 768 TRP A C 1
ATOM 6008 O O . TRP A 1 768 ? 11.349 -9.705 -36.917 1.00 85.25 768 TRP A O 1
ATOM 6018 N N . ASN A 1 769 ? 11.583 -10.718 -34.937 1.00 89.19 769 ASN A N 1
ATOM 6019 C CA . ASN A 1 769 ? 11.412 -9.527 -34.108 1.00 89.19 769 ASN A CA 1
ATOM 6020 C C . ASN A 1 769 ? 12.741 -8.878 -33.665 1.00 89.19 769 ASN A C 1
ATOM 6022 O O . ASN A 1 769 ? 12.726 -7.892 -32.921 1.00 89.19 769 ASN A O 1
ATOM 6026 N N . ALA A 1 770 ? 13.895 -9.373 -34.130 1.00 89.81 770 ALA A N 1
ATOM 6027 C CA . ALA A 1 770 ? 15.212 -8.926 -33.664 1.00 89.81 770 ALA A CA 1
ATOM 6028 C C . ALA A 1 770 ? 15.473 -7.429 -33.908 1.00 89.81 770 ALA A C 1
ATOM 6030 O O . ALA A 1 770 ? 16.096 -6.776 -33.075 1.00 89.81 770 ALA A O 1
ATOM 6031 N N . TRP A 1 771 ? 14.958 -6.848 -35.000 1.00 89.88 771 TRP A N 1
ATOM 6032 C CA . TRP A 1 771 ? 15.155 -5.421 -35.297 1.00 89.88 771 TRP A CA 1
ATOM 6033 C C . TRP A 1 771 ? 14.341 -4.479 -34.391 1.00 89.88 771 TRP A C 1
ATOM 6035 O O . TRP A 1 771 ? 14.855 -3.458 -33.933 1.00 89.88 771 TRP A O 1
ATOM 6045 N N . GLU A 1 772 ? 13.080 -4.807 -34.094 1.00 90.94 772 GLU A N 1
ATOM 6046 C CA . GLU A 1 772 ? 12.269 -4.001 -33.164 1.00 90.94 772 GLU A CA 1
ATOM 6047 C C . GLU A 1 772 ? 12.729 -4.216 -31.712 1.00 90.94 772 GLU A C 1
ATOM 6049 O O . GLU A 1 772 ? 12.721 -3.283 -30.906 1.00 90.94 772 GLU A O 1
ATOM 6054 N N . THR A 1 773 ? 13.231 -5.415 -31.402 1.00 94.69 773 THR A N 1
ATOM 6055 C CA . THR A 1 773 ? 13.935 -5.727 -30.151 1.00 94.69 773 THR A CA 1
ATOM 6056 C C . THR A 1 773 ? 15.205 -4.881 -30.011 1.00 94.69 773 THR A C 1
ATOM 6058 O O . THR A 1 773 ? 15.358 -4.195 -29.002 1.00 94.69 773 THR A O 1
ATOM 6061 N N . LEU A 1 774 ? 16.054 -4.801 -31.045 1.00 94.81 774 LEU A N 1
ATOM 6062 C CA . LEU A 1 774 ? 17.217 -3.903 -31.087 1.00 94.81 774 LEU A CA 1
ATOM 6063 C C . LEU A 1 774 ? 16.812 -2.439 -30.851 1.00 94.81 774 LEU A C 1
ATOM 6065 O O . LEU A 1 774 ? 17.443 -1.749 -30.048 1.00 94.81 774 LEU A O 1
ATOM 6069 N N . CYS A 1 775 ? 15.756 -1.956 -31.512 1.00 93.25 775 CYS A N 1
ATOM 6070 C CA . CYS A 1 775 ? 15.253 -0.593 -31.310 1.00 93.25 775 CYS A CA 1
ATOM 6071 C C . CYS A 1 775 ? 14.792 -0.358 -29.861 1.00 93.25 775 CYS A C 1
ATOM 6073 O O . CYS A 1 775 ? 15.104 0.682 -29.277 1.00 93.25 775 CYS A O 1
ATOM 6075 N N . SER A 1 776 ? 14.096 -1.334 -29.272 1.00 95.62 776 SER A N 1
ATOM 6076 C CA . SER A 1 776 ? 13.549 -1.245 -27.915 1.00 95.62 776 SER A CA 1
ATOM 6077 C C . SER A 1 776 ? 14.647 -1.241 -26.850 1.00 95.62 776 SER A C 1
ATOM 6079 O O . SER A 1 776 ? 14.636 -0.394 -25.957 1.00 95.62 776 SER A O 1
ATOM 6081 N N . LEU A 1 777 ? 15.646 -2.117 -26.983 1.00 96.81 777 LEU A N 1
ATOM 6082 C CA . LEU A 1 777 ? 16.786 -2.209 -26.065 1.00 96.81 777 LEU A CA 1
ATOM 6083 C C . LEU A 1 777 ? 17.687 -0.961 -26.137 1.00 96.81 777 LEU A C 1
ATOM 6085 O O . LEU A 1 777 ? 18.128 -0.465 -25.104 1.00 96.81 777 LEU A O 1
ATOM 6089 N N . ASN A 1 778 ? 17.878 -0.373 -27.326 1.00 94.94 778 ASN A N 1
ATOM 6090 C CA . ASN A 1 778 ? 18.586 0.907 -27.492 1.00 94.94 778 ASN A CA 1
ATOM 6091 C C . ASN A 1 778 ? 17.817 2.124 -26.936 1.00 94.94 778 ASN A C 1
ATOM 6093 O O . ASN A 1 778 ? 18.421 3.147 -26.604 1.00 94.94 778 ASN A O 1
ATOM 6097 N N . PHE A 1 779 ? 16.486 2.071 -26.843 1.00 93.69 779 PHE A N 1
ATOM 6098 C CA . PHE A 1 779 ? 15.726 3.085 -26.106 1.00 93.69 779 PHE A CA 1
ATOM 6099 C C . PHE A 1 779 ? 15.855 2.875 -24.592 1.00 93.69 779 PHE A C 1
ATOM 6101 O O . PHE A 1 779 ? 16.169 3.818 -23.867 1.00 93.69 779 PHE A O 1
ATOM 6108 N N . ALA A 1 780 ? 15.709 1.634 -24.133 1.00 95.31 780 ALA A N 1
ATOM 6109 C CA . ALA A 1 780 ? 15.802 1.261 -22.727 1.00 95.31 780 ALA A CA 1
ATOM 6110 C C . ALA A 1 780 ? 17.188 1.556 -22.116 1.00 95.31 780 ALA A C 1
ATOM 6112 O O . ALA A 1 780 ? 17.279 2.147 -21.044 1.00 95.31 780 ALA A O 1
ATOM 6113 N N . SER A 1 781 ? 18.274 1.258 -22.837 1.00 93.56 781 SER A N 1
ATOM 6114 C CA . SER A 1 781 ? 19.647 1.589 -22.422 1.00 93.56 781 SER A CA 1
ATOM 6115 C C . SER A 1 781 ? 19.845 3.101 -22.222 1.00 93.56 781 SER A C 1
ATOM 6117 O O . SER A 1 781 ? 20.425 3.523 -21.221 1.00 93.56 781 SER A O 1
ATOM 6119 N N . ARG A 1 782 ? 19.269 3.938 -23.100 1.00 91.31 782 ARG A N 1
ATOM 6120 C CA . ARG A 1 782 ? 19.275 5.400 -22.919 1.00 91.31 782 ARG A CA 1
ATOM 6121 C C . ARG A 1 782 ? 18.447 5.843 -21.711 1.00 91.31 782 ARG A C 1
ATOM 6123 O O . ARG A 1 782 ? 18.871 6.765 -21.025 1.00 91.31 782 ARG A O 1
ATOM 6130 N N . CYS A 1 783 ? 17.329 5.180 -21.404 1.00 90.94 783 CYS A N 1
ATOM 6131 C CA . CYS A 1 783 ? 16.542 5.479 -20.201 1.00 90.94 783 CYS A CA 1
ATOM 6132 C C . CYS A 1 783 ? 17.347 5.227 -18.915 1.00 90.94 783 CYS A C 1
ATOM 6134 O O . CYS A 1 783 ? 17.360 6.091 -18.042 1.00 90.94 783 CYS A O 1
ATOM 6136 N N . ARG A 1 784 ? 18.077 4.104 -18.831 1.00 89.56 784 ARG A N 1
ATOM 6137 C CA . ARG A 1 784 ? 18.925 3.753 -17.672 1.00 89.56 784 ARG A CA 1
ATOM 6138 C C . ARG A 1 784 ? 20.029 4.784 -17.398 1.00 89.56 784 ARG A C 1
ATOM 6140 O O . ARG A 1 784 ? 20.375 5.018 -16.249 1.00 89.56 784 ARG A O 1
ATOM 6147 N N . SER A 1 785 ? 20.548 5.451 -18.433 1.00 84.06 785 SER A N 1
ATOM 6148 C CA . SER A 1 785 ? 21.574 6.499 -18.274 1.00 84.06 785 SER A CA 1
ATOM 6149 C C . SER A 1 785 ? 21.077 7.838 -17.696 1.00 84.06 785 SER A C 1
ATOM 6151 O O . SER A 1 785 ? 21.881 8.751 -17.510 1.00 84.06 785 SER A O 1
ATOM 6153 N N . VAL A 1 786 ? 19.776 8.000 -17.422 1.00 84.00 786 VAL A N 1
ATOM 6154 C CA . VAL A 1 786 ? 19.207 9.281 -16.974 1.00 84.00 786 VAL A CA 1
ATOM 6155 C C . VAL A 1 786 ? 19.204 9.411 -15.447 1.00 84.00 786 VAL A C 1
ATOM 6157 O O . VAL A 1 786 ? 18.414 8.778 -14.749 1.00 84.00 786 VAL A O 1
ATOM 6160 N N . ALA A 1 787 ? 20.008 10.338 -14.925 1.00 71.38 787 ALA A N 1
ATOM 6161 C CA . ALA A 1 787 ? 19.975 10.726 -13.517 1.00 71.38 787 ALA A CA 1
ATOM 6162 C C . ALA A 1 787 ? 18.957 11.858 -13.259 1.00 71.38 787 ALA A C 1
ATOM 6164 O O . ALA A 1 787 ? 19.206 13.020 -13.585 1.00 71.38 787 ALA A O 1
ATOM 6165 N N . LEU A 1 788 ? 17.823 11.544 -12.621 1.00 66.31 788 LEU A N 1
ATOM 6166 C CA . LEU A 1 788 ? 16.942 12.572 -12.044 1.00 66.31 788 LEU A CA 1
ATOM 6167 C C . LEU A 1 788 ? 17.586 13.156 -10.772 1.00 66.31 788 LEU A C 1
ATOM 6169 O O . LEU A 1 788 ? 18.129 12.412 -9.955 1.00 66.31 788 LEU A O 1
ATOM 6173 N N . GLY A 1 789 ? 17.549 14.485 -10.626 1.00 55.78 789 GLY A N 1
ATOM 6174 C CA . GLY A 1 789 ? 18.305 15.231 -9.608 1.00 55.78 789 GLY A CA 1
ATOM 6175 C C . GLY A 1 789 ? 17.847 15.053 -8.149 1.00 55.78 789 GLY A C 1
ATOM 6176 O O . GLY A 1 789 ? 16.844 14.411 -7.857 1.00 55.78 789 GLY A O 1
ATOM 6177 N N . GLN A 1 790 ? 18.599 15.654 -7.217 1.00 40.88 790 GLN A N 1
ATOM 6178 C CA . GLN A 1 790 ? 18.418 15.453 -5.771 1.00 40.88 790 GLN A CA 1
ATOM 6179 C C . GLN A 1 790 ? 17.057 15.904 -5.204 1.00 40.88 790 GLN A C 1
ATOM 6181 O O . GLN A 1 790 ? 16.406 16.835 -5.686 1.00 40.88 790 GLN A O 1
ATOM 6186 N N . ALA A 1 791 ? 16.672 15.236 -4.114 1.00 39.03 791 ALA A N 1
ATOM 6187 C CA . ALA A 1 791 ? 15.328 15.212 -3.558 1.00 39.03 791 ALA A CA 1
ATOM 6188 C C . ALA A 1 791 ? 14.776 16.547 -3.022 1.00 39.03 791 ALA A C 1
ATOM 6190 O O . ALA A 1 791 ? 15.445 17.291 -2.303 1.00 39.03 791 ALA A O 1
ATOM 6191 N N . LYS A 1 792 ? 13.470 16.766 -3.238 1.00 36.81 792 LYS A N 1
ATOM 6192 C CA . LYS A 1 792 ? 12.616 17.645 -2.419 1.00 36.81 792 LYS A CA 1
ATOM 6193 C C . LYS A 1 792 ? 11.261 16.977 -2.187 1.00 36.81 792 LYS A C 1
ATOM 6195 O O . LYS A 1 792 ? 10.601 16.583 -3.142 1.00 36.81 792 LYS A O 1
ATOM 6200 N N . ALA A 1 793 ? 10.838 16.871 -0.928 1.00 39.16 793 ALA A N 1
ATOM 6201 C CA . ALA A 1 793 ? 9.538 16.308 -0.567 1.00 39.16 793 ALA A CA 1
ATOM 6202 C C . ALA A 1 793 ? 8.431 17.374 -0.650 1.00 39.16 793 ALA A C 1
ATOM 6204 O O . ALA A 1 793 ? 8.491 18.391 0.048 1.00 39.16 793 ALA A O 1
ATOM 6205 N N . ALA A 1 794 ? 7.404 17.130 -1.467 1.00 43.41 794 ALA A N 1
ATOM 6206 C CA . ALA A 1 794 ? 6.230 17.992 -1.554 1.00 43.41 794 ALA A CA 1
ATOM 6207 C C . ALA A 1 794 ? 5.431 17.927 -0.239 1.00 43.41 794 ALA A C 1
ATOM 6209 O O . ALA A 1 794 ? 4.738 16.952 0.040 1.00 43.41 794 ALA A O 1
ATOM 6210 N N . THR A 1 795 ? 5.560 18.965 0.591 1.00 41.72 795 THR A N 1
ATOM 6211 C CA . THR A 1 795 ? 4.898 19.047 1.900 1.00 41.72 795 THR A CA 1
ATOM 6212 C C . THR A 1 795 ? 3.820 20.121 1.850 1.00 41.72 795 THR A C 1
ATOM 6214 O O . THR A 1 795 ? 4.126 21.312 1.864 1.00 41.72 795 THR A O 1
ATOM 6217 N N . THR A 1 796 ? 2.554 19.713 1.786 1.00 41.78 796 THR A N 1
ATOM 6218 C CA . THR A 1 796 ? 1.412 20.634 1.805 1.00 41.78 796 THR A CA 1
ATOM 6219 C C . THR A 1 796 ? 1.038 20.994 3.238 1.00 41.78 796 THR A C 1
ATOM 6221 O O . THR A 1 796 ? 0.509 20.163 3.977 1.00 41.78 796 THR A O 1
ATOM 6224 N N . THR A 1 797 ? 1.279 22.243 3.636 1.00 32.19 797 THR A N 1
ATOM 6225 C CA . THR A 1 797 ? 0.647 22.823 4.827 1.00 32.19 797 THR A CA 1
ATOM 6226 C C . THR A 1 797 ? -0.804 23.209 4.516 1.00 32.19 797 THR A C 1
ATOM 6228 O O . THR A 1 797 ? -1.074 23.737 3.432 1.00 32.19 797 THR A O 1
ATOM 6231 N N . PRO A 1 798 ? -1.759 22.983 5.437 1.00 33.38 798 PRO A N 1
ATOM 6232 C CA . PRO A 1 798 ? -3.117 23.481 5.264 1.00 33.38 798 PRO A CA 1
ATOM 6233 C C . PRO A 1 798 ? -3.118 25.013 5.323 1.00 33.38 798 PRO A C 1
ATOM 6235 O O . PRO A 1 798 ? -2.655 25.612 6.294 1.00 33.38 798 PRO A O 1
ATOM 6238 N N . SER A 1 799 ? -3.647 25.657 4.281 1.00 30.89 799 SER A N 1
ATOM 6239 C CA . SER A 1 799 ? -3.929 27.093 4.316 1.00 30.89 799 SER A CA 1
ATOM 6240 C C . SER A 1 799 ? -5.119 27.329 5.235 1.00 30.89 799 SER A C 1
ATOM 6242 O O . SER A 1 799 ? -6.187 26.761 5.003 1.00 30.89 799 SER A O 1
ATOM 6244 N N . SER A 1 800 ? -4.979 28.212 6.220 1.00 33.53 800 SER A N 1
ATOM 6245 C CA . SER A 1 800 ? -6.145 28.773 6.894 1.00 33.53 800 SER A CA 1
ATOM 6246 C C . SER A 1 800 ? -6.990 29.539 5.870 1.00 33.53 800 SER A C 1
ATOM 6248 O O . SER A 1 800 ? -6.493 30.392 5.133 1.00 33.53 800 SER A O 1
ATOM 6250 N N . ALA A 1 801 ? -8.272 29.197 5.804 1.00 29.17 801 ALA A N 1
ATOM 6251 C CA . ALA A 1 801 ? -9.304 29.927 5.083 1.00 29.17 801 ALA A CA 1
ATOM 6252 C C . ALA A 1 801 ? -10.411 30.270 6.095 1.00 29.17 801 ALA A C 1
ATOM 6254 O O . ALA A 1 801 ? -10.644 29.481 7.015 1.00 29.17 801 ALA A O 1
ATOM 6255 N N . PRO A 1 802 ? -11.052 31.447 5.996 1.00 30.31 802 PRO A N 1
ATOM 6256 C CA . PRO A 1 802 ? -11.999 31.896 7.008 1.00 30.31 802 PRO A CA 1
ATOM 6257 C C . PRO A 1 802 ? -13.255 31.023 7.022 1.00 30.31 802 PRO A C 1
ATOM 6259 O O . PRO A 1 802 ? -13.736 30.585 5.976 1.00 30.31 802 PRO A O 1
ATOM 6262 N N . ALA A 1 803 ? -13.808 30.809 8.215 1.00 34.16 803 ALA A N 1
ATOM 6263 C CA . ALA A 1 803 ? -15.063 30.095 8.376 1.00 34.16 803 ALA A CA 1
ATOM 6264 C C . ALA A 1 803 ? -16.212 30.871 7.711 1.00 34.16 803 ALA A C 1
ATOM 6266 O O . ALA A 1 803 ? -16.541 31.982 8.120 1.00 34.16 803 ALA A O 1
ATOM 6267 N N . ASN A 1 804 ? -16.848 30.249 6.720 1.00 32.00 804 ASN A N 1
ATOM 6268 C CA . ASN A 1 804 ? -18.188 30.590 6.258 1.00 32.00 804 ASN A CA 1
ATOM 6269 C C . ASN A 1 804 ? -18.974 29.280 6.155 1.00 32.00 804 ASN A C 1
ATOM 6271 O O . ASN A 1 804 ? -18.473 28.291 5.621 1.00 32.00 804 ASN A O 1
ATOM 6275 N N . GLY A 1 805 ? -20.155 29.247 6.767 1.00 36.53 805 GLY A N 1
ATOM 6276 C CA . GLY A 1 805 ? -20.812 27.991 7.118 1.00 36.53 805 GLY A CA 1
ATOM 6277 C C . GLY A 1 805 ? -21.498 27.283 5.951 1.00 36.53 805 GLY A C 1
ATOM 6278 O O . GLY A 1 805 ? -22.186 27.905 5.146 1.00 36.53 805 GLY A O 1
ATOM 6279 N N . MET A 1 806 ? -21.417 25.953 5.957 1.00 28.53 806 MET A N 1
ATOM 6280 C CA . MET A 1 806 ? -22.456 25.088 5.403 1.00 28.53 806 MET A CA 1
ATOM 6281 C C . MET A 1 806 ? -22.884 24.093 6.483 1.00 28.53 806 MET A C 1
ATOM 6283 O O . MET A 1 806 ? -22.050 23.401 7.065 1.00 28.53 806 MET A O 1
ATOM 6287 N N . HIS A 1 807 ? -24.186 24.042 6.769 1.00 30.84 807 HIS A N 1
ATOM 6288 C CA . HIS A 1 807 ? -24.759 23.027 7.649 1.00 30.84 807 HIS A CA 1
ATOM 6289 C C . HIS A 1 807 ? -24.681 21.654 6.970 1.00 30.84 807 HIS A C 1
ATOM 6291 O O . HIS A 1 807 ? -25.262 21.462 5.905 1.00 30.84 807 HIS A O 1
ATOM 6297 N N . ALA A 1 808 ? -24.043 20.689 7.631 1.00 28.03 808 ALA A N 1
ATOM 6298 C CA . ALA A 1 808 ? -24.179 19.269 7.327 1.00 28.03 808 ALA A CA 1
ATOM 6299 C C . ALA A 1 808 ? -24.915 18.597 8.495 1.00 28.03 808 ALA A C 1
ATOM 6301 O O . ALA A 1 808 ? -24.325 18.267 9.522 1.00 28.03 808 ALA A O 1
ATOM 6302 N N . THR A 1 809 ? -26.233 18.452 8.371 1.00 32.31 809 THR A N 1
ATOM 6303 C CA . THR A 1 809 ? -27.063 17.778 9.375 1.00 32.31 809 THR A CA 1
ATOM 6304 C C . THR A 1 809 ? -26.915 16.263 9.264 1.00 32.31 809 THR A C 1
ATOM 6306 O O . THR A 1 809 ? -27.471 15.660 8.348 1.00 32.31 809 THR A O 1
ATOM 6309 N N . MET A 1 810 ? -26.243 15.641 10.231 1.00 28.48 810 MET A N 1
ATOM 6310 C CA . MET A 1 810 ? -26.362 14.205 10.493 1.00 28.48 810 MET A CA 1
ATOM 6311 C C . MET A 1 810 ? -27.005 14.004 11.863 1.00 28.48 810 MET A C 1
ATOM 6313 O O . MET A 1 810 ? -26.370 14.178 12.899 1.00 28.48 810 MET A O 1
ATOM 6317 N N . SER A 1 811 ? -28.297 13.680 11.849 1.00 27.80 811 SER A N 1
ATOM 6318 C CA . SER A 1 811 ? -29.019 13.213 13.033 1.00 27.80 811 SER A CA 1
ATOM 6319 C C . SER A 1 811 ? -28.726 11.734 13.254 1.00 27.80 811 SER A C 1
ATOM 6321 O O . SER A 1 811 ? -28.837 10.964 12.305 1.00 27.80 811 SER A O 1
ATOM 6323 N N . MET A 1 812 ? -28.423 11.349 14.495 1.00 27.86 812 MET A N 1
ATOM 6324 C CA . MET A 1 812 ? -28.691 10.021 15.061 1.00 27.86 812 MET A CA 1
ATOM 6325 C C . MET A 1 812 ? -28.636 10.135 16.588 1.00 27.86 812 MET A C 1
ATOM 6327 O O . MET A 1 812 ? -27.561 10.298 17.154 1.00 27.86 812 MET A O 1
ATOM 6331 N N . SER A 1 813 ? -29.801 10.074 17.240 1.00 28.34 813 SER A N 1
ATOM 6332 C CA . SER A 1 813 ? -29.941 10.079 18.702 1.00 28.34 813 SER A CA 1
ATOM 6333 C C . SER A 1 813 ? -31.237 9.390 19.132 1.00 28.34 813 SER A C 1
ATOM 6335 O O . SER A 1 813 ? -32.269 9.564 18.492 1.00 28.34 813 SER A O 1
ATOM 6337 N N . ALA A 1 814 ? -31.162 8.709 20.279 1.00 31.28 814 ALA A N 1
ATOM 6338 C CA . ALA A 1 814 ? -32.259 8.163 21.084 1.00 31.28 814 ALA A CA 1
ATOM 6339 C C . ALA A 1 814 ? -33.146 7.052 20.473 1.00 31.28 814 ALA A C 1
ATOM 6341 O O . ALA A 1 814 ? -34.141 7.310 19.804 1.00 31.28 814 ALA A O 1
ATOM 6342 N N . MET A 1 815 ? -32.908 5.821 20.940 1.00 27.45 815 MET A N 1
ATOM 6343 C CA . MET A 1 815 ? -33.985 4.974 21.469 1.00 27.45 815 MET A CA 1
ATOM 6344 C C . MET A 1 815 ? -33.522 4.271 22.750 1.00 27.45 815 MET A C 1
ATOM 6346 O O . MET A 1 815 ? -32.821 3.274 22.685 1.00 27.45 815 MET A O 1
ATOM 6350 N N . PHE A 1 816 ? -33.911 4.816 23.904 1.00 27.97 816 PHE A N 1
ATOM 6351 C CA . PHE A 1 816 ? -34.650 4.119 24.969 1.00 27.97 816 PHE A CA 1
ATOM 6352 C C . PHE A 1 816 ? -35.290 5.202 25.872 1.00 27.97 816 PHE A C 1
ATOM 6354 O O . PHE A 1 816 ? -34.712 6.285 26.002 1.00 27.97 816 PHE A O 1
ATOM 6361 N N . PRO A 1 817 ? -36.511 5.005 26.408 1.00 34.34 817 PRO A N 1
ATOM 6362 C CA . PRO A 1 817 ? -37.301 6.103 26.959 1.00 34.34 817 PRO A CA 1
ATOM 6363 C C . PRO A 1 817 ? -37.120 6.290 28.471 1.00 34.34 817 PRO A C 1
ATOM 6365 O O . PRO A 1 817 ? -37.024 5.327 29.224 1.00 34.34 817 PRO A O 1
ATOM 6368 N N . SER A 1 818 ? -37.213 7.544 28.919 1.00 29.02 818 SER A N 1
ATOM 6369 C CA . SER A 1 818 ? -37.592 7.885 30.294 1.00 29.02 818 SER A CA 1
ATOM 6370 C C . SER A 1 818 ? -38.948 8.592 30.253 1.00 29.02 818 SER A C 1
ATOM 6372 O O . SER A 1 818 ? -39.131 9.550 29.497 1.00 29.02 818 SER A O 1
ATOM 6374 N N . SER A 1 819 ? -39.928 8.075 30.994 1.00 32.22 819 SER A N 1
ATOM 6375 C CA . SER A 1 819 ? -41.313 8.555 30.977 1.00 32.22 819 SER A CA 1
ATOM 6376 C C . SER A 1 819 ? -41.495 9.817 31.822 1.00 32.22 819 SER A C 1
ATOM 6378 O O . SER A 1 819 ? -41.041 9.886 32.961 1.00 32.22 819 SER A O 1
ATOM 6380 N N . ASN A 1 820 ? -42.200 10.804 31.271 1.00 32.94 820 ASN A N 1
ATOM 6381 C CA . ASN A 1 820 ? -42.395 12.117 31.883 1.00 32.94 820 ASN A CA 1
ATOM 6382 C C . ASN A 1 820 ? -43.632 12.164 32.805 1.00 32.94 820 ASN A C 1
ATOM 6384 O O . ASN A 1 820 ? -44.671 11.594 32.478 1.00 32.94 820 ASN A O 1
ATOM 6388 N N . GLY A 1 821 ? -43.540 12.918 33.903 1.00 29.33 821 GLY A N 1
ATOM 6389 C CA . GLY A 1 821 ? -44.647 13.231 34.811 1.00 29.33 821 GLY A CA 1
ATOM 6390 C C . GLY A 1 821 ? -44.142 13.626 36.209 1.00 29.33 821 GLY A C 1
ATOM 6391 O O . GLY A 1 821 ? -43.325 12.921 36.781 1.00 29.33 821 GLY A O 1
ATOM 6392 N N . GLY A 1 822 ? -44.555 14.730 36.836 1.00 29.78 822 GLY A N 1
ATOM 6393 C CA . GLY A 1 822 ? -45.448 15.796 36.373 1.00 29.78 822 GLY A CA 1
ATOM 6394 C C . GLY A 1 822 ? -46.380 16.272 37.489 1.00 29.78 822 GLY A C 1
ATOM 6395 O O . GLY A 1 822 ? -47.452 15.707 37.666 1.00 29.78 822 GLY A O 1
ATOM 6396 N N . GLY A 1 823 ? -46.006 17.321 38.229 1.00 29.44 823 GLY A N 1
ATOM 6397 C CA . GLY A 1 823 ? -46.835 17.831 39.327 1.00 29.44 823 GLY A CA 1
ATOM 6398 C C . GLY A 1 823 ? -46.346 19.156 39.916 1.00 29.44 823 GLY A C 1
ATOM 6399 O O . GLY A 1 823 ? -45.155 19.358 40.128 1.00 29.44 823 GLY A O 1
ATOM 6400 N N . ARG A 1 824 ? -47.287 20.069 40.181 1.00 30.89 824 ARG A N 1
ATOM 6401 C CA . ARG A 1 824 ? -47.099 21.283 40.998 1.00 30.89 824 ARG A CA 1
ATOM 6402 C C . ARG A 1 824 ? -47.474 20.976 42.452 1.00 30.89 824 ARG A C 1
ATOM 6404 O O . ARG A 1 824 ? -48.372 20.169 42.654 1.00 30.89 824 ARG A O 1
ATOM 6411 N N . VAL A 1 825 ? -46.954 21.752 43.410 1.00 31.97 825 VAL A N 1
ATOM 6412 C CA . VAL A 1 825 ? -47.743 22.601 44.344 1.00 31.97 825 VAL A CA 1
ATOM 6413 C C . VAL A 1 825 ? -46.785 23.497 45.161 1.00 31.97 825 VAL A C 1
ATOM 6415 O O . VAL A 1 825 ? -45.570 23.331 45.100 1.00 31.97 825 VAL A O 1
ATOM 6418 N N . ALA A 1 826 ? -47.317 24.552 45.785 1.00 33.56 826 ALA A N 1
ATOM 6419 C CA . ALA A 1 826 ? -46.576 25.701 46.313 1.00 33.56 826 ALA A CA 1
ATOM 6420 C C . ALA A 1 826 ? -45.900 25.495 47.688 1.00 33.56 826 ALA A C 1
ATOM 6422 O O . ALA A 1 826 ? -46.347 24.690 48.499 1.00 33.56 826 ALA A O 1
ATOM 6423 N N . GLY A 1 827 ? -44.895 26.334 47.980 1.00 29.23 827 GLY A N 1
ATOM 6424 C CA . GLY A 1 827 ? -44.289 26.493 49.307 1.00 29.23 827 GLY A CA 1
ATOM 6425 C C . GLY A 1 827 ? -43.371 27.725 49.392 1.00 29.23 827 GLY A C 1
ATOM 6426 O O . GLY A 1 827 ? -42.414 27.840 48.635 1.00 29.23 827 GLY A O 1
ATOM 6427 N N . SER A 1 828 ? -43.674 28.633 50.322 1.00 32.38 828 SER A N 1
ATOM 6428 C CA . SER A 1 828 ? -42.934 29.858 50.705 1.00 32.38 828 SER A CA 1
ATOM 6429 C C . SER A 1 828 ? -43.190 30.092 52.215 1.00 32.38 828 SER A C 1
ATOM 6431 O O . SER A 1 828 ? -44.158 29.494 52.695 1.00 32.38 828 SER A O 1
ATOM 6433 N N . PRO A 1 829 ? -42.460 30.952 52.981 1.00 51.38 829 PRO A N 1
ATOM 6434 C CA . PRO A 1 829 ? -41.519 32.006 52.540 1.00 51.38 829 PRO A CA 1
ATOM 6435 C C . PRO A 1 829 ? -40.215 32.225 53.396 1.00 51.38 829 PRO A C 1
ATOM 6437 O O . PRO A 1 829 ? -40.272 32.079 54.604 1.00 51.38 829 PRO A O 1
ATOM 6440 N N . VAL A 1 830 ? -39.119 32.747 52.785 1.00 37.09 830 VAL A N 1
ATOM 6441 C CA . VAL A 1 830 ? -38.307 33.948 53.228 1.00 37.09 830 VAL A CA 1
ATOM 6442 C C . VAL A 1 830 ? -37.588 33.924 54.630 1.00 37.09 830 VAL A C 1
ATOM 6444 O O . VAL A 1 830 ? -38.021 33.194 55.509 1.00 37.09 830 VAL A O 1
ATOM 6447 N N . PRO A 1 831 ? -36.562 34.758 54.989 1.00 54.62 831 PRO A N 1
ATOM 6448 C CA . PRO A 1 831 ? -35.446 35.444 54.280 1.00 54.62 831 PRO A CA 1
ATOM 6449 C C . PRO A 1 831 ? -34.013 35.156 54.850 1.00 54.62 831 PRO A C 1
ATOM 6451 O O . PRO A 1 831 ? -33.885 34.801 56.017 1.00 54.62 831 PRO A O 1
ATOM 6454 N N . ARG A 1 832 ? -32.929 35.541 54.128 1.00 31.27 832 ARG A N 1
ATOM 6455 C CA . ARG A 1 832 ? -31.928 36.599 54.520 1.00 31.27 832 ARG A CA 1
ATOM 6456 C C . ARG A 1 832 ? -30.608 36.591 53.704 1.00 31.27 832 ARG A C 1
ATOM 6458 O O . ARG A 1 832 ? -30.077 35.527 53.451 1.00 31.27 832 ARG A O 1
ATOM 6465 N N . GLN A 1 833 ? -30.113 37.809 53.397 1.00 32.66 833 GLN A N 1
ATOM 6466 C CA . GLN A 1 833 ? -28.720 38.361 53.436 1.00 32.66 833 GLN A CA 1
ATOM 6467 C C . GLN A 1 833 ? -27.493 37.535 52.935 1.00 32.66 833 GLN A C 1
ATOM 6469 O O . GLN A 1 833 ? -27.471 36.327 53.081 1.00 32.66 833 GLN A O 1
ATOM 6474 N N . ALA A 1 834 ? -26.344 38.091 52.495 1.00 36.31 834 ALA A N 1
ATOM 6475 C CA . ALA A 1 834 ? -25.891 39.385 51.911 1.00 36.31 834 ALA A CA 1
ATOM 6476 C C . ALA A 1 834 ? -24.332 39.342 51.764 1.00 36.31 834 ALA A C 1
ATOM 6478 O O . ALA A 1 834 ? -23.708 38.623 52.534 1.00 36.31 834 ALA A O 1
ATOM 6479 N N . SER A 1 835 ? -23.599 40.125 50.950 1.00 34.81 835 SER A N 1
ATOM 6480 C CA . SER A 1 835 ? -23.810 40.812 49.650 1.00 34.81 835 SER A CA 1
ATOM 6481 C C . SER A 1 835 ? -22.450 41.397 49.150 1.00 34.81 835 SER A C 1
ATOM 6483 O O . SER A 1 835 ? -21.538 41.541 49.963 1.00 34.81 835 SER A O 1
ATOM 6485 N N . ARG A 1 836 ? -22.331 41.811 47.862 1.00 38.56 836 ARG A N 1
ATOM 6486 C CA . ARG A 1 836 ? -21.079 42.247 47.145 1.00 38.56 836 ARG A CA 1
ATOM 6487 C C . ARG A 1 836 ? -20.119 41.075 46.835 1.00 38.56 836 ARG A C 1
ATOM 6489 O O . ARG A 1 836 ? -20.187 40.071 47.526 1.00 38.56 836 ARG A O 1
ATOM 6496 N N . GLY A 1 837 ? -19.211 41.092 45.849 1.00 37.31 837 GLY A N 1
ATOM 6497 C CA . GLY A 1 837 ? -18.830 41.974 44.714 1.00 37.31 837 GLY A CA 1
ATOM 6498 C C . GLY A 1 837 ? -17.811 41.168 43.854 1.00 37.31 837 GLY A C 1
ATOM 6499 O O . GLY A 1 837 ? -17.260 40.208 44.379 1.00 37.31 837 GLY A O 1
ATOM 6500 N N . GLY A 1 838 ? -17.602 41.353 42.544 1.00 42.31 838 GLY A N 1
ATOM 6501 C CA . GLY A 1 838 ? -17.182 42.575 41.838 1.00 42.31 838 GLY A CA 1
ATOM 6502 C C . GLY A 1 838 ? -15.646 42.749 41.923 1.00 42.31 838 GLY A C 1
ATOM 6503 O O . GLY A 1 838 ? -15.138 42.670 43.044 1.00 42.31 838 GLY A O 1
ATOM 6504 N N . PRO A 1 839 ? -14.899 43.029 40.832 1.00 55.56 839 PRO A N 1
ATOM 6505 C CA . PRO A 1 839 ? -15.337 43.329 39.461 1.00 55.56 839 PRO A CA 1
ATOM 6506 C C . PRO A 1 839 ? -15.447 42.101 38.540 1.00 55.56 839 PRO A C 1
ATOM 6508 O O . PRO A 1 839 ? -14.656 41.150 38.714 1.00 55.56 839 PRO A O 1
#

InterPro domains:
  IPR001752 Kinesin motor domain [PF00225] (451-786)
  IPR001752 Kinesin motor domain [PR00380] (529-550)
  IPR001752 Kinesin motor domain [PR00380] (656-673)
  IPR001752 Kinesin motor domain [PR00380] (687-705)
  IPR001752 Kinesin motor domain [PR00380] (736-757)
  IPR001752 Kinesin motor domain [PS50067] (445-786)
  IPR001752 Kinesin motor domain [SM00129] (443-794)
  IPR019821 Kinesin motor domain, conserved site [PS00411] (686-697)
  IPR027417 P-loop containing nucleoside triphosphate hydrolase [SSF52540] (411-786)
  IPR027640 Kinesin-like protein [PTHR47972] (41-792)
  IPR036961 Kinesin motor domain superfamily [G3DSA:3.40.850.10] (386-788)

Radius of gyration: 79.76 Å; chains: 1; bounding box: 258×90×252 Å

Foldseek 3Di:
DVVVVVVVVVVVVVVVVVVVVVVVVVVVVVVVVVVVVVVVVVVVVVVVVVVVVVVVVVVVVVVVVVVVVVVVVVVVVVVVVVVVVVVVLVVLVVVLVVLVVVLVVLVVVLVVLVVVVVVVVVVVVVVVVVVVVVVVVVVVVVVVVVVVVVVVVVVVVVVVVVVVVVVVVVVVVVVVVVVVVVVVVVVQVVQAVCVVVVVVVVVVVVVVVVVPDDDDDDDDDDDDDDDDDDDDDDDDDDDDDDDDYYDYDYDDDDDDHHHDDDDDDDDDDDDDDDDDDDDDDDDDDDDDDDDDDDPDPPPPPVVVPVVVVVVVVVVVVVVVVVVVVVVVVVVVVVVVVVVVVVVVVVVVVVVVVVVVVVVVVVVVVVVVVVVVVVVVVVVVVVVVVVVVVVVVVVVVVVVVVVVVVVVVVSVVVSVVSLVVSLVSVVVSLVSCLVSLLVVLVVLFQEFEEEEAADDDPVLVVDQQVDFQKDDDPPDFFKIKGFADDRDDDDPPPTHDIDMFGGSGYHDNVQALVNLQVVVLSQLVVQQSQFAEEEEEAFAQPLCLCCQQANDPVGGHNPLSSQQSNLVVQVVVVVSVFKDKWKWKWKWKCFLLAIDGLCVPVPDDDDDDDDPDDGFAWDQDLQGIDTPPTDIHIDDHSVVVVVSVVSSVVSQPVVDPDNSVSLQQMKMWMKMWMWMDTNPDLWIRIYMYIRIYAHGQDDPVVDPDDDPRSSRRVSSNQLVVLVLQQLVCQLVVHPDRPQVSGRNSSNCVSQSAARHRYYYYQRAYGTNVGSVSSVVSSVSSSSSNSGHHDDHDGSIDRDDDDDDDDDDDDDDDDDDDDDDDDDDDDDDDDDDDDDDDDDD

Sequence (839 aa):
MEEQKAKDDDIISGLKAEVNDLKRKVASRDEDLEGVKSEVSQLQNKLRDFKQRLDESTKEREDLEDANQALKKELSRTRVTMEGNTKELEELLEMHQMVTKELALAKTKLKEVELKQRGEAEDVDSLRSQLEDERDANAQLVSERNTNVELEQHLVSERGTKIQLEQQLASEQDTRVQLEQQLDQVMKQQAGTAKKLEAAQAAVRKLQEELASKHTSDQKENEQTVSAAADAAATAAATIKAIGEKLASKEQELEAERDRGLSLQQEITQLQISHATTTETLEHGLQMKLRASTTEAAAREQEVVSVKSSLTITMAEKVALEKQYEEYKLTSTAQISEAEDQQRTLKRELRAMERDLKTQQGLSKEREDEIAALRQALDISETKLSSQAQIIQKERMEAYAEAQNASAEIVRQATEEKTRVSELYTQEMLARRKLHNRLMELQGNIRVFCRVRPIQPVELKSEQSALAVFFRDNDRESLDLFVGSEAGDKASQIGQKHAFEFDHVFQPDSTQEQVFEQTRALVVSALDGFNVCIFAYGQTGSGKTHTMEGPENDRGVNFRALRELFSIRDDRMAGGNFACSMKLSILEVYNETIVDLLEGGGRGTGQAASPAKGLDVRVGKTGVYVDNLIEVEVFNEGDVLDLMRLGHSHRSVGSHDFNEHSSRSHLVLSILIETGLKAEGRRRVSKLHLIDLAGSERVSKTAASGQRLKEAQNINRSLSALGDVIAALGASSKHVPYRNSKLTFLLQDSLSGNSKVLMFVNVSPVQWNAWETLCSLNFASRCRSVALGQAKAATTTPSSAPANGMHATMSMSAMFPSSNGGGRVAGSPVPRQASRGGP

Organism: NCBI:txid325452